Protein 3EI9 (pdb70)

Sequence (822 aa):
EYKTKVSRNSNMSKLQAGYLFPEIARRRSAHLLKYPDAQVISLGIGDTTEPIPEVITSAMAKKAHELSTIEGYSGYGAEQGAKPLRAAIAKTFYGGLGIGDDDVFVSDGAKCDISRLQVMFGSNVTIAVQDPSYPAYVDSSVIMGQTGQFNTDVQKYGNIEYMRCTPENGFFPDLSTVGRTDIIFFCSPNNPTGAAATREQLTQLVEFAKKNGSIIVYDSAYAMYMSDDNPRSIFEIPGAEEVAMETASFSNYAGFTGVRLGWTVIPKKLLYSDGFPVAKDFNRIICTCFNGASNISQAGALACLTPEGLEAMHKVIGFYKENTNIIIDTFTSLGYDVYGGKNAPYVWVHFPNQSSWDVFAEILEKTHVVTTPGSGFGPGGEGFVRVSAFGHRENILEACRRFKQLYKHHHHEYKTKVSRNSNMSKLQAGYLFPEIARRRSAHLLKYPDAQVISLGIGDTTEPIPEVITSAMAKKAHELSTIEGYSGYGAEQGAKPLRAAIAKTFYGGLGIGDDDVFVSDGAKCDISRLQVMFGSNVTIAVQDPSYPAYVDSSVIMGQTGQFNTDVQKYGNIEYMRCTPENGFFPDLSTVGRTDIIFFCSPNNPTGAAATREQLTQLVEFAKKNGSIIVYDSAYAMYMSDDNPRSIFEIPGAEEVAMETASFSNYAGFTGVRLGWTVIPKKLLYSDGFPVAKDFNRIICTCFNGASNISQAGALACLTPEGLEAMHKVIGFYKENTNIIIDTFTSLGYDVYGGKNAPYVWVHFPNQSSWDVFAEILEKTHVVTTPGSGFGPGGEGFVRVSAFGHRENILEACRRFKQLYKHH

Secondary structure (DSSP, 8-state):
----SPPPPHHHHH--SS-HHHHHHHHHHHHHHH-TT---EE-SS----SPPPHHHHHHHHHHHHHTTSTTT---PPPTT--HHHHHHHHHHHHTTTT--GGGEEEES-HHHHHHHHHHHH-TT--EEEEES--THHHHHHHHHT-S--EETTTTEETT-EEEE--GGGTTS--GGGPPP-SEEEEESS-TTT-PPPPHHHHHHHHHHHHHHT-EEEEE-TTGGG--SS--SSGGGSTTGGGTEEEEEESHHHH-TTTT--EEEE--TT-B-TTS-BHHHHHHHHHHHS---S-HHHHHHHHHHSSHHHHHHHHHHHHHHHHHHHHHHHHHHHTT--EEE-SSSSEEEEE-TTS-HHHHHHHHHHHH-EE-EEGGGG-GGGTTEEEEE--S-HHHHHHHHHHHHHHHTTS--/----SPPPPHHHHH--SS-HHHHHHHHHHHHHHHSTT---EE-SS----SPPPHHHHHHHHHHHHHTTSTTT---SPPTT--HHHHHHHHHHHHTTTT--GGGEEEES-HHHHHHHHHHHH-TT--EEEEES--THHHHHHHHHT-S--EETTTTEETTEEEEE--GGGTT---GGGPPP-SEEEEESS-TTT-PPPPHHHHHHHHHHHHHHT-EEEEE-TTGGG--SS--SSGGGSTTGGGTEEEEEESHHHH-TTTT--EEEE--TT-B-TTS-BHHHHHHHHHHHS---S-HHHHHHHHHHSSHHHHHHHHHHHHHHHHHHHHHHHHHHHTT--EEE-SSSSEEEEE-TTS-HHHHHHHHHHHH-EE-EEGGGG-GGGTTEEEEE--S-HHHHHHHHHHHHHHHTT-

Solvent-accessible surface area: 28983 Å² total; per-residue (Å²): 182,56,86,3,137,0,76,54,9,61,21,3,61,26,22,93,66,48,6,16,22,52,43,8,54,132,76,85,66,50,11,57,152,129,72,103,136,20,137,29,13,45,1,0,70,12,36,4,38,34,31,2,23,126,42,0,2,60,24,0,2,132,37,0,90,63,0,22,50,122,155,18,26,44,9,60,38,71,24,32,1,50,137,84,2,30,18,12,0,4,143,53,48,3,52,84,54,76,21,22,54,83,6,0,5,4,2,7,0,12,10,1,2,1,10,16,0,0,13,0,3,2,42,127,6,37,1,0,2,4,4,0,6,38,13,0,2,21,15,2,0,0,4,14,23,5,10,28,120,43,68,89,138,82,89,70,15,29,98,16,53,24,3,147,4,19,42,157,51,46,22,12,4,74,16,110,100,19,34,102,7,16,0,0,0,4,3,0,0,3,7,0,2,1,26,16,6,56,133,107,38,0,48,67,0,2,110,12,0,59,138,12,0,0,0,0,1,0,8,4,10,23,7,36,0,10,58,58,145,24,2,110,4,0,14,51,4,121,12,0,58,37,0,0,0,4,0,2,4,0,6,8,4,1,3,0,0,4,0,6,0,0,4,0,0,0,5,121,123,0,13,0,43,97,21,45,39,0,19,122,3,0,51,24,0,5,12,0,9,2,17,4,5,6,16,0,0,17,22,0,0,73,15,0,19,51,123,103,0,61,115,14,0,134,147,18,7,32,55,1,42,75,0,0,66,30,0,39,92,4,0,81,85,18,38,24,83,31,57,29,3,112,9,0,0,6,0,1,0,40,4,80,158,78,42,0,68,92,2,1,43,55,0,8,61,119,7,46,0,3,0,0,0,0,32,17,6,21,32,4,0,77,8,12,0,5,0,2,0,4,5,68,70,112,59,0,58,50,0,5,127,43,0,91,113,29,4,98,159,98,99,240,184,56,94,3,125,0,76,52,11,66,20,4,59,30,22,99,70,51,4,14,19,40,43,6,52,150,87,82,63,58,10,48,156,125,81,97,127,18,131,28,12,51,1,0,69,13,36,3,37,33,31,2,23,128,40,0,1,58,26,0,3,133,40,0,91,60,0,26,54,124,157,18,25,44,9,62,41,63,30,34,1,45,126,85,2,30,18,12,0,4,142,53,48,3,52,86,54,77,21,24,43,82,5,0,6,4,2,6,0,12,10,1,2,0,11,16,0,0,12,0,3,1,45,124,8,40,1,0,2,5,1,1,6,38,13,1,2,21,13,2,0,0,4,15,22,5,11,27,115,39,70,87,135,76,89,62,14,31,96,16,53,25,1,123,6,35,42,157,55,47,21,16,4,79,18,106,98,14,32,105,7,16,0,1,0,4,2,0,0,3,6,0,2,2,24,15,6,55,133,109,39,0,48,65,0,4,110,15,0,65,141,16,0,0,0,0,1,0,6,4,11,24,6,37,0,10,58,57,146,24,1,108,5,0,14,49,3,122,13,0,58,34,0,0,0,4,0,2,4,0,5,7,4,1,3,0,0,4,0,6,0,0,4,0,0,0,5,121,122,0,12,0,44,96,20,47,41,0,20,121,3,0,50,25,0,5,11,0,9,1,16,3,5,5,17,1,0,16,24,0,0,74,14,0,20,50,120,104,0,63,120,12,0,133,153,19,6,33,55,1,45,76,0,0,68,32,0,38,90,2,0,75,84,35,68,45,82,33,56,31,3,116,8,1,0,6,0,1,0,52,9,86,163,73,45,0,69,88,1,2,44,48,0,9,65,120,6,48,0,3,0,0,0,0,32,17,5,20,23,12,0,84,9,17,0,5,1,2,0,3,4,63,71,113,58,0,59,52,0,5,127,40,0,86,132,37,23,119,147,186

CATH classification: 3.90.1150.10 (+1 more: 3.40.640.10)

Organism: Arabidopsis thaliana (NCBI:txid3702)

Structure (mmCIF, N/CA/C/O backbone):
data_3EI9
#
_entry.id   3EI9
#
_cell.length_a   102.577
_cell.length_b   102.577
_cell.length_c   171.177
_cell.angle_alpha   90.00
_cell.angle_beta   90.00
_cell.angle_gamma   120.00
#
_symmetry.space_group_name_H-M   'P 32 2 1'
#
loop_
_entity.id
_entity.type
_entity.pdbx_description
1 polymer 'LL-diaminopimelate aminotransferase'
2 non-polymer '(E)-N-({3-hydroxy-2-methyl-5-[(phosphonooxy)methyl]pyridin-4-yl}methylidene)-L-glutamic acid'
3 non-polymer GLYCEROL
4 non-polymer 'SULFATE ION'
5 water water
#
loop_
_atom_site.group_PDB
_atom_site.id
_atom_site.type_symbol
_atom_site.label_atom_id
_atom_site.label_alt_id
_atom_site.label_comp_id
_atom_site.label_asym_id
_atom_site.label_entity_id
_atom_site.label_seq_id
_atom_site.pdbx_PDB_ins_code
_atom_site.Cartn_x
_atom_site.Cartn_y
_atom_site.Cartn_z
_atom_site.occupancy
_atom_site.B_iso_or_equiv
_atom_site.auth_seq_id
_atom_site.auth_comp_id
_atom_site.auth_asym_id
_atom_site.auth_atom_id
_atom_site.pdbx_PDB_model_num
ATOM 1 N N . GLU A 1 19 ? 76.419 -23.378 -3.771 1.00 27.09 19 GLU A N 1
ATOM 2 C CA . GLU A 1 19 ? 76.092 -22.513 -4.935 1.00 26.52 19 GLU A CA 1
ATOM 3 C C . GLU A 1 19 ? 76.798 -21.163 -4.834 1.00 25.12 19 GLU A C 1
ATOM 4 O O . GLU A 1 19 ? 76.990 -20.617 -3.736 1.00 25.57 19 GLU A O 1
ATOM 10 N N . TYR A 1 20 ? 77.194 -20.643 -5.991 1.00 22.78 20 TYR A N 1
ATOM 11 C CA . TYR A 1 20 ? 77.772 -19.313 -6.082 1.00 20.75 20 TYR A CA 1
ATOM 12 C C . TYR A 1 20 ? 76.681 -18.261 -5.849 1.00 19.85 20 TYR A C 1
ATOM 13 O O . TYR A 1 20 ? 75.539 -18.415 -6.303 1.00 19.86 20 TYR A O 1
ATOM 22 N N . LYS A 1 21 ? 77.038 -17.208 -5.126 1.00 18.67 21 LYS A N 1
ATOM 23 C CA . LYS A 1 21 ? 76.169 -16.038 -4.972 1.00 18.08 21 LYS A CA 1
ATOM 24 C C . LYS A 1 21 ? 76.993 -14.796 -5.268 1.00 16.83 21 LYS A C 1
ATOM 25 O O . LYS A 1 21 ? 78.191 -14.759 -4.973 1.00 15.68 21 LYS A O 1
ATOM 31 N N . THR A 1 22 ? 76.369 -13.775 -5.868 1.00 15.25 22 THR A N 1
ATOM 32 C CA . THR A 1 22 ? 77.065 -12.506 -6.054 1.00 14.17 22 THR A CA 1
ATOM 33 C C . THR A 1 22 ? 77.241 -11.812 -4.700 1.00 14.02 22 THR A C 1
ATOM 34 O O . THR A 1 22 ? 76.758 -12.300 -3.676 1.00 14.44 22 THR A O 1
ATOM 38 N N . LYS A 1 23 ? 77.946 -10.685 -4.706 1.00 13.84 23 LYS A N 1
ATOM 39 C CA . LYS A 1 23 ? 78.089 -9.867 -3.501 1.00 14.06 23 LYS A CA 1
ATOM 40 C C . LYS A 1 23 ? 77.171 -8.647 -3.564 1.00 14.07 23 LYS A C 1
ATOM 41 O O . LYS A 1 23 ? 77.367 -7.674 -2.828 1.00 15.40 23 LYS A O 1
ATOM 47 N N . VAL A 1 24 ? 76.172 -8.707 -4.440 1.00 13.34 24 VAL A N 1
ATOM 48 C CA . VAL A 1 24 ? 75.226 -7.603 -4.558 1.00 13.52 24 VAL A CA 1
ATOM 49 C C . VAL A 1 24 ? 74.097 -7.802 -3.569 1.00 13.41 24 VAL A C 1
ATOM 50 O O . VAL A 1 24 ? 73.464 -8.862 -3.540 1.00 14.35 24 VAL A O 1
ATOM 54 N N . SER A 1 25 ? 73.838 -6.770 -2.762 1.00 13.81 25 SER A N 1
ATOM 55 C CA . SER A 1 25 ? 72.729 -6.817 -1.815 1.00 14.61 25 SER A CA 1
ATOM 56 C C . SER A 1 25 ? 71.398 -6.668 -2.537 1.00 14.48 25 SER A C 1
ATOM 57 O O . SER A 1 25 ? 71.216 -5.758 -3.372 1.00 15.64 25 SER A O 1
ATOM 60 N N . ARG A 1 26 ? 70.473 -7.550 -2.186 1.00 14.41 26 ARG A N 1
ATOM 61 C CA . ARG A 1 26 ? 69.100 -7.414 -2.630 1.00 14.24 26 ARG A CA 1
ATOM 62 C C . ARG A 1 26 ? 68.589 -6.023 -2.272 1.00 13.89 26 ARG A C 1
ATOM 63 O O . ARG A 1 26 ? 68.903 -5.473 -1.211 1.00 14.54 26 ARG A O 1
ATOM 71 N N . ASN A 1 27 ? 67.798 -5.449 -3.163 1.00 13.16 27 ASN A N 1
ATOM 72 C CA . ASN A 1 27 ? 67.189 -4.150 -2.896 1.00 13.55 27 ASN A CA 1
ATOM 73 C C . ASN A 1 27 ? 66.320 -4.258 -1.646 1.00 13.70 27 ASN A C 1
ATOM 74 O O . ASN A 1 27 ? 65.363 -5.039 -1.619 1.00 13.79 27 ASN A O 1
ATOM 79 N N . SER A 1 28 ? 66.683 -3.497 -0.606 1.00 14.64 28 SER A N 1
ATOM 80 C CA . SER A 1 28 ? 65.966 -3.583 0.669 1.00 15.94 28 SER A CA 1
ATOM 81 C C . SER A 1 28 ? 64.495 -3.193 0.549 1.00 16.11 28 SER A C 1
ATOM 82 O O . SER A 1 28 ? 63.669 -3.631 1.355 1.00 17.45 28 SER A O 1
ATOM 85 N N . ASN A 1 29 ? 64.159 -2.419 -0.481 1.00 15.34 29 ASN A N 1
ATOM 86 C CA . ASN A 1 29 ? 62.757 -2.075 -0.722 1.00 15.53 29 ASN A CA 1
ATOM 87 C C . ASN A 1 29 ? 61.933 -3.243 -1.240 1.00 16.03 29 ASN A C 1
ATOM 88 O O . ASN A 1 29 ? 60.754 -3.388 -0.895 1.00 17.05 29 ASN A O 1
ATOM 93 N N . MET A 1 30 ? 62.553 -4.094 -2.053 1.00 15.83 30 MET A N 1
ATOM 94 C CA . MET A 1 30 ? 61.901 -5.323 -2.497 1.00 16.59 30 MET A CA 1
ATOM 95 C C . MET A 1 30 ? 61.635 -6.264 -1.319 1.00 16.70 30 MET A C 1
ATOM 96 O O . MET A 1 30 ? 60.599 -6.932 -1.269 1.00 17.32 30 MET A O 1
ATOM 101 N N . SER A 1 31 ? 62.584 -6.311 -0.381 1.00 16.96 31 SER A N 1
ATOM 102 C CA . SER A 1 31 ? 62.464 -7.131 0.822 1.00 17.86 31 SER A CA 1
ATOM 103 C C . SER A 1 31 ? 61.267 -6.734 1.679 1.00 17.58 31 SER A C 1
ATOM 104 O O . SER A 1 31 ? 60.725 -7.561 2.419 1.00 18.51 31 SER A O 1
ATOM 107 N N . LYS A 1 32 ? 60.859 -5.469 1.584 1.00 16.97 32 LYS A N 1
ATOM 108 C CA . LYS A 1 32 ? 59.753 -4.954 2.402 1.00 16.78 32 LYS A CA 1
ATOM 109 C C . LYS A 1 32 ? 58.386 -5.504 2.011 1.00 16.84 32 LYS A C 1
ATOM 110 O O . LYS A 1 32 ? 57.467 -5.549 2.835 1.00 16.50 32 LYS A O 1
ATOM 116 N N . LEU A 1 33 ? 58.241 -5.899 0.748 1.00 17.16 33 LEU A N 1
ATOM 117 C CA . LEU A 1 33 ? 56.953 -6.361 0.242 1.00 17.79 33 LEU A CA 1
ATOM 118 C C . LEU A 1 33 ? 56.497 -7.623 0.959 1.00 19.37 33 LEU A C 1
ATOM 119 O O . LEU A 1 33 ? 57.274 -8.544 1.173 1.00 19.51 33 LEU A O 1
ATOM 124 N N . GLN A 1 34 ? 55.226 -7.643 1.330 1.00 21.10 34 GLN A N 1
ATOM 125 C CA . GLN A 1 34 ? 54.679 -8.712 2.160 1.00 23.69 34 GLN A CA 1
ATOM 126 C C . GLN A 1 34 ? 54.432 -10.009 1.455 1.00 24.46 34 GLN A C 1
ATOM 127 O O . GLN A 1 34 ? 54.517 -11.084 2.065 1.00 25.93 34 GLN A O 1
ATOM 133 N N . ALA A 1 35 ? 54.079 -9.903 0.182 1.00 24.56 35 ALA A N 1
ATOM 134 C CA . ALA A 1 35 ? 53.713 -11.040 -0.621 1.00 24.62 35 ALA A CA 1
ATOM 135 C C . ALA A 1 35 ? 53.888 -10.619 -2.067 1.00 24.19 35 ALA A C 1
ATOM 136 O O . ALA A 1 35 ? 54.348 -9.499 -2.346 1.00 24.74 35 ALA A O 1
ATOM 138 N N . GLY A 1 36 ? 53.537 -11.508 -2.986 1.00 23.17 36 GLY A N 1
ATOM 139 C CA . GLY A 1 36 ? 53.526 -11.170 -4.399 1.00 22.00 36 GLY A CA 1
ATOM 140 C C . GLY A 1 36 ? 52.387 -10.214 -4.704 1.00 20.88 36 GLY A C 1
ATOM 141 O O . GLY A 1 36 ? 51.512 -9.980 -3.863 1.00 21.49 36 GLY A O 1
ATOM 142 N N . TYR A 1 37 ? 52.402 -9.669 -5.917 1.00 19.93 37 TYR A N 1
ATOM 143 C CA . TYR A 1 37 ? 51.325 -8.790 -6.376 1.00 18.32 37 TYR A CA 1
ATOM 144 C C . TYR A 1 37 ? 50.001 -9.537 -6.315 1.00 17.94 37 TYR A C 1
ATOM 145 O O . TYR A 1 37 ? 49.950 -10.741 -6.575 1.00 17.87 37 TYR A O 1
ATOM 154 N N . LEU A 1 38 ? 48.937 -8.814 -5.977 1.00 17.61 38 LEU A N 1
ATOM 155 C CA . LEU A 1 38 ? 47.627 -9.422 -5.706 1.00 16.96 38 LEU A CA 1
ATOM 156 C C . LEU A 1 38 ? 47.119 -10.343 -6.807 1.00 17.48 38 LEU A C 1
ATOM 157 O O . LEU A 1 38 ? 46.678 -11.462 -6.533 1.00 17.16 38 LEU A O 1
ATOM 162 N N . PHE A 1 39 ? 47.162 -9.873 -8.047 1.00 17.26 39 PHE A N 1
ATOM 163 C CA . PHE A 1 39 ? 46.497 -10.608 -9.103 1.00 17.90 39 PHE A CA 1
ATOM 164 C C . PHE A 1 39 ? 47.192 -11.917 -9.486 1.00 18.14 39 PHE A C 1
ATOM 165 O O . PHE A 1 39 ? 46.511 -12.939 -9.653 1.00 17.38 39 PHE A O 1
ATOM 173 N N . PRO A 1 40 ? 48.537 -11.908 -9.604 1.00 18.43 40 PRO A N 1
ATOM 174 C CA . PRO A 1 40 ? 49.226 -13.194 -9.681 1.00 18.98 40 PRO A CA 1
ATOM 175 C C . PRO A 1 40 ? 48.921 -14.139 -8.507 1.00 19.46 40 PRO A C 1
ATOM 176 O O . PRO A 1 40 ? 48.813 -15.342 -8.718 1.00 20.08 40 PRO A O 1
ATOM 180 N N . GLU A 1 41 ? 48.761 -13.615 -7.292 1.00 19.78 41 GLU A N 1
ATOM 181 C CA . GLU A 1 41 ? 48.383 -14.479 -6.159 1.00 20.33 41 GLU A CA 1
ATOM 182 C C . GLU A 1 41 ? 47.008 -15.143 -6.353 1.00 20.36 41 GLU A C 1
ATOM 183 O O . GLU A 1 41 ? 46.822 -16.334 -6.065 1.00 20.61 41 GLU A O 1
ATOM 189 N N . ILE A 1 42 ? 46.047 -14.379 -6.858 1.00 19.57 42 ILE A N 1
ATOM 190 C CA . ILE A 1 42 ? 44.734 -14.939 -7.151 1.00 19.62 42 ILE A CA 1
ATOM 191 C C . ILE A 1 42 ? 44.845 -16.029 -8.221 1.00 19.92 42 ILE A C 1
ATOM 192 O O . ILE A 1 42 ? 44.213 -17.085 -8.110 1.00 19.63 42 ILE A O 1
ATOM 197 N N . ALA A 1 43 ? 45.664 -15.776 -9.242 1.00 20.18 43 ALA A N 1
ATOM 198 C CA . ALA A 1 43 ? 45.886 -16.750 -10.313 1.00 20.76 43 ALA A CA 1
ATOM 199 C C . ALA A 1 43 ? 46.412 -18.066 -9.754 1.00 21.42 43 ALA A C 1
ATOM 200 O O . ALA A 1 43 ? 46.007 -19.134 -10.215 1.00 21.90 43 ALA A O 1
ATOM 202 N N . ARG A 1 44 ? 47.293 -17.980 -8.757 1.00 22.28 44 ARG A N 1
ATOM 203 C CA . ARG A 1 44 ? 47.839 -19.163 -8.090 1.00 23.76 44 ARG A CA 1
ATOM 204 C C . ARG A 1 44 ? 46.732 -19.952 -7.404 1.00 23.07 44 ARG A C 1
ATOM 205 O O . ARG A 1 44 ? 46.695 -21.174 -7.486 1.00 23.32 44 ARG A O 1
ATOM 213 N N . ARG A 1 45 ? 45.822 -19.246 -6.736 1.00 22.27 45 ARG A N 1
ATOM 214 C CA . ARG A 1 45 ? 44.710 -19.913 -6.064 1.00 21.84 45 ARG A CA 1
ATOM 215 C C . ARG A 1 45 ? 43.717 -20.500 -7.062 1.00 21.66 45 ARG A C 1
ATOM 216 O O . ARG A 1 45 ? 43.127 -21.559 -6.812 1.00 21.46 45 ARG A O 1
ATOM 224 N N . ARG A 1 46 ? 43.543 -19.833 -8.201 1.00 21.15 46 ARG A N 1
ATOM 225 C CA . ARG A 1 46 ? 42.684 -20.360 -9.256 1.00 21.25 46 ARG A CA 1
ATOM 226 C C . ARG A 1 46 ? 43.252 -21.681 -9.789 1.00 21.32 46 ARG A C 1
ATOM 227 O O . ARG A 1 46 ? 42.517 -22.650 -9.968 1.00 20.50 46 ARG A O 1
ATOM 235 N N . SER A 1 47 ? 44.564 -21.708 -10.015 1.00 21.59 47 SER A N 1
ATOM 236 C CA . SER A 1 47 ? 45.241 -22.908 -10.506 1.00 22.11 47 SER A CA 1
ATOM 237 C C . SER A 1 47 ? 45.129 -24.078 -9.533 1.00 21.69 47 SER A C 1
ATOM 238 O O . SER A 1 47 ? 44.814 -25.204 -9.939 1.00 22.40 47 SER A O 1
ATOM 241 N N . ALA A 1 48 ? 45.362 -23.799 -8.251 1.00 21.40 48 ALA A N 1
ATOM 242 C CA . ALA A 1 48 ? 45.217 -24.806 -7.203 1.00 20.58 48 ALA A CA 1
ATOM 243 C C . ALA A 1 48 ? 43.793 -25.356 -7.187 1.00 20.45 48 ALA A C 1
ATOM 244 O O . ALA A 1 48 ? 43.582 -26.564 -7.015 1.00 20.23 48 ALA A O 1
ATOM 246 N N . HIS A 1 49 ? 42.811 -24.472 -7.368 1.00 19.67 49 HIS A N 1
ATOM 247 C CA . HIS A 1 49 ? 41.416 -24.895 -7.422 1.00 19.56 49 HIS A CA 1
ATOM 248 C C . HIS A 1 49 ? 41.162 -25.861 -8.586 1.00 20.52 49 HIS A C 1
ATOM 249 O O . HIS A 1 49 ? 40.437 -26.849 -8.439 1.00 20.40 49 HIS A O 1
ATOM 256 N N . LEU A 1 50 ? 41.768 -25.582 -9.737 1.00 21.24 50 LEU A N 1
ATOM 257 C CA . LEU A 1 50 ? 41.595 -26.439 -10.900 1.00 22.55 50 LEU A CA 1
ATOM 258 C C . LEU A 1 50 ? 42.248 -27.811 -10.731 1.00 22.75 50 LEU A C 1
ATOM 259 O O . LEU A 1 50 ? 41.767 -28.792 -11.299 1.00 23.24 50 LEU A O 1
ATOM 264 N N . LEU A 1 51 ? 43.328 -27.879 -9.956 1.00 22.94 51 LEU A N 1
ATOM 265 C CA . LEU A 1 51 ? 43.916 -29.176 -9.606 1.00 23.72 51 LEU A CA 1
ATOM 266 C C . LEU A 1 51 ? 42.958 -29.991 -8.738 1.00 23.33 51 LEU A C 1
ATOM 267 O O . LEU A 1 51 ? 42.827 -31.202 -8.918 1.00 23.88 51 LEU A O 1
ATOM 272 N N . LYS A 1 52 ? 42.279 -29.316 -7.813 1.00 22.41 52 LYS A N 1
ATOM 273 C CA . LYS A 1 52 ? 41.334 -29.970 -6.909 1.00 21.38 52 LYS A CA 1
ATOM 274 C C . LYS A 1 52 ? 40.052 -30.386 -7.630 1.00 21.80 52 LYS A C 1
ATOM 275 O O . LYS A 1 52 ? 39.458 -31.427 -7.324 1.00 21.87 52 LYS A O 1
ATOM 281 N N . TYR A 1 53 ? 39.623 -29.561 -8.580 1.00 21.58 53 TYR A N 1
ATOM 282 C CA . TYR A 1 53 ? 38.409 -29.808 -9.352 1.00 21.79 53 TYR A CA 1
ATOM 283 C C . TYR A 1 53 ? 38.719 -29.695 -10.846 1.00 22.87 53 TYR A C 1
ATOM 284 O O . TYR A 1 53 ? 38.423 -28.673 -11.467 1.00 22.75 53 TYR A O 1
ATOM 293 N N . PRO A 1 54 ? 39.324 -30.746 -11.429 1.00 23.61 54 PRO A N 1
ATOM 294 C CA . PRO A 1 54 ? 39.774 -30.690 -12.831 1.00 24.50 54 PRO A CA 1
ATOM 295 C C . PRO A 1 54 ? 38.669 -30.441 -13.861 1.00 25.02 54 PRO A C 1
ATOM 296 O O . PRO A 1 54 ? 38.956 -29.916 -14.937 1.00 25.63 54 PRO A O 1
ATOM 300 N N . ASP A 1 55 ? 37.433 -30.813 -13.532 1.00 25.51 55 ASP A N 1
ATOM 301 C CA . ASP A 1 55 ? 36.290 -30.667 -14.434 1.00 26.42 55 ASP A CA 1
ATOM 302 C C . ASP A 1 55 ? 35.509 -29.364 -14.231 1.00 25.84 55 ASP A C 1
ATOM 303 O O . ASP A 1 55 ? 34.508 -29.132 -14.911 1.00 26.52 55 ASP A O 1
ATOM 308 N N . ALA A 1 56 ? 35.956 -28.532 -13.297 1.00 24.99 56 ALA A N 1
ATOM 309 C CA . ALA A 1 56 ? 35.217 -27.320 -12.936 1.00 24.27 56 ALA A CA 1
ATOM 310 C C . ALA A 1 56 ? 35.136 -26.349 -14.110 1.00 23.46 56 ALA A C 1
ATOM 311 O O . ALA A 1 56 ? 36.121 -26.152 -14.826 1.00 23.45 56 ALA A O 1
ATOM 313 N N . GLN A 1 57 ? 33.959 -25.761 -14.302 1.00 22.90 57 GLN A N 1
ATOM 314 C CA . GLN A 1 57 ? 33.778 -24.705 -15.303 1.00 22.33 57 GLN A CA 1
ATOM 315 C C . GLN A 1 57 ? 33.937 -23.359 -14.595 1.00 20.92 57 GLN A C 1
ATOM 316 O O . GLN A 1 57 ? 32.955 -22.751 -14.145 1.00 20.80 57 GLN A O 1
ATOM 322 N N . VAL A 1 58 ? 35.187 -22.922 -14.499 1.00 20.10 58 VAL A N 1
ATOM 323 C CA . VAL A 1 58 ? 35.547 -21.721 -13.742 1.00 19.19 58 VAL A CA 1
ATOM 324 C C . VAL A 1 58 ? 35.130 -20.464 -14.509 1.00 18.79 58 VAL A C 1
ATOM 325 O O . VAL A 1 58 ? 35.343 -20.367 -15.717 1.00 19.14 58 VAL A O 1
ATOM 329 N N . ILE A 1 59 ? 34.505 -19.529 -13.797 1.00 17.22 59 ILE A N 1
ATOM 330 C CA . ILE A 1 59 ? 34.174 -18.223 -14.356 1.00 17.20 59 ILE A CA 1
ATOM 331 C C . ILE A 1 59 ? 34.976 -17.181 -13.587 1.00 16.84 59 ILE A C 1
ATOM 332 O O . ILE A 1 59 ? 34.895 -17.123 -12.356 1.00 16.83 59 ILE A O 1
ATOM 337 N N . SER A 1 60 ? 35.764 -16.378 -14.303 1.00 16.88 60 SER A N 1
ATOM 338 C CA . SER A 1 60 ? 36.589 -15.378 -13.633 1.00 17.49 60 SER A CA 1
ATOM 339 C C . SER A 1 60 ? 35.950 -14.009 -13.612 1.00 17.41 60 SER A C 1
ATOM 340 O O . SER A 1 60 ? 35.776 -13.372 -14.662 1.00 18.15 60 SER A O 1
ATOM 343 N N . LEU A 1 61 ? 35.629 -13.572 -12.401 1.00 16.41 61 LEU A N 1
ATOM 344 C CA . LEU A 1 61 ? 35.175 -12.209 -12.134 1.00 15.62 61 LEU A CA 1
ATOM 345 C C . LEU A 1 61 ? 36.135 -11.553 -11.135 1.00 15.36 61 LEU A C 1
ATOM 346 O O . LEU A 1 61 ? 35.734 -10.732 -10.298 1.00 14.76 61 LEU A O 1
ATOM 351 N N . GLY A 1 62 ? 37.408 -11.938 -11.222 1.00 14.94 62 GLY A N 1
ATOM 352 C CA . GLY A 1 62 ? 38.446 -11.442 -10.329 1.00 15.56 62 GLY A CA 1
ATOM 353 C C . GLY A 1 62 ? 39.107 -10.232 -10.953 1.00 16.30 62 GLY A C 1
ATOM 354 O O . GLY A 1 62 ? 38.524 -9.150 -10.966 1.00 16.08 62 GLY A O 1
ATOM 355 N N . ILE A 1 63 ? 40.305 -10.422 -11.506 1.00 16.50 63 ILE A N 1
ATOM 356 C CA . ILE A 1 63 ? 40.977 -9.335 -12.224 1.00 17.19 63 ILE A CA 1
ATOM 357 C C . ILE A 1 63 ? 40.017 -8.720 -13.248 1.00 16.35 63 ILE A C 1
ATOM 358 O O . ILE A 1 63 ? 39.250 -9.433 -13.908 1.00 16.66 63 ILE A O 1
ATOM 363 N N . GLY A 1 64 ? 40.073 -7.394 -13.382 1.00 16.53 64 GLY A N 1
ATOM 364 C CA . GLY A 1 64 ? 39.185 -6.677 -14.291 1.00 16.66 64 GLY A CA 1
ATOM 365 C C . GLY A 1 64 ? 39.692 -6.771 -15.710 1.00 16.94 64 GLY A C 1
ATOM 366 O O . GLY A 1 64 ? 40.162 -5.778 -16.282 1.00 18.18 64 GLY A O 1
ATOM 367 N N . ASP A 1 65 ? 39.601 -7.966 -16.283 1.00 16.73 65 ASP A N 1
ATOM 368 C CA . ASP A 1 65 ? 40.083 -8.173 -17.637 1.00 16.78 65 ASP A CA 1
ATOM 369 C C . ASP A 1 65 ? 38.907 -8.156 -18.588 1.00 16.56 65 ASP A C 1
ATOM 370 O O . ASP A 1 65 ? 37.940 -8.897 -18.408 1.00 16.14 65 ASP A O 1
ATOM 375 N N . THR A 1 66 ? 38.996 -7.309 -19.607 1.00 15.44 66 THR A N 1
ATOM 376 C CA . THR A 1 66 ? 37.926 -7.191 -20.591 1.00 15.21 66 THR A CA 1
ATOM 377 C C . THR A 1 66 ? 37.816 -8.510 -21.358 1.00 14.79 66 THR A C 1
ATOM 378 O O . THR A 1 66 ? 38.802 -9.237 -21.502 1.00 15.57 66 THR A O 1
ATOM 382 N N . THR A 1 67 ? 36.601 -8.822 -21.815 1.00 14.51 67 THR A N 1
ATOM 383 C CA . THR A 1 67 ? 36.323 -10.110 -22.441 1.00 14.71 67 THR A CA 1
ATOM 384 C C . THR A 1 67 ? 35.719 -10.035 -23.844 1.00 14.54 67 THR A C 1
ATOM 385 O O . THR A 1 67 ? 35.794 -11.008 -24.601 1.00 14.64 67 THR A O 1
ATOM 389 N N . GLU A 1 68 ? 35.101 -8.904 -24.181 1.00 14.59 68 GLU A N 1
ATOM 390 C CA . GLU A 1 68 ? 34.423 -8.785 -25.475 1.00 14.47 68 GLU A CA 1
ATOM 391 C C . GLU A 1 68 ? 35.396 -8.272 -26.535 1.00 14.28 68 GLU A C 1
ATOM 392 O O . GLU A 1 68 ? 36.344 -7.580 -26.206 1.00 14.18 68 GLU A O 1
ATOM 398 N N . PRO A 1 69 ? 35.162 -8.626 -27.807 1.00 14.02 69 PRO A N 1
ATOM 399 C CA . PRO A 1 69 ? 36.078 -8.225 -28.867 1.00 13.84 69 PRO A CA 1
ATOM 400 C C . PRO A 1 69 ? 36.221 -6.705 -29.001 1.00 13.51 69 PRO A C 1
ATOM 401 O O . PRO A 1 69 ? 35.315 -5.934 -28.626 1.00 14.04 69 PRO A O 1
ATOM 405 N N . ILE A 1 70 ? 37.362 -6.277 -29.522 1.00 12.96 70 ILE A N 1
ATOM 406 C CA . ILE A 1 70 ? 37.562 -4.867 -29.858 1.00 13.11 70 ILE A CA 1
ATOM 407 C C . ILE A 1 70 ? 36.714 -4.543 -31.095 1.00 13.75 70 ILE A C 1
ATOM 408 O O . ILE A 1 70 ? 36.666 -5.326 -32.044 1.00 13.74 70 ILE A O 1
ATOM 413 N N . PRO A 1 71 ? 36.014 -3.395 -31.086 1.00 13.92 71 PRO A N 1
ATOM 414 C CA . PRO A 1 71 ? 35.243 -2.990 -32.261 1.00 14.03 71 PRO A CA 1
ATOM 415 C C . PRO A 1 71 ? 36.074 -2.989 -33.542 1.00 14.05 71 PRO A C 1
ATOM 416 O O . PRO A 1 71 ? 37.241 -2.573 -33.541 1.00 14.10 71 PRO A O 1
ATOM 420 N N . GLU A 1 72 ? 35.453 -3.440 -34.632 1.00 14.78 72 GLU A N 1
ATOM 421 C CA . GLU A 1 72 ? 36.128 -3.533 -35.923 1.00 16.77 72 GLU A CA 1
ATOM 422 C C . GLU A 1 72 ? 36.686 -2.201 -36.419 1.00 15.57 72 GLU A C 1
ATOM 423 O O . GLU A 1 72 ? 37.740 -2.173 -37.039 1.00 15.76 72 GLU A O 1
ATOM 429 N N . VAL A 1 73 ? 35.996 -1.088 -36.159 1.00 15.17 73 VAL A N 1
ATOM 430 C CA . VAL A 1 73 ? 36.525 0.198 -36.639 1.00 15.63 73 VAL A CA 1
ATOM 431 C C . VAL A 1 73 ? 37.920 0.456 -36.038 1.00 14.73 73 VAL A C 1
ATOM 432 O O . VAL A 1 73 ? 38.783 1.065 -36.669 1.00 15.73 73 VAL A O 1
ATOM 436 N N . ILE A 1 74 ? 38.135 -0.048 -34.828 1.00 13.91 74 ILE A N 1
ATOM 437 C CA . ILE A 1 74 ? 39.389 0.183 -34.134 1.00 13.35 74 ILE A CA 1
ATOM 438 C C . ILE A 1 74 ? 40.449 -0.835 -34.576 1.00 12.83 74 ILE A C 1
ATOM 439 O O . ILE A 1 74 ? 41.583 -0.448 -34.889 1.00 13.56 74 ILE A O 1
ATOM 444 N N . THR A 1 75 ? 40.079 -2.117 -34.634 1.00 13.22 75 THR A N 1
ATOM 445 C CA . THR A 1 75 ? 41.053 -3.116 -35.098 1.00 13.30 75 THR A CA 1
ATOM 446 C C . THR A 1 75 ? 41.441 -2.888 -36.553 1.00 13.74 75 THR A C 1
ATOM 447 O O . THR A 1 75 ? 42.600 -3.118 -36.937 1.00 13.88 75 THR A O 1
ATOM 451 N N . SER A 1 76 ? 40.497 -2.416 -37.367 1.00 13.70 76 SER A N 1
ATOM 452 C CA . SER A 1 76 ? 40.817 -2.142 -38.766 1.00 14.45 76 SER A CA 1
ATOM 453 C C . SER A 1 76 ? 41.905 -1.068 -38.879 1.00 13.25 76 SER A C 1
ATOM 454 O O . SER A 1 76 ? 42.776 -1.145 -39.748 1.00 14.17 76 SER A O 1
ATOM 457 N N . ALA A 1 77 ? 41.844 -0.052 -38.015 1.00 12.63 77 ALA A N 1
ATOM 458 C CA . ALA A 1 77 ? 42.866 0.991 -38.025 1.00 12.47 77 ALA A CA 1
ATOM 459 C C . ALA A 1 77 ? 44.230 0.444 -37.612 1.00 12.66 77 ALA A C 1
ATOM 460 O O . ALA A 1 77 ? 45.260 0.861 -38.133 1.00 13.11 77 ALA A O 1
ATOM 462 N N . MET A 1 78 ? 44.223 -0.505 -36.677 1.00 12.91 78 MET A N 1
ATOM 463 C CA . MET A 1 78 ? 45.481 -1.118 -36.254 1.00 12.49 78 MET A CA 1
ATOM 464 C C . MET A 1 78 ? 46.062 -2.005 -37.361 1.00 12.28 78 MET A C 1
ATOM 465 O O . MET A 1 78 ? 47.270 -1.948 -37.629 1.00 12.56 78 MET A O 1
ATOM 470 N N . ALA A 1 79 ? 45.206 -2.803 -38.005 1.00 12.40 79 ALA A N 1
ATOM 471 C CA . ALA A 1 79 ? 45.653 -3.619 -39.129 1.00 12.76 79 ALA A CA 1
ATOM 472 C C . ALA A 1 79 ? 46.171 -2.749 -40.276 1.00 12.74 79 ALA A C 1
ATOM 473 O O . ALA A 1 79 ? 47.200 -3.060 -40.882 1.00 13.59 79 ALA A O 1
ATOM 475 N N . LYS A 1 80 ? 45.472 -1.647 -40.564 1.00 12.91 80 LYS A N 1
ATOM 476 C CA . LYS A 1 80 ? 45.940 -0.691 -41.567 1.00 13.50 80 LYS A CA 1
ATOM 477 C C . LYS A 1 80 ? 47.347 -0.156 -41.245 1.00 13.26 80 LYS A C 1
ATOM 478 O O . LYS A 1 80 ? 48.215 -0.094 -42.118 1.00 13.89 80 LYS A O 1
ATOM 484 N N . LYS A 1 81 ? 47.572 0.239 -39.993 1.00 12.63 81 LYS A N 1
ATOM 485 C CA . LYS A 1 81 ? 48.897 0.706 -39.586 1.00 12.45 81 LYS A CA 1
ATOM 486 C C . LYS A 1 81 ? 49.950 -0.397 -39.784 1.00 12.18 81 LYS A C 1
ATOM 487 O O . LYS A 1 81 ? 51.040 -0.136 -40.286 1.00 11.94 81 LYS A O 1
ATOM 493 N N . ALA A 1 82 ? 49.599 -1.627 -39.414 1.00 12.86 82 ALA A N 1
ATOM 494 C CA . ALA A 1 82 ? 50.528 -2.735 -39.583 1.00 12.78 82 ALA A CA 1
ATOM 495 C C . ALA A 1 82 ? 50.914 -2.894 -41.049 1.00 13.12 82 ALA A C 1
ATOM 496 O O . ALA A 1 82 ? 52.089 -3.004 -41.372 1.00 13.58 82 ALA A O 1
ATOM 498 N N . HIS A 1 83 ? 49.921 -2.878 -41.937 1.00 13.60 83 HIS A N 1
ATOM 499 C CA . HIS A 1 83 ? 50.213 -2.979 -43.368 1.00 14.84 83 HIS A CA 1
ATOM 500 C C . HIS A 1 83 ? 51.080 -1.826 -43.857 1.00 14.68 83 HIS A C 1
ATOM 501 O O . HIS A 1 83 ? 52.021 -2.029 -44.642 1.00 15.34 83 HIS A O 1
ATOM 508 N N . GLU A 1 84 ? 50.774 -0.617 -43.381 1.00 13.84 84 GLU A N 1
ATOM 509 C CA . GLU A 1 84 ? 51.528 0.573 -43.757 1.00 14.23 84 GLU A CA 1
ATOM 510 C C . GLU A 1 84 ? 53.004 0.436 -43.405 1.00 13.83 84 GLU A C 1
ATOM 511 O O . GLU A 1 84 ? 53.864 0.961 -44.109 1.00 13.47 84 GLU A O 1
ATOM 517 N N . LEU A 1 85 ? 53.293 -0.284 -42.322 1.00 13.02 85 LEU A N 1
ATOM 518 C CA . LEU A 1 85 ? 54.681 -0.441 -41.884 1.00 13.16 85 LEU A CA 1
ATOM 519 C C . LEU A 1 85 ? 55.532 -1.269 -42.857 1.00 13.56 85 LEU A C 1
ATOM 520 O O . LEU A 1 85 ? 56.762 -1.259 -42.760 1.00 13.75 85 LEU A O 1
ATOM 525 N N . SER A 1 86 ? 54.867 -1.961 -43.784 1.00 14.22 86 SER A N 1
ATOM 526 C CA . SER A 1 86 ? 55.547 -2.731 -44.828 1.00 15.75 86 SER A CA 1
ATOM 527 C C . SER A 1 86 ? 55.768 -1.949 -46.116 1.00 16.37 86 SER A C 1
ATOM 528 O O . SER A 1 86 ? 56.292 -2.501 -47.088 1.00 17.36 86 SER A O 1
ATOM 531 N N . THR A 1 87 ? 55.395 -0.672 -46.108 1.00 16.32 87 THR A N 1
ATOM 532 C CA . THR A 1 87 ? 55.577 0.191 -47.273 1.00 16.68 87 THR A CA 1
ATOM 533 C C . THR A 1 87 ? 56.602 1.293 -46.991 1.00 17.67 87 THR A C 1
ATOM 534 O O . THR A 1 87 ? 56.791 1.705 -45.841 1.00 17.38 87 THR A O 1
ATOM 538 N N . ILE A 1 88 ? 57.250 1.784 -48.047 1.00 18.52 88 ILE A N 1
ATOM 539 C CA . ILE A 1 88 ? 58.262 2.824 -47.891 1.00 20.18 88 ILE A CA 1
ATOM 540 C C . ILE A 1 88 ? 57.646 4.081 -47.292 1.00 20.82 88 ILE A C 1
ATOM 541 O O . ILE A 1 88 ? 58.161 4.638 -46.319 1.00 21.89 88 ILE A O 1
ATOM 546 N N . GLU A 1 89 ? 56.532 4.504 -47.880 1.00 21.33 89 GLU A N 1
ATOM 547 C CA . GLU A 1 89 ? 55.851 5.725 -47.479 1.00 22.04 89 GLU A CA 1
ATOM 548 C C . GLU A 1 89 ? 55.217 5.632 -46.088 1.00 20.96 89 GLU A C 1
ATOM 549 O O . GLU A 1 89 ? 55.161 6.623 -45.355 1.00 21.76 89 GLU A O 1
ATOM 555 N N . GLY A 1 90 ? 54.754 4.436 -45.730 1.00 19.43 90 GLY A N 1
ATOM 556 C CA . GLY A 1 90 ? 53.993 4.235 -44.498 1.00 17.58 90 GLY A CA 1
ATOM 557 C C . GLY A 1 90 ? 54.821 3.789 -43.304 1.00 16.74 90 GLY A C 1
ATOM 558 O O . GLY A 1 90 ? 54.324 3.778 -42.179 1.00 16.57 90 GLY A O 1
ATOM 559 N N . TYR A 1 91 ? 56.071 3.418 -43.542 1.00 15.90 91 TYR A N 1
ATOM 560 C CA . TYR A 1 91 ? 56.932 3.003 -42.443 1.00 15.34 91 TYR A CA 1
ATOM 561 C C . TYR A 1 91 ? 57.237 4.175 -41.501 1.00 15.74 91 TYR A C 1
ATOM 562 O O . TYR A 1 91 ? 57.482 5.290 -41.950 1.00 16.18 91 TYR A O 1
ATOM 571 N N . SER A 1 92 ? 57.222 3.902 -40.197 1.00 15.69 92 SER A N 1
ATOM 572 C CA . SER A 1 92 ? 57.698 4.851 -39.186 1.00 15.96 92 SER A CA 1
ATOM 573 C C . SER A 1 92 ? 58.491 4.080 -38.137 1.00 15.39 92 SER A C 1
ATOM 574 O O . SER A 1 92 ? 58.132 2.948 -37.798 1.00 15.17 92 SER A O 1
ATOM 577 N N . GLY A 1 93 ? 59.571 4.692 -37.656 1.00 15.59 93 GLY A N 1
ATOM 578 C CA . GLY A 1 93 ? 60.449 4.080 -36.652 1.00 15.18 93 GLY A CA 1
ATOM 579 C C . GLY A 1 93 ? 60.134 4.618 -35.273 1.00 14.95 93 GLY A C 1
ATOM 580 O O . GLY A 1 93 ? 58.976 4.597 -34.848 1.00 15.11 93 GLY A O 1
ATOM 581 N N . TYR A 1 94 ? 61.155 5.093 -34.560 1.00 14.33 94 TYR A N 1
ATOM 582 C CA . TYR A 1 94 ? 60.914 5.698 -33.256 1.00 15.25 94 TYR A CA 1
ATOM 583 C C . TYR A 1 94 ? 59.899 6.810 -33.373 1.00 16.76 94 TYR A C 1
ATOM 584 O O . TYR A 1 94 ? 59.941 7.613 -34.309 1.00 17.26 94 TYR A O 1
ATOM 593 N N . GLY A 1 95 ? 58.976 6.840 -32.424 1.00 17.63 95 GLY A N 1
ATOM 594 C CA . GLY A 1 95 ? 58.122 8.008 -32.286 1.00 20.09 95 GLY A CA 1
ATOM 595 C C . GLY A 1 95 ? 58.687 8.841 -31.158 1.00 21.48 95 GLY A C 1
ATOM 596 O O . GLY A 1 95 ? 59.389 8.311 -30.290 1.00 23.31 95 GLY A O 1
ATOM 597 N N . ALA A 1 96 ? 58.377 10.134 -31.150 1.00 23.29 96 ALA A N 1
ATOM 598 C CA . ALA A 1 96 ? 58.577 10.948 -29.948 1.00 23.63 96 ALA A CA 1
ATOM 599 C C . ALA A 1 96 ? 57.962 10.207 -28.774 1.00 23.35 96 ALA A C 1
ATOM 600 O O . ALA A 1 96 ? 56.828 9.733 -28.858 1.00 23.88 96 ALA A O 1
ATOM 602 N N . GLU A 1 97 ? 58.718 10.119 -27.681 1.00 22.56 97 GLU A N 1
ATOM 603 C CA . GLU A 1 97 ? 58.305 9.349 -26.512 1.00 21.86 97 GLU A CA 1
ATOM 604 C C . GLU A 1 97 ? 56.999 9.837 -25.884 1.00 20.94 97 GLU A C 1
ATOM 605 O O . GLU A 1 97 ? 56.298 9.016 -25.262 1.00 20.83 97 GLU A O 1
ATOM 611 N N . GLN A 1 98 ? 56.676 11.138 -26.064 1.00 20.13 98 GLN A N 1
ATOM 612 C CA . GLN A 1 98 ? 55.395 11.736 -25.581 1.00 18.65 98 GLN A CA 1
ATOM 613 C C . GLN A 1 98 ? 54.181 11.262 -26.372 1.00 16.42 98 GLN A C 1
ATOM 614 O O . GLN A 1 98 ? 53.056 11.394 -25.898 1.00 14.73 98 GLN A O 1
ATOM 620 N N . GLY A 1 99 ? 54.397 10.690 -27.561 1.00 14.69 99 GLY A N 1
ATOM 621 C CA . GLY A 1 99 ? 53.277 10.212 -28.386 1.00 13.79 99 GLY A CA 1
ATOM 622 C C . GLY A 1 99 ? 53.024 11.047 -29.621 1.00 13.82 99 GLY A C 1
ATOM 623 O O . GLY A 1 99 ? 53.388 12.234 -29.671 1.00 13.53 99 GLY A O 1
ATOM 624 N N . ALA A 1 100 ? 52.380 10.433 -30.613 1.00 12.86 100 ALA A N 1
ATOM 625 C CA . ALA A 1 100 ? 52.073 11.124 -31.869 1.00 13.26 100 ALA A CA 1
ATOM 626 C C . ALA A 1 100 ? 51.273 12.403 -31.589 1.00 13.46 100 ALA A C 1
ATOM 627 O O . ALA A 1 100 ? 50.289 12.367 -30.849 1.00 13.00 100 ALA A O 1
ATOM 629 N N . LYS A 1 101 ? 51.683 13.518 -32.191 1.00 13.97 101 LYS A N 1
ATOM 630 C CA . LYS A 1 101 ? 50.974 14.785 -31.959 1.00 14.82 101 LYS A CA 1
ATOM 631 C C . LYS A 1 101 ? 49.463 14.699 -32.232 1.00 14.62 101 LYS A C 1
ATOM 632 O O . LYS A 1 101 ? 48.670 15.184 -31.408 1.00 14.48 101 LYS A O 1
ATOM 638 N N . PRO A 1 102 ? 49.034 14.105 -33.376 1.00 14.26 102 PRO A N 1
ATOM 639 C CA . PRO A 1 102 ? 47.580 14.013 -33.591 1.00 14.05 102 PRO A CA 1
ATOM 640 C C . PRO A 1 102 ? 46.848 13.229 -32.508 1.00 13.59 102 PRO A C 1
ATOM 641 O O . PRO A 1 102 ? 45.689 13.515 -32.216 1.00 14.27 102 PRO A O 1
ATOM 645 N N . LEU A 1 103 ? 47.517 12.245 -31.905 1.00 12.50 103 LEU A N 1
ATOM 646 C CA . LEU A 1 103 ? 46.884 11.515 -30.814 1.00 12.11 103 LEU A CA 1
ATOM 647 C C . LEU A 1 103 ? 46.820 12.352 -29.534 1.00 12.00 103 LEU A C 1
ATOM 648 O O . LEU A 1 103 ? 45.777 12.375 -28.860 1.00 11.74 103 LEU A O 1
ATOM 653 N N . ARG A 1 104 ? 47.917 13.029 -29.201 1.00 11.87 104 ARG A N 1
ATOM 654 C CA . ARG A 1 104 ? 47.902 13.942 -28.060 1.00 12.09 104 ARG A CA 1
ATOM 655 C C . ARG A 1 104 ? 46.812 14.990 -28.230 1.00 12.23 104 ARG A C 1
ATOM 656 O O . ARG A 1 104 ? 46.092 15.292 -27.270 1.00 12.60 104 ARG A O 1
ATOM 664 N N . ALA A 1 105 ? 46.681 15.518 -29.447 1.00 12.78 105 ALA A N 1
ATOM 665 C CA . ALA A 1 105 ? 45.649 16.523 -29.702 1.00 12.50 105 ALA A CA 1
ATOM 666 C C . ALA A 1 105 ? 44.253 15.960 -29.540 1.00 12.19 105 ALA A C 1
ATOM 667 O O . ALA A 1 105 ? 43.373 16.611 -28.953 1.00 13.12 105 ALA A O 1
ATOM 669 N N . ALA A 1 106 ? 44.035 14.753 -30.057 1.00 12.08 106 ALA A N 1
ATOM 670 C CA . ALA A 1 106 ? 42.728 14.116 -29.966 1.00 11.60 106 ALA A CA 1
ATOM 671 C C . ALA A 1 106 ? 42.347 13.834 -28.521 1.00 11.57 106 ALA A C 1
ATOM 672 O O . ALA A 1 106 ? 41.206 14.044 -28.107 1.00 11.27 106 ALA A O 1
ATOM 674 N N . ILE A 1 107 ? 43.308 13.359 -27.735 1.00 10.64 107 ILE A N 1
ATOM 675 C CA . ILE A 1 107 ? 43.049 13.133 -26.310 1.00 11.09 107 ILE A CA 1
ATOM 676 C C . ILE A 1 107 ? 42.733 14.460 -25.608 1.00 11.03 107 ILE A C 1
ATOM 677 O O . ILE A 1 107 ? 41.759 14.571 -24.852 1.00 11.86 107 ILE A O 1
ATOM 682 N N . ALA A 1 108 ? 43.545 15.475 -25.888 1.00 11.16 108 ALA A N 1
ATOM 683 C CA . ALA A 1 108 ? 43.367 16.763 -25.207 1.00 11.55 108 ALA A CA 1
ATOM 684 C C . ALA A 1 108 ? 41.990 17.336 -25.501 1.00 12.55 108 ALA A C 1
ATOM 685 O O . ALA A 1 108 ? 41.307 17.827 -24.593 1.00 12.55 108 ALA A O 1
ATOM 687 N N . LYS A 1 109 ? 41.566 17.265 -26.756 1.00 12.88 109 LYS A N 1
ATOM 688 C CA . LYS A 1 109 ? 40.268 17.861 -27.093 1.00 14.36 109 LYS A CA 1
ATOM 689 C C . LYS A 1 109 ? 39.080 16.993 -26.672 1.00 13.49 109 LYS A C 1
ATOM 690 O O . LYS A 1 109 ? 38.051 17.507 -26.211 1.00 14.45 109 LYS A O 1
ATOM 696 N N . THR A 1 110 ? 39.201 15.673 -26.832 1.00 12.41 110 THR A N 1
ATOM 697 C CA . THR A 1 110 ? 38.069 14.805 -26.553 1.00 12.56 110 THR A CA 1
ATOM 698 C C . THR A 1 110 ? 37.730 14.769 -25.079 1.00 13.07 110 THR A C 1
ATOM 699 O O . THR A 1 110 ? 36.552 14.886 -24.703 1.00 13.93 110 THR A O 1
ATOM 703 N N . PHE A 1 111 ? 38.756 14.608 -24.239 1.00 12.54 111 PHE A N 1
ATOM 704 C CA . PHE A 1 111 ? 38.514 14.431 -22.815 1.00 13.04 111 PHE A CA 1
ATOM 705 C C . PHE A 1 111 ? 38.694 15.699 -21.992 1.00 12.70 111 PHE A C 1
ATOM 706 O O . PHE A 1 111 ? 38.206 15.761 -20.858 1.00 13.89 111 PHE A O 1
ATOM 714 N N . TYR A 1 112 ? 39.383 16.702 -22.546 1.00 12.30 112 TYR A N 1
ATOM 715 C CA . TYR A 1 112 ? 39.741 17.891 -21.753 1.00 12.85 112 TYR A CA 1
ATOM 716 C C . TYR A 1 112 ? 39.458 19.204 -22.456 1.00 12.76 112 TYR A C 1
ATOM 717 O O . TYR A 1 112 ? 39.943 20.246 -22.020 1.00 13.19 112 TYR A O 1
ATOM 726 N N . GLY A 1 113 ? 38.652 19.155 -23.522 1.00 12.90 113 GLY A N 1
ATOM 727 C CA . GLY A 1 113 ? 38.273 20.372 -24.239 1.00 12.95 113 GLY A CA 1
ATOM 728 C C . GLY A 1 113 ? 37.544 21.323 -23.307 1.00 12.97 113 GLY A C 1
ATOM 729 O O . GLY A 1 113 ? 36.584 20.944 -22.652 1.00 13.70 113 GLY A O 1
ATOM 730 N N . GLY A 1 114 ? 38.025 22.554 -23.238 1.00 13.60 114 GLY A N 1
ATOM 731 C CA . GLY A 1 114 ? 37.402 23.530 -22.342 1.00 14.02 114 GLY A CA 1
ATOM 732 C C . GLY A 1 114 ? 38.042 23.590 -20.973 1.00 14.35 114 GLY A C 1
ATOM 733 O O . GLY A 1 114 ? 37.692 24.447 -20.157 1.00 13.82 114 GLY A O 1
ATOM 734 N N . LEU A 1 115 ? 38.984 22.682 -20.708 1.00 13.48 115 LEU A N 1
ATOM 735 C CA . LEU A 1 115 ? 39.611 22.616 -19.384 1.00 14.33 115 LEU A CA 1
ATOM 736 C C . LEU A 1 115 ? 41.040 23.158 -19.351 1.00 14.68 115 LEU A C 1
ATOM 737 O O . LEU A 1 115 ? 41.742 23.002 -18.350 1.00 16.07 115 LEU A O 1
ATOM 742 N N . GLY A 1 116 ? 41.467 23.800 -20.437 1.00 15.48 116 GLY A N 1
ATOM 743 C CA . GLY A 1 116 ? 42.772 24.465 -20.477 1.00 16.13 116 GLY A CA 1
ATOM 744 C C . GLY A 1 116 ? 43.957 23.533 -20.560 1.00 16.46 116 GLY A C 1
ATOM 745 O O . GLY A 1 116 ? 45.058 23.878 -20.108 1.00 18.21 116 GLY A O 1
ATOM 746 N N . ILE A 1 117 ? 43.727 22.368 -21.163 1.00 16.07 117 ILE A N 1
ATOM 747 C CA . ILE A 1 117 ? 44.750 21.350 -21.388 1.00 15.53 117 ILE A CA 1
ATOM 748 C C . ILE A 1 117 ? 45.223 21.398 -22.839 1.00 16.02 117 ILE A C 1
ATOM 749 O O . ILE A 1 117 ? 44.406 21.324 -23.771 1.00 16.72 117 ILE A O 1
ATOM 754 N N . GLY A 1 118 ? 46.530 21.543 -23.019 1.00 15.96 118 GLY A N 1
ATOM 755 C CA . GLY A 1 118 ? 47.137 21.608 -24.347 1.00 15.97 118 GLY A CA 1
ATOM 756 C C . GLY A 1 118 ? 47.683 20.267 -24.792 1.00 16.48 118 GLY A C 1
ATOM 757 O O . GLY A 1 118 ? 47.879 19.355 -23.977 1.00 16.30 118 GLY A O 1
ATOM 758 N N . ASP A 1 119 ? 47.933 20.140 -26.090 1.00 16.50 119 ASP A N 1
ATOM 759 C CA . ASP A 1 119 ? 48.462 18.892 -26.646 1.00 17.01 119 ASP A CA 1
ATOM 760 C C . ASP A 1 119 ? 49.770 18.498 -25.960 1.00 16.29 119 ASP A C 1
ATOM 761 O O . ASP A 1 119 ? 50.049 17.307 -25.764 1.00 15.94 119 ASP A O 1
ATOM 766 N N . ASP A 1 120 ? 50.552 19.504 -25.581 1.00 15.52 120 ASP A N 1
ATOM 767 C CA . ASP A 1 120 ? 51.873 19.298 -24.992 1.00 15.54 120 ASP A CA 1
ATOM 768 C C . ASP A 1 120 ? 51.809 18.865 -23.525 1.00 14.54 120 ASP A C 1
ATOM 769 O O . ASP A 1 120 ? 52.833 18.494 -22.935 1.00 14.60 120 ASP A O 1
ATOM 774 N N . ASP A 1 121 ? 50.606 18.910 -22.949 1.00 12.90 121 ASP A N 1
ATOM 775 C CA . ASP A 1 121 ? 50.395 18.470 -21.565 1.00 12.96 121 ASP A CA 1
ATOM 776 C C . ASP A 1 121 ? 50.077 16.983 -21.505 1.00 12.71 121 ASP A C 1
ATOM 777 O O . ASP A 1 121 ? 50.012 16.416 -20.419 1.00 12.97 121 ASP A O 1
ATOM 782 N N . VAL A 1 122 ? 49.878 16.360 -22.666 1.00 12.28 122 VAL A N 1
ATOM 783 C CA . VAL A 1 122 ? 49.461 14.960 -22.721 1.00 12.05 122 VAL A CA 1
ATOM 784 C C . VAL A 1 122 ? 50.661 14.080 -23.039 1.00 11.83 122 VAL A C 1
ATOM 785 O O . VAL A 1 122 ? 51.440 14.390 -23.948 1.00 12.09 122 VAL A O 1
ATOM 789 N N . PHE A 1 123 ? 50.802 12.991 -22.279 1.00 11.45 123 PHE A N 1
ATOM 790 C CA . PHE A 1 123 ? 51.894 12.034 -22.470 1.00 11.51 123 PHE A CA 1
ATOM 791 C C . PHE A 1 123 ? 51.282 10.666 -22.732 1.00 11.17 123 PHE A C 1
ATOM 792 O O . PHE A 1 123 ? 50.624 10.104 -21.864 1.00 11.78 123 PHE A O 1
ATOM 800 N N . VAL A 1 124 ? 51.471 10.136 -23.938 1.00 10.80 124 VAL A N 1
ATOM 801 C CA . VAL A 1 124 ? 50.901 8.827 -24.288 1.00 11.73 124 VAL A CA 1
ATOM 802 C C . VAL A 1 124 ? 51.773 7.701 -23.741 1.00 11.98 124 VAL A C 1
ATOM 803 O O . VAL A 1 124 ? 53.002 7.728 -23.896 1.00 13.52 124 VAL A O 1
ATOM 807 N N . SER A 1 125 ? 51.120 6.740 -23.082 1.00 12.25 125 SER A N 1
ATOM 808 C CA . SER A 1 125 ? 51.793 5.624 -22.425 1.00 13.05 125 SER A CA 1
ATOM 809 C C . SER A 1 125 ? 51.349 4.307 -23.018 1.00 12.60 125 SER A C 1
ATOM 810 O O . SER A 1 125 ? 50.390 4.250 -23.791 1.00 11.42 125 SER A O 1
ATOM 813 N N . ASP A 1 126 ? 52.034 3.239 -22.607 1.00 12.65 126 ASP A N 1
ATOM 814 C CA . ASP A 1 126 ? 51.553 1.886 -22.844 1.00 12.95 126 ASP A CA 1
ATO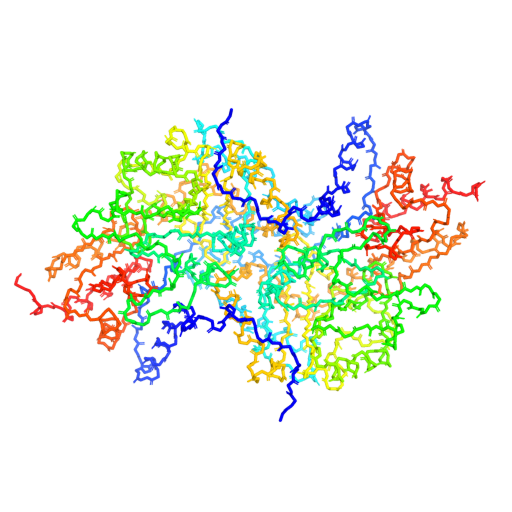M 815 C C . ASP A 1 126 ? 50.667 1.406 -21.688 1.00 13.55 126 ASP A C 1
ATOM 816 O O . ASP A 1 126 ? 50.556 0.201 -21.428 1.00 14.06 126 ASP A O 1
ATOM 821 N N . GLY A 1 127 ? 50.027 2.344 -21.003 1.00 13.58 127 GLY A N 1
ATOM 822 C CA . GLY A 1 127 ? 49.037 1.999 -19.992 1.00 14.02 127 GLY A CA 1
ATOM 823 C C . GLY A 1 127 ? 49.217 2.683 -18.658 1.00 13.53 127 GLY A C 1
ATOM 824 O O . GLY A 1 127 ? 50.315 3.114 -18.297 1.00 13.95 127 GLY A O 1
ATOM 825 N N . ALA A 1 128 ? 48.114 2.753 -17.919 1.00 13.49 128 ALA A N 1
ATOM 826 C CA . ALA A 1 128 ? 48.082 3.491 -16.654 1.00 13.94 128 ALA A CA 1
ATOM 827 C C . ALA A 1 128 ? 48.959 2.846 -15.579 1.00 14.14 128 ALA A C 1
ATOM 828 O O . ALA A 1 128 ? 49.612 3.550 -14.810 1.00 14.30 128 ALA A O 1
ATOM 830 N N . LYS A 1 129 ? 48.981 1.515 -15.515 1.00 14.00 129 LYS A N 1
ATOM 831 C CA . LYS A 1 129 ? 49.836 0.841 -14.535 1.00 14.83 129 LYS A CA 1
ATOM 832 C C . LYS A 1 129 ? 51.297 1.273 -14.715 1.00 14.77 129 LYS A C 1
ATOM 833 O O . LYS A 1 129 ? 52.018 1.531 -13.741 1.00 15.70 129 LYS A O 1
ATOM 839 N N . CYS A 1 130 ? 51.732 1.351 -15.969 1.00 14.70 130 CYS A N 1
ATOM 840 C CA . CYS A 1 130 ? 53.111 1.726 -16.265 1.00 14.97 130 CYS A CA 1
ATOM 841 C C . CYS A 1 130 ? 53.373 3.188 -15.920 1.00 14.94 130 CYS A C 1
ATOM 842 O O . CYS A 1 130 ? 54.428 3.521 -15.378 1.00 15.02 130 CYS A O 1
ATOM 845 N N . ASP A 1 131 ? 52.411 4.064 -16.210 1.00 14.19 131 ASP A N 1
ATOM 846 C CA . ASP A 1 131 ? 52.547 5.473 -15.819 1.00 14.72 131 ASP A C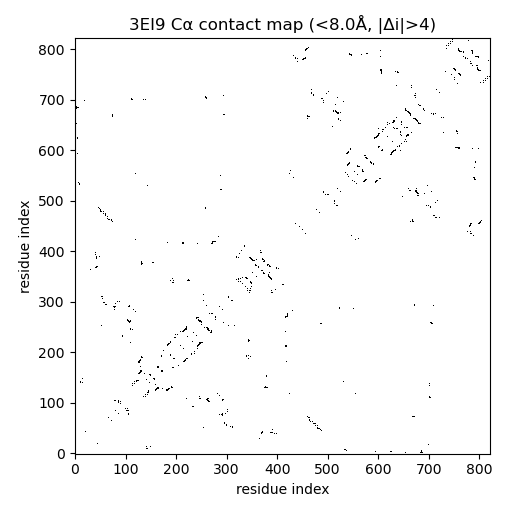A 1
ATOM 847 C C . ASP A 1 131 ? 52.628 5.677 -14.308 1.00 13.97 131 ASP A C 1
ATOM 848 O O . ASP A 1 131 ? 53.376 6.536 -13.838 1.00 13.72 131 ASP A O 1
ATOM 853 N N . ILE A 1 132 ? 51.865 4.895 -13.541 1.00 13.73 132 ILE A N 1
ATOM 854 C CA . ILE A 1 132 ? 51.904 5.006 -12.080 1.00 14.38 132 ILE A CA 1
ATOM 855 C C . ILE A 1 132 ? 53.340 4.771 -11.614 1.00 13.76 132 ILE A C 1
ATOM 856 O O . ILE A 1 132 ? 53.884 5.546 -10.819 1.00 14.66 132 ILE A O 1
ATOM 861 N N . SER A 1 133 ? 53.981 3.735 -12.146 1.00 13.57 133 SER A N 1
ATOM 862 C CA . SER A 1 133 ? 55.349 3.468 -11.722 1.00 13.85 133 SER A CA 1
ATOM 863 C C . SER A 1 133 ? 56.380 4.462 -12.267 1.00 13.39 133 SER A C 1
ATOM 864 O O . SER A 1 133 ? 57.312 4.825 -11.546 1.00 13.78 133 SER A O 1
ATOM 867 N N . ARG A 1 134 ? 56.195 4.950 -13.495 1.00 13.47 134 ARG A N 1
ATOM 868 C CA . ARG A 1 134 ? 57.107 5.987 -13.991 1.00 13.21 134 ARG A CA 1
ATOM 869 C C . ARG A 1 134 ? 56.940 7.298 -13.210 1.00 13.13 134 ARG A C 1
ATOM 870 O O . ARG A 1 134 ? 57.925 7.996 -12.949 1.00 13.12 134 ARG A O 1
ATOM 878 N N . LEU A 1 135 ? 55.708 7.622 -12.823 1.00 12.64 135 LEU A N 1
ATOM 879 C CA . LEU A 1 135 ? 55.505 8.793 -11.964 1.00 12.12 135 LEU A CA 1
ATOM 880 C C . LEU A 1 135 ? 56.213 8.617 -10.626 1.00 12.37 135 LEU A C 1
ATOM 881 O O . LEU A 1 135 ? 56.779 9.562 -10.088 1.00 12.90 135 LEU A O 1
ATOM 886 N N . GLN A 1 136 ? 56.179 7.396 -10.093 1.00 12.31 136 GLN A N 1
ATOM 887 C CA . GLN A 1 136 ? 56.843 7.118 -8.829 1.00 12.75 136 GLN A CA 1
ATOM 888 C C . GLN A 1 136 ? 58.362 7.202 -8.942 1.00 12.97 136 GLN A C 1
ATOM 889 O O . GLN A 1 136 ? 59.026 7.692 -8.025 1.00 12.72 136 GLN A O 1
ATOM 895 N N . VAL A 1 137 ? 58.919 6.748 -10.060 1.00 12.63 137 VAL A N 1
ATOM 896 C CA . VAL A 1 137 ? 60.357 6.975 -10.312 1.00 12.90 137 VAL A CA 1
ATOM 897 C C . VAL A 1 137 ? 60.651 8.486 -10.314 1.00 12.56 137 VAL A C 1
ATOM 898 O O . VAL A 1 137 ? 61.621 8.955 -9.698 1.00 13.19 137 VAL A O 1
ATOM 902 N N . MET A 1 138 ? 59.781 9.234 -10.984 1.00 12.22 138 MET A N 1
ATOM 903 C CA . MET A 1 138 ? 59.924 10.683 -11.083 1.00 12.83 138 MET A CA 1
ATOM 904 C C . MET A 1 138 ? 59.865 11.351 -9.715 1.00 12.69 138 MET A C 1
ATOM 905 O O . MET A 1 138 ? 60.726 12.174 -9.399 1.00 13.19 138 MET A O 1
ATOM 910 N N . PHE A 1 139 ? 58.871 10.992 -8.904 1.00 13.00 139 PHE A N 1
ATOM 911 C CA . PHE A 1 139 ? 58.719 11.623 -7.576 1.00 12.04 139 PHE A CA 1
ATOM 912 C C . PHE A 1 139 ? 59.881 11.225 -6.678 1.00 12.74 139 PHE A C 1
ATOM 913 O O . PHE A 1 139 ? 60.378 12.032 -5.877 1.00 13.67 139 PHE A O 1
ATOM 921 N N . GLY A 1 140 ? 60.295 9.969 -6.806 1.00 12.48 140 GLY A N 1
ATOM 922 C CA . GLY A 1 140 ? 61.467 9.500 -6.078 1.00 13.00 140 GLY A CA 1
ATOM 923 C C . GLY A 1 140 ? 61.204 8.987 -4.674 1.00 13.59 140 GLY A C 1
ATOM 924 O O . GLY A 1 140 ? 60.061 8.933 -4.184 1.00 13.29 140 GLY A O 1
ATOM 925 N N . SER A 1 141 ? 62.289 8.638 -3.997 1.00 13.74 141 SER A N 1
ATOM 926 C CA . SER A 1 141 ? 62.189 7.890 -2.742 1.00 13.97 141 SER A CA 1
ATOM 927 C C . SER A 1 141 ? 61.798 8.731 -1.524 1.00 14.29 141 SER A C 1
ATOM 928 O O . SER A 1 141 ? 61.451 8.164 -0.481 1.00 15.07 141 SER A O 1
ATOM 931 N N . ASN A 1 142 ? 61.861 10.056 -1.650 1.00 14.68 142 ASN A N 1
ATOM 932 C CA . ASN A 1 142 ? 61.683 10.947 -0.488 1.00 15.66 142 ASN A CA 1
ATOM 933 C C . ASN A 1 142 ? 60.311 11.583 -0.327 1.00 15.87 142 ASN A C 1
ATOM 934 O O . ASN A 1 142 ? 60.098 12.353 0.618 1.00 16.91 142 ASN A O 1
ATOM 939 N N . VAL A 1 143 ? 59.389 11.294 -1.236 1.00 14.60 143 VAL A N 1
ATOM 940 C CA . VAL A 1 143 ? 58.029 11.802 -1.056 1.00 14.19 143 VAL A CA 1
ATOM 941 C C . VAL A 1 143 ? 57.251 10.841 -0.175 1.00 14.20 143 VAL A C 1
ATOM 942 O O . VAL A 1 143 ? 57.563 9.645 -0.112 1.00 14.33 143 VAL A O 1
ATOM 946 N N . THR A 1 144 ? 56.246 11.371 0.517 1.00 14.01 144 THR A N 1
ATOM 947 C CA . THR A 1 144 ? 55.282 10.527 1.210 1.00 13.88 144 THR A CA 1
ATOM 948 C C . THR A 1 144 ? 53.979 10.549 0.439 1.00 12.97 144 THR A C 1
ATOM 949 O O . THR A 1 144 ? 53.649 11.548 -0.231 1.00 12.61 144 THR A O 1
ATOM 953 N N . ILE A 1 145 ? 53.232 9.456 0.542 1.00 12.74 145 ILE A N 1
ATOM 954 C CA . ILE A 1 145 ? 51.984 9.337 -0.220 1.00 13.10 145 ILE A CA 1
ATOM 955 C C . ILE A 1 145 ? 50.777 9.028 0.661 1.00 12.97 145 ILE A C 1
ATOM 956 O O . ILE A 1 145 ? 50.898 8.469 1.761 1.00 12.66 145 ILE A O 1
ATOM 961 N N . ALA A 1 146 ? 49.626 9.454 0.150 1.00 11.65 146 ALA A N 1
ATOM 962 C CA . ALA A 1 146 ? 48.318 9.074 0.676 1.00 11.43 146 ALA A CA 1
ATOM 963 C C . ALA A 1 146 ? 47.599 8.293 -0.406 1.00 11.45 146 ALA A C 1
ATOM 964 O O . ALA A 1 146 ? 47.749 8.579 -1.603 1.00 11.56 146 ALA A O 1
ATOM 966 N N . VAL A 1 147 ? 46.833 7.301 0.030 1.00 11.26 147 VAL A N 1
ATOM 967 C CA . VAL A 1 147 ? 45.977 6.534 -0.872 1.00 11.37 147 VAL A CA 1
ATOM 968 C C . VAL A 1 147 ? 44.603 6.406 -0.262 1.00 11.60 147 VAL A C 1
ATOM 969 O O . VAL A 1 147 ? 44.458 6.455 0.960 1.00 12.31 147 VAL A O 1
ATOM 973 N N . GLN A 1 148 ? 43.590 6.241 -1.106 1.00 12.03 148 GLN A N 1
ATOM 974 C CA . GLN A 1 148 ? 42.299 5.788 -0.599 1.00 12.19 148 GLN A CA 1
ATOM 975 C C . GLN A 1 148 ? 42.491 4.390 -0.015 1.00 12.73 148 GLN A C 1
ATOM 976 O O . GLN A 1 148 ? 43.365 3.623 -0.442 1.00 13.33 148 GLN A O 1
ATOM 982 N N . ASP A 1 149 ? 41.693 4.074 0.993 1.00 12.89 149 ASP A N 1
ATOM 983 C CA . ASP A 1 149 ? 41.785 2.772 1.629 1.00 13.63 149 ASP A CA 1
ATOM 984 C C . ASP A 1 149 ? 40.347 2.264 1.718 1.00 13.73 149 ASP A C 1
ATOM 985 O O . ASP A 1 149 ? 39.598 2.668 2.615 1.00 13.16 149 ASP A O 1
ATOM 990 N N . PRO A 1 150 ? 39.959 1.348 0.812 1.00 13.61 150 PRO A N 1
ATOM 991 C CA . PRO A 1 150 ? 40.777 0.588 -0.152 1.00 13.75 150 PRO A CA 1
ATOM 992 C C . PRO A 1 150 ? 41.157 1.320 -1.448 1.00 13.94 150 PRO A C 1
ATOM 993 O O . PRO A 1 150 ? 40.541 2.323 -1.819 1.00 14.22 150 PRO A O 1
ATOM 997 N N . SER A 1 151 ? 42.148 0.784 -2.152 1.00 14.18 151 SER A N 1
ATOM 998 C CA . SER A 1 151 ? 42.497 1.277 -3.471 1.00 15.25 151 SER A CA 1
ATOM 999 C C . SER A 1 151 ? 43.268 0.235 -4.259 1.00 15.09 151 SER A C 1
ATOM 1000 O O . SER A 1 151 ? 43.848 -0.680 -3.699 1.00 14.67 151 SER A O 1
ATOM 1003 N N . TYR A 1 152 ? 43.276 0.421 -5.574 1.00 15.15 152 TYR A N 1
ATOM 1004 C CA . TYR A 1 152 ? 44.087 -0.360 -6.504 1.00 15.66 152 TYR A CA 1
ATOM 1005 C C . TYR A 1 152 ? 45.511 -0.549 -5.957 1.00 15.24 152 TYR A C 1
ATOM 1006 O O . TYR A 1 152 ? 46.199 0.419 -5.657 1.00 14.70 152 TYR A O 1
ATOM 1015 N N . PRO A 1 153 ? 45.955 -1.813 -5.792 1.00 14.70 153 PRO A N 1
ATOM 1016 C CA . PRO A 1 153 ? 47.182 -2.060 -5.016 1.00 14.82 153 PRO A CA 1
ATOM 1017 C C . PRO A 1 153 ? 48.499 -1.555 -5.607 1.00 14.12 153 PRO A C 1
ATOM 1018 O O . PRO A 1 153 ? 49.496 -1.485 -4.878 1.00 14.34 153 PRO A O 1
ATOM 1022 N N . ALA A 1 154 ? 48.520 -1.193 -6.890 1.00 14.19 154 ALA A N 1
ATOM 1023 C CA . ALA A 1 154 ? 49.768 -0.706 -7.478 1.00 14.30 154 ALA A CA 1
ATOM 1024 C C . ALA A 1 154 ? 50.265 0.596 -6.850 1.00 13.84 154 ALA A C 1
ATOM 1025 O O . ALA A 1 154 ? 51.464 0.854 -6.862 1.00 14.07 154 ALA A O 1
ATOM 1027 N N . TYR A 1 155 ? 49.376 1.431 -6.308 1.00 12.96 155 TYR A N 1
ATOM 1028 C CA . TYR A 1 155 ? 49.864 2.686 -5.735 1.00 12.33 155 TYR A CA 1
ATOM 1029 C C . TYR A 1 155 ? 50.752 2.374 -4.538 1.00 12.14 155 TYR A C 1
ATOM 1030 O O . TYR A 1 155 ? 51.884 2.855 -4.470 1.00 13.01 155 TYR A O 1
ATOM 1039 N N . VAL A 1 156 ? 50.235 1.558 -3.617 1.00 11.92 156 VAL A N 1
ATOM 1040 C CA . VAL A 1 156 ? 50.990 1.180 -2.423 1.00 12.32 156 VAL A CA 1
ATOM 1041 C C . VAL A 1 156 ? 52.251 0.414 -2.801 1.00 12.64 156 VAL A C 1
ATOM 1042 O O . VAL A 1 156 ? 53.347 0.752 -2.329 1.00 12.91 156 VAL A O 1
ATOM 1046 N N . ASP A 1 157 ? 52.108 -0.592 -3.667 1.00 12.80 157 ASP A N 1
ATOM 1047 C CA . ASP A 1 157 ? 53.249 -1.453 -3.973 1.00 12.87 157 ASP A CA 1
ATOM 1048 C C . ASP A 1 157 ? 54.373 -0.673 -4.655 1.00 12.78 157 ASP A C 1
ATOM 1049 O O . ASP A 1 157 ? 55.538 -0.869 -4.328 1.00 13.04 157 ASP A O 1
ATOM 1054 N N . SER A 1 158 ? 54.033 0.209 -5.597 1.00 12.42 158 SER A N 1
ATOM 1055 C CA . SER A 1 158 ? 55.048 1.070 -6.241 1.00 12.66 158 SER A CA 1
ATOM 1056 C C . SER A 1 158 ? 55.752 1.985 -5.228 1.00 12.59 158 SER A C 1
ATOM 1057 O O . SER A 1 158 ? 56.955 2.248 -5.330 1.00 13.45 158 SER A O 1
ATOM 1060 N N . SER A 1 159 ? 54.989 2.472 -4.252 1.00 12.14 159 SER A N 1
ATOM 1061 C CA . SER A 1 159 ? 55.541 3.292 -3.180 1.00 12.16 159 SER A CA 1
ATOM 1062 C C . SER A 1 159 ? 56.579 2.526 -2.360 1.00 12.03 159 SER A C 1
ATOM 1063 O O . SER A 1 159 ? 57.649 3.060 -2.040 1.00 12.16 159 SER A O 1
ATOM 1066 N N . VAL A 1 160 ? 56.257 1.284 -2.013 1.00 11.66 160 VAL A N 1
ATOM 1067 C CA . VAL A 1 160 ? 57.177 0.452 -1.253 1.00 12.07 160 VAL A CA 1
ATOM 1068 C C . VAL A 1 160 ? 58.441 0.222 -2.084 1.00 12.31 160 VAL A C 1
ATOM 1069 O O . VAL A 1 160 ? 59.553 0.416 -1.595 1.00 12.33 160 VAL A O 1
ATOM 1073 N N . ILE A 1 161 ? 58.256 -0.160 -3.346 1.00 11.87 161 ILE A N 1
ATOM 1074 C CA . ILE A 1 161 ? 59.394 -0.431 -4.240 1.00 12.37 161 ILE A CA 1
ATOM 1075 C C . ILE A 1 161 ? 60.328 0.774 -4.366 1.00 12.67 161 ILE A C 1
ATOM 1076 O O . ILE A 1 161 ? 61.558 0.636 -4.393 1.00 12.78 161 ILE A O 1
ATOM 1081 N N . MET A 1 162 ? 59.747 1.970 -4.432 1.00 12.35 162 MET A N 1
ATOM 1082 C CA . MET A 1 162 ? 60.561 3.178 -4.567 1.00 13.47 162 MET A CA 1
ATOM 1083 C C . MET A 1 162 ? 61.246 3.671 -3.284 1.00 13.40 162 MET A C 1
ATOM 1084 O O . MET A 1 162 ? 62.040 4.617 -3.328 1.00 14.09 162 MET A O 1
ATOM 1089 N N . GLY A 1 163 ? 60.933 3.057 -2.147 1.00 13.59 163 GLY A N 1
ATOM 1090 C CA . GLY A 1 163 ? 61.585 3.446 -0.903 1.00 12.92 163 GLY A CA 1
ATOM 1091 C C . GLY A 1 163 ? 60.860 4.527 -0.125 1.00 13.07 163 GLY A C 1
ATOM 1092 O O . GLY A 1 163 ? 61.443 5.133 0.770 1.00 13.64 163 GLY A O 1
ATOM 1093 N N . GLN A 1 164 ? 59.590 4.750 -0.463 1.00 12.89 164 GLN A N 1
ATOM 1094 C CA . GLN A 1 164 ? 58.812 5.827 0.161 1.00 12.99 164 GLN A CA 1
ATOM 1095 C C . GLN A 1 164 ? 58.164 5.415 1.478 1.00 13.47 164 GLN A C 1
ATOM 1096 O O . GLN A 1 164 ? 57.492 6.241 2.125 1.00 14.13 164 GLN A O 1
ATOM 1102 N N . THR A 1 165 ? 58.367 4.160 1.879 1.00 13.52 165 THR A N 1
ATOM 1103 C CA . THR A 1 165 ? 57.637 3.597 3.015 1.00 14.03 165 THR A CA 1
ATOM 1104 C C . THR A 1 165 ? 58.566 3.003 4.061 1.00 14.64 165 THR A C 1
ATOM 1105 O O . THR A 1 165 ? 59.762 2.826 3.823 1.00 15.47 165 THR A O 1
ATOM 1109 N N . GLY A 1 166 ? 57.990 2.691 5.217 1.00 14.91 166 GLY A N 1
ATOM 1110 C CA . GLY A 1 166 ? 58.659 1.836 6.190 1.00 15.66 166 GLY A CA 1
ATOM 1111 C C . GLY A 1 166 ? 58.255 0.393 5.964 1.00 16.05 166 GLY A C 1
ATOM 1112 O O . GLY A 1 166 ? 57.732 0.030 4.905 1.00 16.14 166 GLY A O 1
ATOM 1113 N N . GLN A 1 167 ? 58.503 -0.441 6.967 1.00 15.94 167 GLN A N 1
ATOM 1114 C CA . GLN A 1 167 ? 58.144 -1.854 6.898 1.00 16.61 167 GLN A CA 1
ATOM 1115 C C . GLN A 1 167 ? 56.636 -2.056 7.023 1.00 15.92 167 GLN A C 1
ATOM 1116 O O . GLN A 1 167 ? 55.906 -1.154 7.463 1.00 15.86 167 GLN A O 1
ATOM 1122 N N . PHE A 1 168 ? 56.178 -3.238 6.633 1.00 16.38 168 PHE A N 1
ATOM 1123 C CA . PHE A 1 168 ? 54.795 -3.626 6.839 1.00 17.04 168 PHE A CA 1
ATOM 1124 C C . PHE A 1 168 ? 54.554 -3.920 8.307 1.00 18.60 168 PHE A C 1
ATOM 1125 O O . PHE A 1 168 ? 55.354 -4.603 8.953 1.00 19.17 168 PHE A O 1
ATOM 1133 N N . ASN A 1 169 ? 53.447 -3.409 8.824 1.00 18.94 169 ASN A N 1
ATOM 1134 C CA . ASN A 1 169 ? 53.035 -3.674 10.195 1.00 20.51 169 ASN A CA 1
ATOM 1135 C C . ASN A 1 169 ? 51.861 -4.631 10.146 1.00 21.34 169 ASN A C 1
ATOM 1136 O O . ASN A 1 169 ? 50.803 -4.278 9.626 1.00 20.84 169 ASN A O 1
ATOM 1141 N N . THR A 1 170 ? 52.041 -5.835 10.684 1.00 22.09 170 THR A N 1
ATOM 1142 C CA . THR A 1 170 ? 51.015 -6.873 10.564 1.00 23.63 170 THR A CA 1
ATOM 1143 C C . THR A 1 170 ? 49.822 -6.660 11.495 1.00 23.60 170 THR A C 1
ATOM 1144 O O . THR A 1 170 ? 48.731 -7.170 11.230 1.00 24.06 170 THR A O 1
ATOM 1148 N N . ASP A 1 171 ? 50.025 -5.889 12.560 1.00 24.42 171 ASP A N 1
ATOM 1149 C CA . ASP A 1 171 ? 48.939 -5.567 13.497 1.00 24.95 171 ASP A CA 1
ATOM 1150 C C . ASP A 1 171 ? 47.844 -4.743 12.821 1.00 24.27 171 ASP A C 1
ATOM 1151 O O . ASP A 1 171 ? 46.652 -4.995 13.030 1.00 25.25 171 ASP A O 1
ATOM 1156 N N . VAL A 1 172 ? 48.251 -3.765 12.009 1.00 23.02 172 VAL A N 1
ATOM 1157 C CA . VAL A 1 172 ? 47.302 -2.861 11.346 1.00 21.82 172 VAL A CA 1
ATOM 1158 C C . VAL A 1 172 ? 47.219 -3.117 9.838 1.00 20.78 172 VAL A C 1
ATOM 1159 O O . VAL A 1 172 ? 46.408 -2.498 9.142 1.00 20.18 172 VAL A O 1
ATOM 1163 N N . GLN A 1 173 ? 48.049 -4.034 9.344 1.00 19.43 173 GLN A N 1
ATOM 1164 C CA . GLN A 1 173 ? 48.072 -4.395 7.920 1.00 18.50 173 GLN A CA 1
ATOM 1165 C C . GLN A 1 173 ? 48.361 -3.188 7.016 1.00 17.88 173 GLN A C 1
ATOM 1166 O O . GLN A 1 173 ? 47.690 -2.971 6.002 1.00 18.01 173 GLN A O 1
ATOM 1172 N N . LYS A 1 174 ? 49.366 -2.416 7.401 1.00 16.92 174 LYS A N 1
ATOM 1173 C CA . LYS A 1 174 ? 49.742 -1.211 6.677 1.00 16.08 174 LYS A CA 1
ATOM 1174 C C . LYS A 1 174 ? 51.246 -1.067 6.577 1.00 15.97 174 LYS A C 1
ATOM 1175 O O . LYS A 1 174 ? 51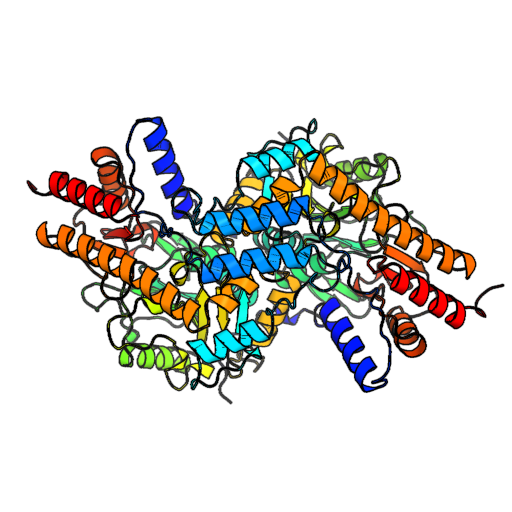.976 -1.379 7.524 1.00 16.30 174 LYS A O 1
ATOM 1181 N N . TYR A 1 175 ? 51.720 -0.579 5.439 1.00 15.11 175 TYR A N 1
ATOM 1182 C CA . TYR A 1 175 ? 53.107 -0.165 5.359 1.00 14.33 175 TYR A CA 1
ATOM 1183 C C . TYR A 1 175 ? 53.296 1.156 6.077 1.00 14.15 175 TYR A C 1
ATOM 1184 O O . TYR A 1 175 ? 52.482 2.078 5.945 1.00 14.48 175 TYR A O 1
ATOM 1193 N N . GLY A 1 176 ? 54.375 1.251 6.846 1.00 13.99 176 GLY A N 1
ATOM 1194 C CA . GLY A 1 176 ? 54.690 2.495 7.539 1.00 14.36 176 GLY A CA 1
ATOM 1195 C C . GLY A 1 176 ? 54.818 3.695 6.609 1.00 14.75 176 GLY A C 1
ATOM 1196 O O . GLY A 1 176 ? 55.283 3.569 5.474 1.00 14.45 176 GLY A O 1
ATOM 1197 N N . ASN A 1 177 ? 54.398 4.863 7.091 1.00 15.31 177 ASN A N 1
ATOM 1198 C CA . ASN A 1 177 ? 54.647 6.125 6.399 1.00 16.38 177 ASN A CA 1
ATOM 1199 C C . ASN A 1 177 ? 53.713 6.400 5.217 1.00 15.43 177 ASN A C 1
ATOM 1200 O O . ASN A 1 177 ? 53.882 7.406 4.536 1.00 16.27 177 ASN A O 1
ATOM 1205 N N . ILE A 1 178 ? 52.746 5.512 4.972 1.00 14.72 178 ILE A N 1
ATOM 1206 C CA . ILE A 1 178 ? 51.673 5.771 3.995 1.00 14.23 178 ILE A CA 1
ATOM 1207 C C . ILE A 1 178 ? 50.426 6.232 4.737 1.00 14.05 178 ILE A C 1
ATOM 1208 O O . ILE A 1 178 ? 50.051 5.659 5.759 1.00 14.49 178 ILE A O 1
ATOM 1213 N N . GLU A 1 179 ? 49.782 7.266 4.213 1.00 13.97 179 GLU A N 1
ATOM 1214 C CA . GLU A 1 179 ? 48.548 7.753 4.795 1.00 14.19 179 GLU A CA 1
ATOM 1215 C C . GLU A 1 179 ? 47.401 7.032 4.102 1.00 13.76 179 GLU A C 1
ATOM 1216 O O . GLU A 1 179 ? 47.105 7.292 2.941 1.00 13.38 179 GLU A O 1
ATOM 1222 N N . TYR A 1 180 ? 46.801 6.081 4.807 1.00 12.81 180 TYR A N 1
ATOM 1223 C CA . TYR A 1 180 ? 45.675 5.312 4.280 1.00 12.76 180 TYR A CA 1
ATOM 1224 C C . TYR A 1 180 ? 44.385 6.035 4.649 1.00 13.36 180 TYR A C 1
ATOM 1225 O O . TYR A 1 180 ? 44.029 6.097 5.824 1.00 14.66 180 TYR A O 1
ATOM 1234 N N . MET A 1 181 ? 43.706 6.588 3.645 1.00 12.61 181 MET A N 1
ATOM 1235 C CA . MET A 1 181 ? 42.491 7.406 3.859 1.00 13.47 181 MET A CA 1
ATOM 1236 C C . MET A 1 181 ? 41.262 6.514 3.794 1.00 13.99 181 MET A C 1
ATOM 1237 O O . MET A 1 181 ? 40.832 6.127 2.707 1.00 14.06 181 MET A O 1
ATOM 1242 N N . ARG A 1 182 ? 40.691 6.179 4.952 1.00 15.32 182 ARG A N 1
ATOM 1243 C CA . ARG A 1 182 ? 39.655 5.156 4.969 1.00 16.52 182 ARG A CA 1
ATOM 1244 C C . ARG A 1 182 ? 38.372 5.636 4.291 1.00 16.18 182 ARG A C 1
ATOM 1245 O O . ARG A 1 182 ? 37.883 6.740 4.568 1.00 16.65 182 ARG A O 1
ATOM 1253 N N . CYS A 1 183 ? 37.880 4.799 3.384 1.00 16.26 183 CYS A N 1
ATOM 1254 C CA . CYS A 1 183 ? 36.647 5.040 2.637 1.00 16.41 183 CYS A CA 1
ATOM 1255 C C . CYS A 1 183 ? 35.683 3.916 2.991 1.00 17.10 183 CYS A C 1
ATOM 1256 O O . CYS A 1 183 ? 35.979 2.737 2.754 1.00 17.98 183 CYS A O 1
ATOM 1259 N N . THR A 1 184 ? 34.541 4.283 3.576 1.00 16.43 184 THR A N 1
ATOM 1260 C CA . THR A 1 184 ? 33.635 3.314 4.191 1.00 16.98 184 THR A CA 1
ATOM 1261 C C . THR A 1 184 ? 32.185 3.623 3.810 1.00 17.11 184 THR A C 1
ATOM 1262 O O . THR A 1 184 ? 31.894 4.719 3.338 1.00 16.90 184 THR A O 1
ATOM 1266 N N . PRO A 1 185 ? 31.268 2.660 4.020 1.00 17.92 185 PRO A N 1
ATOM 1267 C CA . PRO A 1 185 ? 29.846 2.980 3.875 1.00 18.39 185 PRO A CA 1
ATOM 1268 C C . PRO A 1 185 ? 29.448 4.216 4.694 1.00 18.81 185 PRO A C 1
ATOM 1269 O O . PRO A 1 185 ? 28.654 5.025 4.223 1.00 19.76 185 PRO A O 1
ATOM 1273 N N . GLU A 1 186 ? 30.030 4.355 5.884 1.00 18.50 186 GLU A N 1
ATOM 1274 C CA . GLU A 1 186 ? 29.660 5.409 6.836 1.00 19.04 186 GLU A CA 1
ATOM 1275 C C . GLU A 1 186 ? 30.143 6.801 6.452 1.00 18.81 186 GLU A C 1
ATOM 1276 O O . GLU A 1 186 ? 29.650 7.795 6.995 1.00 18.80 186 GLU A O 1
ATOM 1282 N N . ASN A 1 187 ? 31.120 6.890 5.550 1.00 17.38 187 ASN A N 1
ATOM 1283 C CA . ASN A 1 187 ? 31.541 8.204 5.047 1.00 17.17 187 ASN A CA 1
ATOM 1284 C C . ASN A 1 187 ? 31.278 8.394 3.563 1.00 16.94 187 ASN A C 1
ATOM 1285 O O . ASN A 1 187 ? 31.774 9.344 2.953 1.00 17.83 187 ASN A O 1
ATOM 1290 N N . GLY A 1 188 ? 30.469 7.505 2.998 1.00 16.62 188 GLY A N 1
ATOM 1291 C CA . GLY A 1 188 ? 30.092 7.597 1.596 1.00 16.85 188 GLY A CA 1
ATOM 1292 C C . GLY A 1 188 ? 31.275 7.312 0.691 1.00 16.92 188 GLY A C 1
ATOM 1293 O O . GLY A 1 188 ? 31.322 7.794 -0.434 1.00 18.10 188 GLY A O 1
ATOM 1294 N N . PHE A 1 189 ? 32.226 6.532 1.202 1.00 16.71 189 PHE A N 1
ATOM 1295 C CA . PHE A 1 189 ? 33.418 6.099 0.447 1.00 15.97 189 PHE A CA 1
ATOM 1296 C C . PHE A 1 189 ? 34.293 7.245 -0.048 1.00 16.00 189 PHE A C 1
ATOM 1297 O O . PHE A 1 189 ? 34.982 7.120 -1.067 1.00 16.92 189 PHE A O 1
ATOM 1305 N N . PHE A 1 190 ? 34.275 8.341 0.700 1.00 14.71 190 PHE A N 1
ATOM 1306 C CA . PHE A 1 190 ? 35.128 9.489 0.434 1.00 14.47 190 PHE A CA 1
ATOM 1307 C C . PHE A 1 190 ? 35.811 9.811 1.756 1.00 14.80 190 PHE A C 1
ATOM 1308 O O . PHE A 1 190 ? 35.143 9.805 2.792 1.00 15.43 190 PHE A O 1
ATOM 1316 N N . PRO A 1 191 ? 37.125 10.090 1.733 1.00 14.47 191 PRO A N 1
ATOM 1317 C CA . PRO A 1 191 ? 37.835 10.300 2.998 1.00 15.01 191 PRO A CA 1
ATOM 1318 C C . PRO A 1 191 ? 37.283 11.472 3.792 1.00 14.82 191 PRO A C 1
ATOM 1319 O O . PRO A 1 191 ? 36.829 12.472 3.208 1.00 14.96 191 PRO A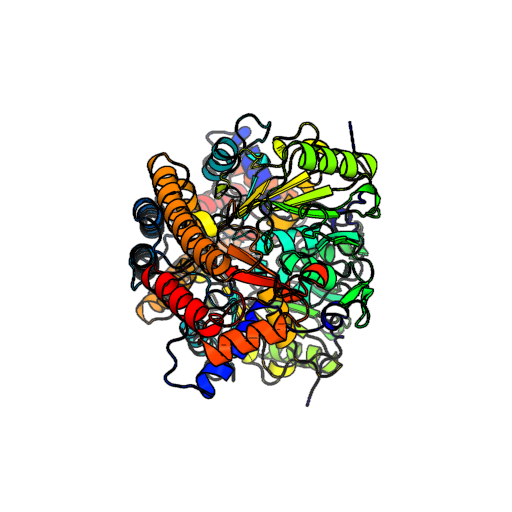 O 1
ATOM 1323 N N . ASP A 1 192 ? 37.352 11.353 5.115 1.00 14.94 192 ASP A N 1
ATOM 1324 C CA . ASP A 1 192 ? 37.127 12.495 5.978 1.00 15.14 192 ASP A CA 1
ATOM 1325 C C . ASP A 1 192 ? 38.430 13.287 6.016 1.00 14.97 192 ASP A C 1
ATOM 1326 O O . ASP A 1 192 ? 39.339 12.984 6.786 1.00 14.74 192 ASP A O 1
ATOM 1331 N N . LEU A 1 193 ? 38.519 14.297 5.158 1.00 15.17 193 LEU A N 1
ATOM 1332 C CA . LEU A 1 193 ? 39.800 14.967 4.934 1.00 15.25 193 LEU A CA 1
ATOM 1333 C C . LEU A 1 193 ? 40.329 15.697 6.157 1.00 15.80 193 LEU A C 1
ATOM 1334 O O . LEU A 1 193 ? 41.536 15.891 6.301 1.00 16.01 193 LEU A O 1
ATOM 1339 N N . SER A 1 194 ? 39.431 16.069 7.067 1.00 16.25 194 SER A N 1
ATOM 1340 C CA . SER A 1 194 ? 39.888 16.737 8.282 1.00 17.06 194 SER A CA 1
ATOM 1341 C C . SER A 1 194 ? 40.674 15.796 9.189 1.00 17.10 194 SER A C 1
ATOM 1342 O O . SER A 1 194 ? 41.347 16.250 10.120 1.00 17.71 194 SER A O 1
ATOM 1345 N N . THR A 1 195 ? 40.599 14.492 8.912 1.00 16.83 195 THR A N 1
ATOM 1346 C CA . THR A 1 195 ? 41.328 13.475 9.678 1.00 17.47 195 THR A CA 1
ATOM 1347 C C . THR A 1 195 ? 42.564 12.947 8.951 1.00 17.15 195 THR A C 1
ATOM 1348 O O . THR A 1 195 ? 43.245 12.058 9.458 1.00 18.07 195 THR A O 1
ATOM 1352 N N . VAL A 1 196 ? 42.822 13.469 7.751 1.00 16.30 196 VAL A N 1
ATOM 1353 C CA . VAL A 1 196 ? 43.928 12.970 6.921 1.00 15.58 196 VAL A CA 1
ATOM 1354 C C . VAL A 1 196 ? 45.176 13.827 7.116 1.00 15.09 196 VAL A C 1
ATOM 1355 O O . VAL A 1 196 ? 45.127 15.053 6.988 1.00 15.28 196 VAL A O 1
ATOM 1359 N N . GLY A 1 197 ? 46.292 13.173 7.431 1.00 14.98 197 GLY A N 1
ATOM 1360 C CA . GLY A 1 197 ? 47.562 13.862 7.587 1.00 14.81 197 GLY A CA 1
ATOM 1361 C C . GLY A 1 197 ? 48.154 14.312 6.266 1.00 14.53 197 GLY A C 1
ATOM 1362 O O . GLY A 1 197 ? 47.854 13.735 5.206 1.00 15.32 197 GLY A O 1
ATOM 1363 N N . ARG A 1 198 ? 48.993 15.337 6.334 1.00 14.59 198 ARG A N 1
ATOM 1364 C CA . ARG A 1 198 ? 49.638 15.883 5.154 1.00 14.17 198 ARG A CA 1
ATOM 1365 C C . ARG A 1 198 ? 50.632 14.892 4.572 1.00 13.76 198 ARG A C 1
ATOM 1366 O O . ARG A 1 198 ? 51.410 14.257 5.298 1.00 14.75 198 ARG A O 1
ATOM 1374 N N . THR A 1 199 ? 50.578 14.762 3.253 1.00 12.95 199 THR A N 1
ATOM 1375 C CA . THR A 1 199 ? 51.571 14.002 2.505 1.00 12.09 199 THR A CA 1
ATOM 1376 C C . THR A 1 199 ? 51.989 14.806 1.292 1.00 12.15 199 THR A C 1
ATOM 1377 O O . THR A 1 199 ? 51.376 15.823 0.967 1.00 12.28 199 THR A O 1
ATOM 1381 N N . ASP A 1 200 ? 53.024 14.346 0.590 1.00 11.67 200 ASP A N 1
ATOM 1382 C CA . ASP A 1 200 ? 53.399 14.988 -0.669 1.00 11.89 200 ASP A CA 1
ATOM 1383 C C . ASP A 1 200 ? 52.441 14.672 -1.794 1.00 11.96 200 ASP A C 1
ATOM 1384 O O . ASP A 1 200 ? 52.000 15.568 -2.510 1.00 12.28 200 ASP A O 1
ATOM 1389 N N . ILE A 1 201 ? 52.153 13.381 -1.959 1.00 11.20 201 ILE A N 1
ATOM 1390 C CA . ILE A 1 201 ? 51.331 12.908 -3.067 1.00 11.43 201 ILE A CA 1
ATOM 1391 C C . ILE A 1 201 ? 50.030 12.348 -2.527 1.00 10.98 201 ILE A C 1
ATOM 1392 O O . ILE A 1 201 ? 50.004 11.737 -1.448 1.00 11.58 201 ILE A O 1
ATOM 1397 N N . ILE A 1 202 ? 48.951 12.563 -3.273 1.00 10.70 202 ILE A N 1
ATOM 1398 C CA . ILE A 1 202 ? 47.671 11.945 -2.964 1.00 10.67 202 ILE A CA 1
ATOM 1399 C C . ILE A 1 202 ? 47.213 11.180 -4.210 1.00 11.34 202 ILE A C 1
ATOM 1400 O O . ILE A 1 202 ? 46.860 11.791 -5.208 1.00 12.07 202 ILE A O 1
ATOM 1405 N N . PHE A 1 203 ? 47.239 9.857 -4.147 1.00 11.61 203 PHE A N 1
ATOM 1406 C CA . PHE A 1 203 ? 46.702 9.051 -5.252 1.00 12.46 203 PHE A CA 1
ATOM 1407 C C . PHE A 1 203 ? 45.206 8.946 -5.043 1.00 13.14 203 PHE A C 1
ATOM 1408 O O . PHE A 1 203 ? 44.750 8.501 -3.982 1.00 13.97 203 PHE A O 1
ATOM 1416 N N . PHE A 1 204 ? 44.436 9.372 -6.039 1.00 11.99 204 PHE A N 1
ATOM 1417 C CA . PHE A 1 204 ? 42.988 9.396 -5.895 1.00 12.24 204 PHE A CA 1
ATOM 1418 C C . PHE A 1 204 ? 42.331 8.887 -7.157 1.00 13.24 204 PHE A C 1
ATOM 1419 O O . PHE A 1 204 ? 42.520 9.456 -8.219 1.00 12.74 204 PHE A O 1
ATOM 1427 N N . CYS A 1 205 ? 41.565 7.812 -7.013 1.00 14.17 205 CYS A N 1
ATOM 1428 C CA . CYS A 1 205 ? 40.932 7.134 -8.133 1.00 14.50 205 CYS A CA 1
ATOM 1429 C C . CYS A 1 205 ? 39.435 7.410 -8.090 1.00 14.30 205 CYS A C 1
ATOM 1430 O O . CYS A 1 205 ? 38.797 7.211 -7.055 1.00 14.01 205 CYS A O 1
ATOM 1433 N N . SER A 1 206 ? 38.884 7.900 -9.196 1.00 14.05 206 SER A N 1
ATOM 1434 C CA . SER A 1 206 ? 37.434 8.136 -9.291 1.00 13.55 206 SER A CA 1
ATOM 1435 C C . SER A 1 206 ? 36.954 7.923 -10.723 1.00 13.75 206 SER A C 1
ATOM 1436 O O . SER A 1 206 ? 37.486 8.558 -11.637 1.00 14.07 206 SER A O 1
ATOM 1439 N N . PRO A 1 207 ? 35.987 7.007 -10.942 1.00 13.54 207 PRO A N 1
ATOM 1440 C CA . PRO A 1 207 ? 35.388 6.078 -9.967 1.00 14.02 207 PRO A CA 1
ATOM 1441 C C . PRO A 1 207 ? 36.460 5.231 -9.306 1.00 14.19 207 PRO A C 1
ATOM 1442 O O . PRO A 1 207 ? 37.417 4.811 -9.971 1.00 14.64 207 PRO A O 1
ATOM 1446 N N . ASN A 1 208 ? 36.319 5.018 -8.002 1.00 13.72 208 ASN A N 1
ATOM 1447 C CA . ASN A 1 208 ? 37.334 4.277 -7.260 1.00 13.59 208 ASN A CA 1
ATOM 1448 C C . ASN A 1 208 ? 37.304 2.803 -7.633 1.00 13.36 208 ASN A C 1
ATOM 1449 O O . ASN A 1 208 ? 36.241 2.215 -7.844 1.00 13.33 208 ASN A O 1
ATOM 1454 N N . ASN A 1 209 ? 38.489 2.214 -7.733 1.00 13.22 209 ASN A N 1
ATOM 1455 C CA . ASN A 1 209 ? 38.652 0.770 -7.770 1.00 13.26 209 ASN A CA 1
ATOM 1456 C C . ASN A 1 209 ? 39.237 0.450 -6.395 1.00 13.00 209 ASN A C 1
ATOM 1457 O O . ASN A 1 209 ? 40.312 0.931 -6.064 1.00 12.84 209 ASN A O 1
ATOM 1462 N N . PRO A 1 210 ? 38.569 -0.394 -5.579 1.00 12.65 210 PRO A N 1
ATOM 1463 C CA . PRO A 1 210 ? 37.464 -1.317 -5.843 1.00 12.59 210 PRO A CA 1
ATOM 1464 C C . PRO A 1 210 ? 36.039 -0.930 -5.468 1.00 12.61 210 PRO A C 1
ATOM 1465 O O . PRO A 1 210 ? 35.136 -1.724 -5.736 1.00 13.18 210 PRO A O 1
ATOM 1469 N N . THR A 1 211 ? 35.826 0.237 -4.860 1.00 12.57 211 THR A N 1
ATOM 1470 C CA . THR A 1 211 ? 34.503 0.511 -4.269 1.00 12.86 211 THR A CA 1
ATOM 1471 C C . THR A 1 211 ? 33.467 0.931 -5.297 1.00 13.21 211 THR A C 1
ATOM 1472 O O . THR A 1 211 ? 32.257 0.867 -5.027 1.00 13.59 211 THR A O 1
ATOM 1476 N N . GLY A 1 212 ? 33.943 1.423 -6.439 1.00 12.99 212 GLY A N 1
ATOM 1477 C CA . GLY A 1 212 ? 33.068 1.961 -7.485 1.00 13.56 212 GLY A CA 1
ATOM 1478 C C . GLY A 1 212 ? 32.626 3.391 -7.249 1.00 14.06 212 GLY A C 1
ATOM 1479 O O . GLY A 1 212 ? 31.927 3.974 -8.093 1.00 14.42 212 GLY A O 1
ATOM 1480 N N . ALA A 1 213 ? 33.013 3.963 -6.108 1.00 14.05 213 ALA A N 1
ATOM 1481 C CA . ALA A 1 213 ? 32.522 5.291 -5.729 1.00 14.52 213 ALA A CA 1
ATOM 1482 C C . ALA A 1 213 ? 33.116 6.374 -6.611 1.00 14.51 213 ALA A C 1
ATOM 1483 O O . ALA A 1 213 ? 34.340 6.451 -6.786 1.00 15.18 213 ALA A O 1
ATOM 1485 N N . ALA A 1 214 ? 32.233 7.206 -7.150 1.00 14.61 214 ALA A N 1
ATOM 1486 C CA . ALA A 1 214 ? 32.624 8.368 -7.948 1.00 14.21 214 ALA A CA 1
ATOM 1487 C C . ALA A 1 214 ? 32.459 9.608 -7.090 1.00 14.16 214 ALA A C 1
ATOM 1488 O O . ALA A 1 214 ? 31.360 9.871 -6.573 1.00 13.95 214 ALA A O 1
ATOM 1490 N N . ALA A 1 215 ? 33.538 10.372 -6.937 1.00 13.63 215 ALA A N 1
ATOM 1491 C CA . ALA A 1 215 ? 33.480 11.594 -6.139 1.00 13.63 215 ALA A CA 1
ATOM 1492 C C . ALA A 1 215 ? 32.584 12.624 -6.817 1.00 13.64 215 ALA A C 1
ATOM 1493 O O . ALA A 1 215 ? 32.612 12.782 -8.026 1.00 14.12 215 ALA A O 1
ATOM 1495 N N . THR A 1 216 ? 31.799 13.322 -6.003 1.00 13.82 216 THR A N 1
ATOM 1496 C CA . THR A 1 216 ? 30.967 14.404 -6.507 1.00 13.51 216 THR A CA 1
ATOM 1497 C C . THR A 1 216 ? 31.803 15.657 -6.751 1.00 13.78 216 THR A C 1
ATOM 1498 O O . THR A 1 216 ? 32.949 15.764 -6.307 1.00 13.05 216 THR A O 1
ATOM 1502 N N . ARG A 1 217 ? 31.210 16.630 -7.440 1.00 13.81 217 ARG A N 1
ATOM 1503 C CA . ARG A 1 217 ? 31.888 17.903 -7.665 1.00 14.70 217 ARG A CA 1
ATOM 1504 C C . ARG A 1 217 ? 32.287 18.563 -6.342 1.00 14.36 217 ARG A C 1
ATOM 1505 O O . ARG A 1 217 ? 33.391 19.093 -6.202 1.00 14.00 217 ARG A O 1
ATOM 1513 N N . GLU A 1 218 ? 31.389 18.520 -5.357 1.00 14.63 218 GLU A N 1
ATOM 1514 C CA . GLU A 1 218 ? 31.688 19.077 -4.037 1.00 15.38 218 GLU A CA 1
ATOM 1515 C C . GLU A 1 218 ? 32.875 18.356 -3.387 1.00 14.67 218 GLU A C 1
ATOM 1516 O O . GLU A 1 218 ? 33.764 18.993 -2.820 1.00 14.81 218 GLU A O 1
ATOM 1522 N N . GLN A 1 219 ? 32.889 17.032 -3.492 1.00 13.97 219 GLN A N 1
ATOM 1523 C CA . GLN A 1 219 ? 33.977 16.246 -2.909 1.00 13.67 219 GLN A CA 1
ATOM 1524 C C . GLN A 1 219 ? 35.320 16.531 -3.578 1.00 13.26 219 GLN A C 1
ATOM 1525 O O . GLN A 1 219 ? 36.346 16.736 -2.895 1.00 12.83 219 GLN A O 1
ATOM 1531 N N . LEU A 1 220 ? 35.320 16.574 -4.902 1.00 12.81 220 LEU A N 1
ATOM 1532 C CA . LEU A 1 220 ? 36.557 16.898 -5.623 1.00 13.21 220 LEU A CA 1
ATOM 1533 C C . LEU A 1 220 ? 37.013 18.318 -5.315 1.00 13.01 220 LEU A C 1
ATOM 1534 O O . LEU A 1 220 ? 38.213 18.603 -5.257 1.00 13.43 220 LEU A O 1
ATOM 1539 N N . THR A 1 221 ? 36.051 19.222 -5.133 1.00 12.48 221 THR A N 1
ATOM 1540 C CA . THR A 1 221 ? 36.379 20.579 -4.716 1.00 13.35 221 THR A CA 1
ATOM 1541 C C . THR A 1 221 ? 37.100 20.575 -3.355 1.00 13.23 221 THR A C 1
ATOM 1542 O O . THR A 1 221 ? 38.130 21.244 -3.194 1.00 13.32 221 THR A O 1
ATOM 1546 N N . GLN A 1 222 ? 36.582 19.791 -2.402 1.00 13.32 222 GLN A N 1
ATOM 1547 C CA . GLN A 1 222 ? 37.243 19.600 -1.118 1.00 14.12 222 GLN A CA 1
ATOM 1548 C C . GLN A 1 222 ? 38.652 19.035 -1.299 1.00 13.21 222 GLN A C 1
ATOM 1549 O O . GLN A 1 222 ? 39.599 19.466 -0.625 1.00 13.31 222 GLN A O 1
ATOM 1555 N N . LEU A 1 223 ? 38.771 18.049 -2.190 1.00 12.75 223 LEU A N 1
ATOM 1556 C CA . LEU A 1 223 ? 40.071 17.415 -2.427 1.00 12.71 223 LEU A CA 1
ATOM 1557 C C . LEU A 1 223 ? 41.110 18.415 -2.942 1.00 12.50 223 LEU A C 1
ATOM 1558 O O . LEU A 1 223 ? 42.247 18.451 -2.442 1.00 12.83 223 LEU A O 1
ATOM 1563 N N . VAL A 1 224 ? 40.725 19.214 -3.934 1.00 11.89 224 VAL A N 1
ATOM 1564 C CA . VAL A 1 224 ? 41.612 20.238 -4.484 1.00 12.37 224 VAL A CA 1
ATOM 1565 C C . VAL A 1 224 ? 41.961 21.273 -3.417 1.00 12.32 224 VAL A C 1
ATOM 1566 O O . VAL A 1 224 ? 43.117 21.665 -3.289 1.00 13.41 224 VAL A O 1
ATOM 1570 N N . GLU A 1 225 ? 40.978 21.676 -2.614 1.00 12.77 225 GLU A N 1
ATOM 1571 C CA . GLU A 1 225 ? 41.252 22.633 -1.539 1.00 13.73 225 GLU A CA 1
ATOM 1572 C C . GLU A 1 225 ? 42.226 22.081 -0.494 1.00 13.42 225 GLU A C 1
ATOM 1573 O O . GLU A 1 225 ? 43.112 22.784 -0.030 1.00 14.22 225 GLU A O 1
ATOM 1579 N N . PHE A 1 226 ? 42.069 20.801 -0.183 1.00 12.83 226 PHE A N 1
ATOM 1580 C CA . PHE A 1 226 ? 42.932 20.092 0.759 1.00 13.03 226 PHE A CA 1
ATOM 1581 C C . PHE A 1 226 ? 44.357 20.035 0.211 1.00 13.05 226 PHE A C 1
ATOM 1582 O O . PHE A 1 226 ? 45.323 20.334 0.920 1.00 13.24 226 PHE A O 1
ATOM 1590 N N . ALA A 1 227 ? 44.489 19.662 -1.059 1.00 12.61 227 ALA A N 1
ATOM 1591 C CA . ALA A 1 227 ? 45.806 19.631 -1.708 1.00 12.95 227 ALA A CA 1
ATOM 1592 C C . ALA A 1 227 ? 46.455 21.003 -1.761 1.00 13.76 227 ALA A C 1
ATOM 1593 O O . ALA A 1 227 ? 47.664 21.147 -1.537 1.00 13.60 227 ALA A O 1
ATOM 1595 N N . LYS A 1 228 ? 45.648 22.025 -2.020 1.00 14.10 228 LYS A N 1
ATOM 1596 C CA . LYS A 1 228 ? 46.180 23.380 -2.095 1.00 15.89 228 LYS A CA 1
ATOM 1597 C C . LYS A 1 228 ? 46.705 23.825 -0.738 1.00 15.84 228 LYS A C 1
ATOM 1598 O O . LYS A 1 228 ? 47.814 24.357 -0.641 1.00 16.77 228 LYS A O 1
ATOM 1604 N N . LYS A 1 229 ? 45.932 23.570 0.315 1.00 16.21 229 LYS A N 1
ATOM 1605 C CA . LYS A 1 229 ? 46.358 23.997 1.648 1.00 17.29 229 LYS A CA 1
ATOM 1606 C C . LYS A 1 229 ? 47.600 23.236 2.112 1.00 16.97 229 LYS A C 1
ATOM 1607 O O . LYS A 1 229 ? 48.486 23.812 2.738 1.00 17.94 229 LYS A O 1
ATOM 1613 N N . ASN A 1 230 ? 47.681 21.954 1.745 1.00 15.67 230 ASN A N 1
ATOM 1614 C CA . ASN A 1 230 ? 48.785 21.106 2.183 1.00 15.30 230 ASN A CA 1
ATOM 1615 C C . ASN A 1 230 ? 49.979 21.162 1.239 1.00 14.87 230 ASN A C 1
ATOM 1616 O O . ASN A 1 230 ? 51.041 20.614 1.545 1.00 16.03 230 ASN A O 1
ATOM 1621 N N . GLY A 1 231 ? 49.807 21.807 0.094 1.00 13.90 231 GLY A N 1
ATOM 1622 C CA . GLY A 1 231 ? 50.871 21.859 -0.915 1.00 13.60 231 GLY A CA 1
ATOM 1623 C C . GLY A 1 231 ? 51.187 20.466 -1.438 1.00 13.40 231 GLY A C 1
ATOM 1624 O O . GLY A 1 231 ? 52.353 20.102 -1.608 1.00 13.62 231 GLY A O 1
ATOM 1625 N N . SER A 1 232 ? 50.135 19.702 -1.717 1.00 12.50 232 SER A N 1
ATOM 1626 C CA . SER A 1 232 ? 50.283 18.337 -2.226 1.00 12.36 232 SER A CA 1
ATOM 1627 C C . SER A 1 232 ? 49.986 18.241 -3.719 1.00 12.47 232 SER A C 1
ATOM 1628 O O . SER A 1 232 ? 49.329 19.108 -4.299 1.00 13.36 232 SER A O 1
ATOM 1631 N N . ILE A 1 233 ? 50.471 17.166 -4.331 1.00 11.31 233 ILE A N 1
ATOM 1632 C CA . ILE A 1 233 ? 50.119 16.829 -5.711 1.00 11.71 233 ILE A CA 1
ATOM 1633 C C . ILE A 1 233 ? 49.123 15.674 -5.721 1.00 11.80 233 ILE A C 1
ATOM 1634 O O . ILE A 1 233 ? 49.371 14.634 -5.097 1.00 12.07 233 ILE A O 1
ATOM 1639 N N . ILE A 1 234 ? 47.993 15.866 -6.402 1.00 11.22 234 ILE A N 1
ATOM 1640 C CA . ILE A 1 234 ? 47.008 14.793 -6.603 1.00 11.58 234 ILE A CA 1
ATOM 1641 C C . ILE A 1 234 ? 47.349 14.058 -7.888 1.00 11.34 234 ILE A C 1
ATOM 1642 O O . ILE A 1 234 ? 47.531 14.681 -8.944 1.00 11.58 234 ILE A O 1
ATOM 1647 N N . VAL A 1 235 ? 47.469 12.737 -7.794 1.00 10.85 235 VAL A N 1
ATOM 1648 C CA . VAL A 1 235 ? 47.523 11.894 -8.992 1.00 11.19 235 VAL A CA 1
ATOM 1649 C C . VAL A 1 235 ? 46.141 11.285 -9.140 1.00 11.44 235 VAL A C 1
ATOM 1650 O O . VAL A 1 235 ? 45.741 10.408 -8.375 1.00 11.58 235 VAL A O 1
ATOM 1654 N N . TYR A 1 236 ? 45.402 11.787 -10.123 1.00 11.48 236 TYR A N 1
ATOM 1655 C CA . TYR A 1 236 ? 44.008 11.423 -10.285 1.00 11.73 236 TYR A CA 1
ATOM 1656 C C . TYR A 1 236 ? 43.860 10.342 -11.341 1.00 12.01 236 TYR A C 1
ATOM 1657 O O . TYR A 1 236 ? 44.173 10.568 -12.503 1.00 12.39 236 TYR A O 1
ATOM 1666 N N . ASP A 1 237 ? 43.349 9.184 -10.936 1.00 11.51 237 ASP A N 1
ATOM 1667 C CA . ASP A 1 237 ? 43.240 8.040 -11.828 1.00 12.40 237 ASP A CA 1
ATOM 1668 C C . ASP A 1 237 ? 41.802 7.945 -12.330 1.00 12.38 237 ASP A C 1
ATOM 1669 O O . ASP A 1 237 ? 40.886 7.611 -11.567 1.00 12.42 237 ASP A O 1
ATOM 1674 N N . SER A 1 238 ? 41.609 8.268 -13.604 1.00 12.70 238 SER A N 1
ATOM 1675 C CA . SER A 1 238 ? 40.275 8.310 -14.198 1.00 13.11 238 SER A CA 1
ATOM 1676 C C . SER A 1 238 ? 40.013 7.128 -15.141 1.00 13.46 238 SER A C 1
ATOM 1677 O O . SER A 1 238 ? 39.178 7.219 -16.051 1.00 14.08 238 SER A O 1
ATOM 1680 N N . ALA A 1 239 ? 40.683 6.003 -14.892 1.00 13.36 239 ALA A N 1
ATOM 1681 C CA . ALA A 1 239 ? 40.590 4.849 -15.794 1.00 14.23 239 ALA A CA 1
ATOM 1682 C C . ALA A 1 239 ? 39.180 4.295 -15.992 1.00 13.94 239 ALA A C 1
ATOM 1683 O O . ALA A 1 239 ? 38.939 3.601 -16.983 1.00 14.82 239 ALA A O 1
ATOM 1685 N N . TYR A 1 240 ? 38.256 4.582 -15.072 1.00 13.63 240 TYR A N 1
ATOM 1686 C CA . TYR A 1 240 ? 36.870 4.121 -15.243 1.00 13.83 240 TYR A CA 1
ATOM 1687 C C . TYR A 1 240 ? 35.870 5.259 -15.453 1.00 13.78 240 TYR A C 1
ATOM 1688 O O . TYR A 1 240 ? 34.655 5.041 -15.398 1.00 13.42 240 TYR A O 1
ATOM 1697 N N . ALA A 1 241 ? 36.368 6.467 -15.729 1.00 13.55 241 ALA A N 1
ATOM 1698 C CA . ALA A 1 241 ? 35.489 7.644 -15.756 1.00 14.43 241 ALA A CA 1
ATOM 1699 C C . ALA A 1 241 ? 34.398 7.567 -16.816 1.00 14.33 241 ALA A C 1
ATOM 1700 O O . ALA A 1 241 ? 33.313 8.100 -16.609 1.00 14.58 241 ALA A O 1
ATOM 1702 N N . MET A 1 242 ? 34.667 6.899 -17.940 1.00 14.68 242 MET A N 1
ATOM 1703 C CA . MET A 1 242 ? 33.632 6.789 -18.985 1.00 17.22 242 MET A CA 1
ATOM 1704 C C . MET A 1 242 ? 32.462 5.870 -18.591 1.00 15.35 242 MET A C 1
ATOM 1705 O O . MET A 1 242 ? 31.454 5.787 -19.322 1.00 15.66 242 MET A O 1
ATOM 1710 N N . TYR A 1 243 ? 32.601 5.175 -17.456 1.00 14.16 243 TYR A N 1
ATOM 1711 C CA . TYR A 1 243 ? 31.495 4.391 -16.881 1.00 13.89 243 TYR A CA 1
ATOM 1712 C C . TYR A 1 243 ? 30.549 5.227 -16.024 1.00 14.14 243 TYR A C 1
ATOM 1713 O O . TYR A 1 243 ? 29.578 4.692 -15.495 1.00 14.07 243 TYR A O 1
ATOM 1722 N N . MET A 1 244 ? 30.841 6.522 -15.878 1.00 14.30 244 MET A N 1
ATOM 1723 C CA . MET A 1 244 ? 30.028 7.405 -15.045 1.00 15.39 244 MET A CA 1
ATOM 1724 C C . MET A 1 244 ? 28.594 7.426 -15.548 1.00 15.60 244 MET A C 1
ATOM 1725 O O . MET A 1 244 ? 28.360 7.585 -16.755 1.00 16.69 244 MET A O 1
ATOM 1730 N N . SER A 1 245 ? 27.655 7.242 -14.621 1.00 15.70 245 SER A N 1
ATOM 1731 C CA . SER A 1 245 ? 26.230 7.399 -14.907 1.00 16.34 245 SER A CA 1
ATOM 1732 C C . SER A 1 245 ? 25.667 8.598 -14.174 1.00 17.02 245 SER A C 1
ATOM 1733 O O . SER A 1 245 ? 24.885 9.358 -14.753 1.00 17.79 245 SER A O 1
ATOM 1736 N N . ASP A 1 246 ? 26.059 8.759 -12.910 1.00 16.91 246 ASP A N 1
ATOM 1737 C CA . ASP A 1 246 ? 25.704 9.949 -12.127 1.00 17.48 246 ASP A CA 1
ATOM 1738 C C . ASP A 1 246 ? 26.341 11.191 -12.752 1.00 17.41 246 ASP A C 1
ATOM 1739 O O . ASP A 1 246 ? 27.319 11.092 -13.486 1.00 17.15 246 ASP A O 1
ATOM 1744 N N . ASP A 1 247 ? 25.779 12.361 -12.467 1.00 17.18 247 ASP A N 1
ATOM 1745 C CA . ASP A 1 247 ? 26.296 13.587 -13.033 1.00 17.74 247 ASP A CA 1
ATOM 1746 C C . ASP A 1 247 ? 27.446 14.117 -12.174 1.00 17.24 247 ASP A C 1
ATOM 1747 O O . ASP A 1 247 ? 27.302 15.116 -11.457 1.00 18.29 247 ASP A O 1
ATOM 1752 N N . ASN A 1 248 ? 28.584 13.418 -12.236 1.00 16.17 248 ASN A N 1
ATOM 1753 C CA . ASN A 1 248 ? 29.806 13.815 -11.532 1.00 16.03 248 ASN A CA 1
ATOM 1754 C C . ASN A 1 248 ? 30.905 14.150 -12.528 1.00 15.04 248 ASN A C 1
ATOM 1755 O O . ASN A 1 248 ? 30.896 13.629 -13.640 1.00 16.19 248 ASN A O 1
ATOM 1760 N N . PRO A 1 249 ? 31.878 14.988 -12.121 1.00 15.02 249 PRO A N 1
ATOM 1761 C CA . PRO A 1 249 ? 33.008 15.280 -13.010 1.00 14.58 249 PRO A CA 1
ATOM 1762 C C . PRO A 1 249 ? 33.764 14.016 -13.384 1.00 14.01 249 PRO A C 1
ATOM 1763 O O . PRO A 1 249 ? 33.938 13.114 -12.547 1.00 14.92 249 PRO A O 1
ATOM 1767 N N . ARG A 1 250 ? 34.200 13.962 -14.636 1.00 13.42 250 ARG A N 1
ATOM 1768 C CA . ARG A 1 250 ? 34.994 12.832 -15.127 1.00 13.64 250 ARG A CA 1
ATOM 1769 C C . ARG A 1 250 ? 36.487 13.128 -15.121 1.00 13.73 250 ARG A C 1
ATOM 1770 O O . ARG A 1 250 ? 37.300 12.203 -15.203 1.00 14.42 250 ARG A O 1
ATOM 1778 N N . SER A 1 251 ? 36.846 14.408 -15.047 1.00 12.96 251 SER A N 1
ATOM 1779 C CA . SER A 1 251 ? 38.251 14.816 -14.956 1.00 12.69 251 SER A CA 1
ATOM 1780 C C . SER A 1 251 ? 38.441 15.753 -13.773 1.00 12.19 251 SER A C 1
ATOM 1781 O O . SER A 1 251 ? 37.604 16.622 -13.530 1.00 12.97 251 SER A O 1
ATOM 1784 N N . ILE A 1 252 ? 39.558 15.605 -13.067 1.00 11.57 252 ILE A N 1
ATOM 1785 C CA . ILE A 1 252 ? 39.909 16.508 -11.976 1.00 11.84 252 ILE A CA 1
ATOM 1786 C C . ILE A 1 252 ? 40.032 17.953 -12.469 1.00 11.63 252 ILE A C 1
ATOM 1787 O O . ILE A 1 252 ? 39.806 18.885 -11.704 1.00 11.09 252 ILE A O 1
ATOM 1792 N N . PHE A 1 253 ? 40.342 18.120 -13.755 1.00 11.29 253 PHE A N 1
ATOM 1793 C CA . PHE A 1 253 ? 40.578 19.479 -14.279 1.00 11.50 253 PHE A CA 1
ATOM 1794 C C . PHE A 1 253 ? 39.288 20.278 -14.406 1.00 11.87 253 PHE A C 1
ATOM 1795 O O . PHE A 1 253 ? 39.335 21.482 -14.670 1.00 12.60 253 PHE A O 1
ATOM 1803 N N . GLU A 1 254 ? 38.153 19.611 -14.185 1.00 11.67 254 GLU A N 1
ATOM 1804 C CA . GLU A 1 254 ? 36.860 20.305 -14.087 1.00 11.74 254 GLU A CA 1
ATOM 1805 C C . GLU A 1 254 ? 36.766 21.151 -12.833 1.00 12.52 254 GLU A C 1
ATOM 1806 O O . GLU A 1 254 ? 35.873 22.009 -12.723 1.00 12.80 254 GLU A O 1
ATOM 1812 N N . ILE A 1 255 ? 37.662 20.913 -11.877 1.00 12.25 255 ILE A N 1
ATOM 1813 C CA . ILE A 1 255 ? 37.663 21.682 -10.627 1.00 12.76 255 ILE A CA 1
ATOM 1814 C C . ILE A 1 255 ? 38.635 22.855 -10.759 1.00 13.42 255 ILE A C 1
ATOM 1815 O O . ILE A 1 255 ? 39.840 22.648 -10.869 1.00 13.31 255 ILE A O 1
ATOM 1820 N N . PRO A 1 256 ? 38.121 24.100 -10.744 1.00 13.52 256 PRO A N 1
ATOM 1821 C CA . PRO A 1 256 ? 39.047 25.234 -10.795 1.00 13.65 256 PRO A CA 1
ATOM 1822 C C . PRO A 1 256 ? 40.088 25.155 -9.676 1.00 14.19 256 PRO A C 1
ATOM 1823 O O . PRO A 1 256 ? 39.758 24.888 -8.507 1.00 14.91 256 PRO A O 1
ATOM 1827 N N . GLY A 1 257 ? 41.342 25.342 -10.065 1.00 13.90 257 GLY A N 1
ATOM 1828 C CA . GLY A 1 257 ? 42.472 25.217 -9.168 1.00 14.21 257 GLY A CA 1
ATOM 1829 C C . GLY A 1 257 ? 43.188 23.889 -9.309 1.00 14.47 257 GLY A C 1
ATOM 1830 O O . GLY A 1 257 ? 44.326 23.743 -8.843 1.00 14.23 257 GLY A O 1
ATOM 1831 N N . ALA A 1 258 ? 42.534 22.903 -9.926 1.00 13.78 258 ALA A N 1
ATOM 1832 C CA . ALA A 1 258 ? 43.177 21.586 -10.085 1.00 13.73 258 ALA A CA 1
ATOM 1833 C C . ALA A 1 258 ? 44.482 21.695 -10.866 1.00 14.29 258 ALA A C 1
ATOM 1834 O O . ALA A 1 258 ? 45.407 20.912 -10.664 1.00 14.72 258 ALA A O 1
ATOM 1836 N N . GLU A 1 259 ? 44.568 22.681 -11.746 1.00 14.21 259 GLU A N 1
ATOM 1837 C CA . GLU A 1 259 ? 45.739 22.845 -12.600 1.00 14.76 259 GLU A CA 1
ATOM 1838 C C . GLU A 1 259 ? 47.011 23.198 -11.817 1.00 14.60 259 GLU A C 1
ATOM 1839 O O . GLU A 1 259 ? 48.120 23.079 -12.345 1.00 14.99 259 GLU A O 1
ATOM 1845 N N . GLU A 1 260 ? 46.836 23.631 -10.570 1.00 13.71 260 GLU A N 1
ATOM 1846 C CA . GLU A 1 260 ? 47.948 23.974 -9.682 1.00 14.42 260 GLU A CA 1
ATOM 1847 C C . GLU A 1 260 ? 48.369 22.824 -8.755 1.00 13.32 260 GLU A C 1
ATOM 1848 O O . GLU A 1 260 ? 49.419 22.903 -8.124 1.00 12.67 260 GLU A O 1
ATOM 1854 N N . VAL A 1 261 ? 47.555 21.770 -8.665 1.00 12.52 261 VAL A N 1
ATOM 1855 C CA . VAL A 1 261 ? 47.821 20.704 -7.686 1.00 12.98 261 VAL A CA 1
ATOM 1856 C C . VAL A 1 261 ? 47.646 19.277 -8.211 1.00 12.97 261 VAL A C 1
ATOM 1857 O O . VAL A 1 261 ? 47.931 18.338 -7.486 1.00 14.53 261 VAL A O 1
ATOM 1861 N N . ALA A 1 262 ? 47.171 19.110 -9.443 1.00 11.95 262 ALA A N 1
ATOM 1862 C CA . ALA A 1 262 ? 46.793 17.760 -9.902 1.00 11.57 262 ALA A CA 1
ATOM 1863 C C . ALA A 1 262 ? 47.333 17.382 -11.266 1.00 11.52 262 ALA A C 1
ATOM 1864 O O . ALA A 1 262 ? 47.571 18.234 -12.128 1.00 11.92 262 ALA A O 1
ATOM 1866 N N . MET A 1 263 ? 47.525 16.079 -11.441 1.00 11.39 263 MET A N 1
ATOM 1867 C CA . MET A 1 263 ? 47.715 15.479 -12.757 1.00 11.75 263 MET A CA 1
ATOM 1868 C C . MET A 1 263 ? 46.716 14.338 -12.890 1.00 11.39 263 MET A C 1
ATOM 1869 O O . MET A 1 263 ? 46.108 13.921 -11.902 1.00 11.67 263 MET A O 1
ATOM 1874 N N . GLU A 1 264 ? 46.540 13.838 -14.107 1.00 10.95 264 GLU A N 1
ATOM 1875 C CA . GLU A 1 264 ? 45.554 12.784 -14.352 1.00 11.28 264 GLU A CA 1
ATOM 1876 C C . GLU A 1 264 ? 46.140 11.678 -15.204 1.00 12.34 264 GLU A C 1
ATOM 1877 O O . GLU A 1 264 ? 46.859 11.939 -16.165 1.00 13.00 264 GLU A O 1
ATOM 1883 N N . THR A 1 265 ? 45.818 10.447 -14.830 1.00 12.38 265 THR A N 1
ATOM 1884 C CA . THR A 1 265 ? 46.240 9.260 -15.571 1.00 13.63 265 THR A CA 1
ATOM 1885 C C . THR A 1 265 ? 45.014 8.448 -15.965 1.00 12.76 265 THR A C 1
ATOM 1886 O O . THR A 1 265 ? 44.066 8.310 -15.180 1.00 12.85 265 THR A O 1
ATOM 1890 N N . ALA A 1 266 ? 45.024 7.937 -17.194 1.00 12.21 266 ALA A N 1
ATOM 1891 C CA . ALA A 1 266 ? 43.885 7.207 -17.724 1.00 12.04 266 ALA A CA 1
ATOM 1892 C C . ALA A 1 266 ? 44.352 6.169 -18.747 1.00 11.34 266 ALA A C 1
ATOM 1893 O O . ALA A 1 266 ? 45.547 6.048 -19.029 1.00 11.47 266 ALA A O 1
ATOM 1895 N N . SER A 1 267 ? 43.403 5.444 -19.309 1.00 11.61 267 SER A N 1
ATOM 1896 C CA . SER A 1 267 ? 43.742 4.328 -20.172 1.00 12.31 267 SER A CA 1
ATOM 1897 C C . SER A 1 267 ? 42.616 4.025 -21.141 1.00 12.41 267 SER A C 1
ATOM 1898 O O . SER A 1 267 ? 41.463 4.344 -20.866 1.00 13.18 267 SER A O 1
ATOM 1901 N N . PHE A 1 268 ? 42.952 3.377 -22.255 1.00 11.74 268 PHE A N 1
ATOM 1902 C CA . PHE A 1 268 ? 41.932 2.813 -23.138 1.00 12.06 268 PHE A CA 1
ATOM 1903 C C . PHE A 1 268 ? 41.545 1.382 -22.768 1.00 11.73 268 PHE A C 1
ATOM 1904 O O . PHE A 1 268 ? 40.651 0.808 -23.396 1.00 12.18 268 PHE A O 1
ATOM 1912 N N . SER A 1 269 ? 42.197 0.807 -21.754 1.00 11.38 269 SER A N 1
ATOM 1913 C CA . SER A 1 269 ? 41.943 -0.602 -21.412 1.00 11.87 269 SER A CA 1
ATOM 1914 C C . SER A 1 269 ? 40.479 -0.940 -21.248 1.00 13.08 269 SER A C 1
ATOM 1915 O O . SER A 1 269 ? 39.975 -1.879 -21.867 1.00 13.37 269 SER A O 1
ATOM 1918 N N . ASN A 1 270 ? 39.803 -0.154 -20.421 1.00 13.34 270 ASN A N 1
ATOM 1919 C CA . ASN A 1 270 ? 38.421 -0.452 -20.034 1.00 14.24 270 ASN A CA 1
ATOM 1920 C C . ASN A 1 270 ? 37.371 0.100 -20.982 1.00 14.92 270 ASN A C 1
ATOM 1921 O O . ASN A 1 270 ? 36.176 -0.167 -20.817 1.00 15.28 270 ASN A O 1
ATOM 1926 N N . TYR A 1 271 ? 37.828 0.842 -21.985 1.00 15.73 271 TYR A N 1
ATOM 1927 C CA . TYR A 1 271 ? 36.922 1.516 -22.907 1.00 15.94 271 TYR A CA 1
ATOM 1928 C C . TYR A 1 271 ? 36.844 0.814 -24.247 1.00 16.02 271 TYR A C 1
ATOM 1929 O O . TYR A 1 271 ? 35.776 0.744 -24.858 1.00 16.41 271 TYR A O 1
ATOM 1938 N N . ALA A 1 272 ? 37.987 0.308 -24.700 1.00 15.37 272 ALA A N 1
ATOM 1939 C CA . ALA A 1 272 ? 38.061 -0.339 -26.003 1.00 15.31 272 ALA A CA 1
ATOM 1940 C C . ALA A 1 272 ? 38.532 -1.788 -25.897 1.00 15.06 272 ALA A C 1
ATOM 1941 O O . ALA A 1 272 ? 38.688 -2.448 -26.915 1.00 16.16 272 ALA A O 1
ATOM 1943 N N . GLY A 1 273 ? 38.752 -2.284 -24.676 1.00 14.34 273 GLY A N 1
ATOM 1944 C CA . GLY A 1 273 ? 39.281 -3.651 -24.515 1.00 14.44 273 GLY A CA 1
ATOM 1945 C C . GLY A 1 273 ? 40.774 -3.732 -24.798 1.00 13.74 273 GLY A C 1
ATOM 1946 O O . GLY A 1 273 ? 41.278 -4.764 -25.242 1.00 13.68 273 GLY A O 1
ATOM 1947 N N . PHE A 1 274 ? 41.480 -2.636 -24.556 1.00 13.14 274 PHE A N 1
ATOM 1948 C CA . PHE A 1 274 ? 42.908 -2.521 -24.863 1.00 12.35 274 PHE A CA 1
ATOM 1949 C C . PHE A 1 274 ? 43.803 -3.086 -23.758 1.00 11.95 274 PHE A C 1
ATOM 1950 O O . PHE A 1 274 ? 44.975 -2.756 -23.673 1.00 12.21 274 PHE A O 1
ATOM 1958 N N . THR A 1 275 ? 43.251 -3.947 -22.906 1.00 11.57 275 THR A N 1
ATOM 1959 C CA . THR A 1 275 ? 44.045 -4.523 -21.812 1.00 11.96 275 THR A CA 1
ATOM 1960 C C . THR A 1 275 ? 45.306 -5.220 -22.310 1.00 11.71 275 THR A C 1
ATOM 1961 O O . THR A 1 275 ? 46.333 -5.186 -21.641 1.00 12.13 275 THR A O 1
ATOM 1965 N N . GLY A 1 276 ? 45.204 -5.864 -23.470 1.00 11.66 276 GLY A N 1
ATOM 1966 C CA . GLY A 1 276 ? 46.356 -6.512 -24.097 1.00 11.64 276 GLY A CA 1
ATOM 1967 C C . GLY A 1 276 ? 47.061 -5.676 -25.146 1.00 11.65 276 GLY A C 1
ATOM 1968 O O . GLY A 1 276 ? 48.199 -5.964 -25.503 1.00 12.25 276 GLY A O 1
ATOM 1969 N N . VAL A 1 277 ? 46.387 -4.641 -25.656 1.00 11.18 277 VAL A N 1
ATOM 1970 C CA . VAL A 1 277 ? 46.943 -3.801 -26.717 1.00 10.82 277 VAL A CA 1
ATOM 1971 C C . VAL A 1 277 ? 47.920 -2.758 -26.169 1.00 10.83 277 VAL A C 1
ATOM 1972 O O . VAL A 1 277 ? 48.944 -2.483 -26.801 1.00 10.40 277 VAL A O 1
ATOM 1976 N N . ARG A 1 278 ? 47.583 -2.192 -25.003 1.00 11.00 278 ARG A N 1
ATOM 1977 C CA . ARG A 1 278 ? 48.449 -1.294 -24.232 1.00 10.89 278 ARG A CA 1
ATOM 1978 C C . ARG A 1 278 ? 48.478 0.143 -24.751 1.00 11.26 278 ARG A C 1
ATOM 1979 O O . ARG A 1 278 ? 49.295 0.488 -25.606 1.00 11.94 278 ARG A O 1
ATOM 1987 N N . LEU A 1 279 ? 47.590 0.987 -24.216 1.00 11.47 279 LEU A N 1
ATOM 1988 C CA . LEU A 1 279 ? 47.621 2.400 -24.579 1.00 11.37 279 LEU A CA 1
ATOM 1989 C C . LEU A 1 279 ? 46.871 3.201 -23.522 1.00 11.05 279 LEU A C 1
ATOM 1990 O O . LEU A 1 279 ? 45.689 2.968 -23.280 1.00 11.53 279 LEU A O 1
ATOM 1995 N N . GLY A 1 280 ? 47.587 4.133 -22.900 1.00 10.84 280 GLY A N 1
ATOM 1996 C CA . GLY A 1 280 ? 46.984 5.068 -21.941 1.00 11.21 280 GLY A CA 1
ATOM 1997 C C . GLY A 1 280 ? 47.597 6.438 -22.119 1.00 11.15 280 GLY A C 1
ATOM 1998 O O . GLY A 1 280 ? 48.280 6.715 -23.109 1.00 11.27 280 GLY A O 1
ATOM 1999 N N . TRP A 1 281 ? 47.345 7.314 -21.149 1.00 11.15 281 TRP A N 1
ATOM 2000 C CA . TRP A 1 281 ? 48.003 8.619 -21.159 1.00 11.39 281 TRP A CA 1
ATOM 2001 C C . TRP A 1 281 ? 47.998 9.220 -19.764 1.00 11.56 281 TRP A C 1
ATOM 2002 O O . TRP A 1 281 ? 47.273 8.775 -18.875 1.00 11.41 281 TRP A O 1
ATOM 2013 N N . THR A 1 282 ? 48.834 10.236 -19.596 1.00 11.50 282 THR A N 1
ATOM 2014 C CA . THR A 1 282 ? 48.873 11.054 -18.386 1.00 11.93 282 THR A CA 1
ATOM 2015 C C . THR A 1 282 ? 48.819 12.510 -18.848 1.00 11.46 282 THR A C 1
ATOM 2016 O O . THR A 1 282 ? 49.399 12.861 -19.878 1.00 12.17 282 THR A O 1
ATOM 2020 N N . VAL A 1 283 ? 48.111 13.339 -18.086 1.00 10.43 283 VAL A N 1
ATOM 2021 C CA . VAL A 1 283 ? 48.050 14.769 -18.356 1.00 11.35 283 VAL A CA 1
ATOM 2022 C C . VAL A 1 283 ? 48.687 15.498 -17.167 1.00 10.67 283 VAL A C 1
ATOM 2023 O O . VAL A 1 283 ? 48.275 15.307 -16.018 1.00 11.61 283 VAL A O 1
ATOM 2027 N N . ILE A 1 284 ? 49.694 16.317 -17.450 1.00 10.43 284 ILE A N 1
ATOM 2028 C CA . ILE A 1 284 ? 50.314 17.145 -16.406 1.00 11.14 284 ILE A CA 1
ATOM 2029 C C . ILE A 1 284 ? 50.224 18.617 -16.829 1.00 11.44 284 ILE A C 1
ATOM 2030 O O . ILE A 1 284 ? 50.823 19.006 -17.837 1.00 12.28 284 ILE A O 1
ATOM 2035 N N . PRO A 1 285 ? 49.471 19.428 -16.067 1.00 11.45 285 PRO A N 1
ATOM 2036 C CA . PRO A 1 285 ? 49.219 20.815 -16.487 1.00 11.90 285 PRO A CA 1
ATOM 2037 C C . PRO A 1 285 ? 50.433 21.708 -16.269 1.00 12.83 285 PRO A C 1
ATOM 2038 O O . PRO A 1 285 ? 51.299 21.404 -15.436 1.00 12.97 285 PRO A O 1
ATOM 2042 N N . LYS A 1 286 ? 50.479 22.810 -17.014 1.00 13.33 286 LYS A N 1
ATOM 2043 C CA . LYS A 1 286 ? 51.607 23.739 -16.953 1.00 13.71 286 LYS A CA 1
ATOM 2044 C C . LYS A 1 286 ? 51.801 24.399 -15.590 1.00 13.80 286 LYS A C 1
ATOM 2045 O O . LYS A 1 286 ? 52.923 24.755 -15.222 1.00 14.75 286 LYS A O 1
ATOM 2051 N N . LYS A 1 287 ? 50.711 24.567 -14.850 1.00 13.52 287 LYS A N 1
ATOM 2052 C CA . LYS A 1 287 ? 50.771 25.270 -13.571 1.00 13.79 287 LYS A CA 1
ATOM 2053 C C . LYS A 1 287 ? 51.148 24.393 -12.373 1.00 13.49 287 LYS A C 1
ATOM 2054 O O . LYS A 1 287 ? 51.183 24.877 -11.238 1.00 13.49 287 LYS A O 1
ATOM 2060 N N . LEU A 1 288 ? 51.447 23.110 -12.622 1.00 12.57 288 LEU A N 1
ATOM 2061 C CA . LEU A 1 288 ? 51.823 22.190 -11.538 1.00 11.96 288 LEU A CA 1
ATOM 2062 C C . LEU A 1 288 ? 53.327 22.277 -11.285 1.00 12.29 288 LEU A C 1
ATOM 2063 O O . LEU A 1 288 ? 54.128 21.843 -12.114 1.00 12.59 288 LEU A O 1
ATOM 2068 N N . LEU A 1 289 ? 53.688 22.854 -10.142 1.00 12.24 289 LEU A N 1
ATOM 2069 C CA . LEU A 1 289 ? 55.089 23.149 -9.832 1.00 12.27 289 LEU A CA 1
ATOM 2070 C C . LEU A 1 289 ? 55.539 22.548 -8.520 1.00 12.92 289 LEU A C 1
ATOM 2071 O O . LEU A 1 289 ? 54.782 22.509 -7.544 1.00 12.56 289 LEU A O 1
ATOM 2076 N N . TYR A 1 290 ? 56.801 22.127 -8.498 1.00 12.62 290 TYR A N 1
ATOM 2077 C CA . TYR A 1 290 ? 57.458 21.740 -7.262 1.00 13.26 290 TYR A CA 1
ATOM 2078 C C . TYR A 1 290 ? 57.708 22.960 -6.384 1.00 13.30 290 TYR A C 1
ATOM 2079 O O . TYR A 1 290 ? 57.511 24.109 -6.824 1.00 13.98 290 TYR A O 1
ATOM 2088 N N . SER A 1 291 ? 58.164 22.709 -5.154 1.00 14.03 291 SER A N 1
ATOM 2089 C CA . SER A 1 291 ? 58.320 23.785 -4.170 1.00 15.21 291 SER A CA 1
ATOM 2090 C C . SER A 1 291 ? 59.328 24.844 -4.587 1.00 16.27 291 SER A C 1
ATOM 2091 O O . SER A 1 291 ? 59.249 25.980 -4.101 1.00 17.63 291 SER A O 1
ATOM 2094 N N . ASP A 1 292 ? 60.262 24.477 -5.467 1.00 16.30 292 ASP A N 1
ATOM 2095 C CA . ASP A 1 292 ? 61.269 25.412 -5.995 1.00 17.54 292 ASP A CA 1
ATOM 2096 C C . ASP A 1 292 ? 60.824 26.098 -7.297 1.00 17.34 292 ASP A C 1
ATOM 2097 O O . ASP A 1 292 ? 61.617 26.797 -7.952 1.00 18.16 292 ASP A O 1
ATOM 2102 N N . GLY A 1 293 ? 59.563 25.890 -7.682 1.00 16.59 293 GLY A N 1
ATOM 2103 C CA . GLY A 1 293 ? 59.039 26.488 -8.904 1.00 15.99 293 GLY A CA 1
ATOM 2104 C C . GLY A 1 293 ? 59.236 25.664 -10.167 1.00 15.79 293 GLY A C 1
ATOM 2105 O O . GLY A 1 293 ? 58.733 26.024 -11.231 1.00 16.49 293 GLY A O 1
ATOM 2106 N N . PHE A 1 294 ? 59.946 24.543 -10.055 1.00 15.07 294 PHE A N 1
ATOM 2107 C CA . PHE A 1 294 ? 60.224 23.721 -11.229 1.00 14.90 294 PHE A CA 1
ATOM 2108 C C . PHE A 1 294 ? 58.964 22.985 -11.692 1.00 14.31 294 PHE A C 1
ATOM 2109 O O . PHE A 1 294 ? 58.281 22.364 -10.874 1.00 13.64 294 PHE A O 1
ATOM 2117 N N . PRO A 1 295 ? 58.646 23.073 -12.996 1.00 14.16 295 PRO A N 1
ATOM 2118 C CA . PRO A 1 295 ? 57.434 22.405 -13.492 1.00 13.80 295 PRO A CA 1
ATOM 2119 C C . PRO A 1 295 ? 57.544 20.888 -13.481 1.00 13.21 295 PRO A C 1
ATOM 2120 O O . PRO A 1 295 ? 58.476 20.313 -14.071 1.00 13.18 295 PRO A O 1
ATOM 2124 N N . VAL A 1 296 ? 56.579 20.250 -12.832 1.00 12.24 296 VAL A N 1
ATOM 2125 C CA . VAL A 1 296 ? 56.571 18.794 -12.707 1.00 11.98 296 VAL A CA 1
ATOM 2126 C C . VAL A 1 296 ? 56.593 18.114 -14.077 1.00 12.04 296 VAL A C 1
ATOM 2127 O O . VAL A 1 296 ? 57.279 17.101 -14.267 1.00 12.13 296 VAL A O 1
ATOM 2131 N N . ALA A 1 297 ? 55.890 18.696 -15.044 1.00 11.64 297 ALA A N 1
ATOM 2132 C CA . ALA A 1 297 ? 55.821 18.097 -16.380 1.00 12.14 297 ALA A CA 1
ATOM 2133 C C . ALA A 1 297 ? 57.187 17.962 -17.033 1.00 13.00 297 ALA A C 1
ATOM 2134 O O . ALA A 1 297 ? 57.400 17.052 -17.835 1.00 13.13 297 ALA A O 1
ATOM 2136 N N . LYS A 1 298 ? 58.115 18.861 -16.702 1.00 13.29 298 LYS A N 1
ATOM 2137 C CA . LYS A 1 298 ? 59.440 18.796 -17.321 1.00 14.23 298 LYS A CA 1
ATOM 2138 C C . LYS A 1 298 ? 60.211 17.581 -16.804 1.00 13.42 298 LYS A C 1
ATOM 2139 O O . LYS A 1 298 ? 60.972 16.956 -17.554 1.00 13.78 298 LYS A O 1
ATOM 2145 N N . ASP A 1 299 ? 60.026 17.241 -15.532 1.00 13.11 299 ASP A N 1
ATOM 2146 C CA . ASP A 1 299 ? 60.670 16.039 -15.002 1.00 13.15 299 ASP A CA 1
ATOM 2147 C C . ASP A 1 299 ? 60.001 14.780 -15.537 1.00 13.18 299 ASP A C 1
ATOM 2148 O O . ASP A 1 299 ? 60.683 13.790 -15.824 1.00 13.06 299 ASP A O 1
ATOM 2153 N N . PHE A 1 300 ? 58.673 14.799 -15.685 1.00 12.51 300 PHE A N 1
ATOM 2154 C CA . PHE A 1 300 ? 58.036 13.632 -16.312 1.00 11.76 300 PHE A CA 1
ATOM 2155 C C . PHE A 1 300 ? 58.528 13.437 -17.730 1.00 12.07 300 PHE A C 1
ATOM 2156 O O . PHE A 1 300 ? 58.781 12.309 -18.163 1.00 12.13 300 PHE A O 1
ATOM 2164 N N . ASN A 1 301 ? 58.658 14.538 -18.460 1.00 11.77 301 ASN A N 1
ATOM 2165 C CA . ASN A 1 301 ? 59.191 14.451 -19.804 1.00 12.23 301 ASN A CA 1
ATOM 2166 C C . ASN A 1 301 ? 60.585 13.816 -19.826 1.00 12.44 301 ASN A C 1
ATOM 2167 O O . ASN A 1 301 ? 60.869 12.988 -20.686 1.00 12.79 301 ASN A O 1
ATOM 2172 N N . ARG A 1 302 ? 61.441 14.173 -18.872 1.00 12.75 302 ARG A N 1
ATOM 2173 C CA . ARG A 1 302 ? 62.768 13.551 -18.802 1.00 13.34 302 ARG A CA 1
ATOM 2174 C C . ARG A 1 302 ? 62.636 12.050 -18.536 1.00 13.57 302 ARG A C 1
ATOM 2175 O O . ARG A 1 302 ? 63.317 11.244 -19.173 1.00 14.08 302 ARG A O 1
ATOM 2183 N N . ILE A 1 303 ? 61.765 11.667 -17.603 1.00 13.13 303 ILE A N 1
ATOM 2184 C CA . ILE A 1 303 ? 61.541 10.239 -17.339 1.00 13.57 303 ILE A CA 1
ATOM 2185 C C . ILE A 1 303 ? 61.063 9.490 -18.587 1.00 13.62 303 ILE A C 1
ATOM 2186 O O . ILE A 1 303 ? 61.570 8.398 -18.914 1.00 14.18 303 ILE A O 1
ATOM 2191 N N . ILE A 1 304 ? 60.087 10.040 -19.297 1.00 13.52 304 ILE A N 1
ATOM 2192 C CA . ILE A 1 304 ? 59.539 9.282 -20.414 1.00 14.99 304 ILE A CA 1
ATOM 2193 C C . ILE A 1 304 ? 60.463 9.265 -21.634 1.00 14.99 304 ILE A C 1
ATOM 2194 O O . ILE A 1 304 ? 60.282 8.440 -22.525 1.00 16.61 304 ILE A O 1
ATOM 2199 N N . CYS A 1 305 ? 61.437 10.179 -21.662 1.00 15.00 305 CYS A N 1
ATOM 2200 C CA . CYS A 1 305 ? 62.455 10.199 -22.729 1.00 15.82 305 CYS A CA 1
ATOM 2201 C C . CYS A 1 305 ? 63.641 9.293 -22.402 1.00 15.55 305 CYS A C 1
ATOM 2202 O O . CYS A 1 305 ? 64.382 8.892 -23.294 1.00 16.47 305 CYS A O 1
ATOM 2205 N N . THR A 1 306 ? 63.813 8.967 -21.125 1.00 14.71 306 THR A N 1
ATOM 2206 C CA . THR A 1 306 ? 65.012 8.254 -20.663 1.00 14.17 306 THR A CA 1
ATOM 2207 C C . THR A 1 306 ? 64.711 6.806 -20.309 1.00 13.83 306 THR A C 1
ATOM 2208 O O . THR A 1 306 ? 65.556 5.913 -20.515 1.00 13.82 306 THR A O 1
ATOM 2212 N N . CYS A 1 307 ? 63.515 6.585 -19.777 1.00 12.82 307 CYS A N 1
ATOM 2213 C CA . CYS A 1 307 ? 63.121 5.287 -19.235 1.00 13.03 307 CYS A CA 1
ATOM 2214 C C . CYS A 1 307 ? 62.078 4.569 -20.089 1.00 12.81 307 CYS A C 1
ATOM 2215 O O . CYS A 1 307 ? 61.575 3.513 -19.694 1.00 13.61 307 CYS A O 1
ATOM 2218 N N . PHE A 1 308 ? 61.740 5.146 -21.236 1.00 12.04 308 PHE A N 1
ATOM 2219 C CA . PHE A 1 308 ? 60.625 4.667 -22.070 1.00 11.93 308 PHE A CA 1
ATOM 2220 C C . PHE A 1 308 ? 60.974 5.050 -23.501 1.00 11.98 308 PHE A C 1
ATOM 2221 O O . PHE A 1 308 ? 61.749 5.993 -23.725 1.00 13.39 308 PHE A O 1
ATOM 2229 N N . ASN A 1 309 ? 60.457 4.295 -24.474 1.00 12.48 309 ASN A N 1
ATOM 2230 C CA . ASN A 1 309 ? 60.706 4.612 -25.880 1.00 12.81 309 ASN A CA 1
ATOM 2231 C C . ASN A 1 309 ? 59.426 4.774 -26.679 1.00 13.46 309 ASN A C 1
ATOM 2232 O O . ASN A 1 309 ? 59.445 4.666 -27.918 1.00 14.29 309 ASN A O 1
ATOM 2237 N N . GLY A 1 310 ? 58.328 5.054 -25.976 1.00 12.75 310 GLY A N 1
ATOM 2238 C CA . GLY A 1 310 ? 57.063 5.398 -26.632 1.00 12.00 310 GLY A CA 1
ATOM 2239 C C . GLY A 1 310 ? 56.118 4.215 -26.649 1.00 11.73 310 GLY A C 1
ATOM 2240 O O . GLY A 1 310 ? 56.549 3.060 -26.536 1.00 12.59 310 GLY A O 1
ATOM 2241 N N . ALA A 1 311 ? 54.822 4.501 -26.740 1.00 11.17 311 ALA A N 1
ATOM 2242 C CA . ALA A 1 311 ? 53.802 3.473 -26.918 1.00 11.22 311 ALA A CA 1
ATOM 2243 C C . ALA A 1 311 ? 53.928 2.867 -28.309 1.00 11.17 311 ALA A C 1
ATOM 2244 O O . ALA A 1 311 ? 54.422 3.516 -29.236 1.00 11.77 311 ALA A O 1
ATOM 2246 N N . SER A 1 312 ? 53.457 1.632 -28.449 1.00 11.17 312 SER A N 1
ATOM 2247 C CA . SER A 1 312 ? 53.498 0.973 -29.748 1.00 12.24 312 SER A CA 1
ATOM 2248 C C . SER A 1 312 ? 52.799 1.817 -30.815 1.00 11.95 312 SER A C 1
ATOM 2249 O O . SER A 1 312 ? 51.698 2.328 -30.585 1.00 12.26 312 SER A O 1
ATOM 2252 N N . ASN A 1 313 ? 53.422 1.946 -31.989 1.00 11.52 313 ASN A N 1
ATOM 2253 C CA . ASN A 1 313 ? 52.816 2.737 -33.069 1.00 11.64 313 ASN A CA 1
ATOM 2254 C C . ASN A 1 313 ? 51.468 2.195 -33.535 1.00 12.15 313 ASN A C 1
ATOM 2255 O O . ASN A 1 313 ? 50.562 2.965 -33.900 1.00 12.61 313 ASN A O 1
ATOM 2260 N N . ILE A 1 314 ? 51.326 0.871 -33.504 1.00 11.46 314 ILE A N 1
ATOM 2261 C CA . ILE A 1 314 ? 50.057 0.255 -33.866 1.00 11.22 314 ILE A CA 1
ATOM 2262 C C . ILE A 1 314 ? 48.990 0.564 -32.812 1.00 11.26 314 ILE A C 1
ATOM 2263 O O . ILE A 1 314 ? 47.836 0.866 -33.158 1.00 11.46 314 ILE A O 1
ATOM 2268 N N . SER A 1 315 ? 49.380 0.509 -31.536 1.00 10.60 315 SER A N 1
ATOM 2269 C CA . SER A 1 315 ? 48.450 0.820 -30.443 1.00 10.41 315 SER A CA 1
ATOM 2270 C C . SER A 1 315 ? 48.030 2.285 -30.539 1.00 10.85 315 SER A C 1
ATOM 2271 O O . SER A 1 315 ? 46.868 2.611 -30.320 1.00 10.89 315 SER A O 1
ATOM 2274 N N . GLN A 1 316 ? 48.976 3.151 -30.890 1.00 10.85 316 GLN A N 1
ATOM 2275 C CA . GLN A 1 316 ? 48.645 4.584 -31.045 1.00 11.11 316 GLN A CA 1
ATOM 2276 C C . GLN A 1 316 ? 47.659 4.785 -32.190 1.00 11.34 316 GLN A C 1
ATOM 2277 O O . GLN A 1 316 ? 46.719 5.592 -32.073 1.00 12.26 316 GLN A O 1
ATOM 2283 N N . ALA A 1 317 ? 47.846 4.039 -33.282 1.00 11.48 317 ALA A N 1
ATOM 2284 C CA . ALA A 1 317 ? 46.895 4.121 -34.390 1.00 11.28 317 ALA A CA 1
ATOM 2285 C C . ALA A 1 317 ? 45.494 3.659 -33.985 1.00 11.54 317 ALA A C 1
ATOM 2286 O O . ALA A 1 317 ? 44.481 4.219 -34.419 1.00 12.12 317 ALA A O 1
ATOM 2288 N N . GLY A 1 318 ? 45.426 2.637 -33.146 1.00 11.11 318 GLY A N 1
ATOM 2289 C CA . GLY A 1 318 ? 44.139 2.175 -32.651 1.00 10.82 318 GLY A CA 1
ATOM 2290 C C . GLY A 1 318 ? 43.483 3.227 -31.779 1.00 11.50 318 GLY A C 1
ATOM 2291 O O . GLY A 1 318 ? 42.274 3.469 -31.895 1.00 11.56 318 GLY A O 1
ATOM 2292 N N . ALA A 1 319 ? 44.270 3.832 -30.887 1.00 11.18 319 ALA A N 1
ATOM 2293 C CA . ALA A 1 319 ? 43.730 4.883 -30.006 1.00 11.49 319 ALA A CA 1
ATOM 2294 C C . ALA A 1 319 ? 43.246 6.082 -30.815 1.00 12.17 319 ALA A C 1
ATOM 2295 O O . ALA A 1 319 ? 42.207 6.660 -30.499 1.00 11.94 319 ALA A O 1
ATOM 2297 N N . LEU A 1 320 ? 43.975 6.447 -31.862 1.00 12.13 320 LEU A N 1
ATOM 2298 C CA . LEU A 1 320 ? 43.510 7.565 -32.692 1.00 12.22 320 LEU A CA 1
ATOM 2299 C C . LEU A 1 320 ? 42.135 7.251 -33.285 1.00 12.48 320 LEU A C 1
ATOM 2300 O O . LEU A 1 320 ? 41.237 8.107 -33.306 1.00 13.50 320 LEU A O 1
ATOM 2305 N N . ALA A 1 321 ? 41.953 6.010 -33.730 1.00 11.92 321 ALA A N 1
ATOM 2306 C CA . ALA A 1 321 ? 40.665 5.581 -34.284 1.00 12.40 321 ALA A CA 1
ATOM 2307 C C . ALA A 1 321 ? 39.537 5.588 -33.243 1.00 12.30 321 ALA A C 1
ATOM 2308 O O . ALA A 1 321 ? 38.360 5.768 -33.581 1.00 13.62 321 ALA A O 1
ATOM 2310 N N . CYS A 1 322 ? 39.873 5.380 -31.972 1.00 11.81 322 CYS A N 1
ATOM 2311 C CA . CYS A 1 322 ? 38.866 5.463 -30.915 1.00 11.86 322 CYS A CA 1
ATOM 2312 C C . CYS A 1 322 ? 38.250 6.849 -30.821 1.00 11.86 322 CYS A C 1
ATOM 2313 O O . CYS A 1 322 ? 37.073 6.968 -30.468 1.00 13.03 322 CYS A O 1
ATOM 2316 N N . LEU A 1 323 ? 39.055 7.873 -31.108 1.00 12.35 323 LEU A N 1
ATOM 2317 C CA . LEU A 1 323 ? 38.645 9.263 -30.842 1.00 11.96 323 LEU A CA 1
ATOM 2318 C C . LEU A 1 323 ? 38.124 9.939 -32.111 1.00 12.27 323 LEU A C 1
ATOM 2319 O O . LEU A 1 323 ? 38.634 10.969 -32.568 1.00 12.93 323 LEU A O 1
ATOM 2324 N N . THR A 1 324 ? 37.115 9.278 -32.669 1.00 12.00 324 THR A N 1
ATOM 2325 C CA . THR A 1 324 ? 36.389 9.680 -33.867 1.00 12.73 324 THR A CA 1
ATOM 2326 C C . THR A 1 324 ? 34.915 9.379 -33.586 1.00 12.26 324 THR A C 1
ATOM 2327 O O . THR A 1 324 ? 34.584 8.645 -32.650 1.00 12.39 324 THR A O 1
ATOM 2331 N N . PRO A 1 325 ? 33.996 9.955 -34.379 1.00 11.97 325 PRO A N 1
ATOM 2332 C CA . PRO A 1 325 ? 32.594 9.614 -34.146 1.00 12.54 325 PRO A CA 1
ATOM 2333 C C . PRO A 1 325 ? 32.339 8.095 -34.096 1.00 12.85 325 PRO A C 1
ATOM 2334 O O . PRO A 1 325 ? 31.683 7.624 -33.172 1.00 12.77 325 PRO A O 1
ATOM 2338 N N . GLU A 1 326 ? 32.884 7.345 -35.054 1.00 13.71 326 GLU A N 1
ATOM 2339 C CA . GLU A 1 326 ? 32.662 5.906 -35.085 1.00 15.09 326 GLU A CA 1
ATOM 2340 C C . GLU A 1 326 ? 33.356 5.187 -33.920 1.00 13.81 326 GLU A C 1
ATOM 2341 O O . GLU A 1 326 ? 32.798 4.250 -33.359 1.00 13.61 326 GLU A O 1
ATOM 2347 N N . GLY A 1 327 ? 34.554 5.644 -33.561 1.00 13.23 327 GLY A N 1
ATOM 2348 C CA . GLY A 1 327 ? 35.282 5.058 -32.421 1.00 12.95 327 GLY A CA 1
ATOM 2349 C C . GLY A 1 327 ? 34.555 5.308 -31.107 1.00 12.93 327 GLY A C 1
ATOM 2350 O O . GLY A 1 327 ? 34.410 4.396 -30.281 1.00 13.20 327 GLY A O 1
ATOM 2351 N N . LEU A 1 328 ? 34.082 6.538 -30.909 1.00 12.36 328 LEU A N 1
ATOM 2352 C CA . LEU A 1 328 ? 33.381 6.885 -29.672 1.00 12.82 328 LEU A CA 1
ATOM 2353 C C . LEU A 1 328 ? 32.063 6.133 -29.561 1.00 12.76 328 LEU A C 1
ATOM 2354 O O . LEU A 1 328 ? 31.684 5.689 -28.477 1.00 13.25 328 LEU A O 1
ATOM 2359 N N . GLU A 1 329 ? 31.370 5.985 -30.689 1.00 12.61 329 GLU A N 1
ATOM 2360 C CA . GLU A 1 329 ? 30.141 5.211 -30.716 1.00 13.36 329 GLU A CA 1
ATOM 2361 C C . GLU A 1 329 ? 30.415 3.760 -30.314 1.00 13.70 329 GLU A C 1
ATOM 2362 O O . GLU A 1 329 ? 29.677 3.173 -29.518 1.00 14.50 329 GLU A O 1
ATOM 2368 N N . ALA A 1 330 ? 31.495 3.215 -30.862 1.00 14.04 330 ALA A N 1
ATOM 2369 C CA . ALA A 1 330 ? 31.879 1.826 -30.597 1.00 14.58 330 ALA A CA 1
ATOM 2370 C C . ALA A 1 330 ? 32.236 1.614 -29.129 1.00 14.59 330 ALA A C 1
ATOM 2371 O O . ALA A 1 330 ? 31.768 0.645 -28.509 1.00 15.26 330 ALA A O 1
ATOM 2373 N N . MET A 1 331 ? 33.042 2.514 -28.568 1.00 14.44 331 MET A N 1
ATOM 2374 C CA . MET A 1 331 ? 33.399 2.417 -27.145 1.00 14.87 331 MET A CA 1
ATOM 2375 C C . MET A 1 331 ? 32.168 2.555 -26.259 1.00 14.61 331 MET A C 1
ATOM 2376 O O . MET A 1 331 ? 32.007 1.821 -25.283 1.00 14.18 331 MET A O 1
ATOM 2381 N N . HIS A 1 332 ? 31.263 3.460 -26.633 1.00 13.78 332 HIS A N 1
ATOM 2382 C CA . HIS A 1 332 ? 30.022 3.624 -25.882 1.00 14.95 332 HIS A CA 1
ATOM 2383 C C . HIS A 1 332 ? 29.236 2.311 -25.826 1.00 14.72 332 HIS A C 1
ATOM 2384 O O . HIS A 1 332 ? 28.669 1.980 -24.788 1.00 15.02 332 HIS A O 1
ATOM 2391 N N . LYS A 1 333 ? 29.205 1.576 -26.939 1.00 15.55 333 LYS A N 1
ATOM 2392 C CA . LYS A 1 333 ? 28.484 0.304 -26.977 1.00 17.29 333 LYS A CA 1
ATOM 2393 C C . LYS A 1 333 ? 29.152 -0.744 -26.068 1.00 16.92 333 LYS A C 1
ATOM 2394 O O . LYS A 1 333 ? 28.459 -1.461 -25.332 1.00 17.08 333 LYS A O 1
ATOM 2400 N N . VAL A 1 334 ? 30.482 -0.797 -26.109 1.00 16.74 334 VAL A N 1
ATOM 2401 C CA . VAL A 1 334 ? 31.270 -1.728 -25.283 1.00 16.84 334 VAL A CA 1
ATOM 2402 C C . VAL A 1 334 ? 30.995 -1.442 -23.805 1.00 15.85 334 VAL A C 1
ATOM 2403 O O . VAL A 1 334 ? 30.657 -2.339 -23.026 1.00 15.97 334 VAL A O 1
ATOM 2407 N N . ILE A 1 335 ? 31.146 -0.176 -23.433 1.00 14.83 335 ILE A N 1
ATOM 2408 C CA . ILE A 1 335 ? 30.899 0.271 -22.080 1.00 15.00 335 ILE A CA 1
ATOM 2409 C C . ILE A 1 335 ? 29.463 -0.058 -21.659 1.00 14.53 335 ILE A C 1
ATOM 2410 O O . ILE A 1 335 ? 29.228 -0.558 -20.552 1.00 15.31 335 ILE A O 1
ATOM 2415 N N . GLY A 1 336 ? 28.507 0.185 -22.552 1.00 14.86 336 GLY A N 1
ATOM 2416 C CA . GLY A 1 336 ? 27.096 -0.075 -22.250 1.00 15.05 336 GLY A CA 1
ATOM 2417 C C . GLY A 1 336 ? 26.829 -1.542 -21.948 1.00 15.11 336 GLY A C 1
ATOM 2418 O O . GLY A 1 336 ? 26.028 -1.876 -21.065 1.00 16.01 336 GLY A O 1
ATOM 2419 N N . PHE A 1 337 ? 27.516 -2.422 -22.676 1.00 14.98 337 PHE A N 1
ATOM 2420 C CA . PHE A 1 337 ? 27.362 -3.858 -22.474 1.00 14.38 337 PHE A CA 1
ATOM 2421 C C . PHE A 1 337 ? 27.844 -4.242 -21.081 1.00 14.42 337 PHE A C 1
ATOM 2422 O O . PHE A 1 337 ? 27.161 -4.977 -20.350 1.00 14.66 337 PHE A O 1
ATOM 2430 N N . TYR A 1 338 ? 29.008 -3.723 -20.701 1.00 13.78 338 TYR A N 1
ATOM 2431 C CA . TYR A 1 338 ? 29.552 -4.037 -19.377 1.00 13.44 338 TYR A CA 1
ATOM 2432 C C . TYR A 1 338 ? 28.721 -3.417 -18.257 1.00 14.17 338 TYR A C 1
ATOM 2433 O O . TYR A 1 338 ? 28.628 -3.991 -17.165 1.00 13.95 338 TYR A O 1
ATOM 2442 N N . LYS A 1 339 ? 28.125 -2.248 -18.521 1.00 14.31 339 LYS A N 1
ATOM 2443 C CA . LYS A 1 339 ? 27.240 -1.629 -17.533 1.00 15.81 339 LYS A CA 1
ATOM 2444 C C . LYS A 1 339 ? 25.990 -2.479 -17.321 1.00 15.21 339 LYS A C 1
ATOM 2445 O O . LYS A 1 339 ? 25.496 -2.587 -16.197 1.00 15.47 339 LYS A O 1
ATOM 2451 N N . GLU A 1 340 ? 25.498 -3.103 -18.388 1.00 15.57 340 GLU A N 1
ATOM 2452 C CA . GLU A 1 340 ? 24.367 -4.023 -18.258 1.00 15.89 340 GLU A CA 1
ATOM 2453 C C . GLU A 1 340 ? 24.756 -5.257 -17.444 1.00 15.24 340 GLU A C 1
ATOM 2454 O O . GLU A 1 340 ? 23.988 -5.691 -16.588 1.00 15.15 340 GLU A O 1
ATOM 2460 N N . ASN A 1 341 ? 25.946 -5.803 -17.693 1.00 14.79 341 ASN A N 1
ATOM 2461 C CA . ASN A 1 341 ? 26.455 -6.896 -16.850 1.00 14.31 341 ASN A CA 1
ATOM 2462 C C . ASN A 1 341 ? 26.477 -6.486 -15.373 1.00 14.54 341 ASN A C 1
ATOM 2463 O O . ASN A 1 341 ? 26.115 -7.265 -14.485 1.00 14.40 341 ASN A O 1
ATOM 2468 N N . THR A 1 342 ? 26.933 -5.257 -15.114 1.00 14.10 342 THR A N 1
ATOM 2469 C CA . THR A 1 342 ? 27.020 -4.747 -13.759 1.00 14.51 342 THR A CA 1
ATOM 2470 C C . THR A 1 342 ? 25.640 -4.736 -13.096 1.00 14.62 342 THR A C 1
ATOM 2471 O O . THR A 1 342 ? 25.500 -5.163 -11.942 1.00 15.08 342 THR A O 1
ATOM 2475 N N . ASN A 1 343 ? 24.627 -4.284 -13.840 1.00 15.57 343 ASN A N 1
ATOM 2476 C CA . ASN A 1 343 ? 23.256 -4.259 -13.325 1.00 16.19 343 ASN A CA 1
ATOM 2477 C C . ASN A 1 343 ? 22.740 -5.665 -12.970 1.00 16.14 343 ASN A C 1
ATOM 2478 O O . ASN A 1 343 ? 22.067 -5.853 -11.960 1.00 16.06 343 ASN A O 1
ATOM 2483 N N . ILE A 1 344 ? 23.076 -6.656 -13.787 1.00 15.46 344 ILE A N 1
ATOM 2484 C CA . ILE A 1 344 ? 22.684 -8.036 -13.488 1.00 15.65 344 ILE A CA 1
ATOM 2485 C C . ILE A 1 344 ? 23.282 -8.471 -12.150 1.00 15.57 344 ILE A C 1
ATOM 2486 O O . ILE A 1 344 ? 22.600 -9.064 -11.302 1.00 15.74 344 ILE A O 1
ATOM 2491 N N . ILE A 1 345 ? 24.559 -8.158 -11.952 1.00 14.83 345 ILE A N 1
ATOM 2492 C CA . ILE A 1 345 ? 25.246 -8.528 -10.714 1.00 15.22 345 ILE A CA 1
ATOM 2493 C C . ILE A 1 345 ? 24.669 -7.784 -9.499 1.00 15.10 345 ILE A C 1
ATOM 2494 O O . ILE A 1 345 ? 24.417 -8.401 -8.458 1.00 15.36 345 ILE A O 1
ATOM 2499 N N . ILE A 1 346 ? 24.469 -6.469 -9.630 1.00 15.76 346 ILE A N 1
ATOM 2500 C CA . ILE A 1 346 ? 23.847 -5.683 -8.558 1.00 16.80 346 ILE A CA 1
ATOM 2501 C C . ILE A 1 346 ? 22.511 -6.279 -8.160 1.00 17.25 346 ILE A C 1
ATOM 2502 O O . ILE A 1 346 ? 22.247 -6.464 -6.969 1.00 17.71 346 ILE A O 1
ATOM 2507 N N . ASP A 1 347 ? 21.677 -6.572 -9.156 1.00 17.79 347 ASP A N 1
ATOM 2508 C CA . ASP A 1 347 ? 20.334 -7.099 -8.878 1.00 18.19 347 ASP A CA 1
ATOM 2509 C C . ASP A 1 347 ? 20.412 -8.429 -8.142 1.00 18.16 347 ASP A C 1
ATOM 2510 O O . ASP A 1 347 ? 19.641 -8.684 -7.211 1.00 18.27 347 ASP A O 1
ATOM 2515 N N . THR A 1 348 ? 21.357 -9.274 -8.544 1.00 17.62 348 THR A N 1
ATOM 2516 C CA . THR A 1 348 ? 21.526 -10.572 -7.905 1.00 17.64 348 THR A CA 1
ATOM 2517 C C . THR A 1 348 ? 21.836 -10.427 -6.412 1.00 17.38 348 THR A C 1
ATOM 2518 O O . THR A 1 348 ? 21.166 -11.019 -5.562 1.00 17.48 348 THR A O 1
ATOM 2522 N N . PHE A 1 349 ? 22.835 -9.618 -6.081 1.00 16.90 349 PHE A N 1
ATOM 2523 C CA . PHE A 1 349 ? 23.221 -9.480 -4.683 1.00 17.02 349 PHE A CA 1
ATOM 2524 C C . PHE A 1 349 ? 22.197 -8.709 -3.858 1.00 17.66 349 PHE A C 1
ATOM 2525 O O . PHE A 1 349 ? 22.009 -8.990 -2.676 1.00 18.08 349 PHE A O 1
ATOM 2533 N N . THR A 1 350 ? 21.530 -7.745 -4.484 1.00 18.05 350 THR A N 1
ATOM 2534 C CA . THR A 1 350 ? 20.480 -6.997 -3.793 1.00 19.12 350 THR A CA 1
ATOM 2535 C C . THR A 1 350 ? 19.338 -7.953 -3.438 1.00 19.39 350 THR A C 1
ATOM 2536 O O . THR A 1 350 ? 18.862 -7.960 -2.302 1.00 19.54 350 THR A O 1
ATOM 2540 N N . SER A 1 351 ? 18.929 -8.781 -4.398 1.00 19.84 351 SER A N 1
ATOM 2541 C CA . SER A 1 351 ? 17.847 -9.737 -4.150 1.00 20.79 351 SER A CA 1
ATOM 2542 C C . SER A 1 351 ? 18.221 -10.784 -3.097 1.00 20.55 351 SER A C 1
ATOM 2543 O O . SER A 1 351 ? 17.343 -11.312 -2.415 1.00 21.63 351 SER A O 1
ATOM 2546 N N . LEU A 1 352 ? 19.515 -11.057 -2.945 1.00 19.97 352 LEU A N 1
ATOM 2547 C CA . LEU A 1 352 ? 20.008 -11.981 -1.917 1.00 19.28 352 LEU A CA 1
ATOM 2548 C C . LEU A 1 352 ? 20.098 -11.362 -0.519 1.00 19.49 352 LEU A C 1
ATOM 2549 O O . LEU A 1 352 ? 20.437 -12.056 0.442 1.00 19.88 352 LEU A O 1
ATOM 2554 N N . GLY A 1 353 ? 19.827 -10.063 -0.422 1.00 19.34 353 GLY A N 1
ATOM 2555 C CA . GLY A 1 353 ? 19.815 -9.347 0.855 1.00 19.61 353 GLY A CA 1
ATOM 2556 C C . GLY A 1 353 ? 21.136 -8.715 1.273 1.00 19.79 353 GLY A C 1
ATOM 2557 O O . GLY A 1 353 ? 21.289 -8.292 2.419 1.00 20.02 353 GLY A O 1
ATOM 2558 N N . TYR A 1 354 ? 22.094 -8.653 0.351 1.00 20.26 354 TYR A N 1
ATOM 2559 C CA . TYR A 1 354 ? 23.390 -8.047 0.648 1.00 20.93 354 TYR A CA 1
ATOM 2560 C C . TYR A 1 354 ? 23.389 -6.545 0.480 1.00 21.43 354 TYR A C 1
ATOM 2561 O O . TYR A 1 354 ? 22.636 -5.999 -0.332 1.00 21.77 354 TYR A O 1
ATOM 2570 N N . ASP A 1 355 ? 24.237 -5.879 1.259 1.00 21.38 355 ASP A N 1
ATOM 2571 C CA . ASP A 1 355 ? 24.576 -4.488 0.991 1.00 21.73 355 ASP A CA 1
ATOM 2572 C C . ASP A 1 355 ? 25.579 -4.491 -0.155 1.00 21.07 355 ASP A C 1
ATOM 2573 O O . ASP A 1 355 ? 26.687 -5.022 -0.024 1.00 20.80 355 ASP A O 1
ATOM 2578 N N . VAL A 1 356 ? 25.157 -3.942 -1.289 1.00 20.69 356 VAL A N 1
ATOM 2579 C CA . VAL A 1 356 ? 25.969 -3.905 -2.496 1.00 20.55 356 VAL A CA 1
ATOM 2580 C C . VAL A 1 356 ? 26.286 -2.456 -2.809 1.00 19.89 356 VAL A C 1
ATOM 2581 O O . VAL A 1 356 ? 25.390 -1.615 -2.885 1.00 20.87 356 VAL A O 1
ATOM 2585 N N . TYR A 1 357 ? 27.567 -2.177 -3.008 1.00 17.99 357 TYR A N 1
ATOM 2586 C CA . TYR A 1 357 ? 28.018 -0.828 -3.303 1.00 17.64 357 TYR A CA 1
ATOM 2587 C C . TYR A 1 357 ? 28.666 -0.786 -4.675 1.00 17.39 357 TYR A C 1
ATOM 2588 O O . TYR A 1 357 ? 28.989 -1.820 -5.260 1.00 17.22 357 TYR A O 1
ATOM 2597 N N . GLY A 1 358 ? 28.840 0.422 -5.193 1.00 17.49 358 GLY A N 1
ATOM 2598 C CA . GLY A 1 358 ? 29.425 0.606 -6.512 1.00 17.81 358 GLY A CA 1
ATOM 2599 C C . GLY A 1 358 ? 28.438 0.177 -7.578 1.00 18.73 358 GLY A C 1
ATOM 2600 O O . GLY A 1 358 ? 27.221 0.222 -7.362 1.00 19.67 358 GLY A O 1
ATOM 2601 N N . GLY A 1 359 ? 28.956 -0.234 -8.726 1.00 18.25 359 GLY A N 1
ATOM 2602 C CA . GLY A 1 359 ? 28.115 -0.692 -9.826 1.00 18.31 359 GLY A CA 1
ATOM 2603 C C . GLY A 1 359 ? 27.474 0.408 -10.659 1.00 18.24 359 GLY A C 1
ATOM 2604 O O . GLY A 1 359 ? 27.304 0.256 -11.870 1.00 20.35 359 GLY A O 1
ATOM 2605 N N . LYS A 1 360 ? 27.118 1.518 -10.025 1.00 17.46 360 LYS A N 1
ATOM 2606 C CA . LYS A 1 360 ? 26.429 2.589 -10.738 1.00 16.43 360 LYS A CA 1
ATOM 2607 C C . LYS A 1 360 ? 27.346 3.307 -11.720 1.00 15.46 360 LYS A C 1
ATOM 2608 O O . LYS A 1 360 ? 26.935 3.634 -12.830 1.00 15.48 360 LYS A O 1
ATOM 2614 N N . ASN A 1 361 ? 28.586 3.546 -11.291 1.00 14.69 361 ASN A N 1
ATOM 2615 C CA . ASN A 1 361 ? 29.541 4.344 -12.045 1.00 14.15 361 ASN A CA 1
ATOM 2616 C C . ASN A 1 361 ? 30.806 3.594 -12.449 1.00 14.07 361 ASN A C 1
ATOM 2617 O O . ASN A 1 361 ? 31.782 4.211 -12.867 1.00 14.43 361 ASN A O 1
ATOM 2622 N N . ALA A 1 362 ? 30.777 2.269 -12.349 1.00 13.91 362 ALA A N 1
ATOM 2623 C CA . ALA A 1 362 ? 31.973 1.461 -12.562 1.00 14.12 362 ALA A CA 1
ATOM 2624 C C . ALA A 1 362 ? 31.561 0.028 -12.904 1.00 14.94 362 ALA A C 1
ATOM 2625 O O . ALA A 1 362 ? 30.486 -0.406 -12.485 1.00 15.41 362 ALA A O 1
ATOM 2627 N N . PRO A 1 363 ? 32.403 -0.704 -13.666 1.00 15.09 363 PRO A N 1
ATOM 2628 C CA . PRO A 1 363 ? 32.088 -2.076 -14.086 1.00 15.76 363 PRO A CA 1
ATOM 2629 C C . PRO A 1 363 ? 32.519 -3.146 -13.076 1.00 16.33 363 PRO A C 1
ATOM 2630 O O . PRO A 1 363 ? 33.125 -4.167 -13.447 1.00 16.88 363 PRO A O 1
ATOM 2634 N N . TYR A 1 364 ? 32.235 -2.889 -11.813 1.00 16.25 364 TYR A N 1
ATOM 2635 C CA . TYR A 1 364 ? 32.413 -3.889 -10.763 1.00 16.01 364 TYR A CA 1
ATOM 2636 C C . TYR A 1 364 ? 31.559 -3.462 -9.595 1.00 15.99 364 TYR A C 1
ATOM 2637 O O . TYR A 1 364 ? 31.114 -2.304 -9.511 1.00 16.06 364 TYR A O 1
ATOM 2646 N N . VAL A 1 365 ? 31.333 -4.411 -8.700 1.00 14.45 365 VAL A N 1
ATOM 2647 C CA . VAL A 1 365 ? 30.502 -4.187 -7.534 1.00 15.02 365 VAL A CA 1
ATOM 2648 C C . VAL A 1 365 ? 31.287 -4.545 -6.290 1.00 14.52 365 VAL A C 1
ATOM 2649 O O . VAL A 1 365 ? 32.170 -5.411 -6.314 1.00 14.77 365 VAL A O 1
ATOM 2653 N N . TRP A 1 366 ? 30.958 -3.861 -5.205 1.00 13.39 366 TRP A N 1
ATOM 2654 C CA . TRP A 1 366 ? 31.692 -3.966 -3.965 1.00 13.20 366 TRP A CA 1
ATOM 2655 C C . TRP A 1 366 ? 30.697 -4.476 -2.932 1.00 13.86 366 TRP A C 1
ATOM 2656 O O . TRP A 1 366 ? 29.844 -3.733 -2.439 1.00 13.59 366 TRP A O 1
ATOM 2667 N N . VAL A 1 367 ? 30.798 -5.767 -2.627 1.00 13.31 367 VAL A N 1
ATOM 2668 C CA . VAL A 1 367 ? 29.768 -6.445 -1.831 1.00 13.83 367 VAL A CA 1
ATOM 2669 C C . VAL A 1 367 ? 30.255 -6.576 -0.403 1.00 13.56 367 VAL A C 1
ATOM 2670 O O . VAL A 1 367 ? 31.365 -7.039 -0.154 1.00 13.73 367 VAL A O 1
ATOM 2674 N N . HIS A 1 368 ? 29.407 -6.173 0.538 1.00 13.89 368 HIS A N 1
ATOM 2675 C CA . HIS A 1 368 ? 29.751 -6.196 1.955 1.00 14.29 368 HIS A CA 1
ATOM 2676 C C . HIS A 1 368 ? 29.481 -7.586 2.522 1.00 14.38 368 HIS A C 1
ATOM 2677 O O . HIS A 1 368 ? 28.353 -8.077 2.439 1.00 14.05 368 HIS A O 1
ATOM 2684 N N . PHE A 1 369 ? 30.536 -8.201 3.055 1.00 15.16 369 PHE A N 1
ATOM 2685 C CA . PHE A 1 369 ? 30.466 -9.492 3.736 1.00 16.03 369 PHE A CA 1
ATOM 2686 C C . PHE A 1 369 ? 30.951 -9.252 5.158 1.00 16.97 369 PHE A C 1
ATOM 2687 O O . PHE A 1 369 ? 32.049 -9.665 5.526 1.00 17.02 369 PHE A O 1
ATOM 2695 N N . PRO A 1 370 ? 30.127 -8.578 5.979 1.00 18.20 370 PRO A N 1
ATOM 2696 C CA . PRO A 1 370 ? 30.612 -8.203 7.306 1.00 18.67 370 PRO A CA 1
ATOM 2697 C C . PRO A 1 370 ? 30.818 -9.423 8.194 1.00 18.89 370 PRO A C 1
ATOM 2698 O O . PRO A 1 370 ? 30.163 -10.450 8.002 1.00 19.13 370 PRO A O 1
ATOM 2702 N N . ASN A 1 371 ? 31.731 -9.296 9.150 1.00 19.79 371 ASN A N 1
ATOM 2703 C CA . ASN A 1 371 ? 31.990 -10.345 10.137 1.00 19.60 371 ASN A CA 1
ATOM 2704 C C . ASN A 1 371 ? 32.680 -11.579 9.521 1.00 20.08 371 ASN A C 1
ATOM 2705 O O . ASN A 1 371 ? 32.656 -12.683 10.076 1.00 20.14 371 ASN A O 1
ATOM 2710 N N . GLN A 1 372 ? 33.317 -11.371 8.371 1.00 19.10 372 GLN A N 1
ATOM 2711 C CA . GLN A 1 372 ? 34.123 -12.408 7.738 1.00 19.00 372 GLN A CA 1
ATOM 2712 C C . GLN A 1 372 ? 35.412 -11.826 7.198 1.00 19.01 372 GLN A C 1
ATOM 2713 O O . GLN A 1 372 ? 35.485 -10.636 6.899 1.00 19.21 372 GLN A O 1
ATOM 2719 N N . SER A 1 373 ? 36.417 -12.681 7.060 1.00 18.46 373 SER A N 1
ATOM 2720 C CA . SER A 1 373 ? 37.640 -12.308 6.368 1.00 18.90 373 SER A CA 1
ATOM 2721 C C . SER A 1 373 ? 37.366 -12.359 4.871 1.00 17.94 373 SER A C 1
ATOM 2722 O O . SER A 1 373 ? 36.805 -13.337 4.371 1.00 17.86 373 SER A O 1
ATOM 2725 N N . SER A 1 374 ? 37.763 -11.318 4.142 1.00 17.36 374 SER A N 1
ATOM 2726 C CA . SER A 1 374 ? 37.539 -11.292 2.694 1.00 16.97 374 SER A CA 1
ATOM 2727 C C . SER A 1 374 ? 38.261 -12.423 1.953 1.00 16.13 374 SER A C 1
ATOM 2728 O O . SER A 1 374 ? 37.746 -12.947 0.969 1.00 16.53 374 SER A O 1
ATOM 2731 N N . TRP A 1 375 ? 39.439 -12.812 2.437 1.00 16.51 375 TRP A N 1
ATOM 2732 C CA . TRP A 1 375 ? 40.130 -13.962 1.844 1.00 16.57 375 TRP A CA 1
ATOM 2733 C C . TRP A 1 375 ? 39.355 -15.261 2.055 1.00 16.91 375 TRP A C 1
ATOM 2734 O O . TRP A 1 375 ? 39.328 -16.128 1.175 1.00 16.75 375 TRP A O 1
ATOM 2745 N N . ASP A 1 376 ? 38.704 -15.379 3.211 1.00 16.98 376 ASP A N 1
ATOM 2746 C CA . ASP A 1 376 ? 37.822 -16.521 3.476 1.00 17.62 376 ASP A CA 1
ATOM 2747 C C . ASP A 1 376 ? 36.613 -16.524 2.536 1.00 16.92 376 ASP A C 1
ATOM 2748 O O . ASP A 1 376 ? 36.214 -17.569 2.033 1.00 17.63 376 ASP A O 1
ATOM 2753 N N . VAL A 1 377 ? 36.025 -15.349 2.294 1.00 16.19 377 VAL A N 1
ATOM 2754 C CA . VAL A 1 377 ? 34.891 -15.269 1.378 1.00 15.67 377 VAL A CA 1
ATOM 2755 C C . VAL A 1 377 ? 35.328 -15.626 -0.054 1.00 15.28 377 VAL A C 1
ATOM 2756 O O . VAL A 1 377 ? 34.664 -16.397 -0.741 1.00 15.54 377 VAL A O 1
ATOM 2760 N N . PHE A 1 378 ? 36.443 -15.049 -0.487 1.00 15.60 378 PHE A N 1
ATOM 2761 C CA . PHE A 1 378 ? 37.015 -15.387 -1.780 1.00 15.35 378 PHE A CA 1
ATOM 2762 C C . PHE A 1 378 ? 37.152 -16.903 -1.931 1.00 15.66 378 PHE A C 1
ATOM 2763 O O . PHE A 1 378 ? 36.751 -17.470 -2.941 1.00 15.69 378 PHE A O 1
ATOM 2771 N N . ALA A 1 379 ? 37.751 -17.530 -0.919 1.00 16.18 379 ALA A N 1
ATOM 2772 C CA . ALA A 1 379 ? 37.986 -18.966 -0.933 1.00 17.02 379 ALA A CA 1
ATOM 2773 C C . ALA A 1 379 ? 36.681 -19.760 -0.954 1.00 17.42 379 ALA A C 1
ATOM 2774 O O . ALA A 1 379 ? 36.567 -20.743 -1.684 1.00 17.98 379 ALA A O 1
ATOM 2776 N N . GLU A 1 380 ? 35.690 -19.323 -0.171 1.00 17.79 380 GLU A N 1
ATOM 2777 C CA . GLU A 1 380 ? 34.384 -19.988 -0.160 1.00 18.78 380 GLU A CA 1
ATOM 2778 C C . GLU A 1 380 ? 33.681 -19.910 -1.515 1.00 18.57 380 GLU A C 1
ATOM 2779 O O . GLU A 1 380 ? 33.149 -20.896 -2.018 1.00 18.76 380 GLU A O 1
ATOM 2785 N N . ILE A 1 381 ? 33.669 -18.721 -2.103 1.00 17.34 381 ILE A N 1
ATOM 2786 C CA . ILE A 1 381 ? 33.024 -18.535 -3.395 1.00 17.27 381 ILE A CA 1
ATOM 2787 C C . ILE A 1 381 ? 33.689 -19.399 -4.464 1.00 17.30 381 ILE A C 1
ATOM 2788 O O . ILE A 1 381 ? 33.006 -20.066 -5.241 1.00 18.20 381 ILE A O 1
ATOM 2793 N N . LEU A 1 382 ? 35.017 -19.376 -4.498 1.00 17.30 382 LEU A N 1
ATOM 2794 C CA . LEU A 1 382 ? 35.763 -20.153 -5.486 1.00 17.61 382 LEU A CA 1
ATOM 2795 C C . LEU A 1 382 ? 35.528 -21.648 -5.266 1.00 18.26 382 LEU A C 1
ATOM 2796 O O . LEU A 1 382 ? 35.173 -22.364 -6.201 1.00 18.58 382 LEU A O 1
ATOM 2801 N N . GLU A 1 383 ? 35.692 -22.095 -4.025 1.00 19.02 383 GLU A N 1
ATOM 2802 C CA . GLU A 1 383 ? 35.496 -23.505 -3.672 1.00 19.97 383 GLU A CA 1
ATOM 2803 C C . GLU A 1 383 ? 34.117 -24.019 -4.091 1.00 20.51 383 GLU A C 1
ATOM 2804 O O . GLU A 1 383 ? 34.007 -25.073 -4.732 1.00 21.28 383 GLU A O 1
ATOM 2810 N N . LYS A 1 384 ? 33.071 -23.262 -3.753 1.00 21.10 384 LYS A N 1
ATOM 2811 C CA . LYS A 1 384 ? 31.699 -23.738 -3.892 1.00 22.08 384 LYS A CA 1
ATOM 2812 C C . LYS A 1 384 ? 31.015 -23.418 -5.226 1.00 21.89 384 LYS A C 1
ATOM 2813 O O . LYS A 1 384 ? 30.127 -24.155 -5.660 1.00 23.22 384 LYS A O 1
ATOM 2819 N N . THR A 1 385 ? 31.413 -22.325 -5.877 1.00 21.24 385 THR A N 1
ATOM 2820 C CA . THR A 1 385 ? 30.751 -21.925 -7.127 1.00 20.40 385 THR A CA 1
ATOM 2821 C C . THR A 1 385 ? 31.678 -21.926 -8.346 1.00 19.81 385 THR A C 1
ATOM 2822 O O . THR A 1 385 ? 31.212 -21.738 -9.473 1.00 20.18 385 THR A O 1
ATOM 2826 N N . HIS A 1 386 ? 32.979 -22.115 -8.122 1.00 18.92 386 HIS A N 1
ATOM 2827 C CA . HIS A 1 386 ? 33.969 -22.060 -9.210 1.00 18.64 386 HIS A CA 1
ATOM 2828 C C . HIS A 1 386 ? 33.994 -20.677 -9.871 1.00 18.10 386 HIS A C 1
ATOM 2829 O O . HIS A 1 386 ? 34.308 -20.548 -11.058 1.00 18.13 386 HIS A O 1
ATOM 2836 N N . VAL A 1 387 ? 33.662 -19.656 -9.081 1.00 17.28 387 VAL A N 1
ATOM 2837 C CA . VAL A 1 387 ? 33.752 -18.259 -9.530 1.00 16.38 387 VAL A CA 1
ATOM 2838 C C . VAL A 1 387 ? 34.894 -17.552 -8.800 1.00 15.48 387 VAL A C 1
ATOM 2839 O O . VAL A 1 387 ? 34.990 -17.604 -7.568 1.00 15.67 387 VAL A O 1
ATOM 2843 N N . VAL A 1 388 ? 35.765 -16.902 -9.572 1.00 15.04 388 VAL A N 1
ATOM 2844 C CA . VAL A 1 388 ? 36.882 -16.148 -9.014 1.00 15.07 388 VAL A CA 1
ATOM 2845 C C . VAL A 1 388 ? 36.400 -14.710 -8.776 1.00 14.80 388 VAL A C 1
ATOM 2846 O O . VAL A 1 388 ? 35.772 -14.117 -9.643 1.00 15.52 388 VAL A O 1
ATOM 2850 N N . THR A 1 389 ? 36.643 -14.200 -7.576 1.00 14.00 389 THR A N 1
ATOM 2851 C CA . THR A 1 389 ? 36.371 -12.795 -7.237 1.00 13.80 389 THR A CA 1
ATOM 2852 C C . THR A 1 389 ? 37.685 -12.178 -6.760 1.00 13.79 389 THR A C 1
ATOM 2853 O O . THR A 1 389 ? 38.750 -12.774 -6.937 1.00 13.83 389 THR A O 1
ATOM 2857 N N . THR A 1 390 ? 37.644 -10.978 -6.180 1.00 13.15 390 THR A N 1
ATOM 2858 C CA . THR A 1 390 ? 38.847 -10.405 -5.589 1.00 13.56 390 THR A CA 1
ATOM 2859 C C . THR A 1 390 ? 38.571 -10.018 -4.139 1.00 13.65 390 THR A C 1
ATOM 2860 O O . THR A 1 390 ? 37.652 -9.248 -3.872 1.00 13.88 390 THR A O 1
ATOM 2864 N N . PRO A 1 391 ? 39.361 -10.548 -3.189 1.00 13.73 391 PRO A N 1
ATOM 2865 C CA . PRO A 1 391 ? 39.069 -10.228 -1.792 1.00 13.68 391 PRO A CA 1
ATOM 2866 C C . PRO A 1 391 ? 39.366 -8.755 -1.532 1.00 13.65 391 PRO A C 1
ATOM 2867 O O . PRO A 1 391 ? 40.368 -8.228 -2.014 1.00 13.70 391 PRO A O 1
ATOM 2871 N N . GLY A 1 392 ? 38.501 -8.089 -0.769 1.00 13.94 392 GLY A N 1
ATOM 2872 C CA . GLY A 1 392 ? 38.686 -6.664 -0.496 1.00 14.05 392 GLY A CA 1
ATOM 2873 C C . GLY A 1 392 ? 40.001 -6.300 0.169 1.00 14.19 392 GLY A C 1
ATOM 2874 O O . GLY A 1 392 ? 40.556 -5.230 -0.084 1.00 14.71 392 GLY A O 1
ATOM 2875 N N . SER A 1 393 ? 40.510 -7.192 1.019 1.00 14.51 393 SER A N 1
ATOM 2876 C CA . SER A 1 393 ? 41.758 -6.917 1.731 1.00 15.23 393 SER A CA 1
ATOM 2877 C C . SER A 1 393 ? 42.958 -6.826 0.777 1.00 14.77 393 SER A C 1
ATOM 2878 O O . SER A 1 393 ? 43.993 -6.258 1.139 1.00 14.95 393 SER A O 1
ATOM 2881 N N . GLY A 1 394 ? 42.805 -7.345 -0.446 1.00 14.58 394 GLY A N 1
ATOM 2882 C CA . GLY A 1 394 ? 43.837 -7.174 -1.486 1.00 14.31 394 GLY A CA 1
ATOM 2883 C C . GLY A 1 394 ? 44.012 -5.718 -1.896 1.00 14.80 394 GLY A C 1
ATOM 2884 O O . GLY A 1 394 ? 45.030 -5.342 -2.501 1.00 15.14 394 GLY A O 1
ATOM 2885 N N . PHE A 1 395 ? 43.019 -4.896 -1.565 1.00 13.56 395 PHE A N 1
ATOM 2886 C CA . PHE A 1 395 ? 43.058 -3.470 -1.875 1.00 13.49 395 PHE A CA 1
ATOM 2887 C C . PHE A 1 395 ? 43.414 -2.621 -0.652 1.00 13.69 395 PHE A C 1
ATOM 2888 O O . PHE A 1 395 ? 43.196 -1.409 -0.638 1.00 14.65 395 PHE A O 1
ATOM 2896 N N . GLY A 1 396 ? 43.956 -3.261 0.378 1.00 14.02 396 GLY A N 1
ATOM 2897 C CA . GLY A 1 396 ? 44.325 -2.552 1.591 1.00 14.81 396 GLY A CA 1
ATOM 2898 C C . GLY A 1 396 ? 43.401 -2.910 2.741 1.00 15.34 396 GLY A C 1
ATOM 2899 O O . GLY A 1 396 ? 42.340 -3.510 2.524 1.00 15.05 396 GLY A O 1
ATOM 2900 N N . PRO A 1 397 ? 43.789 -2.526 3.968 1.00 16.04 397 PRO A N 1
ATOM 2901 C CA . PRO A 1 397 ? 43.045 -2.946 5.157 1.00 16.47 397 PRO A CA 1
ATOM 2902 C C . PRO A 1 397 ? 41.610 -2.401 5.193 1.00 16.29 397 PRO A C 1
ATOM 2903 O O . PRO A 1 397 ? 40.738 -3.027 5.784 1.00 17.35 397 PRO A O 1
ATOM 2907 N N . GLY A 1 398 ? 41.364 -1.255 4.552 1.00 16.06 398 GLY A N 1
ATOM 2908 C CA . GLY A 1 398 ? 39.991 -0.733 4.442 1.00 16.02 398 GLY A CA 1
ATOM 2909 C C . GLY A 1 398 ? 39.069 -1.580 3.578 1.00 15.75 398 GLY A C 1
ATOM 2910 O O . GLY A 1 398 ? 37.840 -1.402 3.586 1.00 16.36 398 GLY A O 1
ATOM 2911 N N . GLY A 1 399 ? 39.652 -2.504 2.815 1.00 14.51 399 GLY A N 1
ATOM 2912 C CA . GLY A 1 399 ? 38.857 -3.411 1.994 1.00 14.82 399 GLY A CA 1
ATOM 2913 C C . GLY A 1 399 ? 38.406 -4.651 2.752 1.00 14.48 399 GLY A C 1
ATOM 2914 O O . GLY A 1 399 ? 37.584 -5.409 2.265 1.00 14.55 399 GLY A O 1
ATOM 2915 N N . GLU A 1 400 ? 38.956 -4.864 3.946 1.00 15.40 400 GLU A N 1
ATOM 2916 C CA . GLU A 1 400 ? 38.543 -6.013 4.739 1.00 15.94 400 GLU A CA 1
ATOM 2917 C C . GLU A 1 400 ? 37.035 -5.954 5.006 1.00 15.72 400 GLU A C 1
ATOM 2918 O O . GLU A 1 400 ? 36.485 -4.888 5.291 1.00 16.99 400 GLU A O 1
ATOM 2924 N N . GLY A 1 401 ? 36.376 -7.097 4.853 1.00 16.13 401 GLY A N 1
ATOM 2925 C CA . GLY A 1 401 ? 34.928 -7.157 5.003 1.00 16.11 401 GLY A CA 1
ATOM 2926 C C . GLY A 1 401 ? 34.159 -7.046 3.698 1.00 15.42 401 GLY A C 1
ATOM 2927 O O . GLY A 1 401 ? 32.924 -7.127 3.694 1.00 15.71 401 GLY A O 1
ATOM 2928 N N . PHE A 1 402 ? 34.871 -6.870 2.581 1.00 13.88 402 PHE A N 1
ATOM 2929 C CA . PHE A 1 402 ? 34.222 -6.742 1.279 1.00 13.08 402 PHE A CA 1
ATOM 2930 C C . PHE A 1 402 ? 34.854 -7.647 0.247 1.00 13.26 402 PHE A C 1
ATOM 2931 O O . PHE A 1 402 ? 35.991 -8.087 0.405 1.00 13.54 402 PHE A O 1
ATOM 2939 N N . VAL A 1 403 ? 34.103 -7.914 -0.815 1.00 12.69 403 VAL A N 1
ATOM 2940 C CA . VAL A 1 403 ? 34.640 -8.611 -1.986 1.00 13.20 403 VAL A CA 1
ATOM 2941 C C . VAL A 1 403 ? 34.295 -7.813 -3.237 1.00 13.16 403 VAL A C 1
ATOM 2942 O O . VAL A 1 403 ? 33.169 -7.338 -3.362 1.00 13.24 403 VAL A O 1
ATOM 2946 N N . ARG A 1 404 ? 35.259 -7.659 -4.145 1.00 12.24 404 ARG A N 1
ATOM 2947 C CA . ARG A 1 404 ? 34.981 -7.015 -5.432 1.00 12.50 404 ARG A CA 1
ATOM 2948 C C . ARG A 1 404 ? 34.590 -8.069 -6.462 1.00 12.75 404 ARG A C 1
ATOM 2949 O O . ARG A 1 404 ? 35.282 -9.084 -6.598 1.00 12.90 404 ARG A O 1
ATOM 2957 N N . VAL A 1 405 ? 33.490 -7.835 -7.174 1.00 12.81 405 VAL A N 1
ATOM 2958 C CA . VAL A 1 405 ? 33.082 -8.713 -8.268 1.00 13.55 405 VAL A CA 1
ATOM 2959 C C . VAL A 1 405 ? 33.133 -7.932 -9.568 1.00 14.05 405 VAL A C 1
ATOM 2960 O O . VAL A 1 405 ? 32.448 -6.911 -9.706 1.00 14.03 405 VAL A O 1
ATOM 2964 N N . SER A 1 406 ? 33.970 -8.383 -10.495 1.00 13.98 406 SER A N 1
ATOM 2965 C CA . SER A 1 406 ? 34.094 -7.706 -11.787 1.00 14.62 406 SER A CA 1
ATOM 2966 C C . SER A 1 406 ? 32.891 -8.013 -12.664 1.00 14.41 406 SER A C 1
ATOM 2967 O O . SER A 1 406 ? 32.365 -9.132 -12.635 1.00 15.23 406 SER A O 1
ATOM 2970 N N . ALA A 1 407 ? 32.476 -7.037 -13.475 1.00 14.27 407 ALA A N 1
ATOM 2971 C CA . ALA A 1 407 ? 31.369 -7.239 -14.390 1.00 14.45 407 ALA A CA 1
ATOM 2972 C C . ALA A 1 407 ? 31.826 -7.571 -15.815 1.00 14.41 407 ALA A C 1
ATOM 2973 O O . ALA A 1 407 ? 30.994 -7.725 -16.717 1.00 15.20 407 ALA A O 1
ATOM 2975 N N . PHE A 1 408 ? 33.140 -7.643 -16.029 1.00 14.10 408 PHE A N 1
ATOM 2976 C CA . PHE A 1 408 ? 33.680 -8.016 -17.334 1.00 14.94 408 PHE A CA 1
ATOM 2977 C C . PHE A 1 408 ? 33.488 -9.510 -17.566 1.00 15.55 408 PHE A C 1
ATOM 2978 O O . PHE A 1 408 ? 34.062 -10.347 -16.859 1.00 17.67 408 PHE A O 1
ATOM 2986 N N . GLY A 1 409 ? 32.724 -9.832 -18.593 1.00 15.50 409 GLY A N 1
ATOM 2987 C CA . GLY A 1 409 ? 32.469 -11.214 -18.953 1.00 15.32 409 GLY A CA 1
ATOM 2988 C C . GLY A 1 409 ? 31.498 -11.308 -20.101 1.00 15.51 409 GLY A C 1
ATOM 2989 O O . GLY A 1 409 ? 30.747 -10.367 -20.388 1.00 15.02 409 GLY A O 1
ATOM 2990 N N . HIS A 1 410 ? 31.512 -12.457 -20.769 1.00 15.54 410 HIS A N 1
ATOM 2991 C CA . HIS A 1 410 ? 30.466 -12.746 -21.728 1.00 16.22 410 HIS A CA 1
ATOM 2992 C C . HIS A 1 410 ? 29.141 -12.784 -20.976 1.00 15.93 410 HIS A C 1
ATOM 2993 O O . HIS A 1 410 ? 29.092 -13.199 -19.805 1.00 16.02 410 HIS A O 1
ATOM 3000 N N . ARG A 1 411 ? 28.071 -12.374 -21.652 1.00 16.41 411 ARG A N 1
ATOM 3001 C CA . ARG A 1 411 ? 26.758 -12.295 -21.014 1.00 16.78 411 ARG A CA 1
ATOM 3002 C C . ARG A 1 411 ? 26.354 -13.620 -20.357 1.00 17.15 411 ARG A C 1
ATOM 3003 O O . ARG A 1 411 ? 25.913 -13.631 -19.207 1.00 17.31 411 ARG A O 1
ATOM 3011 N N . GLU A 1 412 ? 26.528 -14.728 -21.074 1.00 18.15 412 GLU A N 1
ATOM 3012 C CA . GLU A 1 412 ? 26.141 -16.025 -20.527 1.00 19.03 412 GLU A CA 1
ATOM 3013 C C . GLU A 1 412 ? 26.925 -16.393 -19.275 1.00 18.69 412 GLU A C 1
ATOM 3014 O O . GLU A 1 412 ? 26.379 -17.028 -18.365 1.00 19.01 412 GLU A O 1
ATOM 3020 N N . ASN A 1 413 ? 28.192 -15.979 -19.220 1.00 17.76 413 ASN A N 1
ATOM 3021 C CA . ASN A 1 413 ? 29.029 -16.232 -18.049 1.00 17.05 413 ASN A CA 1
ATOM 3022 C C . ASN A 1 413 ? 28.608 -15.403 -16.841 1.00 16.49 413 ASN A C 1
ATOM 3023 O O . ASN A 1 413 ? 28.658 -15.878 -15.700 1.00 15.63 413 ASN A O 1
ATOM 3028 N N . ILE A 1 414 ? 28.189 -14.163 -17.096 1.00 15.58 414 ILE A N 1
ATOM 3029 C CA . ILE A 1 414 ? 27.658 -13.316 -16.029 1.00 16.03 414 ILE A CA 1
ATOM 3030 C C . ILE A 1 414 ? 26.374 -13.920 -15.483 1.00 16.09 414 ILE A C 1
ATOM 3031 O O . ILE A 1 414 ? 26.203 -14.021 -14.265 1.00 16.33 414 ILE A O 1
ATOM 3036 N N . LEU A 1 415 ? 25.487 -14.329 -16.391 1.00 16.88 415 LEU A N 1
ATOM 3037 C CA . LEU A 1 415 ? 24.209 -14.909 -15.988 1.00 17.04 415 LEU A CA 1
ATOM 3038 C C . LEU A 1 415 ? 24.424 -16.197 -15.200 1.00 17.16 415 LEU A C 1
ATOM 3039 O O . LEU A 1 415 ? 23.788 -16.405 -14.165 1.00 17.50 415 LEU A O 1
ATOM 3044 N N . GLU A 1 416 ? 25.344 -17.038 -15.669 1.00 17.25 416 GLU A N 1
ATOM 3045 C CA . GLU A 1 416 ? 25.667 -18.289 -14.969 1.00 17.59 416 GLU A CA 1
ATOM 3046 C C . GLU A 1 416 ? 26.302 -18.046 -13.591 1.00 17.56 416 GLU A C 1
ATOM 3047 O O . GLU A 1 416 ? 25.966 -18.712 -12.600 1.00 17.51 416 GLU A O 1
ATOM 3053 N N . ALA A 1 417 ? 27.220 -17.088 -13.508 1.00 16.96 417 ALA A N 1
ATOM 3054 C CA . ALA A 1 417 ? 27.830 -16.781 -12.221 1.00 16.99 417 ALA A CA 1
ATOM 3055 C C . ALA A 1 417 ? 26.765 -16.320 -11.241 1.00 16.70 417 ALA A C 1
ATOM 3056 O O . ALA A 1 417 ? 26.788 -16.694 -10.075 1.00 16.92 417 ALA A O 1
ATOM 3058 N N . CYS A 1 418 ? 25.832 -15.500 -11.716 1.00 16.63 418 CYS A N 1
ATOM 3059 C CA . CYS A 1 418 ? 24.775 -15.013 -10.837 1.00 17.13 418 CYS A CA 1
ATOM 3060 C C . CYS A 1 418 ? 23.850 -16.143 -10.384 1.00 17.36 418 CYS A C 1
ATOM 3061 O O . CYS A 1 418 ? 23.427 -16.158 -9.223 1.00 17.53 418 CYS A O 1
ATOM 3064 N N . ARG A 1 419 ? 23.557 -17.091 -11.280 1.00 17.61 419 ARG A N 1
ATOM 3065 C CA . ARG A 1 419 ? 22.782 -18.276 -10.880 1.00 18.30 419 ARG A CA 1
ATOM 3066 C C . ARG A 1 419 ? 23.491 -19.020 -9.758 1.00 18.24 419 ARG A C 1
ATOM 3067 O O . ARG A 1 419 ? 22.853 -19.434 -8.783 1.00 18.50 419 ARG A O 1
ATOM 3075 N N . ARG A 1 420 ? 24.808 -19.164 -9.877 1.00 18.07 420 ARG A N 1
ATOM 3076 C CA . ARG A 1 420 ? 25.605 -19.850 -8.859 1.00 18.24 420 ARG A CA 1
ATOM 3077 C C . ARG A 1 420 ? 25.621 -19.085 -7.531 1.00 18.97 420 ARG A C 1
ATOM 3078 O O . ARG A 1 420 ? 25.501 -19.690 -6.463 1.00 19.13 420 ARG A O 1
ATOM 3086 N N . PHE A 1 421 ? 25.750 -17.757 -7.591 1.00 19.11 421 PHE A N 1
ATOM 3087 C CA . PHE A 1 421 ? 25.669 -16.933 -6.388 1.00 19.51 421 PHE A CA 1
ATOM 3088 C C . PHE A 1 421 ? 24.325 -17.135 -5.683 1.00 20.50 421 PHE A C 1
ATOM 3089 O O . PHE A 1 421 ? 24.274 -17.254 -4.462 1.00 20.66 421 PHE A O 1
ATOM 3097 N N . LYS A 1 422 ? 23.245 -17.160 -6.460 1.00 21.12 422 LYS A N 1
ATOM 3098 C CA . LYS A 1 422 ? 21.894 -17.288 -5.892 1.00 23.03 422 LYS A CA 1
ATOM 3099 C C . LYS A 1 422 ? 21.737 -18.615 -5.159 1.00 23.48 422 LYS A C 1
ATOM 3100 O O . LYS A 1 422 ? 21.125 -18.668 -4.091 1.00 24.21 422 LYS A O 1
ATOM 3106 N N . GLN A 1 423 ? 22.322 -19.669 -5.721 1.00 24.06 423 GLN A N 1
ATOM 3107 C CA . GLN A 1 423 ? 22.307 -20.992 -5.082 1.00 24.52 423 GLN A CA 1
ATOM 3108 C C . GLN A 1 423 ? 23.189 -21.089 -3.836 1.00 24.14 423 GLN A C 1
ATOM 3109 O O . GLN A 1 423 ? 22.832 -21.767 -2.866 1.00 24.94 423 GLN A O 1
ATOM 3115 N N . LEU A 1 424 ? 24.337 -20.419 -3.861 1.00 22.94 424 LEU A N 1
ATOM 3116 C CA . LEU A 1 424 ? 25.250 -20.410 -2.723 1.00 22.50 424 LEU A CA 1
ATOM 3117 C C . LEU A 1 424 ? 24.666 -19.675 -1.522 1.00 22.42 424 LEU A C 1
ATOM 3118 O O . LEU A 1 424 ? 24.820 -20.117 -0.379 1.00 22.21 424 LEU A O 1
ATOM 3123 N N . TYR A 1 425 ? 24.006 -18.554 -1.783 1.00 22.13 425 TYR A N 1
ATOM 3124 C CA . TYR A 1 425 ? 23.622 -17.632 -0.716 1.00 22.18 425 TYR A CA 1
ATOM 3125 C C . TYR A 1 425 ? 22.122 -17.540 -0.449 1.00 22.85 425 TYR A C 1
ATOM 3126 O O . TYR A 1 425 ? 21.676 -16.673 0.311 1.00 22.39 425 TYR A O 1
ATOM 3135 N N . LYS A 1 426 ? 21.355 -18.435 -1.070 1.00 23.63 426 LYS A N 1
ATOM 3136 C CA . LYS A 1 426 ? 19.896 -18.460 -0.921 1.00 25.22 426 LYS A CA 1
ATOM 3137 C C . LYS A 1 426 ? 19.395 -18.433 0.530 1.00 24.41 426 LYS A C 1
ATOM 3138 O O . LYS A 1 426 ? 18.385 -17.781 0.802 1.00 25.31 426 LYS A O 1
ATOM 3144 N N . HIS A 1 427 ? 20.092 -19.125 1.438 1.00 24.48 427 HIS A N 1
ATOM 3145 C CA . HIS A 1 427 ? 19.642 -19.251 2.845 1.00 23.97 427 HIS A CA 1
ATOM 3146 C C . HIS A 1 427 ? 20.200 -18.190 3.788 1.00 23.03 427 HIS A C 1
ATOM 3147 O O . HIS A 1 427 ? 20.030 -18.309 4.997 1.00 22.31 427 HIS A O 1
ATOM 3154 N N . HIS A 1 428 ? 20.875 -17.171 3.265 1.00 22.12 428 HIS A N 1
ATOM 3155 C CA . HIS A 1 428 ? 21.533 -16.208 4.148 1.00 22.15 428 HIS A CA 1
ATOM 3156 C C . HIS A 1 428 ? 20.619 -15.105 4.680 1.00 22.66 428 HIS A C 1
ATOM 3157 O O . HIS A 1 428 ? 20.847 -14.584 5.771 1.00 21.84 428 HIS A O 1
ATOM 3164 N N . HIS A 1 429 ? 19.596 -14.745 3.908 1.00 23.94 429 HIS A N 1
ATOM 3165 C CA . HIS A 1 429 ? 18.675 -13.677 4.295 1.00 25.71 429 HIS A CA 1
ATOM 3166 C C . HIS A 1 429 ? 17.266 -14.029 3.846 1.00 27.07 429 HIS A C 1
ATOM 3167 O O . HIS A 1 429 ? 17.090 -14.766 2.873 1.00 26.80 429 HIS A O 1
ATOM 3174 N N . HIS A 1 430 ? 16.271 -13.503 4.561 1.00 29.45 430 HIS A N 1
ATOM 3175 C CA . HIS A 1 430 ? 14.868 -13.642 4.167 1.00 31.61 430 HIS A CA 1
ATOM 3176 C C . HIS A 1 430 ? 14.471 -12.570 3.159 1.00 32.01 430 HIS A C 1
ATOM 3177 O O . HIS A 1 430 ? 15.163 -11.560 3.018 1.00 33.09 430 HIS A O 1
ATOM 3184 N N . GLU B 1 19 ? 52.407 33.271 -8.625 1.00 26.76 19 GLU B N 1
ATOM 3185 C CA . GLU B 1 19 ? 52.087 31.870 -9.036 1.00 26.30 19 GLU B CA 1
ATOM 3186 C C . GLU B 1 19 ? 52.135 30.923 -7.849 1.00 24.69 19 GLU B C 1
ATOM 3187 O O . GLU B 1 19 ? 52.999 31.036 -6.967 1.00 25.24 19 GLU B O 1
ATOM 3193 N N . TYR B 1 20 ? 51.196 29.993 -7.840 1.00 22.77 20 TYR B N 1
ATOM 3194 C CA . TYR B 1 20 ? 51.134 28.986 -6.803 1.00 20.40 20 TYR B CA 1
ATOM 3195 C C . TYR B 1 20 ? 52.182 27.899 -7.075 1.00 19.58 20 TYR B C 1
ATOM 3196 O O . TYR B 1 20 ? 52.404 27.511 -8.225 1.00 19.49 20 TYR B O 1
ATOM 3205 N N . LYS B 1 21 ? 52.820 27.429 -6.008 1.00 18.04 21 LYS B N 1
ATOM 3206 C CA . LYS B 1 21 ? 53.699 26.260 -6.071 1.00 17.97 21 LYS B CA 1
ATOM 3207 C C . LYS B 1 21 ? 53.266 25.308 -4.973 1.00 15.89 21 LYS B C 1
ATOM 3208 O O . LYS B 1 21 ? 52.835 25.735 -3.899 1.00 15.74 21 LYS B O 1
ATOM 3214 N N . THR B 1 22 ? 53.399 24.008 -5.226 1.00 14.60 22 THR B N 1
ATOM 3215 C CA . THR B 1 22 ? 53.173 23.012 -4.175 1.00 13.76 22 THR B CA 1
ATOM 3216 C C . THR B 1 22 ? 54.291 23.071 -3.130 1.00 13.80 22 THR B C 1
ATOM 3217 O O . THR B 1 22 ? 55.237 23.861 -3.263 1.00 14.22 22 THR B O 1
ATOM 3221 N N . LYS B 1 23 ? 54.178 22.244 -2.095 1.00 13.43 23 LYS B N 1
ATOM 3222 C CA . LYS B 1 23 ? 55.254 22.114 -1.104 1.00 14.01 23 LYS B CA 1
ATOM 3223 C C . LYS B 1 23 ? 55.995 20.797 -1.313 1.00 13.88 23 LYS B C 1
ATOM 3224 O O . LYS B 1 23 ? 56.691 20.320 -0.406 1.00 15.38 23 LYS B O 1
ATOM 3230 N N . VAL B 1 24 ? 55.842 20.206 -2.497 1.00 13.21 24 VAL B N 1
ATOM 3231 C CA . VAL B 1 24 ? 56.523 18.943 -2.793 1.00 12.68 24 VAL B CA 1
ATOM 3232 C C . VAL B 1 24 ? 57.920 19.246 -3.308 1.00 12.64 24 VAL B C 1
ATOM 3233 O O . VAL B 1 24 ? 58.089 19.991 -4.279 1.00 13.38 24 VAL B O 1
ATOM 3237 N N . SER B 1 25 ? 58.920 18.679 -2.634 1.00 13.31 25 SER B N 1
ATOM 3238 C CA . SER B 1 25 ? 60.299 18.867 -3.060 1.00 13.76 25 SER B CA 1
ATOM 3239 C C . SER B 1 25 ? 60.581 18.083 -4.341 1.00 13.82 25 SER B C 1
ATOM 3240 O O . SER B 1 25 ? 60.276 16.893 -4.431 1.00 14.43 25 SER B O 1
ATOM 3243 N N . ARG B 1 26 ? 61.156 18.761 -5.326 1.00 13.83 26 ARG B N 1
ATOM 3244 C CA . ARG B 1 26 ? 61.593 18.086 -6.545 1.00 13.65 26 ARG B CA 1
ATOM 3245 C C . ARG B 1 26 ? 62.552 16.958 -6.191 1.00 13.65 26 ARG B C 1
ATOM 3246 O O . ARG B 1 26 ? 63.388 17.099 -5.294 1.00 14.87 26 ARG B O 1
ATOM 3254 N N . ASN B 1 27 ? 62.413 15.832 -6.881 1.00 13.24 27 ASN B N 1
ATOM 3255 C CA . ASN B 1 27 ? 63.334 14.702 -6.700 1.00 13.16 27 ASN B CA 1
ATOM 3256 C C . ASN B 1 27 ? 64.773 15.169 -6.934 1.00 13.18 27 ASN B C 1
ATOM 3257 O O . ASN B 1 27 ? 65.113 15.617 -8.033 1.00 13.29 27 ASN B O 1
ATOM 3262 N N . SER B 1 28 ? 65.614 15.082 -5.900 1.00 13.91 28 SER B N 1
ATOM 3263 C CA . SER B 1 28 ? 66.974 15.606 -6.004 1.00 15.30 28 SER B CA 1
ATOM 3264 C C . SER B 1 28 ? 67.795 14.835 -7.038 1.00 14.80 28 SER B C 1
ATOM 3265 O O . SER B 1 28 ? 68.781 15.347 -7.563 1.00 15.85 28 SER B O 1
ATOM 3268 N N . ASN B 1 29 ? 67.370 13.610 -7.348 1.00 14.45 29 ASN B N 1
ATOM 3269 C CA . ASN B 1 29 ? 68.050 12.853 -8.402 1.00 14.59 29 ASN B CA 1
ATOM 3270 C C . ASN B 1 29 ? 67.793 13.424 -9.794 1.00 15.15 29 ASN B C 1
ATOM 3271 O O . ASN B 1 29 ? 68.668 13.358 -10.659 1.00 15.90 29 ASN B O 1
ATOM 3276 N N . MET B 1 30 ? 66.599 13.976 -10.023 1.00 15.09 30 MET B N 1
ATOM 3277 C CA . MET B 1 30 ? 66.310 14.619 -11.302 1.00 15.42 30 MET B CA 1
ATOM 3278 C C . MET B 1 30 ? 67.149 15.873 -11.476 1.00 15.53 30 MET B C 1
ATOM 3279 O O . MET B 1 30 ? 67.619 16.166 -12.577 1.00 16.28 30 MET B O 1
ATOM 3284 N N . SER B 1 31 ? 67.350 16.602 -10.372 1.00 15.96 31 SER B N 1
ATOM 3285 C CA . SER B 1 31 ? 68.164 17.816 -10.366 1.00 16.84 31 SER B CA 1
ATOM 3286 C C . SER B 1 31 ? 69.610 17.550 -10.760 1.00 16.05 31 SER B C 1
ATOM 3287 O O . SER B 1 31 ? 70.286 18.435 -11.290 1.00 16.77 31 SER B O 1
ATOM 3290 N N . LYS B 1 32 ? 70.081 16.331 -10.485 1.00 14.99 32 LYS B N 1
ATOM 3291 C CA . LYS B 1 32 ? 71.473 15.964 -10.752 1.00 14.91 32 LYS B CA 1
ATOM 3292 C C . LYS B 1 32 ? 71.800 15.925 -12.237 1.00 14.79 32 LYS B C 1
ATOM 3293 O O . LYS B 1 32 ? 72.934 16.179 -12.639 1.00 15.14 32 LYS B O 1
ATOM 3299 N N . LEU B 1 33 ? 70.804 15.585 -13.049 1.00 14.90 33 LEU B N 1
ATOM 3300 C CA . LEU B 1 33 ? 71.031 15.393 -14.471 1.00 15.53 33 LEU B CA 1
ATOM 3301 C C . LEU B 1 33 ? 71.537 16.680 -15.097 1.00 16.18 33 LEU B C 1
ATOM 3302 O O . LEU B 1 33 ? 70.996 17.768 -14.840 1.00 16.85 33 LEU B O 1
ATOM 3307 N N . GLN B 1 34 ? 72.597 16.562 -15.888 1.00 16.95 34 GLN B N 1
ATOM 3308 C CA . GLN B 1 34 ? 73.338 17.729 -16.368 1.00 18.56 34 GLN B CA 1
ATOM 3309 C C . GLN B 1 34 ? 72.612 18.466 -17.492 1.00 18.88 34 GLN B C 1
ATOM 3310 O O . GLN B 1 34 ? 72.693 19.696 -17.599 1.00 20.47 34 GLN B O 1
ATOM 3316 N N . ALA B 1 35 ? 71.870 17.718 -18.301 1.00 18.80 35 ALA B N 1
ATOM 3317 C CA . ALA B 1 35 ? 71.108 18.295 -19.403 1.00 18.64 35 ALA B CA 1
ATOM 3318 C C . ALA B 1 35 ? 69.986 17.325 -19.731 1.00 18.43 35 ALA B C 1
ATOM 3319 O O . ALA B 1 35 ? 69.790 16.336 -19.014 1.00 18.54 35 ALA B O 1
ATOM 3321 N N . GLY B 1 36 ? 69.241 17.606 -20.798 1.00 17.20 36 GLY B N 1
ATOM 3322 C CA . GLY B 1 36 ? 68.231 16.675 -21.289 1.00 16.78 36 GLY B CA 1
ATOM 3323 C C . GLY B 1 36 ? 68.870 15.408 -21.836 1.00 16.26 36 GLY B C 1
ATOM 3324 O O . GLY B 1 36 ? 70.092 15.330 -22.015 1.00 16.75 36 GLY B O 1
ATOM 3325 N N . TYR B 1 37 ? 68.033 14.411 -22.094 1.00 15.33 37 TYR B N 1
ATOM 3326 C CA . TYR B 1 37 ? 68.509 13.169 -22.680 1.00 14.54 37 TYR B CA 1
ATOM 3327 C C . TYR B 1 37 ? 69.075 13.472 -24.070 1.00 14.55 37 TYR B C 1
ATOM 3328 O O . TYR B 1 37 ? 68.557 14.336 -24.787 1.00 14.61 37 TYR B O 1
ATOM 3337 N N . LEU B 1 38 ? 70.134 12.759 -24.445 1.00 14.06 38 LEU B N 1
ATOM 3338 C CA . LEU B 1 38 ? 70.883 13.070 -25.671 1.00 14.15 38 LEU B CA 1
ATOM 3339 C C . LEU B 1 38 ? 70.018 13.162 -26.926 1.00 14.53 38 LEU B C 1
ATOM 3340 O O . LEU B 1 38 ? 70.108 14.125 -27.689 1.00 14.79 38 LEU B O 1
ATOM 3345 N N . PHE B 1 39 ? 69.196 12.153 -27.164 1.00 14.59 39 PHE B N 1
ATOM 3346 C CA . PHE B 1 39 ? 68.559 12.078 -28.477 1.00 15.60 39 PHE B CA 1
ATOM 3347 C C . PHE B 1 39 ? 67.494 13.147 -28.713 1.00 16.18 39 PHE B C 1
ATOM 3348 O O . PHE B 1 39 ? 67.468 13.758 -29.781 1.00 16.16 39 PHE B O 1
ATOM 3356 N N . PRO B 1 40 ? 66.647 13.418 -27.708 1.00 15.72 40 PRO B N 1
ATOM 3357 C CA . PRO B 1 40 ? 65.775 14.593 -27.822 1.00 16.77 40 PRO B CA 1
ATOM 3358 C C . PRO B 1 40 ? 66.521 15.913 -28.046 1.00 17.56 40 PRO B C 1
ATOM 3359 O O . PRO B 1 40 ? 65.992 16.785 -28.744 1.00 18.54 40 PRO B O 1
ATOM 3363 N N . GLU B 1 41 ? 67.728 16.057 -27.487 1.00 18.09 41 GLU B N 1
ATOM 3364 C CA . GLU B 1 41 ? 68.520 17.279 -27.692 1.00 19.49 41 GLU B CA 1
ATOM 3365 C C . GLU B 1 41 ? 68.980 17.393 -29.144 1.00 20.33 41 GLU B C 1
ATOM 3366 O O . GLU B 1 41 ? 69.002 18.491 -29.711 1.00 21.20 41 GLU B O 1
ATOM 3372 N N . ILE B 1 42 ? 69.334 16.258 -29.741 1.00 20.70 42 ILE B N 1
ATOM 3373 C CA . ILE B 1 42 ? 69.689 16.217 -31.160 1.00 21.15 42 ILE B CA 1
ATOM 3374 C C . ILE B 1 42 ? 68.483 16.588 -32.012 1.00 21.90 42 ILE B C 1
ATOM 3375 O O . ILE B 1 42 ? 68.601 17.376 -32.954 1.00 21.72 42 ILE B O 1
ATOM 3380 N N . ALA B 1 43 ? 67.319 16.043 -31.660 1.00 21.98 43 ALA B N 1
ATOM 3381 C CA . ALA B 1 43 ? 66.091 16.330 -32.401 1.00 22.75 43 ALA B CA 1
ATOM 3382 C C . ALA B 1 43 ? 65.731 17.812 -32.324 1.00 23.33 43 ALA B C 1
ATOM 3383 O O . ALA B 1 43 ? 65.246 18.391 -33.309 1.00 24.06 43 ALA B O 1
ATOM 3385 N N . ARG B 1 44 ? 65.971 18.428 -31.166 1.00 23.63 44 ARG B N 1
ATOM 3386 C CA . ARG B 1 44 ? 65.738 19.864 -30.979 1.00 24.34 44 ARG B CA 1
ATOM 3387 C C . ARG B 1 44 ? 66.633 20.689 -31.916 1.00 23.91 44 ARG B C 1
ATOM 3388 O O . ARG B 1 44 ? 66.198 21.694 -32.498 1.00 23.99 44 ARG B O 1
ATOM 3396 N N . ARG B 1 45 ? 67.885 20.263 -32.056 1.00 22.86 45 ARG B N 1
ATOM 3397 C CA . ARG B 1 45 ? 68.830 20.976 -32.915 1.00 22.28 45 ARG B CA 1
ATOM 3398 C C . ARG B 1 45 ? 68.472 20.795 -34.382 1.00 22.17 45 ARG B C 1
ATOM 3399 O O . ARG B 1 45 ? 68.567 21.738 -35.173 1.00 20.97 45 ARG B O 1
ATOM 3407 N N . ARG B 1 46 ? 68.027 19.594 -34.730 1.00 21.58 46 ARG B N 1
ATOM 3408 C CA . ARG B 1 46 ? 67.517 19.323 -36.067 1.00 21.67 46 ARG B CA 1
ATOM 3409 C C . ARG B 1 46 ? 66.311 20.215 -36.376 1.00 22.20 46 ARG B C 1
ATOM 3410 O O . ARG B 1 46 ? 66.241 20.823 -37.448 1.00 22.07 46 ARG B O 1
ATOM 3418 N N . SER B 1 47 ? 65.379 20.299 -35.425 1.00 22.43 47 SER B N 1
ATOM 3419 C CA . SER B 1 47 ? 64.179 21.120 -35.584 1.00 22.79 47 SER B CA 1
ATOM 3420 C C . SER B 1 47 ? 64.522 22.594 -35.739 1.00 22.78 47 SER B C 1
ATOM 3421 O O . SER B 1 47 ? 63.911 23.289 -36.561 1.00 23.38 47 SER B O 1
ATOM 3424 N N . ALA B 1 48 ? 65.499 23.062 -34.965 1.00 22.62 48 ALA B N 1
ATOM 3425 C CA . ALA B 1 48 ? 65.967 24.450 -35.031 1.00 22.50 48 ALA B CA 1
ATOM 3426 C C . ALA B 1 48 ? 66.591 24.742 -36.393 1.00 22.75 48 ALA B C 1
ATOM 3427 O O . ALA B 1 48 ? 66.436 25.841 -36.950 1.00 23.21 48 ALA B O 1
ATOM 3429 N N . HIS B 1 49 ? 67.292 23.747 -36.928 1.00 22.10 49 HIS B N 1
ATOM 3430 C CA . HIS B 1 49 ? 67.921 23.872 -38.234 1.00 21.82 49 HIS B CA 1
ATOM 3431 C C . HIS B 1 49 ? 66.862 24.040 -39.319 1.00 22.31 49 HIS B C 1
ATOM 3432 O O . HIS B 1 49 ? 67.024 24.856 -40.230 1.00 22.18 49 HIS B O 1
ATOM 3439 N N . LEU B 1 50 ? 65.779 23.279 -39.212 1.00 22.91 50 LEU B N 1
ATOM 3440 C CA . LEU B 1 50 ? 64.703 23.330 -40.200 1.00 24.14 50 LEU B CA 1
ATOM 3441 C C . LEU B 1 50 ? 63.852 24.593 -40.083 1.00 25.00 50 LEU B C 1
ATOM 3442 O O . LEU B 1 50 ? 63.207 24.997 -41.056 1.00 25.60 50 LEU B O 1
ATOM 3447 N N . LEU B 1 51 ? 63.852 25.221 -38.909 1.00 25.65 51 LEU B N 1
ATOM 3448 C CA . LEU B 1 51 ? 63.248 26.551 -38.782 1.00 26.27 51 LEU B CA 1
ATOM 3449 C C . LEU B 1 51 ? 64.102 27.609 -39.486 1.00 26.16 51 LEU B C 1
ATOM 3450 O O . LEU B 1 51 ? 63.571 28.536 -40.114 1.00 25.98 51 LEU B O 1
ATOM 3455 N N . LYS B 1 52 ? 65.422 27.461 -39.364 1.00 25.62 52 LYS B N 1
ATOM 3456 C CA . LYS B 1 52 ? 66.399 28.356 -39.974 1.00 25.28 52 LYS B CA 1
ATOM 3457 C C . LYS B 1 52 ? 66.369 28.203 -41.496 1.00 24.57 52 LYS B C 1
ATOM 3458 O O . LYS B 1 52 ? 66.375 29.197 -42.226 1.00 24.95 52 LYS B O 1
ATOM 3464 N N . TYR B 1 53 ? 66.306 26.957 -41.958 1.00 23.49 53 TYR B N 1
ATOM 3465 C CA . TYR B 1 53 ? 66.298 26.629 -43.382 1.00 22.57 53 TYR B CA 1
ATOM 3466 C C . TYR B 1 53 ? 65.158 25.652 -43.687 1.00 22.71 53 TYR B C 1
ATOM 3467 O O . TYR B 1 53 ? 65.388 24.449 -43.781 1.00 22.29 53 TYR B O 1
ATOM 3476 N N . PRO B 1 54 ? 63.916 26.163 -43.838 1.00 23.01 54 PRO B N 1
ATOM 3477 C CA . PRO B 1 54 ? 62.741 25.300 -44.033 1.00 23.06 54 PRO B CA 1
ATOM 3478 C C . PRO B 1 54 ? 62.811 24.329 -45.203 1.00 22.89 54 PRO B C 1
ATOM 3479 O O . PRO B 1 54 ? 62.140 23.294 -45.185 1.00 23.43 54 PRO B O 1
ATOM 3483 N N . ASP B 1 55 ? 63.594 24.664 -46.222 1.00 22.48 55 ASP B N 1
ATOM 3484 C CA . ASP B 1 55 ? 63.634 23.854 -47.425 1.00 22.65 55 ASP B CA 1
ATOM 3485 C C . ASP B 1 55 ? 64.877 22.977 -47.498 1.00 21.75 55 ASP B C 1
ATOM 3486 O O . ASP B 1 55 ? 65.146 22.361 -48.527 1.00 21.77 55 ASP B O 1
ATOM 3491 N N . ALA B 1 56 ? 65.618 22.916 -46.391 1.00 21.06 56 ALA B N 1
ATOM 3492 C CA . ALA B 1 56 ? 66.809 22.063 -46.310 1.00 20.73 56 ALA B CA 1
ATOM 3493 C C . ALA B 1 56 ? 66.426 20.595 -46.471 1.00 20.88 56 ALA B C 1
ATOM 3494 O O . ALA B 1 56 ? 65.432 20.144 -45.893 1.00 20.91 56 ALA B O 1
ATOM 3496 N N . GLN B 1 57 ? 67.192 19.875 -47.290 1.00 20.49 57 GLN B N 1
ATOM 3497 C CA . GLN B 1 57 ? 66.986 18.442 -47.487 1.00 20.74 57 GLN B CA 1
ATOM 3498 C C . GLN B 1 57 ? 67.847 17.715 -46.465 1.00 19.57 57 GLN B C 1
ATOM 3499 O O . GLN B 1 57 ? 68.953 17.255 -46.760 1.00 19.60 57 GLN B O 1
ATOM 3505 N N . VAL B 1 58 ? 67.318 17.647 -45.249 1.00 18.67 58 VAL B N 1
ATOM 3506 C CA . VAL B 1 58 ? 68.032 17.101 -44.105 1.00 17.96 58 VAL B CA 1
ATOM 3507 C C . VAL B 1 58 ? 68.081 15.573 -44.191 1.00 17.60 58 VAL B C 1
ATOM 3508 O O . VAL B 1 58 ? 67.066 14.916 -44.473 1.00 18.22 58 VAL B O 1
ATOM 3512 N N . ILE B 1 59 ? 69.267 15.019 -43.968 1.00 16.36 59 ILE B N 1
ATOM 3513 C CA . ILE B 1 59 ? 69.425 13.565 -43.897 1.00 15.78 59 ILE B CA 1
ATOM 3514 C C . ILE B 1 59 ? 69.815 13.236 -42.465 1.00 15.58 59 ILE B C 1
ATOM 3515 O O . ILE B 1 59 ? 70.802 13.760 -41.941 1.00 15.15 59 ILE B O 1
ATOM 3520 N N . SER B 1 60 ? 69.019 12.374 -41.827 1.00 15.87 60 SER B N 1
ATOM 3521 C CA . SER B 1 60 ? 69.167 12.119 -40.403 1.00 16.97 60 SER B CA 1
ATOM 3522 C C . SER B 1 60 ? 69.960 10.845 -40.153 1.00 16.69 60 SER B C 1
ATOM 3523 O O . SER B 1 60 ? 69.456 9.741 -40.376 1.00 17.11 60 SER B O 1
ATOM 3526 N N . LEU B 1 61 ? 71.193 11.010 -39.687 1.00 16.21 61 LEU B N 1
ATOM 3527 C CA . LEU B 1 61 ? 72.052 9.878 -39.319 1.00 16.04 61 LEU B CA 1
ATOM 3528 C C . LEU B 1 61 ? 72.519 10.022 -37.873 1.00 15.68 61 LEU B C 1
ATOM 3529 O O . LEU B 1 61 ? 73.603 9.554 -37.500 1.00 15.37 61 LEU B O 1
ATOM 3534 N N . GLY B 1 62 ? 71.683 10.664 -37.065 1.00 15.67 62 GLY B N 1
ATOM 3535 C CA . GLY B 1 62 ? 71.968 10.897 -35.660 1.00 16.32 62 GLY B CA 1
ATOM 3536 C C . GLY B 1 62 ? 71.421 9.736 -34.859 1.00 17.21 62 GLY B C 1
ATOM 3537 O O . GLY B 1 62 ? 72.096 8.710 -34.729 1.00 17.65 62 GLY B O 1
ATOM 3538 N N . ILE B 1 63 ? 70.194 9.875 -34.354 1.00 17.48 63 ILE B N 1
ATOM 3539 C CA . ILE B 1 63 ? 69.539 8.761 -33.651 1.00 18.49 63 ILE B CA 1
ATOM 3540 C C . ILE B 1 63 ? 69.551 7.512 -34.547 1.00 18.11 63 ILE B C 1
ATOM 3541 O O . ILE B 1 63 ? 69.364 7.606 -35.760 1.00 18.74 63 ILE B O 1
ATOM 3546 N N . GLY B 1 64 ? 69.773 6.351 -33.946 1.00 18.70 64 GLY B N 1
ATOM 3547 C CA . GLY B 1 64 ? 69.810 5.113 -34.704 1.00 18.25 64 GLY B CA 1
ATOM 3548 C C . GLY B 1 64 ? 68.411 4.631 -34.980 1.00 17.99 64 GLY B C 1
ATOM 3549 O O . GLY B 1 64 ? 67.953 3.649 -34.386 1.00 19.05 64 GLY B O 1
ATOM 3550 N N . ASP B 1 65 ? 67.714 5.341 -35.860 1.00 17.54 65 ASP B N 1
ATOM 3551 C CA . ASP B 1 65 ? 66.336 5.014 -36.158 1.00 17.45 65 ASP B CA 1
ATOM 3552 C C . ASP B 1 65 ? 66.301 4.257 -37.471 1.00 17.04 65 ASP B C 1
ATOM 3553 O O . ASP B 1 65 ? 66.812 4.726 -38.486 1.00 16.65 65 ASP B O 1
ATOM 3558 N N . THR B 1 66 ? 65.713 3.070 -37.439 1.00 16.20 66 THR B N 1
ATOM 3559 C CA . THR B 1 66 ? 65.593 2.252 -38.641 1.00 15.66 66 THR B CA 1
ATOM 3560 C C . THR B 1 66 ? 64.716 2.977 -39.670 1.00 15.15 66 THR B C 1
ATOM 3561 O O . THR B 1 66 ? 63.860 3.795 -39.309 1.00 15.83 66 THR B O 1
ATOM 3565 N N . THR B 1 67 ? 64.932 2.678 -40.951 1.00 14.51 67 THR B N 1
ATOM 3566 C CA . THR B 1 67 ? 64.291 3.444 -42.015 1.00 14.31 67 THR B CA 1
ATOM 3567 C C . THR B 1 67 ? 63.568 2.588 -43.040 1.00 14.61 67 THR B C 1
ATOM 3568 O O . THR B 1 67 ? 62.690 3.082 -43.745 1.00 14.68 67 THR B O 1
ATOM 3572 N N . GLU B 1 68 ? 63.956 1.316 -43.136 1.00 14.45 68 GLU B N 1
ATOM 3573 C CA . GLU B 1 68 ? 63.400 0.437 -44.161 1.00 14.80 68 GLU B CA 1
ATOM 3574 C C . GLU B 1 68 ? 62.144 -0.242 -43.638 1.00 14.55 68 GLU B C 1
ATOM 3575 O O . GLU B 1 68 ? 62.012 -0.443 -42.426 1.00 14.47 68 GLU B O 1
ATOM 3581 N N . PRO B 1 69 ? 61.188 -0.557 -44.534 1.00 14.24 69 PRO B N 1
ATOM 3582 C CA . PRO B 1 69 ? 59.926 -1.163 -44.103 1.00 13.88 69 PRO B CA 1
ATOM 3583 C C . PRO B 1 69 ? 60.132 -2.471 -43.340 1.00 13.74 69 PRO B C 1
ATOM 3584 O O . PRO B 1 69 ? 61.148 -3.163 -43.500 1.00 14.59 69 PRO B O 1
ATOM 3588 N N . ILE B 1 70 ? 59.169 -2.793 -42.495 1.00 13.27 70 ILE B N 1
ATOM 3589 C CA . ILE B 1 70 ? 59.143 -4.103 -41.851 1.00 13.43 70 ILE B CA 1
ATOM 3590 C C . ILE B 1 70 ? 58.732 -5.154 -42.885 1.00 13.83 70 ILE B C 1
ATOM 3591 O O . ILE B 1 70 ? 57.816 -4.938 -43.674 1.00 13.91 70 ILE B O 1
ATOM 3596 N N . PRO B 1 71 ? 59.422 -6.304 -42.901 1.00 13.85 71 PRO B N 1
ATOM 3597 C CA . PRO B 1 71 ? 59.036 -7.349 -43.839 1.00 14.24 71 PRO B CA 1
ATOM 3598 C C . PRO B 1 71 ? 57.557 -7.733 -43.742 1.00 14.33 71 PRO B C 1
ATOM 3599 O O . PRO B 1 71 ? 56.993 -7.828 -42.644 1.00 13.99 71 PRO B O 1
ATOM 3603 N N . GLU B 1 72 ? 56.950 -7.968 -44.901 1.00 15.05 72 GLU B N 1
ATOM 3604 C CA . GLU B 1 72 ? 55.536 -8.331 -44.981 1.00 16.72 72 GLU B CA 1
ATOM 3605 C C . GLU B 1 72 ? 55.143 -9.564 -44.158 1.00 15.26 72 GLU B C 1
ATOM 3606 O O . GLU B 1 72 ? 54.038 -9.632 -43.625 1.00 14.78 72 GLU B O 1
ATOM 3612 N N . VAL B 1 73 ? 56.029 -10.557 -44.060 1.00 14.71 73 VAL B N 1
ATOM 3613 C CA . VAL B 1 73 ? 55.678 -11.747 -43.281 1.00 15.04 73 VAL B CA 1
ATOM 3614 C C . VAL B 1 73 ? 55.397 -11.371 -41.819 1.00 14.37 73 VAL B C 1
ATOM 3615 O O . VAL B 1 73 ? 54.516 -11.954 -41.170 1.00 15.22 73 VAL B O 1
ATOM 3619 N N . ILE B 1 74 ? 56.124 -10.364 -41.335 1.00 13.64 74 ILE B N 1
ATOM 3620 C CA . ILE B 1 74 ? 55.990 -9.912 -39.961 1.00 13.25 74 ILE B CA 1
ATOM 3621 C C . ILE B 1 74 ? 54.781 -8.980 -39.804 1.00 13.02 74 ILE B C 1
ATOM 3622 O O . ILE B 1 74 ? 53.961 -9.166 -38.896 1.00 13.76 74 ILE B O 1
ATOM 3627 N N . THR B 1 75 ? 54.630 -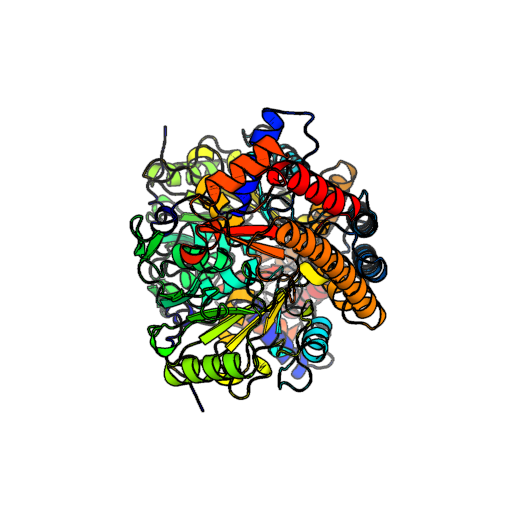8.009 -40.701 1.00 13.22 75 THR B N 1
ATOM 3628 C CA . THR B 1 75 ? 53.461 -7.129 -40.577 1.00 12.76 75 THR B CA 1
ATOM 3629 C C . THR B 1 75 ? 52.154 -7.877 -40.810 1.00 12.95 75 THR B C 1
ATOM 3630 O O . THR B 1 75 ? 51.131 -7.556 -40.194 1.00 13.27 75 THR B O 1
ATOM 3634 N N . SER B 1 76 ? 52.179 -8.894 -41.678 1.00 12.89 76 SER B N 1
ATOM 3635 C CA . SER B 1 76 ? 50.979 -9.677 -41.921 1.00 14.00 76 SER B CA 1
ATOM 3636 C C . SER B 1 76 ? 50.530 -10.382 -40.653 1.00 13.16 76 SER B C 1
ATOM 3637 O O . SER B 1 76 ? 49.328 -10.460 -40.371 1.00 14.46 76 SER B O 1
ATOM 3640 N N . ALA B 1 77 ? 51.496 -10.856 -39.860 1.00 12.74 77 ALA B N 1
ATOM 3641 C CA . ALA B 1 77 ? 51.175 -11.494 -38.586 1.00 12.72 77 ALA B CA 1
ATOM 3642 C C . ALA B 1 77 ? 50.542 -10.498 -37.612 1.00 12.66 77 ALA B C 1
ATOM 3643 O O . ALA B 1 77 ? 49.598 -10.849 -36.897 1.00 13.50 77 ALA B O 1
ATOM 3645 N N . MET B 1 78 ? 51.069 -9.271 -37.590 1.00 12.36 78 MET B N 1
ATOM 3646 C CA . MET B 1 78 ? 50.493 -8.228 -36.741 1.00 12.47 78 MET B CA 1
ATOM 3647 C C . MET B 1 78 ? 49.090 -7.824 -37.177 1.00 11.95 78 MET B C 1
ATOM 3648 O O . MET B 1 78 ? 48.196 -7.685 -36.332 1.00 12.25 78 MET B O 1
ATOM 3653 N N . ALA B 1 79 ? 48.890 -7.664 -38.485 1.00 11.91 79 ALA B N 1
ATOM 3654 C CA . ALA B 1 79 ? 47.548 -7.377 -39.005 1.00 12.17 79 ALA B CA 1
ATOM 3655 C C . ALA B 1 79 ? 46.571 -8.500 -38.685 1.00 12.96 79 ALA B C 1
ATOM 3656 O O . ALA B 1 79 ? 45.421 -8.253 -38.309 1.00 13.33 79 ALA B O 1
ATOM 3658 N N . LYS B 1 80 ? 47.031 -9.745 -38.813 1.00 12.94 80 LYS B N 1
ATOM 3659 C CA . LYS B 1 80 ? 46.186 -10.887 -38.487 1.00 14.66 80 LYS B CA 1
ATOM 3660 C C . LYS B 1 80 ? 45.775 -10.860 -37.012 1.00 13.54 80 LYS B C 1
ATOM 3661 O O . LYS B 1 80 ? 44.612 -11.081 -36.687 1.00 13.94 80 LYS B O 1
ATOM 3667 N N . LYS B 1 81 ? 46.720 -10.580 -36.118 1.00 13.01 81 LYS B N 1
ATOM 3668 C CA . LYS B 1 81 ? 46.370 -10.461 -34.704 1.00 12.84 81 LYS B CA 1
ATOM 3669 C C . LYS B 1 81 ? 45.337 -9.346 -34.456 1.00 12.75 81 LYS B C 1
ATOM 3670 O O . LYS B 1 81 ? 44.377 -9.535 -33.701 1.00 13.12 81 LYS B O 1
ATOM 3676 N N . ALA B 1 82 ? 45.543 -8.198 -35.093 1.00 12.99 82 ALA B N 1
ATOM 3677 C CA . ALA B 1 82 ? 44.599 -7.085 -34.950 1.00 12.88 82 ALA B CA 1
ATOM 3678 C C . ALA B 1 82 ? 43.196 -7.528 -35.362 1.00 13.50 82 ALA B C 1
ATOM 3679 O O . ALA B 1 82 ? 42.228 -7.287 -34.644 1.00 13.46 82 ALA B O 1
ATOM 3681 N N . HIS B 1 83 ? 43.083 -8.192 -36.514 1.00 13.83 83 HIS B N 1
ATOM 3682 C CA . HIS B 1 83 ? 41.775 -8.674 -36.971 1.00 14.84 83 HIS B CA 1
ATOM 3683 C C . HIS B 1 83 ? 41.180 -9.685 -36.003 1.00 15.02 83 HIS B C 1
ATOM 3684 O O . HIS B 1 83 ? 39.985 -9.640 -35.713 1.00 15.19 83 HIS B O 1
ATOM 3691 N N . GLU B 1 84 ? 42.016 -10.590 -35.496 1.00 14.75 84 GLU B N 1
ATOM 3692 C CA . GLU B 1 84 ? 41.559 -11.593 -34.528 1.00 15.44 84 GLU B CA 1
ATOM 3693 C C . GLU B 1 84 ? 40.946 -10.961 -33.282 1.00 14.67 84 GLU B C 1
ATOM 3694 O O . GLU B 1 84 ? 40.016 -11.509 -32.695 1.00 14.75 84 GLU B O 1
ATOM 3700 N N . LEU B 1 85 ? 41.468 -9.800 -32.888 1.00 13.91 85 LEU B N 1
ATOM 3701 C CA . LEU B 1 85 ? 40.963 -9.121 -31.697 1.00 13.64 85 LEU B CA 1
ATOM 3702 C C . LEU B 1 85 ? 39.524 -8.624 -31.846 1.00 14.00 85 LEU B C 1
ATOM 3703 O O . LEU B 1 85 ? 38.887 -8.306 -30.853 1.00 14.18 85 LEU B O 1
ATOM 3708 N N . SER B 1 86 ? 39.016 -8.571 -33.081 1.00 14.43 86 SER B N 1
ATOM 3709 C CA . SER B 1 86 ? 37.613 -8.205 -33.309 1.00 15.62 86 SER B CA 1
ATOM 3710 C C . SER B 1 86 ? 36.675 -9.420 -33.356 1.00 15.80 86 SER B C 1
ATOM 3711 O O . SER B 1 86 ? 35.485 -9.275 -33.665 1.00 16.82 86 SER B O 1
ATOM 3714 N N . THR B 1 87 ? 37.199 -10.604 -33.037 1.00 16.29 87 THR B N 1
ATOM 3715 C CA . THR B 1 87 ? 36.387 -11.827 -33.035 1.00 16.48 87 THR B CA 1
ATOM 3716 C C . THR B 1 87 ? 36.277 -12.416 -31.632 1.00 17.49 87 THR B C 1
ATOM 3717 O O . THR B 1 87 ? 37.154 -12.209 -30.792 1.00 16.40 87 THR B O 1
ATOM 3721 N N . ILE B 1 88 ? 35.217 -13.181 -31.386 1.00 18.58 88 ILE B N 1
ATOM 3722 C CA . ILE B 1 88 ? 35.000 -13.767 -30.064 1.00 20.47 88 ILE B CA 1
ATOM 3723 C C . ILE B 1 88 ? 36.120 -14.735 -29.681 1.00 21.13 88 ILE B C 1
ATOM 3724 O O . ILE B 1 88 ? 36.673 -14.654 -28.579 1.00 22.33 88 ILE B O 1
ATOM 3729 N N . GLU B 1 89 ? 36.449 -15.636 -30.600 1.00 21.59 89 GLU B N 1
ATOM 3730 C CA . GLU B 1 89 ? 37.477 -16.654 -30.390 1.00 22.43 89 GLU B CA 1
ATOM 3731 C C . GLU B 1 89 ? 38.888 -16.077 -30.346 1.00 21.17 89 GLU B C 1
ATOM 3732 O O . GLU B 1 89 ? 39.755 -16.598 -29.643 1.00 21.91 89 GLU B O 1
ATOM 3738 N N . GLY B 1 90 ? 39.121 -15.009 -31.106 1.00 19.57 90 GLY B N 1
ATOM 3739 C CA . GLY B 1 90 ? 40.468 -14.472 -31.248 1.00 17.90 90 GLY B CA 1
ATOM 3740 C C . GLY B 1 90 ? 40.818 -13.351 -30.287 1.00 16.77 90 GLY B C 1
ATOM 3741 O O . GLY B 1 90 ? 41.985 -12.960 -30.191 1.00 16.45 90 GLY B O 1
ATOM 3742 N N . TYR B 1 91 ? 39.819 -12.829 -29.583 1.00 16.12 91 TYR B N 1
ATOM 3743 C CA . TYR B 1 91 ? 40.079 -11.761 -28.620 1.00 15.52 91 TYR B CA 1
ATOM 3744 C C . TYR B 1 91 ? 40.908 -12.260 -27.436 1.00 15.76 91 TYR B C 1
ATOM 3745 O O . TYR B 1 91 ? 40.675 -13.354 -26.926 1.00 16.10 91 TYR B O 1
ATOM 3754 N N . SER B 1 92 ? 41.880 -11.450 -27.014 1.00 15.16 92 SER B N 1
ATOM 3755 C CA . SER B 1 92 ? 42.607 -11.694 -25.775 1.00 15.62 92 SER B CA 1
ATOM 3756 C C . SER B 1 92 ? 42.822 -10.365 -25.063 1.00 15.17 92 SER B C 1
ATOM 3757 O O . SER B 1 92 ? 43.012 -9.334 -25.718 1.00 14.50 92 SER B O 1
ATOM 3760 N N . GLY B 1 93 ? 42.753 -10.403 -23.734 1.00 15.02 93 GLY B N 1
ATOM 3761 C CA . GLY B 1 93 ? 42.894 -9.203 -22.901 1.00 14.15 93 GLY B CA 1
ATOM 3762 C C . GLY B 1 93 ? 44.289 -9.118 -22.325 1.00 14.97 93 GLY B C 1
ATOM 3763 O O . GLY B 1 93 ? 45.272 -9.183 -23.064 1.00 14.89 93 GLY B O 1
ATOM 3764 N N . TYR B 1 94 ? 44.380 -8.982 -21.005 1.00 14.60 94 TYR B N 1
ATOM 3765 C CA . TYR B 1 94 ? 45.693 -8.946 -20.362 1.00 15.36 94 TYR B CA 1
ATOM 3766 C C . TYR B 1 94 ? 46.465 -10.193 -20.748 1.00 16.47 94 TYR B C 1
ATOM 3767 O O . TYR B 1 94 ? 45.912 -11.294 -20.798 1.00 17.00 94 TYR B O 1
ATOM 3776 N N . GLY B 1 95 ? 47.738 -10.000 -21.051 1.00 17.46 95 GLY B N 1
ATOM 3777 C CA . GLY B 1 95 ? 48.626 -11.134 -21.272 1.00 19.75 95 GLY B CA 1
ATOM 3778 C C . GLY B 1 95 ? 49.370 -11.433 -19.982 1.00 21.22 95 GLY B C 1
ATOM 3779 O O . GLY B 1 95 ? 49.274 -10.675 -19.015 1.00 22.71 95 GLY B O 1
ATOM 3780 N N . ALA B 1 96 ? 50.134 -12.516 -19.948 1.00 22.80 96 ALA B N 1
ATOM 3781 C CA . ALA B 1 96 ? 51.080 -12.687 -18.832 1.00 23.32 96 ALA B CA 1
ATOM 3782 C C . ALA B 1 96 ? 52.130 -11.586 -18.949 1.00 23.40 96 ALA B C 1
ATOM 3783 O O . ALA B 1 96 ? 52.671 -11.407 -20.027 1.00 23.69 96 ALA B O 1
ATOM 3785 N N . GLU B 1 97 ? 52.402 -10.845 -17.866 1.00 23.18 97 GLU B N 1
ATOM 3786 C CA . GLU B 1 97 ? 53.389 -9.742 -17.900 1.00 22.75 97 GLU B CA 1
ATOM 3787 C C . GLU B 1 97 ? 54.780 -10.155 -18.380 1.00 21.68 97 GLU B C 1
ATOM 3788 O O . GLU B 1 97 ? 55.488 -9.311 -18.971 1.00 21.63 97 GLU B O 1
ATOM 3794 N N . GLN B 1 98 ? 55.163 -11.422 -18.120 1.00 20.61 98 GLN B N 1
ATOM 3795 C CA . GLN B 1 98 ? 56.433 -12.010 -18.645 1.00 18.88 98 GLN B CA 1
ATOM 3796 C C . GLN B 1 98 ? 56.404 -12.238 -20.161 1.00 16.69 98 GLN B C 1
ATOM 3797 O O . GLN B 1 98 ? 57.451 -12.416 -20.777 1.00 14.97 98 GLN B O 1
ATOM 3803 N N . GLY B 1 99 ? 55.212 -12.239 -20.760 1.00 14.88 99 GLY B N 1
ATOM 3804 C CA . GLY B 1 99 ? 55.075 -12.491 -22.195 1.00 14.03 99 GLY B CA 1
ATOM 3805 C C . GLY B 1 99 ? 54.485 -13.853 -22.529 1.00 13.64 99 GLY B C 1
ATOM 3806 O O . GLY B 1 99 ? 54.547 -14.802 -21.729 1.00 13.80 99 GLY B O 1
ATOM 3807 N N . ALA B 1 100 ? 53.900 -13.944 -23.716 1.00 13.57 100 ALA B N 1
ATOM 3808 C CA . ALA B 1 100 ? 53.281 -15.189 -24.177 1.00 13.77 100 ALA B CA 1
ATOM 3809 C C . ALA B 1 100 ? 54.290 -16.325 -24.135 1.00 13.98 100 ALA B C 1
ATOM 3810 O O . ALA B 1 100 ? 55.420 -16.169 -24.601 1.00 14.03 100 ALA B O 1
ATOM 3812 N N . LYS B 1 101 ? 53.867 -17.472 -23.611 1.00 14.57 101 LYS B N 1
ATOM 3813 C CA . LYS B 1 101 ? 54.789 -18.607 -23.492 1.00 15.46 101 LYS B CA 1
ATOM 3814 C C . LYS B 1 101 ? 55.413 -19.029 -24.830 1.00 14.62 101 LYS B C 1
ATOM 3815 O O . LYS B 1 101 ? 56.623 -19.258 -24.890 1.00 14.08 101 LYS B O 1
ATOM 3821 N N . PRO B 1 102 ? 54.612 -19.131 -25.914 1.00 13.94 102 PRO B N 1
ATOM 3822 C CA . PRO B 1 102 ? 55.280 -19.503 -27.174 1.00 13.64 102 PRO B CA 1
ATOM 3823 C C . PRO B 1 102 ? 56.334 -18.497 -27.628 1.00 13.16 102 PRO B C 1
ATOM 3824 O O . PRO B 1 102 ? 57.318 -18.882 -28.262 1.00 13.29 102 PRO B O 1
ATOM 3828 N N . LEU B 1 103 ? 56.159 -17.221 -27.287 1.00 12.17 103 LEU B N 1
ATOM 3829 C CA . LEU B 1 103 ? 57.166 -16.234 -27.648 1.00 12.13 103 LEU B CA 1
ATOM 3830 C C . LEU B 1 103 ? 58.428 -16.373 -26.778 1.00 12.21 103 LEU B C 1
ATOM 3831 O O . LEU B 1 103 ? 59.550 -16.329 -27.287 1.00 12.59 103 LEU B O 1
ATOM 3836 N N . ARG B 1 104 ? 58.234 -16.551 -25.472 1.00 12.03 104 ARG B N 1
ATOM 3837 C CA . ARG B 1 104 ? 59.368 -16.801 -24.591 1.00 11.68 104 ARG B CA 1
ATOM 3838 C C . ARG B 1 104 ? 60.132 -18.054 -25.050 1.00 11.46 104 ARG B C 1
ATOM 3839 O O . ARG B 1 104 ? 61.371 -18.040 -25.091 1.00 11.66 104 ARG B O 1
ATOM 3847 N N . ALA B 1 105 ? 59.386 -19.099 -25.420 1.00 11.96 105 ALA B N 1
ATOM 3848 C CA . ALA B 1 105 ? 60.007 -20.348 -25.900 1.00 12.46 105 ALA B CA 1
ATOM 3849 C C . ALA B 1 105 ? 60.803 -20.112 -27.181 1.00 12.59 105 ALA B C 1
ATOM 3850 O O . ALA B 1 105 ? 61.940 -20.604 -27.329 1.00 13.21 105 ALA B O 1
ATOM 3852 N N . ALA B 1 106 ? 60.221 -19.357 -28.114 1.00 11.74 106 ALA B N 1
ATOM 3853 C CA . ALA B 1 106 ? 60.892 -19.063 -29.375 1.00 11.89 106 ALA B CA 1
ATOM 3854 C C . ALA B 1 106 ? 62.173 -18.257 -29.162 1.00 11.57 106 ALA B C 1
ATOM 3855 O O . ALA B 1 106 ? 63.198 -18.529 -29.786 1.00 12.22 106 ALA B O 1
ATOM 3857 N N . ILE B 1 107 ? 62.127 -17.261 -28.275 1.00 11.20 107 ILE B N 1
ATOM 3858 C CA . ILE B 1 107 ? 63.324 -16.487 -27.971 1.00 11.05 107 ILE B CA 1
ATOM 3859 C C . ILE B 1 107 ? 64.380 -17.393 -27.334 1.00 11.66 107 ILE B C 1
ATOM 3860 O O . ILE B 1 107 ? 65.550 -17.367 -27.731 1.00 11.58 107 ILE B O 1
ATOM 3865 N N . ALA B 1 108 ? 63.960 -18.189 -26.349 1.00 11.71 108 ALA B N 1
ATOM 3866 C CA . ALA B 1 108 ? 64.905 -19.036 -25.626 1.00 11.66 108 ALA B CA 1
ATOM 3867 C C . ALA B 1 108 ? 65.633 -19.984 -26.585 1.00 12.54 108 ALA B C 1
ATOM 3868 O O . ALA B 1 108 ? 66.857 -20.132 -26.493 1.00 13.35 108 ALA B O 1
ATOM 3870 N N . LYS B 1 109 ? 64.893 -20.597 -27.507 1.00 12.88 109 LYS B N 1
ATOM 3871 C CA . LYS B 1 109 ? 65.535 -21.569 -28.401 1.00 13.82 109 LYS B CA 1
ATOM 3872 C C . LYS B 1 109 ? 66.313 -20.897 -29.531 1.00 13.15 109 LYS B C 1
ATOM 3873 O O . LYS B 1 109 ? 67.401 -21.356 -29.906 1.00 14.18 109 LYS B O 1
ATOM 3879 N N . THR B 1 110 ? 65.753 -19.824 -30.095 1.00 12.70 110 THR B N 1
ATOM 3880 C CA . THR B 1 110 ? 66.384 -19.197 -31.240 1.00 12.34 110 THR B CA 1
ATOM 3881 C C . THR B 1 110 ? 67.725 -18.582 -30.882 1.00 12.74 110 THR B C 1
ATOM 3882 O O . THR B 1 110 ? 68.721 -18.811 -31.575 1.00 13.60 110 THR B O 1
ATOM 3886 N N . PHE B 1 111 ? 67.757 -17.807 -29.796 1.00 12.11 111 PHE B N 1
ATOM 3887 C CA . PHE B 1 111 ? 68.964 -17.067 -29.438 1.00 12.41 111 PHE B CA 1
ATOM 3888 C C . PHE B 1 111 ? 69.828 -17.733 -28.374 1.00 12.37 111 PHE B C 1
ATOM 3889 O O . PHE B 1 111 ? 71.012 -17.399 -28.239 1.00 13.52 111 PHE B O 1
ATOM 3897 N N . TYR B 1 112 ? 69.246 -18.664 -27.621 1.00 12.43 112 TYR B N 1
ATOM 3898 C CA . TYR B 1 112 ? 69.951 -19.252 -26.488 1.00 12.64 112 TYR B CA 1
ATOM 3899 C C . TYR B 1 112 ? 69.921 -20.764 -26.443 1.00 13.43 112 TYR B C 1
ATOM 3900 O O . TYR B 1 112 ? 70.269 -21.350 -25.416 1.00 13.71 112 TYR B O 1
ATOM 3909 N N . GLY B 1 113 ? 69.530 -21.400 -27.549 1.00 13.21 113 GLY B N 1
ATOM 3910 C CA . GLY B 1 113 ? 69.501 -22.867 -27.599 1.00 13.55 113 GLY B CA 1
ATOM 3911 C C . GLY B 1 113 ? 70.890 -23.427 -27.349 1.00 13.29 113 GLY B C 1
ATOM 3912 O O . GLY B 1 113 ? 71.856 -23.031 -28.000 1.00 13.94 113 GLY B O 1
ATOM 3913 N N . GLY B 1 114 ? 70.992 -24.351 -26.395 1.00 13.98 114 GLY B N 1
ATOM 3914 C CA . GLY B 1 114 ? 72.284 -24.940 -26.057 1.00 14.33 114 GLY B CA 1
ATOM 3915 C C . GLY B 1 114 ? 73.036 -24.184 -24.983 1.00 14.24 114 GLY B C 1
ATOM 3916 O O . GLY B 1 114 ? 74.123 -24.598 -24.568 1.00 14.04 114 GLY B O 1
ATOM 3917 N N . LEU B 1 115 ? 72.454 -23.069 -24.531 1.00 13.58 115 LEU B N 1
ATOM 3918 C CA . LEU B 1 115 ? 73.073 -22.258 -23.482 1.00 14.52 115 LEU B CA 1
ATOM 3919 C C . LEU B 1 115 ? 72.410 -22.386 -22.106 1.00 15.22 115 LEU B C 1
ATOM 3920 O O . LEU B 1 115 ? 72.766 -21.652 -21.178 1.00 16.58 115 LEU B O 1
ATOM 3925 N N . GLY B 1 116 ? 71.475 -23.316 -21.958 1.00 15.74 116 GLY B N 1
ATOM 3926 C CA . GLY B 1 116 ? 70.887 -23.605 -20.640 1.00 16.90 116 GLY B CA 1
ATOM 3927 C C . GLY B 1 116 ? 69.906 -22.554 -20.166 1.00 17.47 116 GLY B C 1
ATOM 3928 O O . GLY B 1 116 ? 69.717 -22.366 -18.955 1.00 19.04 116 GLY B O 1
ATOM 3929 N N . ILE B 1 117 ? 69.270 -21.889 -21.123 1.00 16.54 117 ILE B N 1
ATOM 3930 C CA . ILE B 1 117 ? 68.254 -20.874 -20.838 1.00 16.30 117 ILE B CA 1
ATOM 3931 C C . ILE B 1 117 ? 66.860 -21.457 -21.044 1.00 16.75 117 ILE B C 1
ATOM 3932 O O . ILE B 1 117 ? 66.553 -21.992 -22.117 1.00 17.77 117 ILE B O 1
ATOM 3937 N N . GLY B 1 118 ? 66.020 -21.351 -20.023 1.00 16.62 118 GLY B N 1
ATOM 3938 C CA . GLY B 1 118 ? 64.670 -21.884 -20.074 1.00 16.68 118 GLY B CA 1
ATOM 3939 C C . GLY B 1 118 ? 63.670 -20.809 -20.441 1.00 17.15 118 GLY B C 1
ATOM 3940 O O . GLY B 1 118 ? 63.961 -19.613 -20.330 1.00 16.60 118 GLY B O 1
ATOM 3941 N N . ASP B 1 119 ? 62.479 -21.230 -20.862 1.00 17.24 119 ASP B N 1
ATOM 3942 C CA . ASP B 1 119 ? 61.439 -20.294 -21.275 1.00 17.42 119 ASP B CA 1
ATOM 3943 C C . ASP B 1 119 ? 61.063 -19.355 -20.142 1.00 16.65 119 ASP B C 1
ATOM 3944 O O . ASP B 1 119 ? 60.705 -18.197 -20.373 1.00 16.64 119 ASP B O 1
ATOM 3949 N N . ASP B 1 120 ? 61.163 -19.848 -18.910 1.00 15.83 120 ASP B N 1
ATOM 3950 C CA . ASP B 1 120 ? 60.803 -19.048 -17.746 1.00 15.65 120 ASP B CA 1
ATOM 3951 C C . ASP B 1 120 ? 61.874 -18.027 -17.341 1.00 14.76 120 ASP B C 1
ATOM 3952 O O . ASP B 1 120 ? 61.629 -17.198 -16.451 1.00 15.08 120 ASP B O 1
ATOM 3957 N N . ASP B 1 121 ? 63.040 -18.088 -18.000 1.00 13.61 121 ASP B N 1
ATOM 3958 C CA . ASP B 1 121 ? 64.150 -17.143 -17.769 1.00 13.28 121 ASP B CA 1
ATOM 3959 C C . ASP B 1 121 ? 64.006 -15.903 -18.641 1.00 12.67 121 ASP B C 1
ATOM 3960 O O . ASP B 1 121 ? 64.754 -14.941 -18.481 1.00 12.75 121 ASP B O 1
ATOM 3965 N N . VAL B 1 122 ? 63.055 -15.949 -19.568 1.00 12.36 122 VAL B N 1
ATOM 3966 C CA . VAL B 1 122 ? 62.870 -14.878 -20.556 1.00 12.09 122 VAL B CA 1
ATOM 3967 C C . VAL B 1 122 ? 61.703 -13.984 -20.157 1.00 11.90 122 VAL B C 1
ATOM 3968 O O . VAL B 1 122 ? 60.635 -14.469 -19.809 1.00 12.47 122 VAL B O 1
ATOM 3972 N N . PHE B 1 123 ? 61.937 -12.675 -20.214 1.00 11.63 123 PHE B N 1
ATOM 3973 C CA . PHE B 1 123 ? 60.927 -11.672 -19.868 1.00 11.91 123 PHE B CA 1
ATOM 3974 C C . PHE B 1 123 ? 60.741 -10.766 -21.073 1.00 11.80 123 PHE B C 1
ATOM 3975 O O . PHE B 1 123 ? 61.668 -10.053 -21.466 1.00 12.85 123 PHE B O 1
ATOM 3983 N N . VAL B 1 124 ? 59.561 -10.840 -21.692 1.00 11.67 124 VAL B N 1
ATOM 3984 C CA . VAL B 1 124 ? 59.255 -10.038 -22.882 1.00 11.82 124 VAL B CA 1
ATOM 3985 C C . VAL B 1 124 ? 58.897 -8.609 -22.466 1.00 12.49 124 VAL B C 1
ATOM 3986 O O . VAL B 1 124 ? 58.074 -8.404 -21.570 1.00 13.25 124 VAL B O 1
ATOM 3990 N N . SER B 1 125 ? 59.543 -7.650 -23.118 1.00 12.36 125 SER B N 1
ATOM 3991 C CA . SER B 1 125 ? 59.399 -6.222 -22.810 1.00 12.91 125 SER B CA 1
ATOM 3992 C C . SER B 1 125 ? 58.849 -5.459 -24.003 1.00 12.41 125 SER B C 1
ATOM 3993 O O . SER B 1 125 ? 58.765 -5.992 -25.115 1.00 11.73 125 SER B O 1
ATOM 3996 N N . ASP B 1 126 ? 58.518 -4.191 -23.764 1.00 12.21 126 ASP B N 1
ATOM 3997 C CA . ASP B 1 126 ? 58.268 -3.261 -24.854 1.00 12.98 126 ASP B CA 1
ATOM 3998 C C . ASP B 1 126 ? 59.561 -2.556 -25.280 1.00 13.43 126 ASP B C 1
ATOM 3999 O O . ASP B 1 126 ? 59.528 -1.431 -25.810 1.00 14.58 126 ASP B O 1
ATOM 4004 N N . GLY B 1 127 ? 60.702 -3.211 -25.049 1.00 13.98 127 GLY B N 1
ATOM 4005 C CA . GLY B 1 127 ? 61.979 -2.716 -25.540 1.00 13.67 127 GLY B CA 1
ATOM 4006 C C . GLY B 1 127 ? 63.086 -2.623 -24.503 1.00 13.57 127 GLY B C 1
ATOM 4007 O O . GLY B 1 127 ? 62.830 -2.548 -23.293 1.00 13.74 127 GLY B O 1
ATOM 4008 N N . ALA B 1 128 ? 64.322 -2.624 -24.998 1.00 13.31 128 ALA B N 1
ATOM 4009 C CA . ALA B 1 128 ? 65.510 -2.684 -24.148 1.00 13.64 128 ALA B CA 1
ATOM 4010 C C . ALA B 1 128 ? 65.656 -1.438 -23.297 1.00 13.77 128 ALA B C 1
ATOM 4011 O O . ALA B 1 128 ? 66.058 -1.535 -22.148 1.00 14.21 128 ALA B O 1
ATOM 4013 N N . LYS B 1 129 ? 65.333 -0.268 -23.849 1.00 13.67 129 LYS B N 1
ATOM 4014 C CA . LYS B 1 129 ? 65.459 0.954 -23.048 1.00 14.32 129 LYS B CA 1
ATOM 4015 C C . LYS B 1 129 ? 64.591 0.856 -21.795 1.00 13.90 129 LYS B C 1
ATOM 4016 O O . LYS B 1 129 ? 64.999 1.265 -20.704 1.00 13.92 129 LYS B O 1
ATOM 4022 N N . CYS B 1 130 ? 63.389 0.320 -21.963 1.00 13.66 130 CYS B N 1
ATOM 4023 C CA . CYS B 1 130 ? 62.443 0.183 -20.864 1.00 14.00 130 CYS B CA 1
ATOM 4024 C C . CYS B 1 130 ? 62.922 -0.838 -19.849 1.00 14.16 130 CYS B C 1
ATOM 4025 O O . CY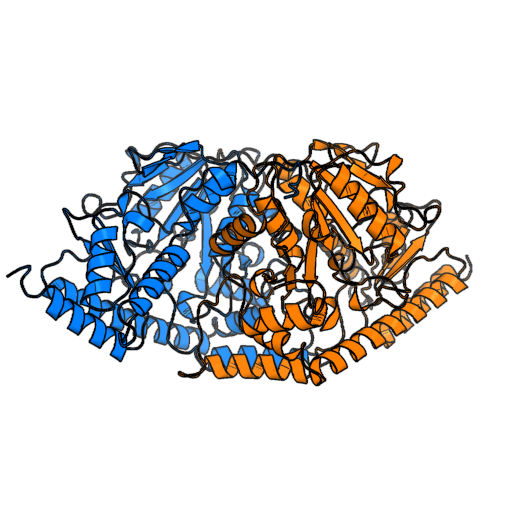S B 1 130 ? 62.814 -0.612 -18.645 1.00 14.66 130 CYS B O 1
ATOM 4028 N N . ASP B 1 131 ? 63.467 -1.955 -20.328 1.00 13.60 131 ASP B N 1
ATOM 4029 C CA . ASP B 1 131 ? 64.052 -2.933 -19.404 1.00 14.89 131 ASP B CA 1
ATOM 4030 C C . ASP B 1 131 ? 65.225 -2.399 -18.613 1.00 14.33 131 ASP B C 1
ATOM 4031 O O . ASP B 1 131 ? 65.369 -2.728 -17.434 1.00 14.66 131 ASP B O 1
ATOM 4036 N N . ILE B 1 132 ? 66.073 -1.592 -19.244 1.00 13.73 132 ILE B N 1
ATOM 4037 C CA . ILE B 1 132 ? 67.209 -0.996 -18.523 1.00 13.76 132 ILE B CA 1
ATOM 4038 C C . ILE B 1 132 ? 66.684 -0.242 -17.298 1.00 13.87 132 ILE B C 1
ATOM 4039 O O . ILE B 1 132 ? 67.180 -0.423 -16.187 1.00 14.44 132 ILE B O 1
ATOM 4044 N N . SER B 1 133 ? 65.643 0.563 -17.486 1.00 13.80 133 SER B N 1
ATOM 4045 C CA . SER B 1 133 ? 65.120 1.312 -16.357 1.00 14.04 133 SER B CA 1
ATOM 4046 C C . SER B 1 133 ? 64.358 0.463 -15.348 1.00 13.45 133 SER B C 1
ATOM 4047 O O . SER B 1 133 ? 64.473 0.697 -14.142 1.00 13.89 133 SER B O 1
ATOM 4050 N N . ARG B 1 134 ? 63.632 -0.559 -15.805 1.00 12.83 134 ARG B N 1
ATOM 4051 C CA . ARG B 1 134 ? 62.960 -1.448 -14.844 1.00 12.72 134 ARG B CA 1
ATOM 4052 C C . ARG B 1 134 ? 63.975 -2.257 -14.042 1.00 12.62 134 ARG B C 1
ATOM 4053 O O . ARG B 1 134 ? 63.788 -2.478 -12.841 1.00 12.60 134 ARG B O 1
ATOM 4061 N N . LEU B 1 135 ? 65.060 -2.680 -14.689 1.00 12.05 135 LEU B N 1
ATOM 4062 C CA . LEU B 1 135 ? 66.143 -3.345 -13.947 1.00 11.77 135 LEU B CA 1
ATOM 4063 C C . LEU B 1 135 ? 66.749 -2.420 -12.899 1.00 11.57 135 LEU B C 1
ATOM 4064 O O . LEU B 1 135 ? 67.084 -2.848 -11.801 1.00 12.12 135 LEU B O 1
ATOM 4069 N N . GLN B 1 136 ? 66.865 -1.142 -13.240 1.00 12.10 136 GLN B N 1
ATOM 4070 C CA . GLN B 1 136 ? 67.413 -0.162 -12.293 1.00 12.37 136 GLN B CA 1
ATOM 4071 C C . GLN B 1 136 ? 66.480 0.124 -11.106 1.00 12.51 136 GLN B C 1
ATOM 4072 O O . GLN B 1 136 ? 66.945 0.307 -9.965 1.00 12.82 136 GLN B O 1
ATOM 4078 N N . VAL B 1 137 ? 65.172 0.155 -11.355 1.00 12.52 137 VAL B N 1
ATOM 4079 C CA . VAL B 1 137 ? 64.211 0.186 -10.245 1.00 13.33 137 VAL B CA 1
ATOM 4080 C C . VAL B 1 137 ? 64.399 -1.050 -9.355 1.00 13.23 137 VAL B C 1
ATOM 4081 O O . VAL B 1 137 ? 64.412 -0.950 -8.128 1.00 14.17 137 VAL B O 1
ATOM 4085 N N . MET B 1 138 ? 64.579 -2.205 -9.989 1.00 12.69 138 MET B N 1
ATOM 4086 C CA . MET B 1 138 ? 64.780 -3.455 -9.250 1.00 13.16 138 MET B CA 1
ATOM 4087 C C . MET B 1 138 ? 66.053 -3.417 -8.407 1.00 13.11 138 MET B C 1
ATOM 4088 O O . MET B 1 138 ? 66.016 -3.744 -7.225 1.00 13.18 138 MET B O 1
ATOM 4093 N N . PHE B 1 139 ? 67.179 -3.036 -9.015 1.00 12.92 139 PHE B N 1
ATOM 4094 C CA . PHE B 1 139 ? 68.443 -2.976 -8.274 1.00 13.26 139 PHE B CA 1
ATOM 4095 C C . PHE B 1 139 ? 68.343 -1.962 -7.142 1.00 14.09 139 PHE B C 1
ATOM 4096 O O . PHE B 1 139 ? 68.867 -2.186 -6.042 1.00 14.74 139 PHE B O 1
ATOM 4104 N N . GLY B 1 140 ? 67.677 -0.844 -7.422 1.00 14.00 140 GLY B N 1
ATOM 4105 C CA . GLY B 1 140 ? 67.478 0.179 -6.398 1.00 14.32 140 GLY B CA 1
ATOM 4106 C C . GLY B 1 140 ? 68.626 1.160 -6.223 1.00 14.38 140 GLY B C 1
ATOM 4107 O O . GLY B 1 140 ? 69.626 1.143 -6.951 1.00 14.49 140 GLY B O 1
ATOM 4108 N N . SER B 1 141 ? 68.484 2.028 -5.224 1.00 14.47 141 SER B N 1
ATOM 4109 C CA . SER B 1 141 ? 69.361 3.189 -5.077 1.00 15.19 141 SER B CA 1
ATOM 4110 C C . SER B 1 141 ? 70.739 2.876 -4.488 1.00 15.20 141 SER B C 1
ATOM 4111 O O . SER B 1 141 ? 71.642 3.717 -4.550 1.00 16.41 141 SER B O 1
ATOM 4114 N N . ASN B 1 142 ? 70.888 1.693 -3.896 1.00 15.04 142 ASN B N 1
ATOM 4115 C CA . ASN B 1 142 ? 72.074 1.391 -3.085 1.00 16.10 142 ASN B CA 1
ATOM 4116 C C . ASN B 1 142 ? 73.173 0.613 -3.792 1.00 15.80 142 ASN B C 1
ATOM 4117 O O . ASN B 1 142 ? 74.192 0.285 -3.178 1.00 16.64 142 ASN B O 1
ATOM 4122 N N . VAL B 1 143 ? 72.978 0.324 -5.071 1.00 14.56 143 VAL B N 1
ATOM 4123 C CA . VAL B 1 143 ? 74.031 -0.328 -5.848 1.00 13.61 143 VAL B CA 1
ATOM 4124 C C . VAL B 1 143 ? 74.926 0.702 -6.530 1.00 13.79 143 VAL B C 1
ATOM 4125 O O . VAL B 1 143 ? 74.500 1.826 -6.820 1.00 13.71 143 VAL B O 1
ATOM 4129 N N . THR B 1 144 ? 76.170 0.304 -6.790 1.00 13.05 144 THR B N 1
ATOM 4130 C CA . THR B 1 144 ? 77.108 1.113 -7.574 1.00 13.64 144 THR B CA 1
ATOM 4131 C C . THR B 1 144 ? 77.233 0.493 -8.948 1.00 13.12 144 THR B C 1
ATOM 4132 O O . THR B 1 144 ? 77.125 -0.722 -9.081 1.00 12.81 144 THR B O 1
ATOM 4136 N N . ILE B 1 145 ? 77.461 1.317 -9.968 1.00 12.80 145 ILE B N 1
ATOM 4137 C CA . ILE B 1 145 ? 77.543 0.782 -11.329 1.00 13.14 145 ILE B CA 1
ATOM 4138 C C . ILE B 1 145 ? 78.847 1.141 -12.035 1.00 13.15 145 ILE B C 1
ATOM 4139 O O . ILE B 1 145 ? 79.523 2.124 -11.686 1.00 13.56 145 ILE B O 1
ATOM 4144 N N . ALA B 1 146 ? 79.204 0.298 -12.997 1.00 12.55 146 ALA B N 1
ATOM 4145 C CA . ALA B 1 146 ? 80.267 0.548 -13.957 1.00 12.52 146 ALA B CA 1
ATOM 4146 C C . ALA B 1 146 ? 79.670 0.557 -15.352 1.00 12.75 146 ALA B C 1
ATOM 4147 O O . ALA B 1 146 ? 78.715 -0.177 -15.639 1.00 12.55 146 ALA B O 1
ATOM 4149 N N . VAL B 1 147 ? 80.209 1.428 -16.204 1.00 12.67 147 VAL B N 1
ATOM 4150 C CA . VAL B 1 147 ? 79.815 1.471 -17.605 1.00 12.89 147 VAL B CA 1
ATOM 4151 C C . VAL B 1 147 ? 81.051 1.545 -18.491 1.00 13.24 147 VAL B C 1
ATOM 4152 O O . VAL B 1 147 ? 82.101 2.007 -18.049 1.00 13.79 147 VAL B O 1
ATOM 4156 N N . GLN B 1 148 ? 80.929 1.087 -19.735 1.00 12.75 148 GLN B N 1
ATOM 4157 C CA . GLN B 1 148 ? 81.956 1.397 -20.715 1.00 13.21 148 GLN B CA 1
ATOM 4158 C C . GLN B 1 148 ? 81.955 2.900 -20.960 1.00 13.51 148 GLN B C 1
ATOM 4159 O O . GLN B 1 148 ? 80.911 3.560 -20.889 1.00 13.74 148 GLN B O 1
ATOM 4165 N N . ASP B 1 149 ? 83.131 3.438 -21.260 1.00 13.99 149 ASP B N 1
ATOM 4166 C CA . ASP B 1 149 ? 83.250 4.852 -21.598 1.00 15.73 149 ASP B CA 1
ATOM 4167 C C . ASP B 1 149 ? 83.999 4.963 -22.924 1.00 15.31 149 ASP B C 1
ATOM 4168 O O . ASP B 1 149 ? 85.223 4.813 -22.942 1.00 15.79 149 ASP B O 1
ATOM 4173 N N . PRO B 1 150 ? 83.289 5.265 -24.030 1.00 15.38 150 PRO B N 1
ATOM 4174 C CA . PRO B 1 150 ? 81.883 5.681 -24.157 1.00 15.51 150 PRO B CA 1
ATOM 4175 C C . PRO B 1 150 ? 80.846 4.548 -24.128 1.00 15.55 150 PRO B C 1
ATOM 4176 O O . PRO B 1 150 ? 81.175 3.380 -24.350 1.00 15.62 150 PRO B O 1
ATOM 4180 N N . SER B 1 151 ? 79.588 4.912 -23.883 1.00 15.26 151 SER B N 1
ATOM 4181 C CA . SER B 1 151 ? 78.494 3.965 -23.981 1.00 15.76 151 SER B CA 1
ATOM 4182 C C . SER B 1 151 ? 77.162 4.666 -24.159 1.00 15.29 151 SER B C 1
ATOM 4183 O O . SER B 1 151 ? 77.031 5.851 -23.865 1.00 15.18 151 SER B O 1
ATOM 4186 N N . TYR B 1 152 ? 76.198 3.914 -24.673 1.00 15.49 152 TYR B N 1
ATOM 4187 C CA . TYR B 1 152 ? 74.795 4.327 -24.767 1.00 15.14 152 TYR B CA 1
ATOM 4188 C C . TYR B 1 152 ? 74.339 5.031 -23.480 1.00 14.98 152 TYR B C 1
ATOM 4189 O O . TYR B 1 152 ? 74.466 4.477 -22.387 1.00 15.14 152 TYR B O 1
ATOM 4198 N N . PRO B 1 153 ? 73.856 6.289 -23.590 1.00 14.16 153 PRO B N 1
ATOM 4199 C CA . PRO B 1 153 ? 73.689 7.109 -22.381 1.00 14.45 153 PRO B CA 1
ATOM 4200 C C . PRO B 1 153 ? 72.589 6.723 -21.389 1.00 13.59 153 PRO B C 1
ATOM 4201 O O . PRO B 1 153 ? 72.581 7.242 -20.272 1.00 14.20 153 PRO B O 1
ATOM 4205 N N . ALA B 1 154 ? 71.692 5.811 -21.756 1.00 13.47 154 ALA B N 1
ATOM 4206 C CA . ALA B 1 154 ? 70.629 5.415 -20.833 1.00 13.46 154 ALA B CA 1
ATOM 4207 C C . ALA B 1 154 ? 71.162 4.740 -19.575 1.00 13.04 154 ALA B C 1
ATOM 4208 O O . ALA B 1 154 ? 70.523 4.820 -18.536 1.00 12.79 154 ALA B O 1
ATOM 4210 N N . TYR B 1 155 ? 72.294 4.041 -19.665 1.00 12.83 155 TYR B N 1
ATOM 4211 C CA . TYR B 1 155 ? 72.793 3.335 -18.469 1.00 12.26 155 TYR B CA 1
ATOM 4212 C C . TYR B 1 155 ? 73.119 4.353 -17.383 1.00 11.90 155 TYR B C 1
ATOM 4213 O O . TYR B 1 155 ? 72.629 4.252 -16.258 1.00 12.52 155 TYR B O 1
ATOM 4222 N N . VAL B 1 156 ? 73.905 5.355 -17.754 1.00 12.06 156 VAL B N 1
ATOM 4223 C CA . VAL B 1 156 ? 74.293 6.392 -16.811 1.00 11.84 156 VAL B CA 1
ATOM 4224 C C . VAL B 1 156 ? 73.066 7.182 -16.344 1.00 11.78 156 VAL B C 1
ATOM 4225 O O . VAL B 1 156 ? 72.879 7.380 -15.145 1.00 11.79 156 VAL B O 1
ATOM 4229 N N . ASP B 1 157 ? 72.216 7.611 -17.270 1.00 12.04 157 ASP B N 1
ATOM 4230 C CA . ASP B 1 157 ? 71.113 8.494 -16.873 1.00 12.13 157 ASP B CA 1
ATOM 4231 C C . ASP B 1 157 ? 70.119 7.776 -15.957 1.00 12.11 157 ASP B C 1
ATOM 4232 O O . ASP B 1 157 ? 69.605 8.369 -15.002 1.00 12.49 157 ASP B O 1
ATOM 4237 N N . SER B 1 158 ? 69.871 6.490 -16.214 1.00 11.95 158 SER B N 1
ATOM 4238 C CA . SER B 1 158 ? 68.988 5.706 -15.336 1.00 12.43 158 SER B CA 1
ATOM 4239 C C . SER B 1 158 ? 69.599 5.551 -13.935 1.00 12.21 158 SER B C 1
ATOM 4240 O O . SER B 1 158 ? 68.880 5.577 -12.928 1.00 13.23 158 SER B O 1
ATOM 4243 N N . SER B 1 159 ? 70.925 5.410 -13.878 1.00 12.28 159 SER B N 1
ATOM 4244 C CA . SER B 1 159 ? 71.650 5.341 -12.602 1.00 12.44 159 SER B CA 1
ATOM 4245 C C . SER B 1 159 ? 71.480 6.636 -11.790 1.00 11.92 159 SER B C 1
ATOM 4246 O O . SER B 1 159 ? 71.207 6.606 -10.585 1.00 12.53 159 SER B O 1
ATOM 4249 N N . VAL B 1 160 ? 71.624 7.770 -12.472 1.00 11.67 160 VAL B N 1
ATOM 4250 C CA . VAL B 1 160 ? 71.446 9.069 -11.819 1.00 11.67 160 VAL B CA 1
ATOM 4251 C C . VAL B 1 160 ? 70.029 9.193 -11.296 1.00 11.53 160 VAL B C 1
ATOM 4252 O O . VAL B 1 160 ? 69.828 9.555 -10.142 1.00 11.53 160 VAL B O 1
ATOM 4256 N N . ILE B 1 161 ? 69.055 8.858 -12.142 1.00 11.45 161 ILE B N 1
ATOM 4257 C CA . ILE B 1 161 ? 67.642 8.965 -11.764 1.00 12.34 161 ILE B CA 1
ATOM 4258 C C . ILE B 1 161 ? 67.312 8.118 -10.537 1.00 12.50 161 ILE B C 1
ATOM 4259 O O . ILE B 1 161 ? 66.538 8.543 -9.676 1.00 13.32 161 ILE B O 1
ATOM 4264 N N . MET B 1 162 ? 67.907 6.929 -10.451 1.00 12.47 162 MET B N 1
ATOM 4265 C CA . MET B 1 162 ? 67.623 6.019 -9.332 1.00 12.96 162 MET B CA 1
ATOM 4266 C C . MET B 1 162 ? 68.379 6.327 -8.040 1.00 12.93 162 MET B C 1
ATOM 4267 O O . MET B 1 162 ? 68.148 5.673 -7.015 1.00 13.81 162 MET B O 1
ATOM 4272 N N . GLY B 1 163 ? 69.261 7.322 -8.088 1.00 12.60 163 GLY B N 1
ATOM 4273 C CA . GLY B 1 163 ? 69.946 7.786 -6.880 1.00 12.60 163 GLY B CA 1
ATOM 4274 C C . GLY B 1 163 ? 71.230 7.041 -6.573 1.00 12.68 163 GLY B C 1
ATOM 4275 O O . GLY B 1 163 ? 71.698 7.060 -5.429 1.00 13.86 163 GLY B O 1
ATOM 4276 N N . GLN B 1 164 ? 71.792 6.392 -7.595 1.00 12.40 164 GLN B N 1
ATOM 4277 C CA . GLN B 1 164 ? 73.016 5.607 -7.410 1.00 12.38 164 GLN B CA 1
ATOM 4278 C C . GLN B 1 164 ? 74.279 6.437 -7.536 1.00 13.03 164 GLN B C 1
ATOM 4279 O O . GLN B 1 164 ? 75.383 5.878 -7.481 1.00 13.92 164 GLN B O 1
ATOM 4285 N N . THR B 1 165 ? 74.133 7.749 -7.726 1.00 12.83 165 THR B N 1
ATOM 4286 C CA . THR B 1 165 ? 75.269 8.582 -8.120 1.00 12.85 165 THR B CA 1
ATOM 4287 C C . THR B 1 165 ? 75.346 9.858 -7.305 1.00 13.22 165 THR B C 1
ATOM 4288 O O . THR B 1 165 ? 74.418 10.208 -6.569 1.00 13.80 165 THR B O 1
ATOM 4292 N N . GLY B 1 166 ? 76.455 10.568 -7.491 1.00 13.22 166 GLY B N 1
ATOM 4293 C CA . GLY B 1 166 ? 76.569 11.947 -7.040 1.00 13.73 166 GLY B CA 1
ATOM 4294 C C . GLY B 1 166 ? 76.234 12.921 -8.147 1.00 13.96 166 GLY B C 1
ATOM 4295 O O . GLY B 1 166 ? 75.590 12.577 -9.153 1.00 14.64 166 GLY B O 1
ATOM 4296 N N . GLN B 1 167 ? 76.673 14.159 -7.955 1.00 14.35 167 GLN B N 1
ATOM 4297 C CA . GLN B 1 167 ? 76.467 15.208 -8.936 1.00 14.39 167 GLN B CA 1
ATOM 4298 C C . GLN B 1 167 ? 77.385 15.046 -10.149 1.00 14.19 167 GLN B C 1
ATOM 4299 O O . GLN B 1 167 ? 78.360 14.284 -10.126 1.00 14.33 167 GLN B O 1
ATOM 4305 N N . PHE B 1 168 ? 77.055 15.772 -11.212 1.00 14.60 168 PHE B N 1
ATOM 4306 C CA . PHE B 1 168 ? 77.915 15.841 -12.383 1.00 15.15 168 PHE B CA 1
ATOM 4307 C C . PHE B 1 168 ? 79.123 16.733 -12.100 1.00 16.05 168 PHE B C 1
ATOM 4308 O O . PHE B 1 168 ? 78.962 17.887 -11.711 1.00 16.15 168 PHE B O 1
ATOM 4316 N N . ASN B 1 169 ? 80.316 16.183 -12.310 1.00 16.61 169 ASN B N 1
ATOM 4317 C CA . ASN B 1 169 ? 81.585 16.904 -12.148 1.00 18.60 169 ASN B CA 1
ATOM 4318 C C . ASN B 1 169 ? 81.999 17.429 -13.522 1.00 18.91 169 ASN B C 1
ATOM 4319 O O . ASN B 1 169 ? 82.268 16.645 -14.427 1.00 18.82 169 ASN B O 1
ATOM 4324 N N . THR B 1 170 ? 82.023 18.751 -13.690 1.00 20.14 170 THR B N 1
ATOM 4325 C CA . THR B 1 170 ? 82.291 19.345 -15.010 1.00 21.14 170 THR B CA 1
ATOM 4326 C C . THR B 1 170 ? 83.773 19.294 -15.414 1.00 21.53 170 THR B C 1
ATOM 4327 O O . THR B 1 170 ? 84.090 19.382 -16.602 1.00 21.73 170 THR B O 1
ATOM 4331 N N . ASP B 1 171 ? 84.667 19.144 -14.437 1.00 22.25 171 ASP B N 1
ATOM 4332 C CA . ASP B 1 171 ? 86.106 19.017 -14.731 1.00 23.31 171 ASP B CA 1
ATOM 4333 C C . ASP B 1 171 ? 86.387 17.749 -15.530 1.00 23.18 171 ASP B C 1
ATOM 4334 O O . ASP B 1 171 ? 87.164 17.765 -16.482 1.00 23.85 171 ASP B O 1
ATOM 4339 N N . VAL B 1 172 ? 85.751 16.650 -15.130 1.00 22.43 172 VAL B N 1
ATOM 4340 C CA . VAL B 1 172 ? 86.004 15.348 -15.753 1.00 21.73 172 VAL B CA 1
ATOM 4341 C C . VAL B 1 172 ? 84.822 14.866 -16.595 1.00 20.59 172 VAL B C 1
ATOM 4342 O O . VAL B 1 172 ? 84.926 13.846 -17.287 1.00 20.13 172 VAL B O 1
ATOM 4346 N N . GLN B 1 173 ? 83.717 15.611 -16.548 1.00 18.96 173 GLN B N 1
ATOM 4347 C CA . GLN B 1 173 ? 82.496 15.279 -17.301 1.00 18.34 173 GLN B CA 1
ATOM 4348 C C . GLN B 1 173 ? 81.958 13.898 -16.920 1.00 17.29 173 GLN B C 1
ATOM 4349 O O . GLN B 1 173 ? 81.607 13.084 -17.789 1.00 17.15 173 GLN B O 1
ATOM 4355 N N . LYS B 1 174 ? 81.886 13.658 -15.615 1.00 16.40 174 LYS B N 1
ATOM 4356 C CA . LYS B 1 174 ? 81.427 12.387 -15.065 1.00 15.20 174 LYS B CA 1
ATOM 4357 C C . LYS B 1 174 ? 80.496 12.612 -13.886 1.00 15.02 174 LYS B C 1
ATOM 4358 O O . LYS B 1 174 ? 80.705 13.534 -13.098 1.00 15.31 174 LYS B O 1
ATOM 4364 N N . TYR B 1 175 ? 79.494 11.749 -13.735 1.00 13.59 175 TYR B N 1
ATOM 4365 C CA . TYR B 1 175 ? 78.717 11.742 -12.498 1.00 13.44 175 TYR B CA 1
ATOM 4366 C C . TYR B 1 175 ? 79.507 10.999 -11.443 1.00 13.75 175 TYR B C 1
ATOM 4367 O O . TYR B 1 175 ? 80.129 9.976 -11.728 1.00 14.66 175 TYR B O 1
ATOM 4376 N N . GLY B 1 176 ? 79.478 11.514 -10.221 1.00 13.44 176 GLY B N 1
ATOM 4377 C CA . GLY B 1 176 ? 80.183 10.870 -9.117 1.00 13.92 176 GLY B CA 1
ATOM 4378 C C . GLY B 1 176 ? 79.658 9.477 -8.830 1.00 13.99 176 GLY B C 1
ATOM 4379 O O . GLY B 1 176 ? 78.465 9.204 -9.005 1.00 13.98 176 GLY B O 1
ATOM 4380 N N . ASN B 1 177 ? 80.564 8.604 -8.392 1.00 14.42 177 ASN B N 1
ATOM 4381 C CA . ASN B 1 177 ? 80.234 7.257 -7.923 1.00 14.74 177 ASN B CA 1
ATOM 4382 C C . ASN B 1 177 ? 79.935 6.261 -9.037 1.00 14.75 177 ASN B C 1
ATOM 4383 O O . ASN B 1 177 ? 79.511 5.139 -8.757 1.00 15.57 177 ASN B O 1
ATOM 4388 N N . ILE B 1 178 ? 80.157 6.675 -10.286 1.00 14.49 178 ILE B N 1
ATOM 4389 C CA . ILE B 1 178 ? 80.075 5.766 -11.434 1.00 14.32 178 ILE B CA 1
ATOM 4390 C C . ILE B 1 178 ? 81.487 5.395 -11.845 1.00 14.83 178 ILE B C 1
ATOM 4391 O O . ILE B 1 178 ? 82.361 6.266 -11.958 1.00 14.48 178 ILE B O 1
ATOM 4396 N N . GLU B 1 179 ? 81.707 4.105 -12.084 1.00 14.61 179 GLU B N 1
ATOM 4397 C CA . GLU B 1 179 ? 82.991 3.636 -12.583 1.00 15.26 179 GLU B CA 1
ATOM 4398 C C . GLU B 1 179 ? 82.945 3.663 -14.105 1.00 15.35 179 GLU B C 1
ATOM 4399 O O . GLU B 1 179 ? 82.283 2.833 -14.737 1.00 15.47 179 GLU B O 1
ATOM 4405 N N . TYR B 1 180 ? 83.636 4.633 -14.695 1.00 15.36 180 TYR B N 1
ATOM 4406 C CA . TYR B 1 180 ? 83.706 4.738 -16.141 1.00 15.76 180 TYR B CA 1
ATOM 4407 C C . TYR B 1 180 ? 84.915 3.957 -16.630 1.00 16.56 180 TYR B C 1
ATOM 4408 O O . TYR B 1 180 ? 86.062 4.350 -16.374 1.00 18.15 180 TYR B O 1
ATOM 4417 N N . MET B 1 181 ? 84.662 2.855 -17.329 1.00 16.64 181 MET B N 1
ATOM 4418 C CA . MET B 1 181 ? 85.737 1.993 -17.811 1.00 17.54 181 MET B CA 1
ATOM 4419 C C . MET B 1 181 ? 86.302 2.514 -19.133 1.00 18.83 181 MET B C 1
ATOM 4420 O O . MET B 1 181 ? 85.604 2.538 -20.138 1.00 19.27 181 MET B O 1
ATOM 4425 N N . ARG B 1 182 ? 87.578 2.899 -19.124 1.00 20.76 182 ARG B N 1
ATOM 4426 C CA . ARG B 1 182 ? 88.184 3.546 -20.288 1.00 22.83 182 ARG B CA 1
ATOM 4427 C C . ARG B 1 182 ? 88.351 2.597 -21.479 1.00 22.74 182 ARG B C 1
ATOM 4428 O O . ARG B 1 182 ? 89.075 1.600 -21.393 1.00 23.03 182 ARG B O 1
ATOM 4436 N N . CYS B 1 183 ? 87.663 2.924 -22.570 1.00 22.98 183 CYS B N 1
ATOM 4437 C CA . CYS B 1 183 ? 87.737 2.175 -23.825 1.00 23.18 183 CYS B CA 1
ATOM 4438 C C . CYS B 1 183 ? 88.255 3.080 -24.941 1.00 24.01 183 CYS B C 1
ATOM 4439 O O . CYS B 1 183 ? 87.611 4.070 -25.295 1.00 25.28 183 CYS B O 1
ATOM 4442 N N . THR B 1 184 ? 89.389 2.715 -25.524 1.00 24.53 184 THR B N 1
ATOM 4443 C CA . THR B 1 184 ? 90.092 3.597 -26.461 1.00 25.05 184 THR B CA 1
ATOM 4444 C C . THR B 1 184 ? 90.538 2.847 -27.707 1.00 25.29 184 THR B C 1
ATOM 4445 O O . THR B 1 184 ? 90.652 1.623 -27.675 1.00 24.59 184 THR B O 1
ATOM 4449 N N . PRO B 1 185 ? 90.825 3.581 -28.804 1.00 25.91 185 PRO B N 1
ATOM 4450 C CA . PRO B 1 185 ? 91.386 2.914 -29.975 1.00 26.21 185 PRO B CA 1
ATOM 4451 C C . PRO B 1 185 ? 92.595 2.069 -29.589 1.00 26.67 185 PRO B C 1
ATOM 4452 O O . PRO B 1 185 ? 92.728 0.936 -30.056 1.00 27.16 185 PRO B O 1
ATOM 4456 N N . GLU B 1 186 ? 93.436 2.622 -28.715 1.00 27.10 186 GLU B N 1
ATOM 4457 C CA . GLU B 1 186 ? 94.667 1.971 -28.268 1.00 28.01 186 GLU B CA 1
ATOM 4458 C C . GLU B 1 186 ? 94.441 0.627 -27.574 1.00 27.81 186 GLU B C 1
ATOM 4459 O O . GLU B 1 186 ? 95.223 -0.301 -27.769 1.00 28.26 186 GLU B O 1
ATOM 4465 N N . ASN B 1 187 ? 93.375 0.508 -26.779 1.00 26.97 187 ASN B N 1
ATOM 4466 C CA . ASN B 1 187 ? 93.078 -0.778 -26.135 1.00 26.37 187 ASN B CA 1
ATOM 4467 C C . ASN B 1 187 ? 92.019 -1.635 -26.853 1.00 25.90 187 ASN B C 1
ATOM 4468 O O . ASN B 1 187 ? 91.508 -2.607 -26.289 1.00 26.34 187 ASN B O 1
ATOM 4473 N N . GLY B 1 188 ? 91.703 -1.276 -28.100 1.00 25.10 188 GLY B N 1
ATOM 4474 C CA . GLY B 1 188 ? 90.684 -1.984 -28.883 1.00 24.15 188 GLY B CA 1
ATOM 4475 C C . GLY B 1 188 ? 89.272 -1.813 -28.333 1.00 23.49 188 GLY B C 1
ATOM 4476 O O . GLY B 1 188 ? 88.376 -2.630 -28.591 1.00 23.60 188 GLY B O 1
ATOM 4477 N N . PHE B 1 189 ? 89.089 -0.736 -27.575 1.00 22.10 189 PHE B N 1
ATOM 4478 C CA . PHE B 1 189 ? 87.823 -0.382 -26.935 1.00 21.45 189 PHE B CA 1
ATOM 4479 C C . PHE B 1 189 ? 87.335 -1.408 -25.928 1.00 21.02 189 PHE B C 1
ATOM 4480 O O . PHE B 1 189 ? 86.126 -1.512 -25.681 1.00 21.51 189 PHE B O 1
ATOM 4488 N N . PHE B 1 190 ? 88.277 -2.140 -25.336 1.00 19.34 190 PHE B N 1
ATOM 4489 C CA . PHE B 1 190 ? 87.987 -3.035 -24.222 1.00 19.22 190 PHE B CA 1
ATOM 4490 C C . PHE B 1 190 ? 88.822 -2.569 -23.030 1.00 18.96 190 PHE B C 1
ATOM 4491 O O . PHE B 1 190 ? 90.031 -2.335 -23.172 1.00 19.62 190 PHE B O 1
ATOM 4499 N N . PRO B 1 191 ? 88.196 -2.429 -21.848 1.00 19.27 191 PRO B N 1
ATOM 4500 C CA . PRO B 1 191 ? 88.946 -1.827 -20.748 1.00 19.59 191 PRO B CA 1
ATOM 4501 C C . PRO B 1 191 ? 90.036 -2.725 -20.168 1.00 19.79 191 PRO B C 1
ATOM 4502 O O . PRO B 1 191 ? 89.962 -3.951 -20.279 1.00 19.21 191 PRO B O 1
ATOM 4506 N N . ASP B 1 192 ? 91.052 -2.098 -19.578 1.00 20.16 192 ASP B N 1
ATOM 4507 C CA . ASP B 1 192 ? 92.032 -2.813 -18.775 1.00 20.62 192 ASP B CA 1
ATOM 4508 C C . ASP B 1 192 ? 91.399 -3.070 -17.412 1.00 20.40 192 ASP B C 1
ATOM 4509 O O . ASP B 1 192 ? 91.326 -2.179 -16.566 1.00 20.50 192 ASP B O 1
ATOM 4514 N N . LEU B 1 193 ? 90.928 -4.296 -17.206 1.00 20.20 193 LEU B N 1
ATOM 4515 C CA . LEU B 1 193 ? 90.147 -4.619 -16.010 1.00 20.26 193 LEU B CA 1
ATOM 4516 C C . LEU B 1 193 ? 90.949 -4.523 -14.717 1.00 20.87 193 LEU B C 1
ATOM 4517 O O . LEU B 1 193 ? 90.374 -4.398 -13.629 1.00 20.83 193 LEU B O 1
ATOM 4522 N N . SER B 1 194 ? 92.277 -4.561 -14.838 1.00 21.71 194 SER B N 1
ATOM 4523 C CA . SER B 1 194 ? 93.143 -4.368 -13.673 1.00 22.78 194 SER B CA 1
ATOM 4524 C C . SER B 1 194 ? 93.028 -2.947 -13.114 1.00 23.11 194 SER B C 1
ATOM 4525 O O . SER B 1 194 ? 93.392 -2.699 -11.956 1.00 24.17 194 SER B O 1
ATOM 4528 N N . THR B 1 195 ? 92.532 -2.027 -13.943 1.00 22.84 195 THR B N 1
ATOM 4529 C CA . THR B 1 195 ? 92.380 -0.615 -13.578 1.00 22.88 195 THR B CA 1
ATOM 4530 C C . THR B 1 195 ? 90.942 -0.289 -13.168 1.00 21.87 195 THR B C 1
ATOM 4531 O O . THR B 1 195 ? 90.639 0.851 -12.804 1.00 22.67 195 THR B O 1
ATOM 4535 N N . VAL B 1 196 ? 90.050 -1.271 -13.252 1.00 20.04 196 VAL B N 1
ATOM 4536 C CA . VAL B 1 196 ? 88.638 -1.001 -13.003 1.00 18.67 196 VAL B CA 1
ATOM 4537 C C . VAL B 1 196 ? 88.263 -1.330 -11.562 1.00 18.29 196 VAL B C 1
ATOM 4538 O O . VAL B 1 196 ? 88.465 -2.452 -11.101 1.00 18.19 196 VAL B O 1
ATOM 4542 N N . GLY B 1 197 ? 87.702 -0.353 -10.855 1.00 17.68 197 GLY B N 1
ATOM 4543 C CA . GLY B 1 197 ? 87.262 -0.575 -9.481 1.00 17.10 197 GLY B CA 1
ATOM 4544 C C . GLY B 1 197 ? 86.036 -1.466 -9.384 1.00 16.59 197 GLY B C 1
ATOM 4545 O O . GLY B 1 197 ? 85.235 -1.534 -10.324 1.00 17.08 197 GLY B O 1
ATOM 4546 N N . ARG B 1 198 ? 85.896 -2.146 -8.249 1.00 16.10 198 ARG B N 1
ATOM 4547 C CA . ARG B 1 198 ? 84.736 -3.003 -7.991 1.00 16.04 198 ARG B CA 1
ATOM 4548 C C . ARG B 1 198 ? 83.438 -2.199 -7.892 1.00 15.46 198 ARG B C 1
ATOM 4549 O O . ARG B 1 198 ? 83.385 -1.141 -7.263 1.00 16.50 198 ARG B O 1
ATOM 4557 N N . THR B 1 199 ? 82.395 -2.715 -8.537 1.00 14.58 199 THR B N 1
ATOM 4558 C CA . THR B 1 199 ? 81.058 -2.142 -8.424 1.00 13.52 199 THR B CA 1
ATOM 4559 C C . THR B 1 199 ? 80.075 -3.294 -8.267 1.00 13.18 199 THR B C 1
ATOM 4560 O O . THR B 1 199 ? 80.440 -4.465 -8.434 1.00 13.98 199 THR B O 1
ATOM 4564 N N . ASP B 1 200 ? 78.823 -2.987 -7.942 1.00 12.41 200 ASP B N 1
ATOM 4565 C CA . ASP B 1 200 ? 77.795 -4.020 -7.919 1.00 12.72 200 ASP B CA 1
ATOM 4566 C C . ASP B 1 200 ? 77.375 -4.461 -9.313 1.00 12.70 200 ASP B C 1
ATOM 4567 O O . ASP B 1 200 ? 77.260 -5.657 -9.566 1.00 13.24 200 ASP B O 1
ATOM 4572 N N . ILE B 1 201 ? 77.110 -3.490 -10.193 1.00 12.02 201 ILE B N 1
ATOM 4573 C CA . ILE B 1 201 ? 76.591 -3.773 -11.526 1.00 12.23 201 ILE B CA 1
ATOM 4574 C C . ILE B 1 201 ? 77.616 -3.336 -12.545 1.00 12.18 201 ILE B C 1
ATOM 4575 O O . ILE B 1 201 ? 78.297 -2.324 -12.359 1.00 12.46 201 ILE B O 1
ATOM 4580 N N . ILE B 1 202 ? 77.746 -4.113 -13.619 1.00 11.98 202 ILE B N 1
ATOM 4581 C CA . ILE B 1 202 ? 78.561 -3.711 -14.762 1.00 12.00 202 ILE B CA 1
ATOM 4582 C C . ILE B 1 202 ? 77.659 -3.738 -15.994 1.00 12.35 202 ILE B C 1
ATOM 4583 O O . ILE B 1 202 ? 77.212 -4.805 -16.417 1.00 11.90 202 ILE B O 1
ATOM 4588 N N . PHE B 1 203 ? 77.374 -2.569 -16.561 1.00 12.81 203 PHE B N 1
ATOM 4589 C CA . PHE B 1 203 ? 76.609 -2.528 -17.811 1.00 13.68 203 PHE B CA 1
ATOM 4590 C C . PHE B 1 203 ? 77.599 -2.694 -18.937 1.00 14.29 203 PHE B C 1
ATOM 4591 O O . PHE B 1 203 ? 78.550 -1.914 -19.044 1.00 15.11 203 PHE B O 1
ATOM 4599 N N . PHE B 1 204 ? 77.391 -3.711 -19.768 1.00 13.61 204 PHE B N 1
ATOM 4600 C CA . PHE B 1 204 ? 78.332 -3.983 -20.845 1.00 13.61 204 PHE B CA 1
ATOM 4601 C C . PHE B 1 204 ? 77.591 -4.270 -22.141 1.00 13.94 204 PHE B C 1
ATOM 4602 O O . PHE B 1 204 ? 76.795 -5.190 -22.219 1.00 13.80 204 PHE B O 1
ATOM 4610 N N . CYS B 1 205 ? 77.869 -3.454 -23.150 1.00 14.89 205 CYS B N 1
ATOM 4611 C CA . CYS B 1 205 ? 77.223 -3.546 -24.444 1.00 15.46 205 CYS B CA 1
ATOM 4612 C C . CYS B 1 205 ? 78.203 -4.130 -25.458 1.00 14.85 205 CYS B C 1
ATOM 4613 O O . CYS B 1 205 ? 79.323 -3.644 -25.582 1.00 14.83 205 CYS B O 1
ATOM 4616 N N . SER B 1 206 ? 77.785 -5.186 -26.161 1.00 14.10 206 SER B N 1
ATOM 4617 C CA . SER B 1 206 ? 78.600 -5.786 -27.217 1.00 14.25 206 SER B CA 1
ATOM 4618 C C . SER B 1 206 ? 77.704 -6.358 -28.319 1.00 14.41 206 SER B C 1
ATOM 4619 O O . SER B 1 206 ? 76.848 -7.195 -28.048 1.00 15.25 206 SER B O 1
ATOM 4622 N N . PRO B 1 207 ? 77.869 -5.895 -29.566 1.00 14.38 207 PRO B N 1
ATOM 4623 C CA . PRO B 1 207 ? 78.735 -4.801 -30.014 1.00 14.21 207 PRO B CA 1
ATOM 4624 C C . PRO B 1 207 ? 78.411 -3.512 -29.271 1.00 14.23 207 PRO B C 1
ATOM 4625 O O . PRO B 1 207 ? 77.237 -3.226 -28.995 1.00 14.46 207 PRO B O 1
ATOM 4629 N N . ASN B 1 208 ? 79.445 -2.751 -28.934 1.00 13.51 208 ASN B N 1
ATOM 4630 C CA . ASN B 1 208 ? 79.240 -1.534 -28.167 1.00 13.55 208 ASN B CA 1
ATOM 4631 C C . ASN B 1 208 ? 78.654 -0.443 -29.036 1.00 13.45 208 ASN B C 1
ATOM 4632 O O . ASN B 1 208 ? 78.996 -0.306 -30.210 1.00 13.33 208 ASN B O 1
ATOM 4637 N N . ASN B 1 209 ? 77.734 0.309 -28.445 1.00 13.38 209 ASN B N 1
ATOM 4638 C CA . ASN B 1 209 ? 77.261 1.556 -29.014 1.00 13.69 209 ASN B CA 1
ATOM 4639 C C . ASN B 1 209 ? 77.904 2.621 -28.122 1.00 13.35 209 ASN B C 1
ATOM 4640 O O . ASN B 1 209 ? 77.649 2.636 -26.914 1.00 13.93 209 ASN B O 1
ATOM 4645 N N . PRO B 1 210 ? 78.714 3.536 -28.691 1.00 13.68 210 PRO B N 1
ATOM 4646 C CA . PRO B 1 210 ? 78.895 3.897 -30.095 1.00 13.67 210 PRO B CA 1
ATOM 4647 C C . PRO B 1 210 ? 80.132 3.398 -30.838 1.00 14.05 210 PRO B C 1
ATOM 4648 O O . PRO B 1 210 ? 80.284 3.724 -32.022 1.00 14.95 210 PRO B O 1
ATOM 4652 N N . THR B 1 211 ? 81.011 2.645 -30.184 1.00 14.07 211 THR B N 1
ATOM 4653 C CA . THR B 1 211 ? 82.315 2.355 -30.816 1.00 14.52 211 THR B CA 1
ATOM 4654 C C . THR B 1 211 ? 82.232 1.256 -31.872 1.00 14.29 211 THR B C 1
ATOM 4655 O O . THR B 1 211 ? 83.118 1.141 -32.723 1.00 15.17 211 THR B O 1
ATOM 4659 N N . GLY B 1 212 ? 81.180 0.444 -31.799 1.00 14.28 212 GLY B N 1
ATOM 4660 C CA . GLY B 1 212 ? 81.008 -0.708 -32.684 1.00 14.91 212 GLY B CA 1
ATOM 4661 C C . GLY B 1 212 ? 81.811 -1.924 -32.242 1.00 15.47 212 GLY B C 1
ATOM 4662 O O . GLY B 1 212 ? 81.723 -2.979 -32.874 1.00 16.10 212 GLY B O 1
ATOM 4663 N N . ALA B 1 213 ? 82.596 -1.784 -31.172 1.00 15.57 213 ALA B N 1
ATOM 4664 C CA . ALA B 1 213 ? 83.516 -2.858 -30.763 1.00 15.79 213 ALA B CA 1
ATOM 4665 C C . ALA B 1 213 ? 82.769 -4.062 -30.210 1.00 15.79 213 ALA B C 1
ATOM 4666 O O . ALA B 1 213 ? 81.946 -3.928 -29.300 1.00 15.49 213 ALA B O 1
ATOM 4668 N N . ALA B 1 214 ? 83.056 -5.234 -30.772 1.00 16.21 214 ALA B N 1
ATOM 4669 C CA . ALA B 1 214 ? 82.506 -6.485 -30.254 1.00 15.57 214 ALA B CA 1
ATOM 4670 C C . ALA B 1 214 ? 83.566 -7.221 -29.444 1.00 15.77 214 ALA B C 1
ATOM 4671 O O . ALA B 1 214 ? 84.652 -7.521 -29.972 1.00 16.31 214 ALA B O 1
ATOM 4673 N N . ALA B 1 215 ? 83.253 -7.530 -28.182 1.00 15.60 215 ALA B N 1
ATOM 4674 C CA . ALA B 1 215 ? 84.187 -8.262 -27.334 1.00 15.09 215 ALA B CA 1
ATOM 4675 C C . ALA B 1 215 ? 84.434 -9.649 -27.904 1.00 14.98 215 ALA B C 1
ATOM 4676 O O . ALA B 1 215 ? 83.503 -10.314 -28.370 1.00 14.87 215 ALA B O 1
ATOM 4678 N N . THR B 1 216 ? 85.694 -10.068 -27.869 1.00 14.93 216 THR B N 1
ATOM 4679 C CA . THR B 1 216 ? 86.053 -11.421 -28.282 1.00 15.13 216 THR B CA 1
ATOM 4680 C C . THR B 1 216 ? 85.687 -12.413 -27.180 1.00 15.13 216 THR B C 1
ATOM 4681 O O . THR B 1 216 ? 85.371 -12.030 -26.052 1.00 14.68 216 THR B O 1
ATOM 4685 N N . ARG B 1 217 ? 85.733 -13.701 -27.504 1.00 15.26 217 ARG B N 1
ATOM 4686 C CA . ARG B 1 217 ? 85.472 -14.739 -26.501 1.00 15.65 217 ARG B CA 1
ATOM 4687 C C . ARG B 1 217 ? 86.439 -14.604 -25.319 1.00 15.40 217 ARG B C 1
ATOM 4688 O O . ARG B 1 217 ? 86.040 -14.748 -24.161 1.00 15.68 217 ARG B O 1
ATOM 4696 N N . GLU B 1 218 ? 87.709 -14.323 -25.616 1.00 15.57 218 GLU B N 1
ATOM 4697 C CA . GLU B 1 218 ? 88.710 -14.145 -24.569 1.00 16.47 218 GLU B CA 1
ATOM 4698 C C . GLU B 1 218 ? 88.371 -12.970 -23.657 1.00 15.65 218 GLU B C 1
ATOM 4699 O O . GLU B 1 218 ? 88.506 -13.066 -22.438 1.00 16.00 218 GLU B O 1
ATOM 4705 N N . GLN B 1 219 ? 87.944 -11.863 -24.262 1.00 14.94 219 GLN B N 1
ATOM 4706 C CA . GLN B 1 219 ? 87.612 -10.657 -23.499 1.00 14.68 219 GLN B CA 1
ATOM 4707 C C . GLN B 1 219 ? 86.373 -10.878 -22.636 1.00 14.02 219 GLN B C 1
ATOM 4708 O O . GLN B 1 219 ? 86.350 -10.498 -21.467 1.00 13.84 219 GLN B O 1
ATOM 4714 N N . LEU B 1 220 ? 85.349 -11.516 -23.196 1.00 13.97 220 LEU B N 1
ATOM 4715 C CA . LEU B 1 220 ? 84.158 -11.825 -22.390 1.00 13.82 220 LEU B CA 1
ATOM 4716 C C . LEU B 1 220 ? 84.482 -12.800 -21.261 1.00 13.53 220 LEU B C 1
ATOM 4717 O O . LEU B 1 220 ? 83.926 -12.698 -20.159 1.00 13.43 220 LEU B O 1
ATOM 4722 N N . THR B 1 221 ? 85.394 -13.736 -21.530 1.00 13.55 221 THR B N 1
ATOM 4723 C CA . THR B 1 221 ? 85.845 -14.656 -20.487 1.00 14.24 221 THR B CA 1
ATOM 4724 C C . THR B 1 221 ? 86.514 -13.861 -19.355 1.00 13.63 221 THR B C 1
ATOM 4725 O O . THR B 1 221 ? 86.261 -14.121 -18.181 1.00 14.49 221 THR B O 1
ATOM 4729 N N . GLN B 1 222 ? 87.337 -12.877 -19.712 1.00 14.09 222 GLN B N 1
ATOM 4730 C CA . GLN B 1 222 ? 87.925 -11.990 -18.712 1.00 14.86 222 GLN B CA 1
ATOM 4731 C C . GLN B 1 222 ? 86.851 -11.255 -17.932 1.00 14.20 222 GLN B C 1
ATOM 4732 O O . GLN B 1 222 ? 86.960 -11.100 -16.724 1.00 14.65 222 GLN B O 1
ATOM 4738 N N . LEU B 1 223 ? 85.833 -10.772 -18.640 1.00 14.43 223 LEU B N 1
ATOM 4739 C CA . LEU B 1 223 ? 84.773 -9.987 -18.008 1.00 14.27 223 LEU B CA 1
ATOM 4740 C C . LEU B 1 223 ? 84.015 -10.835 -16.993 1.00 13.95 223 LEU B C 1
ATOM 4741 O O . LEU B 1 223 ? 83.728 -10.386 -15.881 1.00 13.99 223 LEU B O 1
ATOM 4746 N N . VAL B 1 224 ? 83.686 -12.065 -17.381 1.00 13.53 224 VAL B N 1
ATOM 4747 C CA . VAL B 1 224 ? 82.971 -12.977 -16.487 1.00 13.86 224 VAL B CA 1
ATOM 4748 C C . VAL B 1 224 ? 83.826 -13.329 -15.270 1.00 14.09 224 VAL B C 1
ATOM 4749 O O . VAL B 1 224 ? 83.344 -13.339 -14.135 1.00 14.36 224 VAL B O 1
ATOM 4753 N N . GLU B 1 225 ? 85.106 -13.595 -15.504 1.00 14.91 225 GLU B N 1
ATOM 4754 C CA . GLU B 1 225 ? 86.021 -13.876 -14.398 1.00 16.26 225 GLU B CA 1
ATOM 4755 C C . GLU B 1 225 ? 86.133 -12.692 -13.439 1.00 14.96 225 GLU B C 1
ATOM 4756 O O . GLU B 1 225 ? 86.154 -12.871 -12.223 1.00 15.60 225 GLU B O 1
ATOM 4762 N N . PHE B 1 226 ? 86.157 -11.486 -14.004 1.00 14.47 226 PHE B N 1
ATOM 4763 C CA . PHE B 1 226 ? 86.231 -10.250 -13.222 1.00 14.45 226 PHE B CA 1
ATOM 4764 C C . PHE B 1 226 ? 84.961 -10.090 -12.380 1.00 14.24 226 PHE B C 1
ATOM 4765 O O . PHE B 1 226 ? 85.026 -9.811 -11.180 1.00 14.10 226 PHE B O 1
ATOM 4773 N N . ALA B 1 227 ? 83.798 -10.284 -12.997 1.00 13.82 227 ALA B N 1
ATOM 4774 C CA . ALA B 1 227 ? 82.545 -10.190 -12.255 1.00 13.84 227 ALA B CA 1
ATOM 4775 C C . ALA B 1 227 ? 82.457 -11.247 -11.154 1.00 14.27 227 ALA B C 1
ATOM 4776 O O . ALA B 1 227 ? 81.940 -10.980 -10.066 1.00 14.49 227 ALA B O 1
ATOM 4778 N N . LYS B 1 228 ? 82.937 -12.458 -11.438 1.00 14.72 228 LYS B N 1
ATOM 4779 C CA . LYS B 1 228 ? 82.855 -13.527 -10.450 1.00 15.84 228 LYS B CA 1
ATOM 4780 C C . LYS B 1 228 ? 83.726 -13.207 -9.229 1.00 16.22 228 LYS B C 1
ATOM 4781 O O . LYS B 1 228 ? 83.280 -13.359 -8.085 1.00 16.57 228 LYS B O 1
ATOM 4787 N N . LYS B 1 229 ? 84.950 -12.742 -9.482 1.00 16.49 229 LYS B N 1
ATOM 4788 C CA . LYS B 1 229 ? 85.886 -12.397 -8.406 1.00 18.10 229 LYS B CA 1
ATOM 4789 C C . LYS B 1 229 ? 85.315 -11.267 -7.564 1.00 16.83 229 LYS B C 1
ATOM 4790 O O . LYS B 1 229 ? 85.427 -11.281 -6.338 1.00 17.28 229 LYS B O 1
ATOM 4796 N N . ASN B 1 230 ? 84.699 -10.299 -8.242 1.00 16.26 230 ASN B N 1
ATOM 4797 C CA . ASN B 1 230 ? 84.172 -9.109 -7.577 1.00 15.78 230 ASN B CA 1
ATOM 4798 C C . ASN B 1 230 ? 82.747 -9.280 -7.054 1.00 15.99 230 ASN B C 1
ATOM 4799 O O . ASN B 1 230 ? 82.231 -8.398 -6.370 1.00 16.74 230 ASN B O 1
ATOM 4804 N N . GLY B 1 231 ? 82.099 -10.395 -7.387 1.00 15.26 231 GLY B N 1
ATOM 4805 C CA . GLY B 1 231 ? 80.712 -10.626 -6.962 1.00 14.59 231 GLY B CA 1
ATOM 4806 C C . GLY B 1 231 ? 79.762 -9.602 -7.566 1.00 14.30 231 GLY B C 1
ATOM 4807 O O . GLY B 1 231 ? 78.858 -9.113 -6.894 1.00 14.28 231 GLY B O 1
ATOM 4808 N N . SER B 1 232 ? 79.994 -9.283 -8.833 1.00 13.70 232 SER B N 1
ATOM 4809 C CA . SER B 1 232 ? 79.198 -8.303 -9.560 1.00 12.91 232 SER B CA 1
ATOM 4810 C C . SER B 1 232 ? 78.182 -8.958 -10.474 1.00 13.34 232 SER B C 1
ATOM 4811 O O . SER B 1 232 ? 78.322 -10.123 -10.847 1.00 14.10 232 SER B O 1
ATOM 4814 N N . ILE B 1 233 ? 77.170 -8.183 -10.849 1.00 12.95 233 ILE B N 1
ATOM 4815 C CA . ILE B 1 233 ? 76.196 -8.588 -11.866 1.00 12.63 233 ILE B CA 1
ATOM 4816 C C . ILE B 1 233 ? 76.485 -7.830 -13.161 1.00 12.83 233 ILE B C 1
ATOM 4817 O O . ILE B 1 233 ? 76.534 -6.598 -13.153 1.00 12.55 233 ILE B O 1
ATOM 4822 N N . ILE B 1 234 ? 76.686 -8.561 -14.259 1.00 11.78 234 ILE B N 1
ATOM 4823 C CA . ILE B 1 234 ? 76.824 -7.955 -15.589 1.00 11.89 234 ILE B CA 1
ATOM 4824 C C . ILE B 1 234 ? 75.443 -7.832 -16.209 1.00 11.94 234 ILE B C 1
ATOM 4825 O O . ILE B 1 234 ? 74.692 -8.808 -16.261 1.00 12.39 234 ILE B O 1
ATOM 4830 N N . VAL B 1 235 ? 75.109 -6.626 -16.677 1.00 11.30 235 VAL B N 1
ATOM 4831 C CA . VAL B 1 235 ? 73.936 -6.426 -17.529 1.00 12.08 235 VAL B CA 1
ATOM 4832 C C . VAL B 1 235 ? 74.471 -6.292 -18.945 1.00 11.88 235 VAL B C 1
ATOM 4833 O O . VAL B 1 235 ? 75.085 -5.287 -19.316 1.00 12.45 235 VAL B O 1
ATOM 4837 N N . TYR B 1 236 ? 74.279 -7.362 -19.711 1.00 11.92 236 TYR B N 1
ATOM 4838 C CA . TYR B 1 236 ? 74.838 -7.462 -21.046 1.00 11.86 236 TYR B CA 1
ATOM 4839 C C . TYR B 1 236 ? 73.819 -7.037 -22.075 1.00 12.37 236 TYR B C 1
ATOM 4840 O O . TYR B 1 236 ? 72.757 -7.648 -22.183 1.00 13.07 236 TYR B O 1
ATOM 4849 N N . ASP B 1 237 ? 74.142 -6.001 -22.843 1.00 12.07 237 ASP B N 1
ATOM 4850 C CA . ASP B 1 237 ? 73.195 -5.464 -23.823 1.00 12.80 237 ASP B CA 1
ATOM 4851 C C . ASP B 1 237 ? 73.607 -5.955 -25.211 1.00 12.32 237 ASP B C 1
ATOM 4852 O O . ASP B 1 237 ? 74.648 -5.545 -25.749 1.00 13.02 237 ASP B O 1
ATOM 4857 N N . SER B 1 238 ? 72.799 -6.839 -25.790 1.00 12.63 238 SER B N 1
ATOM 4858 C CA . SER B 1 238 ? 73.148 -7.453 -27.064 1.00 12.98 238 SER B CA 1
ATOM 4859 C C . SER B 1 238 ? 72.280 -6.918 -28.218 1.00 13.41 238 SER B C 1
ATOM 4860 O O . SER B 1 238 ? 72.061 -7.608 -29.227 1.00 13.86 238 SER B O 1
ATOM 4863 N N . ALA B 1 239 ? 71.840 -5.664 -28.084 1.00 14.04 239 ALA B N 1
ATOM 4864 C CA . ALA B 1 239 ? 70.924 -5.038 -29.049 1.00 14.82 239 ALA B CA 1
ATOM 4865 C C . ALA B 1 239 ? 71.399 -5.050 -30.502 1.00 14.73 239 ALA B C 1
ATOM 4866 O O . ALA B 1 239 ? 70.570 -4.977 -31.412 1.00 15.20 239 ALA B O 1
ATOM 4868 N N . TYR B 1 240 ? 72.714 -5.108 -30.714 1.00 14.36 240 TYR B N 1
ATOM 4869 C CA . TYR B 1 240 ? 73.266 -5.142 -32.072 1.00 14.10 240 TYR B CA 1
ATOM 4870 C C . TYR B 1 240 ? 73.966 -6.455 -32.428 1.00 14.31 240 TYR B C 1
ATOM 4871 O O . TYR B 1 240 ? 74.634 -6.543 -33.465 1.00 13.33 240 TYR B O 1
ATOM 4880 N N . ALA B 1 241 ? 73.796 -7.479 -31.596 1.00 14.44 241 ALA B N 1
ATOM 4881 C CA . ALA B 1 241 ? 74.569 -8.714 -31.780 1.00 15.33 241 ALA B CA 1
ATOM 4882 C C . ALA B 1 241 ? 74.323 -9.394 -33.132 1.00 15.65 241 ALA B C 1
ATOM 4883 O O . ALA B 1 241 ? 75.234 -10.025 -33.667 1.00 15.97 241 ALA B O 1
ATOM 4885 N N . MET B 1 242 ? 73.124 -9.266 -33.703 1.00 16.10 242 MET B N 1
ATOM 4886 C CA . MET B 1 242 ? 72.866 -9.910 -35.012 1.00 18.34 242 MET B CA 1
ATOM 4887 C C . MET B 1 242 ? 73.616 -9.232 -36.166 1.00 15.98 242 MET B C 1
ATOM 4888 O O . MET B 1 242 ? 73.612 -9.741 -37.293 1.00 16.09 242 MET B O 1
ATOM 4893 N N . TYR B 1 243 ? 74.245 -8.088 -35.874 1.00 14.37 243 TYR B N 1
ATOM 4894 C CA . TYR B 1 243 ? 75.115 -7.395 -36.837 1.00 14.50 243 TYR B CA 1
ATOM 4895 C C . TYR B 1 243 ? 76.550 -7.931 -36.823 1.00 14.71 243 TYR B C 1
ATOM 4896 O O . TYR B 1 243 ? 77.391 -7.485 -37.605 1.00 14.59 243 TYR B O 1
ATOM 4905 N N . MET B 1 244 ? 76.832 -8.875 -35.921 1.00 15.23 244 MET B N 1
ATOM 4906 C CA . MET B 1 244 ? 78.172 -9.463 -35.820 1.00 16.04 244 MET B CA 1
ATOM 4907 C C . MET B 1 244 ? 78.641 -10.047 -37.147 1.00 16.43 244 MET B C 1
ATOM 4908 O O . MET B 1 244 ? 77.914 -10.824 -37.780 1.00 17.60 244 MET B O 1
ATOM 4913 N N . SER B 1 245 ? 79.838 -9.647 -37.573 1.00 16.39 245 SER B N 1
ATOM 4914 C CA . SER B 1 245 ? 80.508 -10.264 -38.724 1.00 17.04 245 SER B CA 1
ATOM 4915 C C . SER B 1 245 ? 81.701 -11.097 -38.291 1.00 17.89 245 SER B C 1
ATOM 4916 O O . SER B 1 245 ? 81.906 -12.185 -38.823 1.00 18.76 245 SER B O 1
ATOM 4919 N N . ASP B 1 246 ? 82.490 -10.578 -37.351 1.00 18.03 246 ASP B N 1
ATOM 4920 C CA . ASP B 1 246 ? 83.599 -11.341 -36.760 1.00 18.79 246 ASP B CA 1
ATOM 4921 C C . ASP B 1 246 ? 83.033 -12.541 -36.009 1.00 18.81 246 ASP B C 1
ATOM 4922 O O . ASP B 1 246 ? 81.867 -12.542 -35.619 1.00 18.78 246 ASP B O 1
ATOM 4927 N N . ASP B 1 247 ? 83.857 -13.571 -35.824 1.00 18.67 247 ASP B N 1
ATOM 4928 C CA . ASP B 1 247 ? 83.422 -14.762 -35.115 1.00 18.83 247 ASP B CA 1
ATOM 4929 C C . ASP B 1 247 ? 83.595 -14.560 -33.611 1.00 18.45 247 ASP B C 1
ATOM 4930 O O . ASP B 1 247 ? 84.531 -15.083 -32.990 1.00 18.60 247 ASP B O 1
ATOM 4935 N N . ASN B 1 248 ? 82.685 -13.763 -33.046 1.00 17.34 248 ASN B N 1
ATOM 4936 C CA . ASN B 1 248 ? 82.633 -13.464 -31.617 1.00 17.23 248 ASN B CA 1
ATOM 4937 C C . ASN B 1 248 ? 81.311 -13.942 -31.037 1.00 16.60 248 ASN B C 1
ATOM 4938 O O . ASN B 1 248 ? 80.306 -14.015 -31.748 1.00 16.68 248 ASN B O 1
ATOM 4943 N N . PRO B 1 249 ? 81.294 -14.263 -29.736 1.00 16.42 249 PRO B N 1
ATOM 4944 C CA . PRO B 1 249 ? 80.026 -14.602 -29.092 1.00 16.06 249 PRO B CA 1
ATOM 4945 C C . PRO B 1 249 ? 78.988 -13.499 -29.244 1.00 15.54 249 PRO B C 1
ATOM 4946 O O . PRO B 1 249 ? 79.321 -12.299 -29.192 1.00 15.98 249 PRO B O 1
ATOM 4950 N N . ARG B 1 250 ? 77.745 -13.927 -29.436 1.00 14.54 250 ARG B N 1
ATOM 4951 C CA . ARG B 1 250 ? 76.620 -13.006 -29.529 1.00 14.52 250 ARG B CA 1
ATOM 4952 C C . ARG B 1 250 ? 75.842 -12.901 -28.221 1.00 14.52 250 ARG B C 1
ATOM 4953 O O . ARG B 1 250 ? 75.091 -11.952 -28.020 1.00 15.04 250 ARG B O 1
ATOM 4961 N N . SER B 1 251 ? 76.014 -13.886 -27.346 1.00 13.80 251 SER B N 1
ATOM 4962 C CA . SER B 1 251 ? 75.379 -13.868 -26.037 1.00 13.59 251 SER B CA 1
ATOM 4963 C C . SER B 1 251 ? 76.420 -14.089 -24.973 1.00 13.52 251 SER B C 1
ATOM 4964 O O . SER B 1 251 ? 77.292 -14.946 -25.115 1.00 13.17 251 SER B O 1
ATOM 4967 N N . ILE B 1 252 ? 76.296 -13.356 -23.874 1.00 12.31 252 ILE B N 1
ATOM 4968 C CA . ILE B 1 252 ? 77.163 -13.553 -22.717 1.00 12.64 252 ILE B CA 1
ATOM 4969 C C . ILE B 1 252 ? 77.076 -14.992 -22.182 1.00 12.50 252 ILE B C 1
ATOM 4970 O O . ILE B 1 252 ? 78.030 -15.500 -21.577 1.00 12.54 252 ILE B O 1
ATOM 4975 N N . PHE B 1 253 ? 75.948 -15.659 -22.431 1.00 12.43 253 PHE B N 1
ATOM 4976 C CA . PHE B 1 253 ? 75.741 -17.004 -21.879 1.00 12.30 253 PHE B CA 1
ATOM 4977 C C . PHE B 1 253 ? 76.569 -18.068 -22.593 1.00 12.51 253 PHE B C 1
ATOM 4978 O O . PHE B 1 253 ? 76.620 -19.224 -22.158 1.00 12.94 253 PHE B O 1
ATOM 4986 N N . GLU B 1 254 ? 77.222 -17.665 -23.675 1.00 12.75 254 GLU B N 1
ATOM 4987 C CA . GLU B 1 254 ? 78.210 -18.529 -24.331 1.00 12.96 254 GLU B CA 1
ATOM 4988 C C . GLU B 1 254 ? 79.462 -18.707 -23.482 1.00 13.51 254 GLU B C 1
ATOM 4989 O O . GLU B 1 254 ? 80.289 -19.586 -23.772 1.00 12.92 254 GLU B O 1
ATOM 4995 N N . ILE B 1 255 ? 79.636 -17.855 -22.473 1.00 13.22 255 ILE B N 1
ATOM 4996 C CA . ILE B 1 255 ? 80.805 -17.943 -21.595 1.00 13.45 255 ILE B CA 1
ATOM 4997 C C . ILE B 1 255 ? 80.433 -18.778 -20.378 1.00 14.05 255 ILE B C 1
ATOM 4998 O O . ILE B 1 255 ? 79.573 -18.386 -19.599 1.00 13.85 255 ILE B O 1
ATOM 5003 N N . PRO B 1 256 ? 81.062 -19.952 -20.213 1.00 14.01 256 PRO B N 1
ATOM 5004 C CA . PRO B 1 256 ? 80.750 -20.747 -19.021 1.00 14.56 256 PRO B CA 1
ATOM 5005 C C . PRO B 1 256 ? 80.949 -19.944 -17.735 1.00 14.53 256 PRO B C 1
ATOM 5006 O O . PRO B 1 256 ? 81.966 -19.260 -17.569 1.00 15.80 256 PRO B O 1
ATOM 5010 N N . GLY B 1 257 ? 79.954 -20.009 -16.853 1.00 14.87 257 GLY B N 1
ATOM 5011 C CA . GLY B 1 257 ? 79.988 -19.227 -15.613 1.00 15.27 257 GLY B CA 1
ATOM 5012 C C . GLY B 1 257 ? 79.184 -17.944 -15.684 1.00 15.33 257 GLY B C 1
ATOM 5013 O O . GLY B 1 257 ? 78.875 -17.345 -14.646 1.00 15.28 257 GLY B O 1
ATOM 5014 N N . ALA B 1 258 ? 78.841 -17.510 -16.899 1.00 14.35 258 ALA B N 1
ATOM 5015 C CA . ALA B 1 258 ? 78.012 -16.308 -17.066 1.00 14.36 258 ALA B CA 1
ATOM 5016 C C . ALA B 1 258 ? 76.681 -16.438 -16.335 1.00 14.74 258 ALA B C 1
ATOM 5017 O O . ALA B 1 258 ? 76.101 -15.439 -15.906 1.00 14.71 258 ALA B O 1
ATOM 5019 N N . GLU B 1 259 ? 76.199 -17.666 -16.191 1.00 14.56 259 GLU B N 1
ATOM 5020 C CA . GLU B 1 259 ? 74.899 -17.921 -15.582 1.00 14.97 259 GLU B CA 1
ATOM 5021 C C . GLU B 1 259 ? 74.850 -17.551 -14.097 1.00 14.65 259 GLU B C 1
ATOM 5022 O O . GLU B 1 259 ? 73.764 -17.423 -13.509 1.00 14.93 259 GLU B O 1
ATOM 5028 N N . GLU B 1 260 ? 76.031 -17.376 -13.502 1.00 14.28 260 GLU B N 1
ATOM 5029 C CA . GLU B 1 260 ? 76.142 -17.039 -12.085 1.00 15.29 260 GLU B CA 1
ATOM 5030 C C . GLU B 1 260 ? 76.307 -15.542 -11.865 1.00 14.52 260 GLU B C 1
ATOM 5031 O O . GLU B 1 260 ? 76.188 -15.076 -10.737 1.00 13.65 260 GLU B O 1
ATOM 5037 N N . VAL B 1 261 ? 76.579 -14.795 -12.938 1.00 13.95 261 VAL B N 1
ATOM 5038 C CA . VAL B 1 261 ? 76.932 -13.386 -12.796 1.00 13.74 261 VAL B CA 1
ATOM 5039 C C . VAL B 1 261 ? 76.291 -12.437 -13.799 1.00 13.93 261 VAL B C 1
ATOM 5040 O O . VAL B 1 261 ? 76.528 -11.252 -13.718 1.00 15.23 261 VAL B O 1
ATOM 5044 N N . ALA B 1 262 ? 75.508 -12.945 -14.739 1.00 12.48 262 ALA B N 1
ATOM 5045 C CA . ALA B 1 262 ? 75.059 -12.095 -15.850 1.00 12.07 262 ALA B CA 1
ATOM 5046 C C . ALA B 1 262 ? 73.597 -12.245 -16.197 1.00 11.93 262 ALA B C 1
ATOM 5047 O O . ALA B 1 262 ? 72.988 -13.304 -15.998 1.00 11.75 262 ALA B O 1
ATOM 5049 N N . MET B 1 263 ? 73.033 -11.149 -16.711 1.00 11.88 263 MET B N 1
ATOM 5050 C CA . MET B 1 263 ? 71.752 -11.188 -17.403 1.00 12.34 263 MET B CA 1
ATOM 5051 C C . MET B 1 263 ? 71.944 -10.513 -18.760 1.00 11.91 263 MET B C 1
ATOM 5052 O O . MET B 1 263 ? 72.969 -9.871 -19.000 1.00 11.82 263 MET B O 1
ATOM 5057 N N . GLU B 1 264 ? 70.967 -10.668 -19.653 1.00 11.74 264 GLU B N 1
ATOM 5058 C CA . GLU B 1 264 ? 71.114 -10.128 -21.003 1.00 12.41 264 GLU B CA 1
ATOM 5059 C C . GLU B 1 264 ? 69.843 -9.419 -21.417 1.00 12.58 264 GLU B C 1
ATOM 5060 O O . GLU B 1 264 ? 68.750 -9.889 -21.145 1.00 12.83 264 GLU B O 1
ATOM 5066 N N . THR B 1 265 ? 69.996 -8.271 -22.065 1.00 12.34 265 THR B N 1
ATOM 5067 C CA . THR B 1 265 ? 68.844 -7.533 -22.569 1.00 13.91 265 THR B CA 1
ATOM 5068 C C . THR B 1 265 ? 69.048 -7.306 -24.059 1.00 13.01 265 THR B C 1
ATOM 5069 O O . THR B 1 265 ? 70.159 -7.032 -24.501 1.00 13.60 265 THR B O 1
ATOM 5073 N N . ALA B 1 266 ? 67.969 -7.435 -24.824 1.00 13.04 266 ALA B N 1
ATOM 5074 C CA . ALA B 1 266 ? 68.024 -7.289 -26.270 1.00 13.34 266 ALA B CA 1
ATOM 5075 C C . ALA B 1 266 ? 66.675 -6.808 -26.798 1.00 13.23 266 ALA B C 1
ATOM 5076 O O . ALA B 1 266 ? 65.739 -6.558 -26.029 1.00 12.71 266 ALA B O 1
ATOM 5078 N N . SER B 1 267 ? 66.582 -6.688 -28.115 1.00 13.11 267 SER B N 1
ATOM 5079 C CA . SER B 1 267 ? 65.435 -6.038 -28.734 1.00 13.05 267 SER B CA 1
ATOM 5080 C C . SER B 1 267 ? 65.257 -6.477 -30.180 1.00 13.01 267 SER B C 1
ATOM 5081 O O . SER B 1 267 ? 66.233 -6.880 -30.831 1.00 12.82 267 SER B O 1
ATOM 5084 N N . PHE B 1 268 ? 64.031 -6.362 -30.696 1.00 12.15 268 PHE B N 1
ATOM 5085 C CA . PHE B 1 268 ? 63.779 -6.496 -32.139 1.00 12.12 268 PHE B CA 1
ATOM 5086 C C . PHE B 1 268 ? 63.926 -5.187 -32.912 1.00 12.45 268 PHE B C 1
ATOM 5087 O O . PHE B 1 268 ? 63.809 -5.177 -34.134 1.00 12.71 268 PHE B O 1
ATOM 5095 N N . SER B 1 269 ? 64.226 -4.094 -32.210 1.00 12.25 269 SER B N 1
ATOM 5096 C CA . SER B 1 269 ? 64.292 -2.786 -32.869 1.00 12.14 269 SER B CA 1
ATOM 5097 C C . SER B 1 269 ? 65.185 -2.781 -34.103 1.00 12.86 269 SER B C 1
ATOM 5098 O O . SER B 1 269 ? 64.768 -2.335 -35.183 1.00 13.17 269 SER B O 1
ATOM 5101 N N . ASN B 1 270 ? 66.401 -3.285 -33.932 1.00 13.18 270 ASN B N 1
ATOM 5102 C CA . ASN B 1 270 ? 67.429 -3.154 -34.971 1.00 14.07 270 ASN B CA 1
ATOM 5103 C C . ASN B 1 270 ? 67.440 -4.324 -35.936 1.00 15.07 270 ASN B C 1
ATOM 5104 O O . ASN B 1 270 ? 68.197 -4.324 -36.909 1.00 15.47 270 ASN B O 1
ATOM 5109 N N . TYR B 1 271 ? 66.577 -5.296 -35.673 1.00 15.93 271 TYR B N 1
ATOM 5110 C CA . TYR B 1 271 ? 66.533 -6.531 -36.456 1.00 16.09 271 TYR B CA 1
ATOM 5111 C C . TYR B 1 271 ? 65.350 -6.575 -37.390 1.00 16.34 271 TYR B C 1
ATOM 5112 O O . TYR B 1 271 ? 65.454 -7.061 -38.505 1.00 16.20 271 TYR B O 1
ATOM 5121 N N . ALA B 1 272 ? 64.217 -6.069 -36.916 1.00 15.48 272 ALA B N 1
ATOM 5122 C CA . ALA B 1 272 ? 62.994 -6.090 -37.700 1.00 15.47 272 ALA B CA 1
ATOM 5123 C C . ALA B 1 272 ? 62.457 -4.685 -37.974 1.00 15.03 272 ALA B C 1
ATOM 5124 O O . ALA B 1 272 ? 61.419 -4.552 -38.605 1.00 16.08 272 ALA B O 1
ATOM 5126 N N . GLY B 1 273 ? 63.150 -3.653 -37.490 1.00 14.48 273 GLY B N 1
ATOM 5127 C CA . GLY B 1 273 ? 62.653 -2.275 -37.636 1.00 14.10 273 GLY B CA 1
ATOM 5128 C C . GLY B 1 273 ? 61.532 -1.972 -36.663 1.00 13.42 273 GLY B C 1
ATOM 5129 O O . GLY B 1 273 ? 60.665 -1.126 -36.940 1.00 13.52 273 GLY B O 1
ATOM 5130 N N . PHE B 1 274 ? 61.554 -2.651 -35.516 1.00 12.54 274 PHE B N 1
ATOM 5131 C CA . PHE B 1 274 ? 60.537 -2.516 -34.464 1.00 11.91 274 PHE B CA 1
ATOM 5132 C C . PHE B 1 274 ? 60.768 -1.319 -33.532 1.00 11.44 274 PHE B C 1
ATOM 5133 O O . PHE B 1 274 ? 60.227 -1.285 -32.421 1.00 11.83 274 PHE B O 1
ATOM 5141 N N . THR B 1 275 ? 61.573 -0.350 -33.962 1.00 11.63 275 THR B N 1
ATOM 5142 C CA . THR B 1 275 ? 61.822 0.851 -33.151 1.00 11.52 275 THR B CA 1
ATOM 5143 C C . THR B 1 275 ? 60.520 1.543 -32.707 1.00 11.16 275 THR B C 1
ATOM 5144 O O . THR B 1 275 ? 60.439 2.078 -31.589 1.00 11.98 275 THR B O 1
ATOM 5148 N N . GLY B 1 276 ? 59.510 1.512 -33.570 1.00 11.26 276 GLY B N 1
ATOM 5149 C CA . GLY B 1 276 ? 58.203 2.072 -33.238 1.00 11.00 276 GLY B CA 1
ATOM 5150 C C . GLY B 1 276 ? 57.167 1.069 -32.775 1.00 11.52 276 GLY B C 1
ATOM 5151 O O . GLY B 1 276 ? 56.166 1.442 -32.165 1.00 11.68 276 GLY B O 1
ATOM 5152 N N . VAL B 1 277 ? 57.404 -0.217 -33.063 1.00 11.02 277 VAL B N 1
ATOM 5153 C CA . VAL B 1 277 ? 56.453 -1.285 -32.720 1.00 11.25 277 VAL B CA 1
ATOM 5154 C C . VAL B 1 277 ? 56.563 -1.698 -31.256 1.00 11.24 277 VAL B C 1
ATOM 5155 O O . VAL B 1 277 ? 55.547 -1.964 -30.604 1.00 11.03 277 VAL B O 1
ATOM 5159 N N . ARG B 1 278 ? 57.803 -1.721 -30.762 1.00 11.04 278 ARG B N 1
ATOM 5160 C CA . ARG B 1 278 ? 58.153 -1.936 -29.352 1.00 11.26 278 ARG B CA 1
ATOM 5161 C C . ARG B 1 278 ? 58.104 -3.395 -28.895 1.00 11.38 278 ARG B C 1
ATOM 5162 O O . ARG B 1 278 ? 57.065 -3.891 -28.459 1.00 12.46 278 ARG B O 1
ATOM 5170 N N . LEU B 1 279 ? 59.249 -4.082 -28.979 1.00 11.85 279 LEU B N 1
ATOM 5171 C CA . LEU B 1 279 ? 59.299 -5.452 -28.467 1.00 11.40 279 LEU B CA 1
ATOM 5172 C C . LEU B 1 279 ? 60.745 -5.837 -28.218 1.00 11.35 279 LEU B C 1
ATOM 5173 O O . LEU B 1 279 ? 61.570 -5.804 -29.134 1.00 11.78 279 LEU B O 1
ATOM 5178 N N . GLY B 1 280 ? 61.055 -6.199 -26.983 1.00 11.28 280 GLY B N 1
ATOM 5179 C CA . GLY B 1 280 ? 62.393 -6.735 -26.682 1.00 11.13 280 GLY B CA 1
ATOM 5180 C C . GLY B 1 280 ? 62.266 -7.800 -25.608 1.00 11.04 280 GLY B C 1
ATOM 5181 O O . GLY B 1 280 ? 61.179 -8.327 -25.363 1.00 11.92 280 GLY B O 1
ATOM 5182 N N . TRP B 1 281 ? 63.385 -8.133 -24.972 1.00 11.33 281 TRP B N 1
ATOM 5183 C CA . TRP B 1 281 ? 63.332 -9.102 -23.877 1.00 11.53 281 TRP B CA 1
ATOM 5184 C C . TRP B 1 281 ? 64.569 -8.982 -23.009 1.00 11.91 281 TRP B C 1
ATOM 5185 O O . TRP B 1 281 ? 65.572 -8.396 -23.410 1.00 11.37 281 TRP B O 1
ATOM 5196 N N . THR B 1 282 ? 64.476 -9.559 -21.818 1.00 11.57 282 THR B N 1
ATOM 5197 C CA . THR B 1 282 ? 65.612 -9.726 -20.927 1.00 12.45 282 THR B CA 1
ATOM 5198 C C . THR B 1 282 ? 65.651 -11.190 -20.488 1.00 12.03 282 THR B C 1
ATOM 5199 O O . THR B 1 282 ? 64.613 -11.815 -20.286 1.00 11.96 282 THR B O 1
ATOM 5203 N N . VAL B 1 283 ? 66.862 -11.721 -20.344 1.00 11.48 283 VAL B N 1
ATOM 5204 C CA . VAL B 1 283 ? 67.050 -13.084 -19.859 1.00 12.53 283 VAL B CA 1
ATOM 5205 C C . VAL B 1 283 ? 67.784 -13.015 -18.531 1.00 11.68 283 VAL B C 1
ATOM 5206 O O . VAL B 1 283 ? 68.849 -12.410 -18.446 1.00 11.66 283 VAL B O 1
ATOM 5210 N N . ILE B 1 284 ? 67.199 -13.610 -17.492 1.00 11.86 284 ILE B N 1
ATOM 5211 C CA . ILE B 1 284 ? 67.843 -13.659 -16.188 1.00 12.13 284 ILE B CA 1
ATOM 5212 C C . ILE B 1 284 ? 67.927 -15.130 -15.795 1.00 12.20 284 ILE B C 1
ATOM 5213 O O . ILE B 1 284 ? 66.891 -15.764 -15.591 1.00 12.82 284 ILE B O 1
ATOM 5218 N N . PRO B 1 285 ? 69.157 -15.663 -15.693 1.00 12.38 285 PRO B N 1
ATOM 5219 C CA . PRO B 1 285 ? 69.302 -17.101 -15.481 1.00 12.90 285 PRO B CA 1
ATOM 5220 C C . PRO B 1 285 ? 68.996 -17.486 -14.039 1.00 13.64 285 PRO B C 1
ATOM 5221 O O . PRO B 1 285 ? 69.037 -16.630 -13.144 1.00 13.75 285 PRO B O 1
ATOM 5225 N N . LYS B 1 286 ? 68.701 -18.769 -13.823 1.00 14.16 286 LYS B N 1
ATOM 5226 C CA . LYS B 1 286 ? 68.323 -19.276 -12.502 1.00 14.89 286 LYS B CA 1
ATOM 5227 C C . LYS B 1 286 ? 69.431 -19.171 -11.452 1.00 14.64 286 LYS B C 1
ATOM 5228 O O . LYS B 1 286 ? 69.152 -19.023 -10.260 1.00 15.69 286 LYS B O 1
ATOM 5234 N N . LYS B 1 287 ? 70.678 -19.235 -11.899 1.00 14.53 287 LYS B N 1
ATOM 5235 C CA . LYS B 1 287 ? 71.815 -19.240 -10.985 1.00 14.76 287 LYS B CA 1
ATOM 5236 C C . LYS B 1 287 ? 72.297 -17.854 -10.560 1.00 14.03 287 LYS B C 1
ATOM 5237 O O . LYS B 1 287 ? 73.273 -17.749 -9.821 1.00 13.70 287 LYS B O 1
ATOM 5243 N N . LEU B 1 288 ? 71.605 -16.795 -11.003 1.00 13.74 288 LEU B N 1
ATOM 5244 C CA . LEU B 1 288 ? 71.976 -15.434 -10.617 1.00 12.95 288 LEU B CA 1
ATOM 5245 C C . LEU B 1 288 ? 71.308 -15.060 -9.292 1.00 13.10 288 LEU B C 1
ATOM 5246 O O . LEU B 1 288 ? 70.083 -14.901 -9.223 1.00 13.36 288 LEU B O 1
ATOM 5251 N N . LEU B 1 289 ? 72.126 -14.952 -8.243 1.00 13.00 289 LEU B N 1
ATOM 5252 C CA . LEU B 1 289 ? 71.611 -14.763 -6.887 1.00 13.14 289 LEU B CA 1
ATOM 5253 C C . LEU B 1 289 ? 72.216 -13.539 -6.238 1.00 13.22 289 LEU B C 1
ATOM 5254 O O . LEU B 1 289 ? 73.394 -13.254 -6.414 1.00 12.87 289 LEU B O 1
ATOM 5259 N N . TYR B 1 290 ? 71.407 -12.851 -5.445 1.00 13.07 290 TYR B N 1
ATOM 5260 C CA . TYR B 1 290 ? 71.905 -11.813 -4.560 1.00 13.73 290 TYR B CA 1
ATOM 5261 C C . TYR B 1 290 ? 72.747 -12.426 -3.436 1.00 14.30 290 TYR B C 1
ATOM 5262 O O . TYR B 1 290 ? 72.777 -13.649 -3.274 1.00 14.16 290 TYR B O 1
ATOM 5271 N N . SER B 1 291 ? 73.392 -11.573 -2.647 1.00 14.69 291 SER B N 1
ATOM 5272 C CA . SER B 1 291 ? 74.318 -12.058 -1.616 1.00 15.29 291 SER B CA 1
ATOM 5273 C C . SER B 1 291 ? 73.619 -12.848 -0.502 1.00 16.06 291 SER B C 1
ATOM 5274 O O . SER B 1 291 ? 74.267 -13.607 0.218 1.00 17.44 291 SER B O 1
ATOM 5277 N N . ASP B 1 292 ? 72.307 -12.677 -0.368 1.00 16.34 292 ASP B N 1
ATOM 5278 C CA . ASP B 1 292 ? 71.522 -13.445 0.605 1.00 17.20 292 ASP B CA 1
ATOM 5279 C C . ASP B 1 292 ? 70.943 -14.733 0.009 1.00 17.29 292 ASP B C 1
ATOM 5280 O O . ASP B 1 292 ? 70.150 -15.432 0.656 1.00 18.13 292 ASP B O 1
ATOM 5285 N N . GLY B 1 293 ? 71.338 -15.037 -1.227 1.00 16.61 293 GLY B N 1
ATOM 5286 C CA . GLY B 1 293 ? 70.876 -16.231 -1.933 1.00 16.50 293 GLY B CA 1
ATOM 5287 C C . GLY B 1 293 ? 69.575 -16.055 -2.706 1.00 15.81 293 GLY B C 1
ATOM 5288 O O . GLY B 1 293 ? 69.109 -16.988 -3.362 1.00 16.48 293 GLY B O 1
ATOM 5289 N N . PHE B 1 294 ? 68.975 -14.868 -2.626 1.00 15.47 294 PHE B N 1
ATOM 5290 C CA . PHE B 1 294 ? 67.688 -14.639 -3.280 1.00 15.19 294 PHE B CA 1
ATOM 5291 C C . PHE B 1 294 ? 67.871 -14.529 -4.794 1.00 14.96 294 PHE B C 1
ATOM 5292 O O . PHE B 1 294 ? 68.735 -13.791 -5.255 1.00 14.86 294 PHE B O 1
ATOM 5300 N N . PRO B 1 295 ? 67.056 -15.269 -5.571 1.00 14.81 295 PRO B N 1
ATOM 5301 C CA . PRO B 1 295 ? 67.206 -15.197 -7.028 1.00 14.64 295 PRO B CA 1
ATOM 5302 C C . PRO B 1 295 ? 66.788 -13.849 -7.607 1.00 13.82 295 PRO B C 1
ATOM 5303 O O . PRO B 1 295 ? 65.671 -13.377 -7.365 1.00 13.75 295 PRO B O 1
ATOM 5307 N N . VAL B 1 296 ? 67.688 -13.247 -8.371 1.00 12.97 296 VAL B N 1
ATOM 5308 C CA . VAL B 1 296 ? 67.428 -11.932 -8.960 1.00 12.58 296 VAL B CA 1
ATOM 5309 C C . VAL B 1 296 ? 66.171 -11.964 -9.838 1.00 12.95 296 VAL B C 1
ATOM 5310 O O . VAL B 1 296 ? 65.370 -11.020 -9.815 1.00 13.42 296 VAL B O 1
ATOM 5314 N N . ALA B 1 297 ? 65.979 -13.060 -10.575 1.00 12.37 297 ALA B N 1
ATOM 5315 C CA . ALA B 1 297 ? 64.827 -13.173 -11.468 1.00 12.73 297 ALA B CA 1
ATOM 5316 C C . ALA B 1 297 ? 63.498 -13.023 -10.738 1.00 13.10 297 ALA B C 1
ATOM 5317 O O . ALA B 1 297 ? 62.530 -12.559 -11.330 1.00 13.28 297 ALA B O 1
ATOM 5319 N N . LYS B 1 298 ? 63.441 -13.435 -9.466 1.00 12.96 298 LYS B N 1
ATOM 5320 C CA . LYS B 1 298 ? 62.198 -13.367 -8.711 1.00 14.27 298 LYS B CA 1
ATOM 5321 C C . LYS B 1 298 ? 61.836 -11.924 -8.398 1.00 13.84 298 LYS B C 1
ATOM 5322 O O . LYS B 1 298 ? 60.662 -11.553 -8.426 1.00 14.05 298 LYS B O 1
ATOM 5328 N N . ASP B 1 299 ? 62.843 -11.099 -8.118 1.00 13.53 299 ASP B N 1
ATOM 5329 C CA . ASP B 1 299 ? 62.576 -9.671 -7.926 1.00 13.66 299 ASP B CA 1
ATOM 5330 C C . ASP B 1 299 ? 62.229 -8.987 -9.244 1.00 13.61 299 ASP B C 1
ATOM 5331 O O . ASP B 1 299 ? 61.367 -8.097 -9.276 1.00 13.45 299 ASP B O 1
ATOM 5336 N N . PHE B 1 300 ? 62.873 -9.400 -10.339 1.00 13.25 300 PHE B N 1
ATOM 5337 C CA . PHE B 1 300 ? 62.487 -8.823 -11.632 1.00 13.11 300 PHE B CA 1
ATOM 5338 C C . PHE B 1 300 ? 61.040 -9.171 -11.957 1.00 13.23 300 PHE B C 1
ATOM 5339 O O . PHE B 1 300 ? 60.287 -8.327 -12.436 1.00 12.98 300 PHE B O 1
ATOM 5347 N N . ASN B 1 301 ? 60.643 -10.409 -11.661 1.00 12.83 301 ASN B N 1
ATOM 5348 C CA . ASN B 1 301 ? 59.269 -10.816 -11.890 1.00 13.30 301 ASN B CA 1
ATOM 5349 C C . ASN B 1 301 ? 58.284 -9.949 -11.102 1.00 13.58 301 ASN B C 1
ATOM 5350 O O . ASN B 1 301 ? 57.241 -9.560 -11.626 1.00 13.53 301 ASN B O 1
ATOM 5355 N N . ARG B 1 302 ? 58.626 -9.628 -9.849 1.00 13.27 302 ARG B N 1
ATOM 5356 C CA . ARG B 1 302 ? 57.763 -8.738 -9.060 1.00 14.39 302 ARG B CA 1
ATOM 5357 C C . ARG B 1 302 ? 57.671 -7.357 -9.710 1.00 14.77 302 ARG B C 1
ATOM 5358 O O . ARG B 1 302 ? 56.583 -6.793 -9.812 1.00 15.46 302 ARG B O 1
ATOM 5366 N N . ILE B 1 303 ? 58.799 -6.816 -10.166 1.00 14.18 303 ILE B N 1
ATOM 5367 C CA . ILE B 1 303 ? 58.772 -5.518 -10.862 1.00 15.08 303 ILE B CA 1
ATOM 5368 C C . ILE B 1 303 ? 57.901 -5.557 -12.119 1.00 15.47 303 ILE B C 1
ATOM 5369 O O . ILE B 1 303 ? 57.096 -4.638 -12.364 1.00 15.81 303 ILE B O 1
ATOM 5374 N N . ILE B 1 304 ? 58.027 -6.598 -12.932 1.00 16.07 304 ILE B N 1
ATOM 5375 C CA . ILE B 1 304 ? 57.255 -6.586 -14.175 1.00 17.10 304 ILE B CA 1
ATOM 5376 C C . ILE B 1 304 ? 55.772 -6.899 -13.961 1.00 17.54 304 ILE B C 1
ATOM 5377 O O . ILE B 1 304 ? 54.951 -6.611 -14.831 1.00 18.67 304 ILE B O 1
ATOM 5382 N N . CYS B 1 305 ? 55.437 -7.478 -12.809 1.00 17.02 305 CYS B N 1
ATOM 5383 C CA . CYS B 1 305 ? 54.030 -7.702 -12.446 1.00 18.05 305 CYS B CA 1
ATOM 5384 C C . CYS B 1 305 ? 53.396 -6.469 -11.806 1.00 17.10 305 CYS B C 1
ATOM 5385 O O . CYS B 1 305 ? 52.169 -6.324 -11.821 1.00 18.01 305 CYS B O 1
ATOM 5388 N N . THR B 1 306 ? 54.220 -5.595 -11.233 1.00 16.38 306 THR B N 1
ATOM 5389 C CA . THR B 1 306 ? 53.728 -4.462 -10.460 1.00 15.58 306 THR B CA 1
ATOM 5390 C C . THR B 1 306 ? 53.809 -3.144 -11.231 1.00 15.36 306 THR B C 1
ATOM 5391 O O . THR B 1 306 ? 52.949 -2.260 -11.074 1.00 14.93 306 THR B O 1
ATOM 5395 N N . CYS B 1 307 ? 54.852 -3.013 -12.052 1.00 14.27 307 CYS B N 1
ATOM 5396 C CA . CYS B 1 307 ? 55.167 -1.753 -12.726 1.00 14.35 307 CYS B CA 1
ATOM 5397 C C . CYS B 1 307 ? 54.925 -1.786 -14.235 1.00 13.94 307 CYS B C 1
ATOM 5398 O O . CYS B 1 307 ? 55.232 -0.817 -14.928 1.00 14.62 307 CYS B O 1
ATOM 5401 N N . PHE B 1 308 ? 54.398 -2.897 -14.734 1.00 13.13 308 PHE B N 1
ATOM 5402 C CA . PHE B 1 308 ? 54.273 -3.131 -16.174 1.00 13.02 308 PHE B CA 1
ATOM 5403 C C . PHE B 1 308 ? 53.040 -4.007 -16.366 1.00 13.42 308 PHE B C 1
ATOM 5404 O O . PHE B 1 308 ? 52.624 -4.722 -15.455 1.00 13.75 308 PHE B O 1
ATOM 5412 N N . ASN B 1 309 ? 52.422 -3.921 -17.541 1.00 13.18 309 ASN B N 1
ATOM 5413 C CA . ASN B 1 309 ? 51.280 -4.783 -17.848 1.00 13.63 309 ASN B CA 1
ATOM 5414 C C . ASN B 1 309 ? 51.469 -5.598 -19.117 1.00 13.70 309 ASN B C 1
ATOM 5415 O O . ASN B 1 309 ? 50.493 -6.096 -19.700 1.00 15.47 309 ASN B O 1
ATOM 5420 N N . GLY B 1 310 ? 52.720 -5.760 -19.523 1.00 13.40 310 GLY B N 1
ATOM 5421 C CA . GLY B 1 310 ? 53.059 -6.622 -20.653 1.00 13.21 310 GLY B CA 1
ATOM 5422 C C . GLY B 1 310 ? 53.283 -5.848 -21.938 1.00 12.83 310 GLY B C 1
ATOM 5423 O O . GLY B 1 310 ? 52.805 -4.717 -22.095 1.00 13.20 310 GLY B O 1
ATOM 5424 N N . ALA B 1 311 ? 54.027 -6.455 -22.858 1.00 12.23 311 ALA B N 1
ATOM 5425 C CA . ALA B 1 311 ? 54.192 -5.890 -24.191 1.00 11.50 311 ALA B CA 1
ATOM 5426 C C . ALA B 1 311 ? 52.876 -6.028 -24.961 1.00 11.26 311 ALA B C 1
ATOM 5427 O O . ALA B 1 311 ? 52.037 -6.901 -24.662 1.00 11.50 311 ALA B O 1
ATOM 5429 N N . SER B 1 312 ? 52.692 -5.159 -25.955 1.00 11.18 312 SER B N 1
ATOM 5430 C CA . SER B 1 312 ? 51.474 -5.189 -26.754 1.00 11.90 312 SER B CA 1
ATOM 5431 C C . SER B 1 312 ? 51.283 -6.562 -27.371 1.00 11.93 312 SER B C 1
ATOM 5432 O O . SER B 1 312 ? 52.248 -7.156 -27.885 1.00 12.18 312 SER B O 1
ATOM 5435 N N . ASN B 1 313 ? 50.053 -7.065 -27.321 1.00 11.26 313 ASN B N 1
ATOM 5436 C CA . ASN B 1 313 ? 49.734 -8.362 -27.921 1.00 11.17 313 ASN B CA 1
ATOM 5437 C C . ASN B 1 313 ? 50.018 -8.429 -29.420 1.00 11.73 313 ASN B C 1
ATOM 5438 O O . ASN B 1 313 ? 50.478 -9.469 -29.947 1.00 12.21 313 ASN B O 1
ATOM 5443 N N . ILE B 1 314 ? 49.796 -7.313 -30.112 1.00 11.13 314 ILE B N 1
ATOM 5444 C CA . ILE B 1 314 ? 50.094 -7.248 -31.537 1.00 11.44 314 ILE B CA 1
ATOM 5445 C C . ILE B 1 314 ? 51.607 -7.284 -31.765 1.00 11.34 314 ILE B C 1
ATOM 5446 O O . ILE B 1 314 ? 52.093 -7.972 -32.664 1.00 11.80 314 ILE B O 1
ATOM 5451 N N . SER B 1 315 ? 52.365 -6.557 -30.947 1.00 10.90 315 SER B N 1
ATOM 5452 C CA . SER B 1 315 ? 53.825 -6.577 -31.055 1.00 10.68 315 SER B CA 1
ATOM 5453 C C . SER B 1 315 ? 54.370 -7.979 -30.771 1.00 10.62 315 SER B C 1
ATOM 5454 O O . SER B 1 315 ? 55.309 -8.422 -31.441 1.00 11.41 315 SER B O 1
ATOM 5457 N N . GLN B 1 316 ? 53.773 -8.657 -29.795 1.00 10.84 316 GLN B N 1
ATOM 5458 C CA . GLN B 1 316 ? 54.196 -10.039 -29.483 1.00 10.81 316 GLN B CA 1
ATOM 5459 C C . GLN B 1 316 ? 53.918 -10.953 -30.661 1.00 11.42 316 GLN B C 1
ATOM 5460 O O . GLN B 1 316 ? 54.739 -11.818 -30.973 1.00 12.17 316 GLN B O 1
ATOM 5466 N N . ALA B 1 317 ? 52.794 -10.750 -31.343 1.00 11.19 317 ALA B N 1
ATOM 5467 C CA . ALA B 1 317 ? 52.481 -11.575 -32.502 1.00 11.09 317 ALA B CA 1
ATOM 5468 C C . ALA B 1 317 ? 53.496 -11.325 -33.616 1.00 11.31 317 ALA B C 1
ATOM 5469 O O . ALA B 1 317 ? 53.925 -12.253 -34.316 1.00 11.70 317 ALA B O 1
ATOM 5471 N N . GLY B 1 318 ? 53.917 -10.069 -33.765 1.00 11.21 318 GLY B N 1
ATOM 5472 C CA . GLY B 1 318 ? 54.946 -9.732 -34.745 1.00 11.13 318 GLY B CA 1
ATOM 5473 C C . GLY B 1 318 ? 56.269 -10.408 -34.430 1.00 11.90 318 GLY B C 1
ATOM 5474 O O . GLY B 1 318 ? 56.928 -10.950 -35.323 1.00 12.45 318 GLY B O 1
ATOM 5475 N N . ALA B 1 319 ? 56.664 -10.354 -33.160 1.00 11.63 319 ALA B N 1
ATOM 5476 C CA . ALA B 1 319 ? 57.918 -10.980 -32.723 1.00 11.64 319 ALA B CA 1
ATOM 5477 C C . ALA B 1 319 ? 57.898 -12.496 -32.904 1.00 12.70 319 ALA B C 1
ATOM 5478 O O . ALA B 1 319 ? 58.899 -13.090 -33.323 1.00 12.22 319 ALA B O 1
ATOM 5480 N N . LEU B 1 320 ? 56.754 -13.113 -32.629 1.00 12.55 320 LEU B N 1
ATOM 5481 C CA . LEU B 1 320 ? 56.628 -14.559 -32.854 1.00 12.55 320 LEU B CA 1
ATOM 5482 C C . LEU B 1 320 ? 56.864 -14.888 -34.338 1.00 12.78 320 LEU B C 1
ATOM 5483 O O . LEU B 1 320 ? 57.567 -15.847 -34.674 1.00 13.10 320 LEU B O 1
ATOM 5488 N N . ALA B 1 321 ? 56.336 -14.057 -35.235 1.00 12.16 321 ALA B N 1
ATOM 5489 C CA . ALA B 1 321 ? 56.541 -14.276 -36.676 1.00 12.46 321 ALA B CA 1
ATOM 5490 C C . ALA B 1 321 ? 57.994 -14.045 -37.109 1.00 12.50 321 ALA B C 1
ATOM 5491 O O . ALA B 1 321 ? 58.458 -14.612 -38.107 1.00 13.47 321 ALA B O 1
ATOM 5493 N N . CYS B 1 322 ? 58.726 -13.199 -36.387 1.00 11.78 322 CYS B N 1
ATOM 5494 C CA . CYS B 1 322 ? 60.150 -12.992 -36.669 1.00 12.31 322 CYS B CA 1
ATOM 5495 C C . CYS B 1 322 ? 60.936 -14.288 -36.505 1.00 12.27 322 CYS B C 1
ATOM 5496 O O . CYS B 1 322 ? 61.891 -14.527 -37.245 1.00 13.19 322 CYS B O 1
ATOM 5499 N N . LEU B 1 323 ? 60.537 -15.097 -35.528 1.00 12.41 323 LEU B N 1
ATOM 5500 C CA . LEU B 1 323 ? 61.335 -16.271 -35.118 1.00 12.39 323 LEU B CA 1
ATOM 5501 C C . LEU B 1 323 ? 60.812 -17.534 -35.796 1.00 12.47 323 LEU B C 1
ATOM 5502 O O . LEU B 1 323 ? 60.405 -18.526 -35.155 1.00 13.06 323 LEU B O 1
ATOM 5507 N N . THR B 1 324 ? 60.790 -17.444 -37.119 1.00 12.55 324 THR B N 1
ATOM 5508 C CA . THR B 1 324 ? 60.376 -18.508 -38.024 1.00 12.81 324 THR B CA 1
ATOM 5509 C C . THR B 1 324 ? 61.376 -18.483 -39.178 1.00 12.55 324 THR B C 1
ATOM 5510 O O . THR B 1 324 ? 62.091 -17.502 -39.352 1.00 13.18 324 THR B O 1
ATOM 5514 N N . PRO B 1 325 ? 61.437 -19.556 -39.997 1.00 12.45 325 PRO B N 1
ATOM 5515 C CA . PRO B 1 325 ? 62.355 -19.478 -41.145 1.00 12.40 325 PRO B CA 1
ATOM 5516 C C . PRO B 1 325 ? 62.172 -18.214 -41.994 1.00 12.45 325 PRO B C 1
ATOM 5517 O O . PRO B 1 325 ? 63.148 -17.545 -42.305 1.00 11.99 325 PRO B O 1
ATOM 5521 N N . GLU B 1 326 ? 60.929 -17.890 -42.335 1.00 13.42 326 GLU B N 1
ATOM 5522 C CA . GLU B 1 326 ? 60.667 -16.724 -43.184 1.00 14.90 326 GLU B CA 1
ATOM 5523 C C . GLU B 1 326 ? 60.998 -15.423 -42.459 1.00 13.61 326 GLU B C 1
ATOM 5524 O O . GLU B 1 326 ? 61.522 -14.491 -43.068 1.00 13.68 326 GLU B O 1
ATOM 5530 N N . GLY B 1 327 ? 60.691 -15.363 -41.166 1.00 13.26 327 GLY B N 1
ATOM 5531 C CA . GLY B 1 327 ? 61.001 -14.161 -40.380 1.00 13.17 327 GLY B CA 1
ATOM 5532 C C . GLY B 1 327 ? 62.498 -13.935 -40.240 1.00 13.03 327 GLY B C 1
ATOM 5533 O O . GLY B 1 327 ? 63.001 -12.802 -40.391 1.00 13.42 327 GLY B O 1
ATOM 5534 N N . LEU B 1 328 ? 63.234 -15.010 -39.956 1.00 12.30 328 LEU B N 1
ATOM 5535 C CA . LEU B 1 328 ? 64.687 -14.908 -39.790 1.00 12.34 328 LEU B CA 1
ATOM 5536 C C . LEU B 1 328 ? 65.364 -14.530 -41.106 1.00 12.25 328 LEU B C 1
ATOM 5537 O O . LEU B 1 328 ? 66.317 -13.741 -41.122 1.00 13.37 328 LEU B O 1
ATOM 5542 N N . GLU B 1 329 ? 64.855 -15.081 -42.203 1.00 12.49 329 GLU B N 1
ATOM 5543 C CA . GLU B 1 329 ? 65.376 -14.753 -43.527 1.00 13.22 329 GLU B CA 1
ATOM 5544 C C . GLU B 1 329 ? 65.157 -13.274 -43.820 1.00 13.51 329 GLU B C 1
ATOM 5545 O O . GLU B 1 329 ? 66.063 -12.586 -44.288 1.00 13.96 329 GLU B O 1
ATOM 5551 N N . ALA B 1 330 ? 63.953 -12.800 -43.521 1.00 13.75 330 ALA B N 1
ATOM 5552 C CA . ALA B 1 330 ? 63.617 -11.394 -43.758 1.00 14.36 330 ALA B CA 1
ATOM 5553 C C . ALA B 1 330 ? 64.492 -10.453 -42.917 1.00 14.63 330 ALA B C 1
ATOM 5554 O O . ALA B 1 330 ? 65.008 -9.444 -43.432 1.00 15.37 330 ALA B O 1
ATOM 5556 N N . MET B 1 331 ? 64.665 -10.777 -41.636 1.00 14.66 331 MET B N 1
ATOM 5557 C CA . MET B 1 331 ? 65.532 -9.971 -40.762 1.00 15.13 331 MET B CA 1
ATOM 5558 C C . MET B 1 331 ? 66.971 -9.955 -41.263 1.00 14.84 331 MET B C 1
ATOM 5559 O O . MET B 1 331 ? 67.629 -8.911 -41.265 1.00 15.02 331 MET B O 1
ATOM 5564 N N . HIS B 1 332 ? 67.459 -11.119 -41.696 1.00 14.94 332 HIS B N 1
ATOM 5565 C CA . HIS B 1 332 ? 68.811 -11.227 -42.219 1.00 15.57 332 HIS B CA 1
ATOM 5566 C C . HIS B 1 332 ? 69.010 -10.288 -43.400 1.00 15.19 332 HIS B C 1
ATOM 5567 O O . HIS B 1 332 ? 70.066 -9.650 -43.523 1.00 15.33 332 HIS B O 1
ATOM 5574 N N . LYS B 1 333 ? 67.997 -10.188 -44.255 1.00 15.54 333 LYS B N 1
ATOM 5575 C CA . LYS B 1 333 ? 68.089 -9.325 -45.432 1.00 16.77 333 LYS B CA 1
ATOM 5576 C C . LYS B 1 333 ? 68.154 -7.840 -45.054 1.00 16.35 333 LYS B C 1
ATOM 5577 O O . LYS B 1 333 ? 68.959 -7.087 -45.619 1.00 16.85 333 LYS B O 1
ATOM 5583 N N . VAL B 1 334 ? 67.315 -7.436 -44.100 1.00 16.01 334 VAL B N 1
ATOM 5584 C CA . VAL B 1 334 ? 67.304 -6.044 -43.609 1.00 16.61 334 VAL B CA 1
ATOM 5585 C C . VAL B 1 334 ? 68.652 -5.697 -42.975 1.00 16.07 334 VAL B C 1
ATOM 5586 O O . VAL B 1 334 ? 69.248 -4.639 -43.248 1.00 15.63 334 VAL B O 1
ATOM 5590 N N . ILE B 1 335 ? 69.135 -6.592 -42.118 1.00 14.55 335 ILE B N 1
ATOM 5591 C CA . ILE B 1 335 ? 70.422 -6.405 -41.462 1.00 14.22 335 ILE B CA 1
ATOM 5592 C C . ILE B 1 335 ? 71.531 -6.269 -42.510 1.00 14.01 335 ILE B C 1
ATOM 5593 O O . ILE B 1 335 ? 72.384 -5.397 -42.409 1.00 14.60 335 ILE B O 1
ATOM 5598 N N . GLY B 1 336 ? 71.493 -7.118 -43.533 1.00 14.53 336 GLY B N 1
ATOM 5599 C CA . GLY B 1 336 ? 72.505 -7.089 -44.587 1.00 14.82 336 GLY B CA 1
ATOM 5600 C C . GLY B 1 336 ? 72.536 -5.768 -45.333 1.00 14.66 336 GLY B C 1
ATOM 5601 O O . GLY B 1 336 ? 73.615 -5.261 -45.676 1.00 15.45 336 GLY B O 1
ATOM 5602 N N . PHE B 1 337 ? 71.346 -5.229 -45.586 1.00 14.46 337 PHE B N 1
ATOM 5603 C CA . PHE B 1 337 ? 71.198 -3.945 -46.260 1.00 14.23 337 PHE B CA 1
ATOM 5604 C C . PHE B 1 337 ? 71.871 -2.843 -45.437 1.00 14.17 337 PHE B C 1
ATOM 5605 O O . PHE B 1 337 ? 72.644 -2.034 -45.971 1.00 14.65 337 PHE B O 1
ATOM 5613 N N . TYR B 1 338 ? 71.577 -2.809 -44.140 1.00 13.67 338 TYR B N 1
ATOM 5614 C CA . TYR B 1 338 ? 72.190 -1.806 -43.280 1.00 13.67 338 TYR B CA 1
ATOM 5615 C C . TYR B 1 338 ? 73.707 -2.006 -43.148 1.00 14.28 338 TYR B C 1
ATOM 5616 O O . TYR B 1 338 ? 74.456 -1.043 -43.009 1.00 14.31 338 TYR B O 1
ATOM 5625 N N . LYS B 1 339 ? 74.165 -3.261 -43.183 1.00 14.25 339 LYS B N 1
ATOM 5626 C CA . LYS B 1 339 ? 75.598 -3.519 -43.163 1.00 15.46 339 LYS B CA 1
ATOM 5627 C C . LYS B 1 339 ? 76.281 -2.979 -44.418 1.00 15.43 339 LYS B C 1
ATOM 5628 O O . LYS B 1 339 ? 77.385 -2.459 -44.338 1.00 16.04 339 LYS B O 1
ATOM 5634 N N . GLU B 1 340 ? 75.605 -3.093 -45.560 1.00 15.68 340 GLU B N 1
ATOM 5635 C CA . GLU B 1 340 ? 76.102 -2.493 -46.805 1.00 16.69 340 GLU B CA 1
ATOM 5636 C C . GLU B 1 340 ? 76.181 -0.971 -46.692 1.00 16.25 340 GLU B C 1
ATOM 5637 O O . GLU B 1 340 ? 77.183 -0.365 -47.098 1.00 16.40 340 GLU B O 1
ATOM 5643 N N . ASN B 1 341 ? 75.144 -0.355 -46.120 1.00 15.62 341 ASN B N 1
ATOM 5644 C CA . ASN B 1 341 ? 75.189 1.092 -45.847 1.00 15.27 341 ASN B CA 1
ATOM 5645 C C . ASN B 1 341 ? 76.415 1.453 -45.020 1.00 15.64 341 ASN B C 1
ATOM 5646 O O . ASN B 1 341 ? 77.088 2.461 -45.271 1.00 15.75 341 ASN B O 1
ATOM 5651 N N . THR B 1 342 ? 76.692 0.627 -44.010 1.00 15.43 342 THR B N 1
ATOM 5652 C CA . THR B 1 342 ? 77.788 0.885 -43.097 1.00 15.60 342 THR B CA 1
ATOM 5653 C C . THR B 1 342 ? 79.105 0.889 -43.871 1.00 15.76 342 THR B C 1
ATOM 5654 O O . THR B 1 342 ? 79.946 1.763 -43.660 1.00 16.26 342 THR B O 1
ATOM 5658 N N . ASN B 1 343 ? 79.265 -0.063 -44.786 1.00 16.05 343 ASN B N 1
ATOM 5659 C CA . ASN B 1 343 ? 80.493 -0.118 -45.594 1.00 16.84 343 ASN B CA 1
ATOM 5660 C C . ASN B 1 343 ? 80.708 1.117 -46.457 1.00 16.88 343 ASN B C 1
ATOM 5661 O O . ASN B 1 343 ? 81.847 1.601 -46.588 1.00 16.66 343 ASN B O 1
ATOM 5666 N N . ILE B 1 344 ? 79.616 1.620 -47.035 1.00 16.76 344 ILE B N 1
ATOM 5667 C CA . ILE B 1 344 ? 79.653 2.868 -47.811 1.00 17.22 344 ILE B CA 1
ATOM 5668 C C . ILE B 1 344 ? 80.181 4.028 -46.962 1.00 17.14 344 ILE B C 1
ATOM 5669 O O . ILE B 1 344 ? 81.044 4.792 -47.407 1.00 17.41 344 ILE B O 1
ATOM 5674 N N . ILE B 1 345 ? 79.671 4.142 -45.737 1.00 16.90 345 ILE B N 1
ATOM 5675 C CA . ILE B 1 345 ? 80.099 5.188 -44.813 1.00 16.64 345 ILE B CA 1
ATOM 5676 C C . ILE B 1 345 ? 81.563 5.036 -44.385 1.00 16.82 345 ILE B C 1
ATOM 5677 O O . ILE B 1 345 ? 82.320 6.009 -44.414 1.00 16.92 345 ILE B O 1
ATOM 5682 N N . ILE B 1 346 ? 81.969 3.817 -44.011 1.00 16.93 346 ILE B N 1
ATOM 5683 C CA . ILE B 1 346 ? 83.368 3.556 -43.671 1.00 17.99 346 ILE B CA 1
ATOM 5684 C C . ILE B 1 346 ? 84.292 3.998 -44.799 1.00 18.13 346 ILE B C 1
ATOM 5685 O O . ILE B 1 346 ? 85.280 4.685 -44.555 1.00 18.08 346 ILE B O 1
ATOM 5690 N N . ASP B 1 347 ? 83.962 3.587 -46.022 1.00 18.74 347 ASP B N 1
ATOM 5691 C CA . ASP B 1 347 ? 84.809 3.874 -47.182 1.00 19.59 347 ASP B CA 1
ATOM 5692 C C . ASP B 1 347 ? 84.921 5.377 -47.397 1.00 19.12 347 ASP B C 1
ATOM 5693 O O . ASP B 1 347 ? 85.994 5.883 -47.693 1.00 19.59 347 ASP B O 1
ATOM 5698 N N . THR B 1 348 ? 83.809 6.089 -47.232 1.00 18.61 348 THR B N 1
ATOM 5699 C CA . THR B 1 348 ? 83.821 7.534 -47.401 1.00 18.48 348 THR B CA 1
ATOM 5700 C C . THR B 1 348 ? 84.781 8.199 -46.433 1.00 18.40 348 THR B C 1
ATOM 5701 O O . THR B 1 348 ? 85.648 8.977 -46.845 1.00 18.21 348 THR B O 1
ATOM 5705 N N . PHE B 1 349 ? 84.639 7.902 -45.144 1.00 17.99 349 PHE B N 1
ATOM 5706 C CA . PHE B 1 349 ? 85.483 8.548 -44.145 1.00 18.42 349 PHE B CA 1
ATOM 5707 C C . PHE B 1 349 ? 86.938 8.089 -44.212 1.00 19.15 349 PHE B C 1
ATOM 5708 O O . PHE B 1 349 ? 87.848 8.884 -43.977 1.00 19.64 349 PHE B O 1
ATOM 5716 N N . THR B 1 350 ? 87.153 6.820 -44.549 1.00 19.76 350 THR B N 1
ATOM 5717 C CA . THR B 1 350 ? 88.511 6.306 -44.714 1.00 20.61 350 THR B CA 1
ATOM 5718 C C . THR B 1 350 ? 89.208 7.019 -45.877 1.00 20.48 350 THR B C 1
ATOM 5719 O O . THR B 1 350 ? 90.357 7.439 -45.753 1.00 20.68 350 THR B O 1
ATOM 5723 N N . SER B 1 351 ? 88.498 7.201 -46.987 1.00 21.01 351 SER B N 1
ATOM 5724 C CA . SER B 1 351 ? 89.121 7.838 -48.152 1.00 21.96 351 SER B CA 1
ATOM 5725 C C . SER B 1 351 ? 89.454 9.303 -47.889 1.00 21.79 351 SER B C 1
ATOM 5726 O O . SER B 1 351 ? 90.371 9.857 -48.501 1.00 22.33 351 SER B O 1
ATOM 5729 N N . LEU B 1 352 ? 88.719 9.921 -46.968 1.00 21.49 352 LEU B N 1
ATOM 5730 C CA . LEU B 1 352 ? 88.949 11.313 -46.576 1.00 21.03 352 LEU B CA 1
ATOM 5731 C C . LEU B 1 352 ? 90.078 11.453 -45.566 1.00 21.27 352 LEU B C 1
ATOM 5732 O O . LEU B 1 352 ? 90.425 12.567 -45.170 1.00 21.99 352 LEU B O 1
ATOM 5737 N N . GLY B 1 353 ? 90.629 10.320 -45.131 1.00 21.09 353 GLY B N 1
ATOM 5738 C CA . GLY B 1 353 ? 91.791 10.320 -44.250 1.00 21.24 353 GLY B CA 1
ATOM 5739 C C . GLY B 1 353 ? 91.504 10.351 -42.763 1.00 21.44 353 GLY B C 1
ATOM 5740 O O . GLY B 1 353 ? 92.407 10.594 -41.960 1.00 22.13 353 GLY B O 1
ATOM 5741 N N . TYR B 1 354 ? 90.253 10.103 -42.387 1.00 21.25 354 TYR B N 1
ATOM 5742 C CA . TYR B 1 354 ? 89.897 10.033 -40.969 1.00 21.53 354 TYR B CA 1
ATOM 5743 C C . TYR B 1 354 ? 90.208 8.675 -40.373 1.00 21.60 354 TYR B C 1
ATOM 5744 O O . TYR B 1 354 ? 90.169 7.650 -41.068 1.00 21.97 354 TYR B O 1
ATOM 5753 N N . ASP B 1 355 ? 90.511 8.691 -39.080 1.00 21.96 355 ASP B N 1
ATOM 5754 C CA . ASP B 1 355 ? 90.496 7.479 -38.265 1.00 22.15 355 ASP B CA 1
ATOM 5755 C C . ASP B 1 355 ? 89.042 7.112 -38.013 1.00 21.89 355 ASP B C 1
ATOM 5756 O O . ASP B 1 355 ? 88.292 7.873 -37.400 1.00 21.14 355 ASP B O 1
ATOM 5761 N N . VAL B 1 356 ? 88.650 5.954 -38.526 1.00 21.38 356 VAL B N 1
ATOM 5762 C CA . VAL B 1 356 ? 87.273 5.478 -38.426 1.00 21.88 356 VAL B CA 1
ATOM 5763 C C . VAL B 1 356 ? 87.277 4.138 -37.713 1.00 21.14 356 VAL B C 1
ATOM 5764 O O . VAL B 1 356 ? 88.066 3.245 -38.039 1.00 21.75 356 VAL B O 1
ATOM 5768 N N . TYR B 1 357 ? 86.397 4.014 -36.729 1.00 19.94 357 TYR B N 1
ATOM 5769 C CA . TYR B 1 357 ? 86.304 2.805 -35.928 1.00 19.47 357 TYR B CA 1
ATOM 5770 C C . TYR B 1 357 ? 84.924 2.188 -36.051 1.00 19.30 357 TYR B C 1
ATOM 5771 O O . TYR B 1 357 ? 83.940 2.854 -36.389 1.00 19.32 357 TYR B O 1
ATOM 5780 N N . GLY B 1 358 ? 84.856 0.894 -35.784 1.00 19.05 358 GLY B N 1
ATOM 5781 C CA . GLY B 1 358 ? 83.586 0.207 -35.834 1.00 19.43 358 GLY B CA 1
ATOM 5782 C C . GLY B 1 358 ? 83.125 -0.049 -37.250 1.00 19.55 358 GLY B C 1
ATOM 5783 O O . GLY B 1 358 ? 83.938 -0.114 -38.178 1.00 20.76 358 GLY B O 1
ATOM 5784 N N . GLY B 1 359 ? 81.821 -0.230 -37.403 1.00 19.47 359 GLY B N 1
ATOM 5785 C CA . GLY B 1 359 ? 81.237 -0.520 -38.702 1.00 19.65 359 GLY B CA 1
ATOM 5786 C C . GLY B 1 359 ? 81.299 -1.979 -39.118 1.00 19.74 359 GLY B C 1
ATOM 5787 O O . GLY B 1 359 ? 80.533 -2.408 -39.971 1.00 21.62 359 GLY B O 1
ATOM 5788 N N . LYS B 1 360 ? 82.204 -2.747 -38.523 1.00 18.94 360 LYS B N 1
ATOM 5789 C CA . LYS B 1 360 ? 82.353 -4.152 -38.897 1.00 18.28 360 LYS B CA 1
ATOM 5790 C C . LYS B 1 360 ? 81.252 -5.024 -38.301 1.00 17.03 360 LYS B C 1
ATOM 5791 O O . LYS B 1 360 ? 80.722 -5.929 -38.966 1.00 17.13 360 LYS B O 1
ATOM 5797 N N . ASN B 1 361 ? 80.915 -4.736 -37.047 1.00 16.16 361 ASN B N 1
ATOM 5798 C CA . ASN B 1 361 ? 79.980 -5.552 -36.276 1.00 15.26 361 ASN B CA 1
ATOM 5799 C C . ASN B 1 361 ? 78.723 -4.809 -35.804 1.00 14.65 361 ASN B C 1
ATOM 5800 O O . ASN B 1 361 ? 77.983 -5.308 -34.959 1.00 15.14 361 ASN B O 1
ATOM 5805 N N . ALA B 1 362 ? 78.462 -3.639 -36.387 1.00 14.13 362 ALA B N 1
ATOM 5806 C CA . ALA B 1 362 ? 77.368 -2.784 -35.933 1.00 14.32 362 ALA B CA 1
ATOM 5807 C C . ALA B 1 362 ? 77.035 -1.775 -37.025 1.00 14.44 362 ALA B C 1
ATOM 5808 O O . ALA B 1 362 ? 77.902 -1.443 -37.827 1.00 14.96 362 ALA B O 1
ATOM 5810 N N . PRO B 1 363 ? 75.775 -1.286 -37.056 1.00 15.13 363 PRO B N 1
ATOM 5811 C CA . PRO B 1 363 ? 75.277 -0.383 -38.103 1.00 15.11 363 PRO B CA 1
ATOM 5812 C C . PRO B 1 363 ? 75.539 1.100 -37.804 1.00 15.91 363 PRO B C 1
ATOM 5813 O O . PRO B 1 363 ? 74.640 1.930 -37.910 1.00 16.19 363 PRO B O 1
ATOM 5817 N N . TYR B 1 364 ? 76.764 1.408 -37.434 1.00 15.77 364 TYR B N 1
ATOM 5818 C CA . TYR B 1 364 ? 77.183 2.798 -37.223 1.00 16.02 364 TYR B CA 1
ATOM 5819 C C . TYR B 1 364 ? 78.694 2.854 -37.243 1.00 16.38 364 TYR B C 1
ATOM 5820 O O . TYR B 1 364 ? 79.380 1.823 -37.121 1.00 16.92 364 TYR B O 1
ATOM 5829 N N . VAL B 1 365 ? 79.208 4.063 -37.426 1.00 15.90 365 VAL B N 1
ATOM 5830 C CA . VAL B 1 365 ? 80.646 4.270 -37.481 1.00 16.88 365 VAL B CA 1
ATOM 5831 C C . VAL B 1 365 ? 81.026 5.346 -36.473 1.00 16.06 365 VAL B C 1
ATOM 5832 O O . VAL B 1 365 ? 80.222 6.230 -36.163 1.00 16.54 365 VAL B O 1
ATOM 5836 N N . TRP B 1 366 ? 82.246 5.239 -35.968 1.00 14.98 366 TRP B N 1
ATOM 5837 C CA . TRP B 1 366 ? 82.761 6.069 -34.889 1.00 15.19 366 TRP B CA 1
ATOM 5838 C C . TRP B 1 366 ? 83.982 6.780 -35.452 1.00 15.77 366 TRP B C 1
ATOM 5839 O O . TRP B 1 366 ? 85.037 6.162 -35.665 1.00 16.07 366 TRP B O 1
ATOM 5850 N N . VAL B 1 367 ? 83.812 8.068 -35.745 1.00 15.84 367 VAL B N 1
ATOM 5851 C CA . VAL B 1 367 ? 84.820 8.838 -36.483 1.00 16.56 367 VAL B CA 1
ATOM 5852 C C . VAL B 1 367 ? 85.548 9.815 -35.568 1.00 17.16 367 VAL B C 1
ATOM 5853 O O . VAL B 1 367 ? 84.921 10.562 -34.819 1.00 17.04 367 VAL B O 1
ATOM 5857 N N . HIS B 1 368 ? 86.880 9.795 -35.631 1.00 18.26 368 HIS B N 1
ATOM 5858 C CA . HIS B 1 368 ? 87.699 10.669 -34.799 1.00 19.83 368 HIS B CA 1
ATOM 5859 C C . HIS B 1 368 ? 87.921 12.022 -35.478 1.00 20.31 368 HIS B C 1
ATOM 5860 O O . HIS B 1 368 ? 88.421 12.081 -36.608 1.00 20.51 368 HIS B O 1
ATOM 5867 N N . PHE B 1 369 ? 87.516 13.088 -34.790 1.00 20.80 369 PHE B N 1
ATOM 5868 C CA . PHE B 1 369 ? 87.761 14.460 -35.229 1.00 22.67 369 PHE B CA 1
ATOM 5869 C C . PHE B 1 369 ? 88.683 15.144 -34.218 1.00 24.45 369 PHE B C 1
ATOM 5870 O O . PHE B 1 369 ? 88.202 15.707 -33.237 1.00 24.48 369 PHE B O 1
ATOM 5878 N N . PRO B 1 370 ? 90.012 15.084 -34.442 1.00 26.61 370 PRO B N 1
ATOM 5879 C CA . PRO B 1 370 ? 90.987 15.686 -33.516 1.00 27.92 370 PRO B CA 1
ATOM 5880 C C . PRO B 1 370 ? 90.883 17.212 -33.416 1.00 28.94 370 PRO B C 1
ATOM 5881 O O . PRO B 1 370 ? 90.461 17.870 -34.372 1.00 29.57 370 PRO B O 1
ATOM 5885 N N . ASN B 1 371 ? 91.259 17.750 -32.253 1.00 30.33 371 ASN B N 1
ATOM 5886 C CA . ASN B 1 371 ? 91.290 19.202 -31.990 1.00 31.06 371 ASN B CA 1
ATOM 5887 C C . ASN B 1 371 ? 89.954 19.929 -32.175 1.00 30.76 371 ASN B C 1
ATOM 5888 O O . ASN B 1 371 ? 89.911 21.110 -32.546 1.00 31.14 371 ASN B O 1
ATOM 5893 N N . GLN B 1 372 ? 88.861 19.216 -31.915 1.00 29.88 372 GLN B N 1
ATOM 5894 C CA . GLN B 1 372 ? 87.539 19.787 -32.058 1.00 28.99 372 GLN B CA 1
ATOM 5895 C C . GLN B 1 372 ? 86.597 19.128 -31.065 1.00 27.65 372 GLN B C 1
ATOM 5896 O O . GLN B 1 372 ? 86.707 17.929 -30.801 1.00 27.72 372 GLN B O 1
ATOM 5902 N N . SER B 1 373 ? 85.686 19.911 -30.502 1.00 26.02 373 SER B N 1
ATOM 5903 C CA . SER B 1 373 ? 84.675 19.337 -29.633 1.00 24.31 373 SER B CA 1
ATOM 5904 C C . SER B 1 373 ? 83.644 18.644 -30.509 1.00 23.00 373 SER B C 1
ATOM 5905 O O . SER B 1 373 ? 83.323 19.108 -31.607 1.00 21.73 373 SER B O 1
ATOM 5908 N N . SER B 1 374 ? 83.113 17.532 -30.027 1.00 21.37 374 SER B N 1
ATOM 5909 C CA . SER B 1 374 ? 82.164 16.793 -30.849 1.00 21.06 374 SER B CA 1
ATOM 5910 C C . SER B 1 374 ? 80.863 17.565 -31.089 1.00 19.80 374 SER B C 1
ATOM 5911 O O . SER B 1 374 ? 80.268 17.429 -32.148 1.00 19.46 374 SER B O 1
ATOM 5914 N N . TRP B 1 375 ? 80.427 18.383 -30.129 1.00 18.64 375 TRP B N 1
ATOM 5915 C CA . TRP B 1 375 ? 79.249 19.220 -30.356 1.00 18.79 375 TRP B CA 1
ATOM 5916 C C . TRP B 1 375 ? 79.491 20.280 -31.438 1.00 18.73 375 TRP B C 1
ATOM 5917 O O . TRP B 1 375 ? 78.573 20.630 -32.188 1.00 19.01 375 TRP B O 1
ATOM 5928 N N . ASP B 1 376 ? 80.722 20.779 -31.527 1.00 19.26 376 ASP B N 1
ATOM 5929 C CA . ASP B 1 376 ? 81.052 21.735 -32.591 1.00 19.36 376 ASP B CA 1
ATOM 5930 C C . ASP B 1 376 ? 81.069 21.066 -33.966 1.00 18.65 376 ASP B C 1
ATOM 5931 O O . ASP B 1 376 ? 80.600 21.648 -34.949 1.00 19.29 376 ASP B O 1
ATOM 5936 N N . VAL B 1 377 ? 81.607 19.846 -34.036 1.00 17.83 377 VAL B N 1
ATOM 5937 C CA . VAL B 1 377 ? 81.595 19.084 -35.283 1.00 17.30 377 VAL B CA 1
ATOM 5938 C C . VAL B 1 377 ? 80.157 18.764 -35.705 1.00 16.51 377 VAL B C 1
ATOM 5939 O O . VAL B 1 377 ? 79.772 18.969 -36.861 1.00 17.11 377 VAL B O 1
ATOM 5943 N N . PHE B 1 378 ? 79.355 18.289 -34.755 1.00 16.08 378 PHE B N 1
ATOM 5944 C CA . PHE B 1 378 ? 77.935 18.072 -35.004 1.00 15.61 378 PHE B CA 1
ATOM 5945 C C . PHE B 1 378 ? 77.290 19.306 -35.638 1.00 15.54 378 PHE B C 1
ATO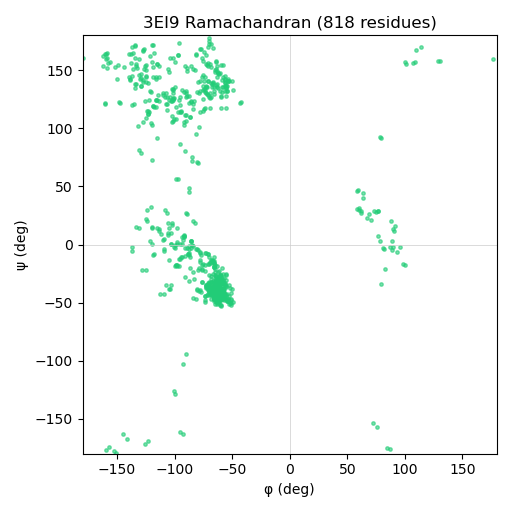M 5946 O O . PHE B 1 378 ? 76.582 19.203 -36.645 1.00 15.49 378 PHE B O 1
ATOM 5954 N N . ALA B 1 379 ? 77.533 20.467 -35.030 1.00 15.99 379 ALA B N 1
ATOM 5955 C CA . ALA B 1 379 ? 76.900 21.707 -35.474 1.00 16.87 379 ALA B CA 1
ATOM 5956 C C . ALA B 1 379 ? 77.391 22.124 -36.854 1.00 17.02 379 ALA B C 1
ATOM 5957 O O . ALA B 1 379 ? 76.602 22.604 -37.680 1.00 17.25 379 ALA B O 1
ATOM 5959 N N . GLU B 1 380 ? 78.682 21.916 -37.107 1.00 17.58 380 GLU B N 1
ATOM 5960 C CA . GLU B 1 380 ? 79.274 22.240 -38.407 1.00 18.25 380 GLU B CA 1
ATOM 5961 C C . GLU B 1 380 ? 78.720 21.356 -39.518 1.00 17.68 380 GLU B C 1
ATOM 5962 O O . GLU B 1 380 ? 78.337 21.832 -40.594 1.00 17.91 380 GLU B O 1
ATOM 5968 N N . ILE B 1 381 ? 78.673 20.054 -39.256 1.00 17.24 381 ILE B N 1
ATOM 5969 C CA . ILE B 1 381 ? 78.133 19.125 -40.225 1.00 16.57 381 ILE B CA 1
ATOM 5970 C C . ILE B 1 381 ? 76.675 19.443 -40.527 1.00 16.21 381 ILE B C 1
ATOM 5971 O O . ILE B 1 381 ? 76.267 19.457 -41.683 1.00 16.40 381 ILE B O 1
ATOM 5976 N N . LEU B 1 382 ? 75.887 19.714 -39.490 1.00 15.32 382 LEU B N 1
ATOM 5977 C CA . LEU B 1 382 ? 74.482 20.012 -39.705 1.00 15.32 382 LEU B CA 1
ATOM 5978 C C . LEU B 1 382 ? 74.305 21.319 -40.488 1.00 15.24 382 LEU B C 1
ATOM 5979 O O . LEU B 1 382 ? 73.541 21.363 -41.453 1.00 15.21 382 LEU B O 1
ATOM 5984 N N . GLU B 1 383 ? 75.039 22.353 -40.103 1.00 15.86 383 GLU B N 1
ATOM 5985 C CA . GLU B 1 383 ? 74.905 23.655 -40.773 1.00 17.17 383 GLU B CA 1
ATOM 5986 C C . GLU B 1 383 ? 75.315 23.593 -42.244 1.00 17.53 383 GLU B C 1
ATOM 5987 O O . GLU B 1 383 ? 74.632 24.140 -43.122 1.00 18.34 383 GLU B O 1
ATOM 5993 N N . LYS B 1 384 ? 76.429 22.921 -42.514 1.00 17.29 384 LYS B N 1
ATOM 5994 C CA . LYS B 1 384 ? 77.026 22.954 -43.850 1.00 17.63 384 LYS B CA 1
ATOM 5995 C C . LYS B 1 384 ? 76.497 21.899 -44.812 1.00 17.80 384 LYS B C 1
ATOM 5996 O O . LYS B 1 384 ? 76.454 22.135 -46.022 1.00 18.54 384 LYS B O 1
ATOM 6002 N N . THR B 1 385 ? 76.107 20.735 -44.288 1.00 17.17 385 THR B N 1
ATOM 6003 C CA . THR B 1 385 ? 75.684 19.608 -45.137 1.00 17.14 385 THR B CA 1
ATOM 6004 C C . THR B 1 385 ? 74.243 19.187 -44.900 1.00 16.65 385 THR B C 1
ATOM 6005 O O . THR B 1 385 ? 73.712 18.367 -45.643 1.00 16.58 385 THR B O 1
ATOM 6009 N N . HIS B 1 386 ? 73.611 19.729 -43.857 1.00 16.48 386 HIS B N 1
ATOM 6010 C CA . HIS B 1 386 ? 72.235 19.328 -43.502 1.00 16.41 386 HIS B CA 1
ATOM 6011 C C . HIS B 1 386 ? 72.152 17.833 -43.189 1.00 16.29 386 HIS B C 1
ATOM 6012 O O . HIS B 1 386 ? 71.139 17.179 -43.450 1.00 17.42 386 HIS B O 1
ATOM 6019 N N . VAL B 1 387 ? 73.246 17.300 -42.654 1.00 15.54 387 VAL B N 1
ATOM 6020 C CA . VAL B 1 387 ? 73.255 15.920 -42.167 1.00 15.03 387 VAL B CA 1
ATOM 6021 C C . VAL B 1 387 ? 73.335 15.946 -40.642 1.00 14.74 387 VAL B C 1
ATOM 6022 O O . VAL B 1 387 ? 74.173 16.643 -40.058 1.00 14.28 387 VAL B O 1
ATOM 6026 N N . VAL B 1 388 ? 72.438 15.192 -40.002 1.00 14.44 388 VAL B N 1
ATOM 6027 C CA . VAL B 1 388 ? 72.439 15.039 -38.539 1.00 14.88 388 VAL B CA 1
ATOM 6028 C C . VAL B 1 388 ? 73.308 13.840 -38.171 1.00 15.04 388 VAL B C 1
ATOM 6029 O O . VAL B 1 388 ? 73.180 12.788 -38.783 1.00 15.14 388 VAL B O 1
ATOM 6033 N N . THR B 1 389 ? 74.204 14.032 -37.205 1.00 14.16 389 THR B N 1
ATOM 6034 C CA . THR B 1 389 ? 75.062 12.971 -36.666 1.00 14.23 389 THR B CA 1
ATOM 6035 C C . THR B 1 389 ? 74.853 12.950 -35.148 1.00 14.38 389 THR B C 1
ATOM 6036 O O . THR B 1 389 ? 73.954 13.618 -34.644 1.00 15.01 389 THR B O 1
ATOM 6040 N N . THR B 1 390 ? 75.652 12.176 -34.414 1.00 14.48 390 THR B N 1
ATOM 6041 C CA . THR B 1 390 ? 75.575 12.225 -32.946 1.00 14.64 390 THR B CA 1
ATOM 6042 C C . THR B 1 390 ? 76.937 12.587 -32.345 1.00 14.99 390 THR B C 1
ATOM 6043 O O . THR B 1 390 ? 77.930 11.911 -32.625 1.00 15.38 390 THR B O 1
ATOM 6047 N N . PRO B 1 391 ? 76.997 13.652 -31.522 1.00 15.18 391 PRO B N 1
ATOM 6048 C CA . PRO B 1 391 ? 78.281 14.021 -30.918 1.00 15.03 391 PRO B CA 1
ATOM 6049 C C . PRO B 1 391 ? 78.761 12.933 -29.960 1.00 15.15 391 PRO B C 1
ATOM 6050 O O . PRO B 1 391 ? 77.982 12.463 -29.123 1.00 15.24 391 PRO B O 1
ATOM 6054 N N . GLY B 1 392 ? 80.025 12.547 -30.083 1.00 14.63 392 GLY B N 1
ATOM 6055 C CA . GLY B 1 392 ? 80.585 11.469 -29.255 1.00 14.70 392 GLY B CA 1
ATOM 6056 C C . GLY B 1 392 ? 80.493 11.731 -27.763 1.00 15.05 392 GLY B C 1
ATOM 6057 O O . GLY B 1 392 ? 80.313 10.804 -26.972 1.00 15.09 392 GLY B O 1
ATOM 6058 N N . SER B 1 393 ? 80.600 13.003 -27.366 1.00 15.17 393 SER B N 1
ATOM 6059 C CA . SER B 1 393 ? 80.519 13.368 -25.947 1.00 16.00 393 SER B CA 1
ATOM 6060 C C . SER B 1 393 ? 79.156 13.036 -25.319 1.00 15.49 393 SER B C 1
ATOM 6061 O O . SER B 1 393 ? 79.038 12.922 -24.095 1.00 16.04 393 SER B O 1
ATOM 6064 N N . GLY B 1 394 ? 78.137 12.845 -26.159 1.00 14.96 394 GLY B N 1
ATOM 6065 C CA . GLY B 1 394 ? 76.828 12.389 -25.678 1.00 15.35 394 GLY B CA 1
ATOM 6066 C C . GLY B 1 394 ? 76.861 10.976 -25.108 1.00 15.38 394 GLY B C 1
ATOM 6067 O O . GLY B 1 394 ? 75.916 10.546 -24.442 1.00 16.24 394 GLY B O 1
ATOM 6068 N N . PHE B 1 395 ? 77.943 10.251 -25.386 1.00 14.96 395 PHE B N 1
ATOM 6069 C CA . PHE B 1 395 ? 78.116 8.877 -24.914 1.00 15.09 395 PHE B CA 1
ATOM 6070 C C . PHE B 1 395 ? 79.107 8.788 -23.763 1.00 15.27 395 PHE B C 1
ATOM 6071 O O . PHE B 1 395 ? 79.577 7.697 -23.409 1.00 15.53 395 PHE B O 1
ATOM 6079 N N . GLY B 1 396 ? 79.429 9.931 -23.174 1.00 15.24 396 GLY B N 1
ATOM 6080 C CA . GLY B 1 396 ? 80.326 9.961 -22.022 1.00 15.77 396 GLY B CA 1
ATOM 6081 C C . GLY B 1 396 ? 81.623 10.661 -22.370 1.00 16.85 396 GLY B C 1
ATOM 6082 O O . GLY B 1 396 ? 81.872 10.949 -23.536 1.00 16.97 396 GLY B O 1
ATOM 6083 N N . PRO B 1 397 ? 82.460 10.938 -21.356 1.00 17.50 397 PRO B N 1
ATOM 6084 C CA . PRO B 1 397 ? 83.677 11.723 -21.608 1.00 17.98 397 PRO B CA 1
ATOM 6085 C C . PRO B 1 397 ? 84.667 11.061 -22.566 1.00 18.17 397 PRO B C 1
ATOM 6086 O O . PRO B 1 397 ? 85.377 11.761 -23.300 1.00 18.74 397 PRO B O 1
ATOM 6090 N N . GLY B 1 398 ? 84.699 9.728 -22.578 1.00 18.08 398 GLY B N 1
ATOM 6091 C CA . GLY B 1 398 ? 85.547 9.001 -23.522 1.00 18.23 398 GLY B CA 1
ATOM 6092 C C . GLY B 1 398 ? 85.133 9.179 -24.977 1.00 18.19 398 GLY B C 1
ATOM 6093 O O . GLY B 1 398 ? 85.871 8.802 -25.894 1.00 19.00 398 GLY B O 1
ATOM 6094 N N . GLY B 1 399 ? 83.961 9.773 -25.189 1.00 17.79 399 GLY B N 1
ATOM 6095 C CA . GLY B 1 399 ? 83.448 10.021 -26.530 1.00 17.31 399 GLY B CA 1
ATOM 6096 C C . GLY B 1 399 ? 83.846 11.378 -27.082 1.00 17.32 399 GLY B C 1
ATOM 6097 O O . GLY B 1 399 ? 83.639 11.652 -28.260 1.00 16.97 399 GLY B O 1
ATOM 6098 N N . GLU B 1 400 ? 84.408 12.238 -26.237 1.00 17.85 400 GLU B N 1
ATOM 6099 C CA . GLU B 1 400 ? 84.838 13.546 -26.713 1.00 19.10 400 GLU B CA 1
ATOM 6100 C C . GLU B 1 400 ? 85.862 13.407 -27.836 1.00 18.99 400 GLU B C 1
ATOM 6101 O O . GLU B 1 400 ? 86.770 12.568 -27.774 1.00 19.91 400 GLU B O 1
ATOM 6107 N N . GLY B 1 401 ? 85.669 14.209 -28.880 1.00 19.00 401 GLY B N 1
ATOM 6108 C CA . GLY B 1 401 ? 86.539 14.189 -30.053 1.00 19.14 401 GLY B CA 1
ATOM 6109 C C . GLY B 1 401 ? 86.107 13.192 -31.112 1.00 18.97 401 GLY B C 1
ATOM 6110 O O . GLY B 1 401 ? 86.782 13.027 -32.134 1.00 19.54 401 GLY B O 1
ATOM 6111 N N . PHE B 1 402 ? 84.982 12.517 -30.872 1.00 17.79 402 PHE B N 1
ATOM 6112 C CA . PHE B 1 402 ? 84.451 11.572 -31.854 1.00 17.17 402 PHE B CA 1
ATOM 6113 C C . PHE B 1 402 ? 83.039 11.962 -32.275 1.00 16.34 402 PHE B C 1
ATOM 6114 O O . PHE B 1 402 ? 82.365 12.716 -31.584 1.00 16.47 402 PHE B O 1
ATOM 6122 N N . VAL B 1 403 ? 82.594 11.427 -33.407 1.00 15.69 403 VAL B N 1
ATOM 6123 C CA . VAL B 1 403 ? 81.218 11.595 -33.868 1.00 15.56 403 VAL B CA 1
ATOM 6124 C C . VAL B 1 403 ? 80.714 10.231 -34.327 1.00 14.98 403 VAL B C 1
ATOM 6125 O O . VAL B 1 403 ? 81.434 9.518 -35.014 1.00 15.03 403 VAL B O 1
ATOM 6129 N N . ARG B 1 404 ? 79.496 9.862 -33.922 1.00 14.26 404 ARG B N 1
ATOM 6130 C CA . ARG B 1 404 ? 78.889 8.631 -34.404 1.00 14.18 404 ARG B CA 1
ATOM 6131 C C . ARG B 1 404 ? 78.028 8.958 -35.606 1.00 13.77 404 ARG B C 1
ATOM 6132 O O . ARG B 1 404 ? 77.260 9.926 -35.585 1.00 14.03 404 ARG B O 1
ATOM 6140 N N . VAL B 1 405 ? 78.172 8.166 -36.664 1.00 13.89 405 VAL B N 1
ATOM 6141 C CA . VAL B 1 405 ? 77.318 8.294 -37.829 1.00 14.17 405 VAL B CA 1
ATOM 6142 C C . VAL B 1 405 ? 76.533 6.993 -38.004 1.00 14.38 405 VAL B C 1
ATOM 6143 O O . VAL B 1 405 ? 77.126 5.929 -38.138 1.00 15.12 405 VAL B O 1
ATOM 6147 N N . SER B 1 406 ? 75.212 7.084 -37.934 1.00 14.60 406 SER B N 1
ATOM 6148 C CA . SER B 1 406 ? 74.342 5.925 -38.120 1.00 14.75 406 SER B CA 1
ATOM 6149 C C . SER B 1 406 ? 74.292 5.507 -39.580 1.00 15.01 406 SER B C 1
ATOM 6150 O O . SER B 1 406 ? 74.307 6.361 -40.481 1.00 14.85 406 SER B O 1
ATOM 6153 N N . ALA B 1 407 ? 74.209 4.197 -39.813 1.00 14.37 407 ALA B N 1
ATOM 6154 C CA . ALA B 1 407 ? 74.067 3.647 -41.156 1.00 14.90 407 ALA B CA 1
ATOM 6155 C C . ALA B 1 407 ? 72.620 3.362 -41.536 1.00 15.11 407 ALA B C 1
ATOM 6156 O O . ALA B 1 407 ? 72.356 2.845 -42.619 1.00 15.30 407 ALA B O 1
ATOM 6158 N N . PHE B 1 408 ? 71.683 3.651 -40.637 1.00 15.15 408 PHE B N 1
ATOM 6159 C CA . PHE B 1 408 ? 70.275 3.450 -40.952 1.00 15.50 408 PHE B CA 1
ATOM 6160 C C . PHE B 1 408 ? 69.801 4.559 -41.876 1.00 16.02 408 PHE B C 1
ATOM 6161 O O . PHE B 1 408 ? 69.733 5.729 -41.480 1.00 17.31 408 PHE B O 1
ATOM 6169 N N . GLY B 1 409 ? 69.434 4.176 -43.091 1.00 15.96 409 GLY B N 1
ATOM 6170 C CA . GLY B 1 409 ? 68.901 5.120 -44.065 1.00 15.69 409 GLY B CA 1
ATOM 6171 C C . GLY B 1 409 ? 68.548 4.421 -45.360 1.00 16.17 409 GLY B C 1
ATOM 6172 O O . GLY B 1 409 ? 69.021 3.310 -45.627 1.00 16.09 409 GLY B O 1
ATOM 6173 N N . HIS B 1 410 ? 67.699 5.067 -46.160 1.00 15.99 410 HIS B N 1
ATOM 6174 C CA . HIS B 1 410 ? 67.474 4.608 -47.520 1.00 16.55 410 HIS B CA 1
ATOM 6175 C C . HIS B 1 410 ? 68.804 4.700 -48.244 1.00 16.18 410 HIS B C 1
ATOM 6176 O O . HIS B 1 410 ? 69.615 5.595 -47.975 1.00 16.37 410 HIS B O 1
ATOM 6183 N N . ARG B 1 411 ? 69.039 3.775 -49.165 1.00 15.96 411 ARG B N 1
ATOM 6184 C CA . ARG B 1 411 ? 70.312 3.726 -49.872 1.00 15.90 411 ARG B CA 1
ATOM 6185 C C . ARG B 1 411 ? 70.672 5.073 -50.507 1.00 16.10 411 ARG B C 1
ATOM 6186 O O . ARG B 1 411 ? 71.812 5.519 -50.402 1.00 16.40 411 ARG B O 1
ATOM 6194 N N . GLU B 1 412 ? 69.701 5.712 -51.156 1.00 16.80 412 GLU B N 1
ATOM 6195 C CA . GLU B 1 412 ? 69.978 7.000 -51.810 1.00 18.12 412 GLU B CA 1
ATOM 6196 C C . GLU B 1 412 ? 70.377 8.097 -50.828 1.00 17.80 412 GLU B C 1
ATOM 6197 O O . GLU B 1 412 ? 71.204 8.957 -51.150 1.00 18.42 412 GLU B O 1
ATOM 6203 N N . ASN B 1 413 ? 69.806 8.052 -49.627 1.00 16.96 413 ASN B N 1
ATOM 6204 C CA . ASN B 1 413 ? 70.158 9.020 -48.589 1.00 16.75 413 ASN B CA 1
ATOM 6205 C C . ASN B 1 413 ? 71.550 8.787 -48.000 1.00 16.34 413 ASN B C 1
ATOM 6206 O O . ASN B 1 413 ? 72.259 9.732 -47.665 1.00 16.46 413 ASN B O 1
ATOM 6211 N N . ILE B 1 414 ? 71.943 7.524 -47.860 1.00 16.10 414 ILE B N 1
ATOM 6212 C CA . ILE B 1 414 ? 73.298 7.227 -47.421 1.00 15.98 414 ILE B CA 1
ATOM 6213 C C . ILE B 1 414 ? 74.291 7.727 -48.472 1.00 16.02 414 ILE B C 1
ATOM 6214 O O . ILE B 1 414 ? 75.290 8.375 -48.143 1.00 16.12 414 ILE B O 1
ATOM 6219 N N . LEU B 1 415 ? 73.999 7.430 -49.735 1.00 16.81 415 LEU B N 1
ATOM 6220 C CA . LEU B 1 415 ? 74.876 7.848 -50.832 1.00 16.87 415 LEU B CA 1
ATOM 6221 C C . LEU B 1 415 ? 74.972 9.367 -50.898 1.00 16.95 415 LEU B C 1
ATOM 6222 O O . LEU B 1 415 ? 76.071 9.914 -51.038 1.00 16.66 415 LEU B O 1
ATOM 6227 N N . GLU B 1 416 ? 73.830 10.039 -50.767 1.00 16.54 416 GLU B N 1
ATOM 6228 C CA . GLU B 1 416 ? 73.806 11.502 -50.780 1.00 16.77 416 GLU B CA 1
ATOM 6229 C C . GLU B 1 416 ? 74.576 12.088 -49.594 1.00 16.62 416 GLU B C 1
ATOM 6230 O O . GLU B 1 416 ? 75.392 13.001 -49.763 1.00 16.76 416 GLU B O 1
ATOM 6236 N N . ALA B 1 417 ? 74.351 11.554 -48.397 1.00 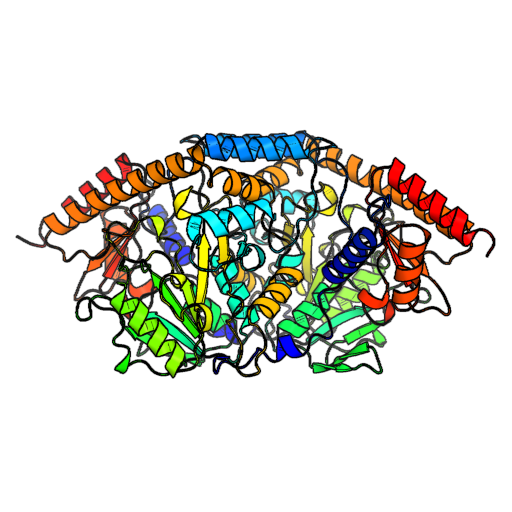16.38 417 ALA B N 1
ATOM 6237 C CA . ALA B 1 417 ? 75.097 12.021 -47.229 1.00 15.94 417 ALA B CA 1
ATOM 6238 C C . ALA B 1 417 ? 76.602 11.894 -47.438 1.00 16.05 417 ALA B C 1
ATOM 6239 O O . ALA B 1 417 ? 77.352 12.816 -47.157 1.00 16.22 417 ALA B O 1
ATOM 6241 N N . CYS B 1 418 ? 77.036 10.757 -47.968 1.00 15.82 418 CYS B N 1
ATOM 6242 C CA . CYS B 1 418 ? 78.445 10.518 -48.206 1.00 16.46 418 CYS B CA 1
ATOM 6243 C C . CYS B 1 418 ? 79.016 11.469 -49.254 1.00 16.14 418 CYS B C 1
ATOM 6244 O O . CYS B 1 418 ? 80.138 11.934 -49.097 1.00 16.52 418 CYS B O 1
ATOM 6247 N N . ARG B 1 419 ? 78.232 11.762 -50.293 1.00 16.40 419 ARG B N 1
ATOM 6248 C CA . ARG B 1 419 ? 78.621 12.780 -51.291 1.00 17.01 419 ARG B CA 1
ATOM 6249 C C . ARG B 1 419 ? 78.828 14.137 -50.630 1.00 17.03 419 ARG B C 1
ATOM 6250 O O . ARG B 1 419 ? 79.799 14.848 -50.927 1.00 17.37 419 ARG B O 1
ATOM 6258 N N . ARG B 1 420 ? 77.930 14.485 -49.714 1.00 16.60 420 ARG B N 1
ATOM 6259 C CA . ARG B 1 420 ? 78.032 15.761 -49.007 1.00 16.41 420 ARG B CA 1
ATOM 6260 C C . ARG B 1 420 ? 79.264 15.808 -48.107 1.00 16.93 420 ARG B C 1
ATOM 6261 O O . ARG B 1 420 ? 79.960 16.829 -48.057 1.00 17.06 420 ARG B O 1
ATOM 6269 N N . PHE B 1 421 ? 79.540 14.711 -47.396 1.00 17.12 421 PHE B N 1
ATOM 6270 C CA . PHE B 1 421 ? 80.740 14.651 -46.562 1.00 17.28 421 PHE B CA 1
ATOM 6271 C C . PHE B 1 421 ? 81.992 14.806 -47.414 1.00 17.55 421 PHE B C 1
ATOM 6272 O O . PHE B 1 421 ? 82.907 15.537 -47.032 1.00 17.85 421 PHE B O 1
ATOM 6280 N N . LYS B 1 422 ? 82.041 14.097 -48.546 1.00 17.87 422 LYS B N 1
ATOM 6281 C CA . LYS B 1 422 ? 83.228 14.122 -49.416 1.00 19.25 422 LYS B CA 1
ATOM 6282 C C . LYS B 1 422 ? 83.453 15.541 -49.926 1.00 19.16 422 LYS B C 1
ATOM 6283 O O . LYS B 1 422 ? 84.573 16.041 -49.905 1.00 19.38 422 LYS B O 1
ATOM 6289 N N . GLN B 1 423 ? 82.377 16.188 -50.361 1.00 19.22 423 GLN B N 1
ATOM 6290 C CA . GLN B 1 423 ? 82.468 17.543 -50.899 1.00 19.58 423 GLN B CA 1
ATOM 6291 C C . GLN B 1 423 ? 82.958 18.532 -49.844 1.00 19.37 423 GLN B C 1
ATOM 6292 O O . GLN B 1 423 ? 83.779 19.401 -50.132 1.00 19.81 423 GLN B O 1
ATOM 6298 N N . LEU B 1 424 ? 82.467 18.390 -48.621 1.00 18.96 424 LEU B N 1
ATOM 6299 C CA . LEU B 1 424 ? 82.852 19.289 -47.540 1.00 19.05 424 LEU B CA 1
ATOM 6300 C C . LEU B 1 424 ? 84.313 19.118 -47.130 1.00 19.82 424 LEU B C 1
ATOM 6301 O O . LEU B 1 424 ? 85.017 20.105 -46.877 1.00 19.86 424 LEU B O 1
ATOM 6306 N N . TYR B 1 425 ? 84.770 17.869 -47.080 1.00 20.17 425 TYR B N 1
ATOM 6307 C CA . TYR B 1 425 ? 86.049 17.569 -46.447 1.00 21.57 425 TYR B CA 1
ATOM 6308 C C . TYR B 1 425 ? 87.209 17.276 -47.400 1.00 22.59 425 TYR B C 1
ATOM 6309 O O . TYR B 1 425 ? 88.370 17.291 -46.974 1.00 23.07 425 TYR B O 1
ATOM 6318 N N . LYS B 1 426 ? 86.912 17.043 -48.675 1.00 24.13 426 LYS B N 1
ATOM 6319 C CA . LYS B 1 426 ? 87.945 16.560 -49.607 1.00 26.65 426 LYS B CA 1
ATOM 6320 C C . LYS B 1 426 ? 89.135 17.504 -49.823 1.00 27.83 426 LYS B C 1
ATOM 6321 O O . LYS B 1 426 ? 90.243 17.036 -50.080 1.00 27.85 426 LYS B O 1
ATOM 6327 N N . HIS B 1 427 ? 88.904 18.812 -49.718 1.00 29.37 427 HIS B N 1
ATOM 6328 C CA . HIS B 1 427 ? 89.968 19.798 -49.943 1.00 31.07 427 HIS B CA 1
ATOM 6329 C C . HIS B 1 427 ? 90.678 20.205 -48.654 1.00 32.07 427 HIS B C 1
ATOM 6330 O O . HIS B 1 427 ? 91.525 21.101 -48.659 1.00 32.56 427 HIS B O 1
ATOM 6337 N N . HIS B 1 428 ? 90.339 19.525 -47.561 1.00 33.23 428 HIS B N 1
ATOM 6338 C CA . HIS B 1 428 ? 90.929 19.801 -46.252 1.00 34.26 428 HIS B CA 1
ATOM 6339 C C . HIS B 1 428 ? 91.527 18.541 -45.632 1.00 34.77 428 HIS B C 1
ATOM 6340 O O . HIS B 1 428 ? 91.786 17.558 -46.330 1.00 35.67 428 HIS B O 1
#

B-factor: mean 19.45, std 8.83, range [10.39, 109.52]

InterPro domains:
  IPR004839 Aminotransferase, class I/classII, large domain [PF00155] (92-456)
  IPR015421 Pyridoxal phosphate-dependent transferase, major domain [G3DSA:3.40.640.10] (103-360)
  IPR015422 Pyridoxal phosphate-dependent transferase, small domain [G3DSA:3.90.1150.10] (73-457)
  IPR015424 Pyridoxal phosphate-dependent transferase [SSF53383] (72-456)
  IPR019942 LL-diaminopimelate aminotransferase/aminotransferase ALD1 [MF_01642] (60-459)
  IPR019942 LL-diaminopimelate aminotransferase/aminotransferase ALD1 [PTHR43144] (5-461)
  IPR019942 LL-diaminopimelate aminotransferase/aminotransferase ALD1 [TIGR03542] (60-458)

Nearest PDB structures (foldseek):
  3ei6-assembly1_B  TM=9.992E-01  e=1.837E-79  Arabidopsis thaliana
  3ei8-assembly1_B  TM=9.988E-01  e=3.721E-79  Arabidopsis thaliana
  3eia-assembly1_B  TM=9.999E-01  e=6.265E-78  Arabidopsis thaliana
  4fl0-assembly1_A  TM=9.801E-01  e=3.953E-62  Arabidopsis thaliana
  3qgu-assembly1_A  TM=9.757E-01  e=2.150E-59  Chlamydomonas reinhardtii

Radius of gyration: 26.75 Å; Cα contacts (8 Å, |Δi|>4): 1891; chains: 2; bounding box: 80×63×65 Å

Foldseek 3Di:
DDDDPDDDDVLVVQDDDDAQPVVLVVVLVVLCVVPVPDPFFEQAPQAFDDAFDPLLVVLLVVLVVLCVDPVSNDDFDQLQADLLLLQLCCCQQPNPLQFDSLQKRKWLAQLVVLLLVDVLVAQDWAEEEEVQADCSNVSSNSNRNVFAHQDPVARDTHRYFHFFQDPVVQGAGPLVPTDATAEYEEEACGPPQQRHDALVRLLVVLVSCVVSVHAYEYELALLVLADPPGDSDSSVHPNNLQHYKYWYACCQQRVCPVVGIIMIGHHQNHADPVRHGSVVSSSVSSNPVHRHRDPSSSSSSSSLSDPVNVVSSNVSSVVLLVLLVLQVVLQVVLVWDWGRSNRGSKIKTFQPPDFQVVVQSVLCNQQSYGWRRLCSSPPSGTRIIIGGSRDDPVSSVSSSVSVCVSRVPVDD/DDDDPDDDDVLVVQDPDDAFPVVLVVLLVVLCVVPVPDPFFEQAPQAFDDAFDPLLVVLLVVLVVLCVDPVSNDDFDQLQADQLLLQLCCCLQPNPLQFDSLQKRKWLAQLVVLLLVDVLVAQDWAEEEEVQADCSNVSSNSNRNVFAHQDPVARDTHRYWYFYADVVVQGQGPLVPTDATAEYEEEACGPPQQRHDALVSLLVVLVSCVVRVHAYEYELAQLLLADPPGDSDSSVHPNNLQHYKYWYFCCLQRVCPPVGIIMIGRHQNHADPVRHGSVVSSSVSSVPVHRHRDPSSSSSSSSLSDVVNVVSSNVSSVVLLVLLVLVVVLCVVLPWDWGHSNRGSKIKTAAPPDFQVVVQSVCCNQQSYGWGRLCSRPSSGTRIIMGGSNDDPVSSVSSSVSVCVVRVVD

GO terms:
  GO:0010285 L,L-diaminopimelate:2-oxoglutarate transaminase activity (F, EXP)
  GO:0009507 chloroplast (C, IDA)
  GO:0009570 chloroplast stroma (C, IDA)
  GO:0008483 transaminase activity (F, IDA)
  GO:0010285 L,L-diaminopimelate:2-oxoglutarate transaminase activity (F, IDA)
  GO:0005507 copper ion binding (F, HDA)
  GO:0005886 plasma membrane (C, HDA)
  GO:0009507 chloroplast (C, HDA)
  GO:0009570 chloroplast stroma (C, HDA)
  GO:0009862 systemic acquired resistance, salicylic acid mediated signaling pathway (P, IMP)